Protein AF-0000000071356820 (afdb_homodimer)

Foldseek 3Di:
DVVVVCVVVVLLDDDPDPVLVVLLVVLCVLLVVVVVLVVVLLVLLLLLLVLVLVLLQLQLVLVVLVVVDDDVDNDNVVSVVVNVVSVVSSVVSVVSNLVSLLVSLVNSLVVLLVLLVVLVVQAFPLVPVVDDPVVSVCLSPVLSVLLSCCSNPLVSLLSSLVSLQVVLLVVCCVQPVVLSVLLVVLVVVLVVVLVVLVVVLVVLVVVLVVLVVVLVVLVVVCVVVVVVCVVVVVVVVSVVVSVVSVVVSVVSVVVSVVSVVVSVVSNVCSLVVSLVVSLVVVVVCVVVVNDPSSSSSSNSVSSVSNVVSVVSVVVSVSSVSSSSSSSVVSVVSSPRDGDDQPEDADPDAFQAKKWWAQFWDDRPVGNPATQAGGETDIFDQLAFEEEAEDPSLCQVVVVCVQLVSDDTDDTFMDTPRHTPSHHGNCNSNLQEAEQAPQFFADQFFLLCRLCVSPVPDDPVLLCVLLVLLVLQVVLVVDPVRRRDGLHGRSVNDDLLNRLSSSLSSRVSSVHQEYEYHQSQPPDDPVSSVSNVSSVVSSSGRHHYYYHYLEPVVLQPGAKYFYGGSNYTDDMDHPVVQCPDPPHPVVVSCVVRVPD/DVVVVCCVVVLQDDDPDPVLVVLLVVLCVLLVVVVVLVVVLLVLLLLLLVLVLVLLQLQLVLVLLVVVDDDVDNDNVVSVVVNVVSVVSSVVSVVSNLVSLLVSLVNSLVVLLVLLVVLVVQAFPLVPVVDDPVVSVCLSPVLSVLLSCCSNPLVSLLSSLVSLQVVLLVVCCVQPVVLSVLLVVLVVVLVVVLVVLVVVLVVLVVVLVVLVVVLVVLVVVCVVVVVVCVVVVVVVVSVVVSVVSVVVSVVSVVVSVVSVVVSVVSNVCSLVVSLVVSLVVVVVCVVVVNDPSSSSSSNSVSSVSNVVSVVSVVVSVSSVSSSSSSSNVSVVSSPRDGDDQPEDADPDAFQAKKWWAQFWDDRPVGNPAIQAGGETDIFDQLAFEEEAEDPSLCQVVVVCVQLVSDDTDDTFMDTPRHTPSHHGNCNSNLQEAEQAPQFFADQFFLLCRLCVSPVPDDPVLLCVLLVLLVLQVVLVVDPVRRRDGLHGRSPNDDLLNRLSSSLSSRVSSLHQEYEYHQSQPPDDPVSSVSNVSSVVSSSGSHHYYYHYLEPVVLQPGAKYFYGGSNYTDDMDHPVVQCPDPPHPVVVSCVVRVVD

pLDDT: mean 86.84, std 11.23, range [23.53, 97.44]

Solvent-accessible surface area (backbone atoms only — not comparable to full-atom values): 60025 Å² total; per-residue (Å²): 110,68,70,57,52,50,47,61,68,56,46,66,72,60,72,91,36,76,69,44,52,48,33,38,50,57,61,48,57,52,40,53,88,37,42,67,51,41,49,51,18,52,50,26,41,51,51,23,46,52,42,54,60,46,44,34,54,53,52,11,49,40,48,30,37,33,72,68,43,80,53,100,54,80,43,65,67,59,46,44,50,49,51,50,50,44,38,51,52,24,23,53,28,39,22,48,20,43,34,32,33,40,50,40,29,46,55,25,46,46,49,50,46,48,53,46,49,46,41,57,65,37,38,42,53,67,58,55,71,76,44,58,65,68,58,56,49,40,46,60,49,54,33,44,48,50,41,35,49,40,56,39,48,47,47,54,48,50,53,44,32,50,46,43,40,51,54,47,50,52,52,39,41,71,75,40,43,72,63,39,53,55,52,58,63,53,47,61,60,53,49,55,54,48,49,56,52,47,52,52,41,50,52,35,49,49,50,25,50,51,37,44,51,56,35,48,48,54,51,53,50,44,62,74,36,42,69,58,37,54,46,46,52,32,51,65,59,53,43,51,53,46,46,53,37,44,51,54,24,43,55,40,41,51,54,32,32,46,52,48,15,51,45,52,19,45,48,50,33,50,54,56,44,49,50,48,52,49,50,44,53,44,29,54,32,33,54,73,65,78,39,56,68,14,56,45,50,16,48,52,48,45,49,52,55,34,51,51,28,54,60,47,50,59,58,47,50,57,54,49,47,53,34,28,48,34,32,42,57,50,48,54,55,62,66,50,74,54,62,73,56,79,24,71,82,60,99,64,85,68,70,29,25,41,35,39,45,48,27,32,42,50,50,85,90,41,68,85,48,75,41,33,49,59,32,65,53,76,42,54,60,44,38,33,34,30,47,36,61,59,92,82,17,35,67,69,56,52,53,40,44,73,68,58,50,49,86,73,81,39,53,46,47,26,47,67,82,36,54,56,72,63,39,14,54,57,54,51,25,51,34,35,29,68,36,52,60,74,71,74,43,60,57,44,26,51,45,54,54,33,32,58,48,35,83,83,57,49,69,66,54,52,51,51,22,20,48,58,16,62,30,36,72,64,35,65,68,38,92,55,29,52,63,31,65,28,36,70,57,25,66,75,45,52,75,49,56,46,45,17,43,46,46,13,15,36,50,56,39,62,36,28,26,38,38,37,36,38,64,61,65,95,49,54,74,66,46,34,51,47,45,49,53,20,46,55,58,62,47,58,88,17,11,28,45,31,38,55,82,49,59,79,64,52,66,71,34,67,33,35,41,30,30,51,84,12,26,73,78,47,74,38,34,58,69,59,38,54,64,34,85,89,31,72,58,26,50,46,42,58,67,66,47,66,113,112,71,69,55,55,50,48,62,67,56,47,66,72,61,71,92,36,76,69,44,52,50,34,39,52,57,61,48,58,51,41,52,87,38,43,67,50,42,51,52,18,50,52,26,41,50,50,24,46,52,43,55,60,45,46,34,55,55,53,10,50,42,49,30,38,33,72,70,43,80,54,102,53,80,42,65,67,60,46,45,50,50,51,50,51,44,38,50,53,24,25,52,28,39,22,49,20,44,35,31,32,40,51,39,27,46,53,23,45,45,49,49,45,47,52,47,50,46,40,59,66,37,38,44,51,66,59,56,73,75,44,57,66,68,57,56,51,40,47,61,50,54,33,45,49,48,42,36,49,39,57,39,49,48,47,54,49,50,52,43,32,50,47,42,42,51,53,50,49,51,51,39,42,73,77,40,42,73,62,36,53,54,54,57,62,53,47,60,60,51,50,55,53,48,50,55,52,46,54,52,41,49,53,36,48,50,52,25,49,51,38,44,50,57,35,48,48,53,53,52,50,44,62,74,38,43,68,59,37,53,46,46,52,34,50,65,58,53,44,50,52,46,45,54,36,44,50,54,24,42,55,40,42,51,56,31,32,48,53,47,14,50,44,54,19,44,48,53,32,51,53,54,45,49,51,47,52,49,51,45,54,44,28,54,33,33,56,73,65,78,38,55,70,15,56,45,52,16,49,53,48,44,49,51,54,34,52,51,30,56,61,49,50,58,57,47,50,57,52,51,44,51,36,27,49,35,30,44,58,51,46,54,56,63,66,51,73,53,63,73,56,79,26,70,80,60,99,65,85,68,68,28,27,40,34,37,44,47,27,31,40,49,51,86,91,41,70,87,47,74,43,34,48,58,33,64,52,75,42,52,59,45,40,33,35,29,48,36,59,58,92,83,17,35,68,68,56,54,54,40,45,74,68,58,50,49,84,74,79,39,54,45,47,26,48,66,83,36,52,56,71,62,40,15,53,59,54,50,26,51,33,36,28,67,36,52,60,75,71,73,42,59,57,45,26,51,46,56,54,34,32,56,49,34,82,84,57,47,69,66,53,52,52,50,22,21,49,57,15,63,31,36,72,63,35,65,68,38,95,54,29,54,64,31,66,28,36,70,56,26,68,75,46,52,73,47,55,46,46,18,44,46,45,14,14,36,49,56,39,62,37,28,28,38,36,35,37,37,65,63,64,95,48,54,72,68,45,34,52,48,44,48,52,18,46,56,58,62,48,57,87,18,11,28,43,31,38,53,82,50,59,79,62,52,66,72,35,66,35,34,40,31,30,51,86,12,26,74,78,47,72,39,35,59,70,60,39,56,65,33,83,88,31,71,60,27,50,47,42,59,67,66,48,66,114

Nearest PDB structures (foldseek):
  6rak-assembly1_B  TM=8.322E-01  e=1.451E-40  Thermus thermophilus
  6pam-assembly4_H  TM=8.244E-01  e=1.060E-37  Novosphingobium aromaticivorans DSM 12444
  7zo8-assembly1_A  TM=8.417E-01  e=4.620E-36  Brucella abortus 2308
  6pan-assembly1_A  TM=7.430E-01  e=3.730E-37  Novosphingobium aromaticivorans DSM 12444
  7wiw-assembly1_B  TM=7.659E-01  e=1.281E-30  Mycobacterium tuberculosis H37Rv

InterPro domains:
  IPR003439 ABC transporter-like, ATP-binding domain [PF00005] (372-521)
  IPR003439 ABC transporter-like, ATP-binding domain [PS50893] (354-590)
  IPR003593 AAA+ ATPase domain [SM00382] (381-567)
  IPR011527 ABC transporter type 1, transmembrane domain [PF00664] (39-308)
  IPR011527 ABC transporter type 1, transmembrane domain [PS50929] (40-322)
  IPR017871 ABC transporter-like, conserved site [PS00211] (493-507)
  IPR027417 P-loop containing nucleoside triphosphate hydrolase [G3DSA:3.40.50.300] (341-594)
  IPR027417 P-loop containing nucleoside triphosphate hydrolase [SSF52540] (348-593)
  IPR036640 ABC transporter type 1, transmembrane domain superfamily [G3DSA:1.20.1560.10] (2-340)
  IPR036640 ABC transporter type 1, transmembrane domain superfamily [SSF90123] (27-339)
  IPR039421 Type 1 protein exporter [PTHR43394] (14-592)

Sequence (1190 aa):
MAKKKKALEAHEKRKLNKQNLDKLLGIFKFVLPYKGVFGLGLVFLLFSSLTLLAFPFVAGKLIDTAQGKEWIFNDIDSIAMVLIGILFVQSVFSFFRVWLFAQVSERSMRDVRTSLYRRLVHLPMSFFDKRRTGELISRITSDVTLLQDTFSVTLAELFRQVITLLAGTVFLFVTTPRLTLFMLATFPVLVIIAMVFGKFIRKLSKETQDELASANIIVEETLQSISTVKSFAGEEYESARYERGLNKVVKVALKAAGFRGAFISFIIFALFGGIVAVMWYGAMMVSTGAMSIGDLVSFVLYTTFIGGSIAGLGDIYGQVQKAIGSSERVLEILEEKPEESLADYQQAKIKGQVGFEKVNFNYPTRPDAVVLKNISFNIQPGEKIALAGHSGAGKSTIIQLLMKFYPVLLGEITIDGKPINQWNLQQLRSNIGIVPQEVLLFGGSIRENIAYAKQDATEEEIVEAAKKANAWQFIAKFPEGLDTLVGERGVKLSGGQRQRIAIARAILKNPSILILDEATSSLDAESESLVQEALDILMKDRTTIVIAHRLATIRKVDKIYVMKDGEIVEEGSHEVLSAMEGGFYANLVKLQFADMAKKKKALEAHEKRKLNKQNLDKLLGIFKFVLPYKGVFGLGLVFLLFSSLTLLAFPFVAGKLIDTAQGKEWIFNDIDSIAMVLIGILFVQSVFSFFRVWLFAQVSERSMRDVRTSLYRRLVHLPMSFFDKRRTGELISRITSDVTLLQDTFSVTLAELFRQVITLLAGTVFLFVTTPRLTLFMLATFPVLVIIAMVFGKFIRKLSKETQDELASANIIVEETLQSISTVKSFAGEEYESARYERGLNKVVKVALKAAGFRGAFISFIIFALFGGIVAVMWYGAMMVSTGAMSIGDLVSFVLYTTFIGGSIAGLGDIYGQVQKAIGSSERVLEILEEKPEESLADYQQAKIKGQVGFEKVNFNYPTRPDAVVLKNISFNIQPGEKIALAGHSGAGKSTIIQLLMKFYPVLLGEITIDGKPINQWNLQQLRSNIGIVPQEVLLFGGSIRENIAYAKQDATEEEIVEAAKKANAWQFIAKFPEGLDTLVGERGVKLSGGQRQRIAIARAILKNPSILILDEATSSLDAESESLVQEALDILMKDRTTIVIAHRLATIRKVDKIYVMKDGEIVEEGSHEVLSAMEGGFYANLVKLQFAD

Structure (mmCIF, N/CA/C/O backbone):
data_AF-0000000071356820-model_v1
#
loop_
_entity.id
_entity.type
_entity.pdbx_description
1 polymer 'Multidrug ABC transporter ATP-binding protein'
#
loop_
_atom_site.group_PDB
_atom_site.id
_atom_site.type_symbol
_atom_site.label_atom_id
_atom_site.label_alt_id
_atom_site.label_comp_id
_atom_site.label_asym_id
_atom_site.label_entity_id
_atom_site.label_seq_id
_atom_site.pdbx_PDB_ins_code
_atom_site.Cartn_x
_atom_site.Cartn_y
_atom_site.Cartn_z
_atom_site.occupancy
_atom_site.B_iso_or_equiv
_atom_site.auth_seq_id
_atom_site.auth_comp_id
_atom_site.auth_asym_id
_atom_site.auth_atom_id
_atom_site.pdbx_PDB_model_num
ATOM 1 N N . MET A 1 1 ? -5.328 16.641 -9.961 1 23.58 1 MET A N 1
ATOM 2 C CA . MET A 1 1 ? -5.316 15.555 -8.977 1 23.58 1 MET A CA 1
ATOM 3 C C . MET A 1 1 ? -6.098 14.352 -9.492 1 23.58 1 MET A C 1
ATOM 5 O O . MET A 1 1 ? -5.773 13.211 -9.156 1 23.58 1 MET A O 1
ATOM 9 N N . ALA A 1 2 ? -7.18 14.742 -10.273 1 32.38 2 ALA A N 1
ATOM 10 C CA . ALA A 1 2 ? -7.957 13.719 -10.961 1 32.38 2 ALA A CA 1
ATOM 11 C C . ALA A 1 2 ? -7.152 13.086 -12.094 1 32.38 2 ALA A C 1
ATOM 13 O O . ALA A 1 2 ? -7.371 11.93 -12.453 1 32.38 2 ALA A O 1
ATOM 14 N N . LYS A 1 3 ? -6.598 13.906 -12.812 1 33.66 3 LYS A N 1
ATOM 15 C CA . LYS A 1 3 ? -5.836 13.375 -13.938 1 33.66 3 LYS A CA 1
ATOM 16 C C . LYS A 1 3 ? -4.719 12.453 -13.453 1 33.66 3 LYS A C 1
ATOM 18 O O . LYS A 1 3 ? -4.23 11.609 -14.211 1 33.66 3 LYS A O 1
ATOM 23 N N . LYS A 1 4 ? -4.156 12.867 -12.195 1 33.06 4 LYS A N 1
ATOM 24 C CA . LYS A 1 4 ? -2.971 12.148 -11.734 1 33.06 4 LYS A CA 1
ATOM 25 C C . LYS A 1 4 ? -3.338 10.75 -11.227 1 33.06 4 LYS A C 1
ATOM 27 O O . LYS A 1 4 ? -2.516 9.836 -11.266 1 33.06 4 LYS A O 1
ATOM 32 N N . LYS A 1 5 ? -4.57 10.602 -10.688 1 35.53 5 LYS A N 1
ATOM 33 C CA . LYS A 1 5 ? -5.039 9.297 -10.211 1 35.53 5 LYS A CA 1
ATOM 34 C C . LYS A 1 5 ? -5.324 8.359 -11.375 1 35.53 5 LYS A C 1
ATOM 36 O O . LYS A 1 5 ? -5.336 7.137 -11.203 1 35.53 5 LYS A O 1
ATOM 41 N N . LYS A 1 6 ? -5.93 8.945 -12.352 1 36.12 6 LYS A N 1
ATOM 42 C CA . LYS A 1 6 ? -6.125 8.148 -13.555 1 36.12 6 LYS A CA 1
ATOM 43 C C . LYS A 1 6 ? -4.793 7.621 -14.086 1 36.12 6 LYS A C 1
ATOM 45 O O . LYS A 1 6 ? -4.746 6.57 -14.727 1 36.12 6 LYS A O 1
ATOM 50 N N . ALA A 1 7 ? -3.762 8.531 -13.859 1 34.88 7 ALA A N 1
ATOM 51 C CA . ALA A 1 7 ? -2.457 8.188 -14.422 1 34.88 7 ALA A CA 1
ATOM 52 C C . ALA A 1 7 ? -1.859 6.973 -13.711 1 34.88 7 ALA A C 1
ATOM 54 O O . ALA A 1 7 ? -1.146 6.176 -14.328 1 34.88 7 ALA A O 1
ATOM 55 N N . LEU A 1 8 ? -2.018 6.848 -12.383 1 35.62 8 LEU A N 1
ATOM 56 C CA . LEU A 1 8 ? -1.465 5.715 -11.648 1 35.62 8 LEU A CA 1
ATOM 57 C C . LEU A 1 8 ? -2.195 4.426 -12.008 1 35.62 8 LEU A C 1
ATOM 59 O O . LEU A 1 8 ? -1.571 3.371 -12.148 1 35.62 8 LEU A O 1
ATOM 63 N N . GLU A 1 9 ? -3.586 4.465 -11.922 1 37.88 9 GLU A N 1
ATOM 64 C CA . GLU A 1 9 ? -4.363 3.268 -12.227 1 37.88 9 GLU A CA 1
ATOM 65 C C . GLU A 1 9 ? -4.227 2.885 -13.703 1 37.88 9 GLU A C 1
ATOM 67 O O . GLU A 1 9 ? -4.316 1.706 -14.047 1 37.88 9 GLU A O 1
ATOM 72 N N . ALA A 1 10 ? -4.27 3.883 -14.531 1 39.81 10 ALA A N 1
ATOM 73 C CA . ALA A 1 10 ? -4.102 3.684 -15.969 1 39.81 10 ALA A CA 1
ATOM 74 C C . ALA A 1 10 ? -2.748 3.047 -16.281 1 39.81 10 ALA A C 1
ATOM 76 O O . ALA A 1 10 ? -2.545 2.504 -17.359 1 39.81 10 ALA A O 1
ATOM 77 N N . HIS A 1 11 ? -1.816 3.289 -15.422 1 38.69 11 HIS A N 1
ATOM 78 C CA . HIS A 1 11 ? -0.44 2.91 -15.719 1 38.69 11 HIS A CA 1
ATOM 79 C C . HIS A 1 11 ? -0.284 1.395 -15.766 1 38.69 11 HIS A C 1
ATOM 81 O O . HIS A 1 11 ? 0.78 0.886 -16.125 1 38.69 11 HIS A O 1
ATOM 87 N N . GLU A 1 12 ? -1.137 0.723 -15.195 1 42.88 12 GLU A N 1
ATOM 88 C CA . GLU A 1 12 ? -0.882 -0.71 -15.094 1 42.88 12 GLU A CA 1
ATOM 89 C C . GLU A 1 12 ? -0.973 -1.385 -16.469 1 42.88 12 GLU A C 1
ATOM 91 O O . GLU A 1 12 ? -0.347 -2.422 -16.688 1 42.88 12 GLU A O 1
ATOM 96 N N . LYS A 1 13 ? -1.854 -0.857 -17.391 1 45.12 13 LYS A N 1
ATOM 97 C CA . LYS A 1 13 ? -2.045 -1.676 -18.578 1 45.12 13 LYS A CA 1
ATOM 98 C C . LYS A 1 13 ? -1.221 -1.144 -19.75 1 45.12 13 LYS A C 1
ATOM 100 O O . LYS A 1 13 ? -1.772 -0.62 -20.719 1 45.12 13 LYS A O 1
ATOM 105 N N . ARG A 1 14 ? -0.04 -0.754 -19.594 1 49.25 14 ARG A N 1
ATOM 106 C CA . ARG A 1 14 ? 0.571 -0.245 -20.828 1 49.25 14 ARG A CA 1
ATOM 107 C C . ARG A 1 14 ? 0.953 -1.387 -21.766 1 49.25 14 ARG A C 1
ATOM 109 O O . ARG A 1 14 ? 1.61 -2.344 -21.344 1 49.25 14 ARG A O 1
ATOM 116 N N . LYS A 1 15 ? 0.393 -1.357 -22.906 1 52.72 15 LYS A N 1
ATOM 117 C CA . LYS A 1 15 ? 0.713 -2.287 -23.984 1 52.72 15 LYS A CA 1
ATOM 118 C C . LYS A 1 15 ? 2.221 -2.385 -24.203 1 52.72 15 LYS A C 1
ATOM 120 O O . LYS A 1 15 ? 2.945 -1.408 -24 1 52.72 15 LYS A O 1
ATOM 125 N N . LEU A 1 16 ? 2.758 -3.621 -24.219 1 58.88 16 LEU A N 1
ATOM 126 C CA . LEU A 1 16 ? 4.164 -3.838 -24.547 1 58.88 16 LEU A CA 1
ATOM 127 C C . LEU A 1 16 ? 4.535 -3.156 -25.859 1 58.88 16 LEU A C 1
ATOM 129 O O . LEU A 1 16 ? 4.016 -3.521 -26.922 1 58.88 16 LEU A O 1
ATOM 133 N N . ASN A 1 17 ? 4.793 -1.941 -25.828 1 61.31 17 ASN A N 1
ATOM 134 C CA . ASN A 1 17 ? 5.316 -1.215 -26.984 1 61.31 17 ASN A CA 1
ATOM 135 C C . ASN A 1 17 ? 6.832 -1.076 -26.906 1 61.31 17 ASN A C 1
ATOM 137 O O . ASN A 1 17 ? 7.434 -1.271 -25.859 1 61.31 17 ASN A O 1
ATOM 141 N N . LYS A 1 18 ? 7.398 -1.072 -28.078 1 65.12 18 LYS A N 1
ATOM 142 C CA . LYS A 1 18 ? 8.844 -0.921 -28.219 1 65.12 18 LYS A CA 1
ATOM 143 C C . LYS A 1 18 ? 9.391 0.1 -27.234 1 65.12 18 LYS A C 1
ATOM 145 O O . LYS A 1 18 ? 10.453 -0.109 -26.641 1 65.12 18 LYS A O 1
ATOM 150 N N . GLN A 1 19 ? 8.656 1.041 -26.938 1 66.75 19 GLN A N 1
ATOM 151 C CA . GLN A 1 19 ? 9.109 2.1 -26.047 1 66.75 19 GLN A CA 1
ATOM 152 C C . GLN A 1 19 ? 9.156 1.61 -24.594 1 66.75 19 GLN A C 1
ATOM 154 O O . GLN A 1 19 ? 10.078 1.944 -23.859 1 66.75 19 GLN A O 1
ATOM 159 N N . ASN A 1 20 ? 8.234 0.738 -24.375 1 69.94 20 ASN A N 1
ATOM 160 C CA . ASN A 1 20 ? 8.172 0.223 -23.016 1 69.94 20 ASN A CA 1
ATOM 161 C C . ASN A 1 20 ? 9.289 -0.783 -22.75 1 69.94 20 ASN A C 1
ATOM 163 O O . ASN A 1 20 ? 9.852 -0.804 -21.656 1 69.94 20 ASN A O 1
ATOM 167 N N . LEU A 1 21 ? 9.633 -1.48 -23.797 1 73.94 21 LEU A N 1
ATOM 168 C CA . LEU A 1 21 ? 10.719 -2.441 -23.656 1 73.94 21 LEU A CA 1
ATOM 169 C C . LEU A 1 21 ? 12.055 -1.727 -23.516 1 73.94 21 LEU A C 1
ATOM 171 O O . LEU A 1 21 ? 12.945 -2.203 -22.797 1 73.94 21 LEU A O 1
ATOM 175 N N . ASP A 1 22 ? 12.102 -0.612 -24.094 1 75 22 ASP A N 1
ATOM 176 C CA . ASP A 1 22 ? 13.32 0.18 -23.984 1 75 22 ASP A CA 1
ATOM 177 C C . ASP A 1 22 ? 13.523 0.672 -22.547 1 75 22 ASP A C 1
ATOM 179 O O . ASP A 1 22 ? 14.656 0.735 -22.062 1 75 22 ASP A O 1
ATOM 183 N N . LYS A 1 23 ? 12.477 0.881 -22 1 75.94 23 LYS A N 1
ATOM 184 C CA . LYS A 1 23 ? 12.555 1.33 -20.625 1 75.94 23 LYS A CA 1
ATOM 185 C C . LYS A 1 23 ? 13.031 0.206 -19.703 1 75.94 23 LYS A C 1
ATOM 187 O O . LYS A 1 23 ? 13.812 0.438 -18.781 1 75.94 23 LYS A O 1
ATOM 192 N N . LEU A 1 24 ? 12.586 -0.903 -19.984 1 76.94 24 LEU A N 1
ATOM 193 C CA . LEU A 1 24 ? 13.078 -2.045 -19.219 1 76.94 24 LEU A CA 1
ATOM 194 C C . LEU A 1 24 ? 14.562 -2.275 -19.469 1 76.94 24 LEU A C 1
ATOM 196 O O . LEU A 1 24 ? 15.305 -2.615 -18.547 1 76.94 24 LEU A O 1
ATOM 200 N N . LEU A 1 25 ? 14.961 -2.037 -20.672 1 77.88 25 LEU A N 1
ATOM 201 C CA . LEU A 1 25 ? 16.359 -2.188 -21.062 1 77.88 25 LEU A CA 1
ATOM 202 C C . LEU A 1 25 ? 17.219 -1.141 -20.375 1 77.88 25 LEU A C 1
ATOM 204 O O . LEU A 1 25 ? 18.422 -1.362 -20.156 1 77.88 25 LEU A O 1
ATOM 208 N N . GLY A 1 26 ? 16.625 -0.081 -20 1 80 26 GLY A N 1
ATOM 209 C CA . GLY A 1 26 ? 17.344 0.943 -19.281 1 80 26 GLY A CA 1
ATOM 210 C C . GLY A 1 26 ? 17.859 0.468 -17.922 1 80 26 GLY A C 1
ATOM 211 O O . GLY A 1 26 ? 18.984 0.76 -17.547 1 80 26 GLY A O 1
ATOM 212 N N . ILE A 1 27 ? 17.047 -0.304 -17.297 1 85.12 27 ILE A N 1
ATOM 213 C CA . ILE A 1 27 ? 17.438 -0.817 -15.992 1 85.12 27 ILE A CA 1
ATOM 214 C C . ILE A 1 27 ? 18.438 -1.958 -16.156 1 85.12 27 ILE A C 1
ATOM 216 O O . ILE A 1 27 ? 19.25 -2.209 -15.273 1 85.12 27 ILE A O 1
ATOM 220 N N . PHE A 1 28 ? 18.406 -2.533 -17.344 1 85.69 28 PHE A N 1
ATOM 221 C CA . PHE A 1 28 ? 19.328 -3.629 -17.641 1 85.69 28 PHE A CA 1
ATOM 222 C C . PHE A 1 28 ? 20.766 -3.127 -17.719 1 85.69 28 PHE A C 1
ATOM 224 O O . PHE A 1 28 ? 21.703 -3.916 -17.656 1 85.69 28 PHE A O 1
ATOM 231 N N . LYS A 1 29 ? 20.938 -1.819 -17.859 1 86.5 29 LYS A N 1
ATOM 232 C CA . LYS A 1 29 ? 22.266 -1.223 -17.859 1 86.5 29 LYS A CA 1
ATOM 233 C C . LYS A 1 29 ? 22.984 -1.506 -16.547 1 86.5 29 LYS A C 1
ATOM 235 O O . LYS A 1 29 ? 24.219 -1.59 -16.516 1 86.5 29 LYS A O 1
ATOM 240 N N . PHE A 1 30 ? 22.266 -1.733 -15.508 1 90 30 PHE A N 1
ATOM 241 C CA . PHE A 1 30 ? 22.844 -1.982 -14.203 1 90 30 PHE A CA 1
ATOM 242 C C . PHE A 1 30 ? 23.312 -3.43 -14.086 1 90 30 PHE A C 1
ATOM 244 O O . PHE A 1 30 ? 24.016 -3.785 -13.133 1 90 30 PHE A O 1
ATOM 251 N N . VAL A 1 31 ? 22.953 -4.211 -15.047 1 90.06 31 VAL A N 1
ATOM 252 C CA . VAL A 1 31 ? 23.391 -5.602 -15.094 1 90.06 31 VAL A CA 1
ATOM 253 C C . VAL A 1 31 ? 24.703 -5.703 -15.891 1 90.06 31 VAL A C 1
ATOM 255 O O . VAL A 1 31 ? 25.438 -6.684 -15.758 1 90.06 31 VAL A O 1
ATOM 258 N N . LEU A 1 32 ? 25.094 -4.688 -16.641 1 88.88 32 LEU A N 1
ATOM 259 C CA . LEU A 1 32 ? 26.219 -4.691 -17.578 1 88.88 32 LEU A CA 1
ATOM 260 C C . LEU A 1 32 ? 27.531 -4.891 -16.828 1 88.88 32 LEU A C 1
ATOM 262 O O . LEU A 1 32 ? 28.422 -5.598 -17.312 1 88.88 32 LEU A O 1
ATOM 266 N N . PRO A 1 33 ? 27.625 -4.266 -15.648 1 91.19 33 PRO A N 1
ATOM 267 C CA . PRO A 1 33 ? 28.875 -4.508 -14.922 1 91.19 33 PRO A CA 1
ATOM 268 C C . PRO A 1 33 ? 29.062 -5.977 -14.547 1 91.19 33 PRO A C 1
ATOM 270 O O . PRO A 1 33 ? 30.203 -6.422 -14.32 1 91.19 33 PRO A O 1
ATOM 273 N N . TYR A 1 34 ? 28.031 -6.664 -14.531 1 93.75 34 TYR A N 1
ATOM 274 C CA . TYR A 1 34 ? 28.078 -8.078 -14.164 1 93.75 34 TYR A CA 1
ATOM 275 C C . TYR A 1 34 ? 27.797 -8.961 -15.367 1 93.75 34 TYR A C 1
ATOM 277 O O . TYR A 1 34 ? 27.25 -10.062 -15.219 1 93.75 34 TYR A O 1
ATOM 285 N N . LYS A 1 35 ? 28.078 -8.508 -16.516 1 92.69 35 LYS A N 1
ATOM 286 C CA . LYS A 1 35 ? 27.781 -9.211 -17.75 1 92.69 35 LYS A CA 1
ATOM 287 C C . LYS A 1 35 ? 28.469 -10.57 -17.797 1 92.69 35 LYS A C 1
ATOM 289 O O . LYS A 1 35 ? 27.922 -11.539 -18.328 1 92.69 35 LYS A O 1
ATOM 294 N N . GLY A 1 36 ? 29.672 -10.664 -17.203 1 94.94 36 GLY A N 1
ATOM 295 C CA . GLY A 1 36 ? 30.375 -11.945 -17.172 1 94.94 36 GLY A CA 1
ATOM 296 C C . GLY A 1 36 ? 29.641 -13 -16.375 1 94.94 36 GLY A C 1
ATOM 297 O O . GLY A 1 36 ? 29.422 -14.117 -16.859 1 94.94 36 GLY A O 1
ATOM 298 N N . VAL A 1 37 ? 29.25 -12.625 -15.195 1 95.19 37 VAL A N 1
ATOM 299 C CA . VAL A 1 37 ? 28.531 -13.555 -14.32 1 95.19 37 VAL A CA 1
ATOM 300 C C . VAL A 1 37 ? 27.156 -13.867 -14.898 1 95.19 37 VAL A C 1
ATOM 302 O O . VAL A 1 37 ? 26.688 -15 -14.82 1 95.19 37 VAL A O 1
ATOM 305 N N . PHE A 1 38 ? 26.625 -12.898 -15.453 1 93.44 38 PHE A N 1
ATOM 306 C CA . PHE A 1 38 ? 25.328 -13.078 -16.078 1 93.44 38 PHE A CA 1
ATOM 307 C C . PHE A 1 38 ? 25.422 -14.039 -17.266 1 93.44 38 PHE A C 1
ATOM 309 O O . PHE A 1 38 ? 24.594 -14.938 -17.406 1 93.44 38 PHE A O 1
ATOM 316 N N . GLY A 1 39 ? 26.359 -13.82 -18.125 1 94.12 39 GLY A N 1
ATOM 317 C CA . GLY A 1 39 ? 26.578 -14.711 -19.25 1 94.12 39 GLY A CA 1
ATOM 318 C C . GLY A 1 39 ? 26.844 -16.141 -18.844 1 94.12 39 GLY A C 1
ATOM 319 O O . GLY A 1 39 ? 26.297 -17.078 -19.438 1 94.12 39 GLY A O 1
ATOM 320 N N . LEU A 1 40 ? 27.609 -16.297 -17.812 1 95.62 40 LEU A N 1
ATOM 321 C CA . LEU A 1 40 ? 27.875 -17.625 -17.281 1 95.62 40 LEU A CA 1
ATOM 322 C C . LEU A 1 40 ? 26.609 -18.266 -16.75 1 95.62 40 LEU A C 1
ATOM 324 O O . LEU A 1 40 ? 26.391 -19.469 -16.891 1 95.62 40 LEU A O 1
ATOM 328 N N . GLY A 1 41 ? 25.812 -17.438 -16.078 1 94.12 41 GLY A N 1
ATOM 329 C CA . GLY A 1 41 ? 24.531 -17.922 -15.609 1 94.12 41 GLY A CA 1
ATOM 330 C C . GLY A 1 41 ? 23.641 -18.406 -16.734 1 94.12 41 GLY A C 1
ATOM 331 O O . GLY A 1 41 ? 22.984 -19.438 -16.625 1 94.12 41 GLY A O 1
ATOM 332 N N . LEU A 1 42 ? 23.656 -17.719 -17.844 1 93.88 42 LEU A N 1
ATOM 333 C CA . LEU A 1 42 ? 22.875 -18.094 -19.016 1 93.88 42 LEU A CA 1
ATOM 334 C C . LEU A 1 42 ? 23.359 -19.422 -19.594 1 93.88 42 LEU A C 1
ATOM 336 O O . LEU A 1 42 ? 22.562 -20.234 -20.062 1 93.88 42 LEU A O 1
ATOM 340 N N . VAL A 1 43 ? 24.625 -19.609 -19.578 1 96.06 43 VAL A N 1
ATOM 341 C CA . VAL A 1 43 ? 25.203 -20.844 -20.062 1 96.06 43 VAL A CA 1
ATOM 342 C C . VAL A 1 43 ? 24.75 -22.016 -19.188 1 96.06 43 VAL A C 1
ATOM 344 O O . VAL A 1 43 ? 24.328 -23.047 -19.703 1 96.06 43 VAL A O 1
ATOM 347 N N . PHE A 1 44 ? 24.812 -21.797 -17.906 1 95.5 44 PHE A N 1
ATOM 348 C CA . PHE A 1 44 ? 24.375 -22.844 -16.984 1 95.5 44 PHE A CA 1
ATOM 349 C C . PHE A 1 44 ? 22.875 -23.078 -17.109 1 95.5 44 PHE A C 1
ATOM 351 O O . PHE A 1 44 ? 22.391 -24.188 -16.938 1 95.5 44 PHE A O 1
ATOM 358 N N . LEU A 1 45 ? 22.203 -22 -17.406 1 94.25 45 LEU A N 1
ATOM 359 C CA . LEU A 1 45 ? 20.766 -22.125 -17.641 1 94.25 45 LEU A CA 1
ATOM 360 C C . LEU A 1 45 ? 20.484 -22.969 -18.875 1 94.25 45 LEU A C 1
ATOM 362 O O . LEU A 1 45 ? 19.609 -23.828 -18.859 1 94.25 45 LEU A O 1
ATOM 366 N N . LEU A 1 46 ? 21.188 -22.766 -19.922 1 94.69 46 LEU A N 1
ATOM 367 C CA . LEU A 1 46 ? 21.047 -23.531 -21.156 1 94.69 46 LEU A CA 1
ATOM 368 C C . LEU A 1 46 ? 21.344 -25 -20.906 1 94.69 46 LEU A C 1
ATOM 370 O O . LEU A 1 46 ? 20.562 -25.875 -21.297 1 94.69 46 LEU A O 1
ATOM 374 N N . PHE A 1 47 ? 22.391 -25.25 -20.219 1 95 47 PHE A N 1
ATOM 375 C CA . PHE A 1 47 ? 22.797 -26.625 -20 1 95 47 PHE A CA 1
ATOM 376 C C . PHE A 1 47 ? 21.844 -27.328 -19.047 1 95 47 PHE A C 1
ATOM 378 O O . PHE A 1 47 ? 21.547 -28.516 -19.203 1 95 47 PHE A O 1
ATOM 385 N N . SER A 1 48 ? 21.5 -26.562 -18.062 1 92.81 48 SER A N 1
ATOM 386 C CA . SER A 1 48 ? 20.547 -27.156 -17.125 1 92.81 48 SER A CA 1
ATOM 387 C C . SER A 1 48 ? 19.234 -27.5 -17.828 1 92.81 48 SER A C 1
ATOM 389 O O . SER A 1 48 ? 18.641 -28.547 -17.578 1 92.81 48 SER A O 1
ATOM 391 N N . SER A 1 49 ? 18.75 -26.656 -18.719 1 91.69 49 SER A N 1
ATOM 392 C CA . SER A 1 49 ? 17.516 -26.891 -19.469 1 91.69 49 SER A CA 1
ATOM 393 C C . SER A 1 49 ? 17.672 -28.031 -20.453 1 91.69 49 SER A C 1
ATOM 395 O O . SER A 1 49 ? 16.797 -28.891 -20.578 1 91.69 49 SER A O 1
ATOM 397 N N . LEU A 1 50 ? 18.781 -28.109 -21.109 1 92.56 50 LEU A N 1
ATOM 398 C CA . LEU A 1 50 ? 19.031 -29.156 -22.109 1 92.56 50 LEU A CA 1
ATOM 399 C C . LEU A 1 50 ? 19.172 -30.516 -21.453 1 92.56 50 LEU A C 1
ATOM 401 O O . LEU A 1 50 ? 18.719 -31.531 -21.984 1 92.56 50 LEU A O 1
ATOM 405 N N . THR A 1 51 ? 19.891 -30.516 -20.344 1 91.69 51 THR A N 1
ATOM 406 C CA . THR A 1 51 ? 20.062 -31.766 -19.625 1 91.69 51 THR A CA 1
ATOM 407 C C . THR A 1 51 ? 18.719 -32.281 -19.109 1 91.69 51 THR A C 1
ATOM 409 O O . THR A 1 51 ? 18.484 -33.5 -19.094 1 91.69 51 THR A O 1
ATOM 412 N N . LEU A 1 52 ? 17.828 -31.422 -18.734 1 88.06 52 LEU A N 1
ATOM 413 C CA . LEU A 1 52 ? 16.516 -31.844 -18.281 1 88.06 52 LEU A CA 1
ATOM 414 C C . LEU A 1 52 ? 15.695 -32.406 -19.422 1 88.06 52 LEU A C 1
ATOM 416 O O . LEU A 1 52 ? 14.93 -33.344 -19.25 1 88.06 52 LEU A O 1
ATOM 420 N N . LEU A 1 53 ? 15.938 -31.828 -20.578 1 90.5 53 LEU A N 1
ATOM 421 C CA . LEU A 1 53 ? 15.203 -32.281 -21.766 1 90.5 53 LEU A CA 1
ATOM 422 C C . LEU A 1 53 ? 15.711 -33.625 -22.234 1 90.5 53 LEU A C 1
ATOM 424 O O . LEU A 1 53 ? 15.062 -34.281 -23.031 1 90.5 53 LEU A O 1
ATOM 428 N N . ALA A 1 54 ? 16.812 -34.062 -21.703 1 91.19 54 ALA A N 1
ATOM 429 C CA . ALA A 1 54 ? 17.328 -35.406 -22.031 1 91.19 54 ALA A CA 1
ATOM 430 C C . ALA A 1 54 ? 16.562 -36.469 -21.281 1 91.19 54 ALA A C 1
ATOM 432 O O . ALA A 1 54 ? 16.562 -37.656 -21.688 1 91.19 54 ALA A O 1
ATOM 433 N N . PHE A 1 55 ? 15.883 -36 -20.297 1 87.81 55 PHE A N 1
ATOM 434 C CA . PHE A 1 55 ? 15.203 -36.938 -19.406 1 87.81 55 PHE A CA 1
ATOM 435 C C . PHE A 1 55 ? 14.102 -37.688 -20.156 1 87.81 55 PHE A C 1
ATOM 437 O O . PHE A 1 55 ? 14.07 -38.906 -20.156 1 87.81 55 PHE A O 1
ATOM 444 N N . PRO A 1 56 ? 13.172 -37.031 -20.828 1 87.69 56 PRO A N 1
ATOM 445 C CA . PRO A 1 56 ? 12.109 -37.75 -21.531 1 87.69 56 PRO A CA 1
ATOM 446 C C . PRO A 1 56 ? 12.641 -38.719 -22.578 1 87.69 56 PRO A C 1
ATOM 448 O O . PRO A 1 56 ? 12.102 -39.812 -22.734 1 87.69 56 PRO A O 1
ATOM 451 N N . PHE A 1 57 ? 13.711 -38.406 -23.234 1 89.88 57 PHE A N 1
ATOM 452 C CA . PHE A 1 57 ? 14.289 -39.25 -24.25 1 89.88 57 PHE A CA 1
ATOM 453 C C . PHE A 1 57 ? 14.82 -40.531 -23.641 1 89.88 57 PHE A C 1
ATOM 455 O O . PHE A 1 57 ? 14.5 -41.625 -24.125 1 89.88 57 PHE A O 1
ATOM 462 N N . VAL A 1 58 ? 15.625 -40.406 -22.594 1 88.88 58 VAL A N 1
ATOM 463 C CA . VAL A 1 58 ? 16.25 -41.594 -21.969 1 88.88 58 VAL A CA 1
ATOM 464 C C . VAL A 1 58 ? 15.18 -42.406 -21.25 1 88.88 58 VAL A C 1
ATOM 466 O O . VAL A 1 58 ? 15.273 -43.625 -21.188 1 88.88 58 VAL A O 1
ATOM 469 N N . ALA A 1 59 ? 14.141 -41.719 -20.797 1 87.62 59 ALA A N 1
ATOM 470 C CA . ALA A 1 59 ? 13.031 -42.438 -20.172 1 87.62 59 ALA A CA 1
ATOM 471 C C . ALA A 1 59 ? 12.32 -43.344 -21.188 1 87.62 59 ALA A C 1
ATOM 473 O O . ALA A 1 59 ? 11.93 -44.469 -20.875 1 87.62 59 ALA A O 1
ATOM 474 N N . GLY A 1 60 ? 12.117 -42.844 -22.422 1 87.88 60 GLY A N 1
ATOM 475 C CA . GLY A 1 60 ? 11.539 -43.656 -23.484 1 87.88 60 GLY A CA 1
ATOM 476 C C . GLY A 1 60 ? 12.383 -44.875 -23.844 1 87.88 60 GLY A C 1
ATOM 477 O O . GLY A 1 60 ? 11.859 -45.938 -24.078 1 87.88 60 GLY A O 1
ATOM 478 N N . LYS A 1 61 ? 13.703 -44.688 -23.828 1 89.19 61 LYS A N 1
ATOM 479 C CA . LYS A 1 61 ? 14.609 -45.812 -24.141 1 89.19 61 LYS A CA 1
ATOM 480 C C . LYS A 1 61 ? 14.594 -46.844 -23.031 1 89.19 61 LYS A C 1
ATOM 482 O O . LYS A 1 61 ? 14.781 -48.062 -23.312 1 89.19 61 LYS A O 1
ATOM 487 N N . LEU A 1 62 ? 14.406 -46.375 -21.844 1 88 62 LEU A N 1
ATOM 488 C CA . LEU A 1 62 ? 14.258 -47.312 -20.734 1 88 62 LEU A CA 1
ATOM 489 C C . LEU A 1 62 ? 13.07 -48.219 -20.969 1 88 62 LEU A C 1
ATOM 491 O O . LEU A 1 62 ? 13.172 -49.438 -20.734 1 88 62 LEU A O 1
ATOM 495 N N . ILE A 1 63 ? 12 -47.719 -21.484 1 85.88 63 ILE A N 1
ATOM 496 C CA . ILE A 1 63 ? 10.789 -48.469 -21.75 1 85.88 63 ILE A CA 1
ATOM 497 C C . ILE A 1 63 ? 11.023 -49.406 -22.953 1 85.88 63 ILE A C 1
ATOM 499 O O . ILE A 1 63 ? 10.602 -50.562 -22.922 1 85.88 63 ILE A O 1
ATOM 503 N N . ASP A 1 64 ? 11.672 -48.938 -23.969 1 87.19 64 ASP A N 1
ATOM 504 C CA . ASP A 1 64 ? 11.961 -49.781 -25.141 1 87.19 64 ASP A CA 1
ATOM 505 C C . ASP A 1 64 ? 12.836 -50.969 -24.781 1 87.19 64 ASP A C 1
ATOM 507 O O . ASP A 1 64 ? 12.625 -52.062 -25.266 1 87.19 64 ASP A O 1
ATOM 511 N N . THR A 1 65 ? 13.836 -50.719 -23.953 1 86.06 65 THR A N 1
ATOM 512 C CA . THR A 1 65 ? 14.734 -51.781 -23.547 1 86.06 65 THR A CA 1
ATOM 513 C C . THR A 1 65 ? 13.992 -52.812 -22.688 1 86.06 65 THR A C 1
ATOM 515 O O . THR A 1 65 ? 14.289 -54 -22.75 1 86.06 65 THR A O 1
ATOM 518 N N . ALA A 1 66 ? 13.07 -52.375 -21.953 1 82.75 66 ALA A N 1
ATOM 519 C CA . ALA A 1 66 ? 12.258 -53.281 -21.156 1 82.75 66 ALA A CA 1
ATOM 520 C C . ALA A 1 66 ? 11.445 -54.219 -22.047 1 82.75 66 ALA A C 1
ATOM 522 O O . ALA A 1 66 ? 11.078 -55.312 -21.625 1 82.75 66 ALA A O 1
ATOM 523 N N . GLN A 1 67 ? 11.195 -53.781 -23.25 1 82 67 GLN A N 1
ATOM 524 C CA . GLN A 1 67 ? 10.445 -54.562 -24.203 1 82 67 GLN A CA 1
ATOM 525 C C . GLN A 1 67 ? 11.375 -55.438 -25.062 1 82 67 GLN A C 1
ATOM 527 O O . GLN A 1 67 ? 10.922 -56.125 -25.984 1 82 67 GLN A O 1
ATOM 532 N N . GLY A 1 68 ? 12.609 -55.375 -24.797 1 78.56 68 GLY A N 1
ATOM 533 C CA . GLY A 1 68 ? 13.547 -56.219 -25.5 1 78.56 68 GLY A CA 1
ATOM 534 C C . GLY A 1 68 ? 14.234 -55.531 -26.656 1 78.56 68 GLY A C 1
ATOM 535 O O . GLY A 1 68 ? 14.953 -56.188 -27.422 1 78.56 68 GLY A O 1
ATOM 536 N N . LYS A 1 69 ? 13.906 -54.281 -26.828 1 80.38 69 LYS A N 1
ATOM 537 C CA . LYS A 1 69 ? 14.57 -53.594 -27.922 1 80.38 69 LYS A CA 1
ATOM 538 C C . LYS A 1 69 ? 15.961 -53.125 -27.516 1 80.38 69 LYS A C 1
ATOM 540 O O . LYS A 1 69 ? 16.172 -52.719 -26.359 1 80.38 69 LYS A O 1
ATOM 545 N N . GLU A 1 70 ? 16.875 -53.25 -28.375 1 74.31 70 GLU A N 1
ATOM 546 C CA . GLU A 1 70 ? 18.266 -52.969 -28.047 1 74.31 70 GLU A CA 1
ATOM 547 C C . GLU A 1 70 ? 18.578 -51.469 -28.234 1 74.31 70 GLU A C 1
ATOM 549 O O . GLU A 1 70 ? 18.062 -50.844 -29.156 1 74.31 70 GLU A O 1
ATOM 554 N N . TRP A 1 71 ? 19.078 -50.844 -27.281 1 76.5 71 TRP A N 1
ATOM 555 C CA . TRP A 1 71 ? 19.688 -49.5 -27.344 1 76.5 71 TRP A CA 1
ATOM 556 C C . TRP A 1 71 ? 21.172 -49.562 -27.031 1 76.5 71 TRP A C 1
ATOM 558 O O . TRP A 1 71 ? 21.766 -50.656 -26.969 1 76.5 71 TRP A O 1
ATOM 568 N N . ILE A 1 72 ? 21.891 -48.375 -26.984 1 72.56 72 ILE A N 1
ATOM 569 C CA . ILE A 1 72 ? 23.328 -48.344 -26.703 1 72.56 72 ILE A CA 1
ATOM 570 C C . ILE A 1 72 ? 23.625 -49.156 -25.453 1 72.56 72 ILE A C 1
ATOM 572 O O . ILE A 1 72 ? 24.609 -49.906 -25.422 1 72.56 72 ILE A O 1
ATOM 576 N N . PHE A 1 73 ? 22.672 -49.125 -24.516 1 74.44 73 PHE A N 1
ATOM 577 C CA . PHE A 1 73 ? 22.781 -49.969 -23.312 1 74.44 73 PHE A CA 1
ATOM 578 C C . PHE A 1 73 ? 21.719 -51.062 -23.312 1 74.44 73 PHE A C 1
ATOM 580 O O . PHE A 1 73 ? 20.578 -50.812 -23.688 1 74.44 73 PHE A O 1
ATOM 587 N N . ASN A 1 74 ? 22.156 -52.219 -23.062 1 77.62 74 ASN A N 1
ATOM 588 C CA . ASN A 1 74 ? 21.25 -53.344 -23.25 1 77.62 74 ASN A CA 1
ATOM 589 C C . ASN A 1 74 ? 20.578 -53.75 -21.938 1 77.62 74 ASN A C 1
ATOM 591 O O . ASN A 1 74 ? 19.734 -54.656 -21.922 1 77.62 74 ASN A O 1
ATOM 595 N N . ASP A 1 75 ? 20.969 -53 -20.859 1 87 75 ASP A N 1
ATOM 596 C CA . ASP A 1 75 ? 20.375 -53.406 -19.594 1 87 75 ASP A CA 1
ATOM 597 C C . ASP A 1 75 ? 19.625 -52.25 -18.938 1 87 75 ASP A C 1
ATOM 599 O O . ASP A 1 75 ? 20.031 -51.094 -19.047 1 87 75 ASP A O 1
ATOM 603 N N . ILE A 1 76 ? 18.516 -52.625 -18.391 1 90.06 76 ILE A N 1
ATOM 604 C CA . ILE A 1 76 ? 17.625 -51.656 -17.719 1 90.06 76 ILE A CA 1
ATOM 605 C C . ILE A 1 76 ? 18.406 -50.938 -16.625 1 90.06 76 ILE A C 1
ATOM 607 O O . ILE A 1 76 ? 18.266 -49.719 -16.469 1 90.06 76 ILE A O 1
ATOM 611 N N . ASP A 1 77 ? 19.266 -51.562 -15.844 1 91.25 77 ASP A N 1
ATOM 612 C CA . ASP A 1 77 ? 20.031 -50.969 -14.742 1 91.25 77 ASP A CA 1
ATOM 613 C C . ASP A 1 77 ? 21.016 -49.938 -15.258 1 91.25 77 ASP A C 1
ATOM 615 O O . ASP A 1 77 ? 21.188 -48.875 -14.625 1 91.25 77 ASP A O 1
ATOM 619 N N . SER A 1 78 ? 21.641 -50.25 -16.422 1 91.25 78 SER A N 1
ATOM 620 C CA . SER A 1 78 ? 22.609 -49.312 -16.984 1 91.25 78 SER A CA 1
ATOM 621 C C . SER A 1 78 ? 21.906 -48.031 -17.469 1 91.25 78 SER A C 1
ATOM 623 O O . SER A 1 78 ? 22.438 -46.938 -17.312 1 91.25 78 SER A O 1
ATOM 625 N N . ILE A 1 79 ? 20.781 -48.125 -18.016 1 91.88 79 ILE A N 1
ATOM 626 C CA . ILE A 1 79 ? 20.031 -46.969 -18.5 1 91.88 79 ILE A CA 1
ATOM 627 C C . ILE A 1 79 ? 19.562 -46.125 -17.312 1 91.88 79 ILE A C 1
ATOM 629 O O . ILE A 1 79 ? 19.609 -44.875 -17.359 1 91.88 79 ILE A O 1
ATOM 633 N N . ALA A 1 80 ? 19.078 -46.781 -16.25 1 91.94 80 ALA A N 1
ATOM 634 C CA . ALA A 1 80 ? 18.672 -46.094 -15.047 1 91.94 80 ALA A CA 1
ATOM 635 C C . ALA A 1 80 ? 19.828 -45.312 -14.438 1 91.94 80 ALA A C 1
ATOM 637 O O . ALA A 1 80 ? 19.656 -44.188 -13.969 1 91.94 80 ALA A O 1
ATOM 638 N N . MET A 1 81 ? 21 -45.875 -14.445 1 91.94 81 MET A N 1
ATOM 639 C CA . MET A 1 81 ? 22.188 -45.219 -13.914 1 91.94 81 MET A CA 1
ATOM 640 C C . MET A 1 81 ? 22.547 -44 -14.758 1 91.94 81 MET A C 1
ATOM 642 O O . MET A 1 81 ? 23 -42.969 -14.234 1 91.94 81 MET A O 1
ATOM 646 N N . VAL A 1 82 ? 22.406 -44.094 -16.047 1 91.69 82 VAL A N 1
ATOM 647 C CA . VAL A 1 82 ? 22.656 -42.969 -16.953 1 91.69 82 VAL A CA 1
ATOM 648 C C . VAL A 1 82 ? 21.688 -41.844 -16.625 1 91.69 82 VAL A C 1
ATOM 650 O O . VAL A 1 82 ? 22.078 -40.688 -16.609 1 91.69 82 VAL A O 1
ATOM 653 N N . LEU A 1 83 ? 20.438 -42.219 -16.375 1 92.5 83 LEU A N 1
ATOM 654 C CA . LEU A 1 83 ? 19.422 -41.219 -16.047 1 92.5 83 LEU A CA 1
ATOM 655 C C . LEU A 1 83 ? 19.766 -40.5 -14.75 1 92.5 83 LEU A C 1
ATOM 657 O O . LEU A 1 83 ? 19.641 -39.281 -14.656 1 92.5 83 LEU A O 1
ATOM 661 N N . ILE A 1 84 ? 20.203 -41.25 -13.758 1 92.62 84 ILE A N 1
ATOM 662 C CA . ILE A 1 84 ? 20.609 -40.656 -12.477 1 92.62 84 ILE A CA 1
ATOM 663 C C . ILE A 1 84 ? 21.812 -39.75 -12.68 1 92.62 84 ILE A C 1
ATOM 665 O O . ILE A 1 84 ? 21.906 -38.688 -12.062 1 92.62 84 ILE A O 1
ATOM 669 N N . GLY A 1 85 ? 22.766 -40.25 -13.523 1 92.94 85 GLY A N 1
ATOM 670 C CA . GLY A 1 85 ? 23.906 -39.438 -13.859 1 92.94 85 GLY A CA 1
ATOM 671 C C . GLY A 1 85 ? 23.531 -38.125 -14.516 1 92.94 85 GLY A C 1
ATOM 672 O O . GLY A 1 85 ? 24.078 -37.062 -14.188 1 92.94 85 GLY A O 1
ATOM 673 N N . ILE A 1 86 ? 22.578 -38.125 -15.414 1 93.25 86 ILE A N 1
ATOM 674 C CA . ILE A 1 86 ? 22.078 -36.906 -16.094 1 93.25 86 ILE A CA 1
ATOM 675 C C . ILE A 1 86 ? 21.422 -35.969 -15.078 1 93.25 86 ILE A C 1
ATOM 677 O O . ILE A 1 86 ? 21.641 -34.781 -15.117 1 93.25 86 ILE A O 1
ATOM 681 N N . LEU A 1 87 ? 20.641 -36.562 -14.172 1 92.62 87 LEU A N 1
ATOM 682 C CA . LEU A 1 87 ? 19.969 -35.781 -13.164 1 92.62 87 LEU A CA 1
ATOM 683 C C . LEU A 1 87 ? 20.969 -35.125 -12.211 1 92.62 87 LEU A C 1
ATOM 685 O O . LEU A 1 87 ? 20.766 -34 -11.758 1 92.62 87 LEU A O 1
ATOM 689 N N . PHE A 1 88 ? 22.016 -35.844 -11.914 1 93.62 88 PHE A N 1
ATOM 690 C CA . PHE A 1 88 ? 23.047 -35.312 -11.047 1 93.62 88 PHE A CA 1
ATOM 691 C C . PHE A 1 88 ? 23.734 -34.125 -11.695 1 93.62 88 PHE A C 1
ATOM 693 O O . PHE A 1 88 ? 23.906 -33.062 -11.062 1 93.62 88 PHE A O 1
ATOM 700 N N . VAL A 1 89 ? 24.125 -34.281 -12.961 1 94.56 89 VAL A N 1
ATOM 701 C CA . VAL A 1 89 ? 24.75 -33.188 -13.695 1 94.56 89 VAL A CA 1
ATOM 702 C C . VAL A 1 89 ? 23.797 -32 -13.797 1 94.56 89 VAL A C 1
ATOM 704 O O . VAL A 1 89 ? 24.203 -30.859 -13.633 1 94.56 89 VAL A O 1
ATOM 707 N N . GLN A 1 90 ? 22.562 -32.312 -14.039 1 93.62 90 GLN A N 1
ATOM 708 C CA . GLN A 1 90 ? 21.531 -31.297 -14.117 1 93.62 90 GLN A CA 1
ATOM 709 C C . GLN A 1 90 ? 21.422 -30.531 -12.805 1 93.62 90 GLN A C 1
ATOM 711 O O . GLN A 1 90 ? 21.266 -29.297 -12.805 1 93.62 90 GLN A O 1
ATOM 716 N N . SER A 1 91 ? 21.5 -31.219 -11.695 1 93.5 91 SER A N 1
ATOM 717 C CA . SER A 1 91 ? 21.391 -30.578 -10.383 1 93.5 91 SER A CA 1
ATOM 718 C C . SER A 1 91 ? 22.562 -29.641 -10.133 1 93.5 91 SER A C 1
ATOM 720 O O . SER A 1 91 ? 22.391 -28.578 -9.523 1 93.5 91 SER A O 1
ATOM 722 N N . VAL A 1 92 ? 23.672 -29.984 -10.625 1 94.44 92 VAL A N 1
ATOM 723 C CA . VAL A 1 92 ? 24.844 -29.141 -10.477 1 94.44 92 VAL A CA 1
ATOM 724 C C . VAL A 1 92 ? 24.688 -27.875 -11.312 1 94.44 92 VAL A C 1
ATOM 726 O O . VAL A 1 92 ? 24.953 -26.766 -10.836 1 94.44 92 VAL A O 1
ATOM 729 N N . PHE A 1 93 ? 24.266 -28.062 -12.57 1 95.56 93 PHE A N 1
ATOM 730 C CA . PHE A 1 93 ? 24.031 -26.906 -13.43 1 95.56 93 PHE A CA 1
ATOM 731 C C . PHE A 1 93 ? 22.953 -26 -12.852 1 95.56 93 PHE A C 1
ATOM 733 O O . PHE A 1 93 ? 23.078 -24.781 -12.906 1 95.56 93 PHE A O 1
ATOM 740 N N . SER A 1 94 ? 22.016 -26.594 -12.289 1 93.31 94 SER A N 1
ATOM 741 C CA . SER A 1 94 ? 20.906 -25.828 -11.711 1 93.31 94 SER A CA 1
ATOM 742 C C . SER A 1 94 ? 21.359 -25 -10.516 1 93.31 94 SER A C 1
ATOM 744 O O . SER A 1 94 ? 20.922 -23.859 -10.344 1 93.31 94 SER A O 1
ATOM 746 N N . PHE A 1 95 ? 22.219 -25.578 -9.688 1 93.88 95 PHE A N 1
ATOM 747 C CA . PHE A 1 95 ? 22.75 -24.859 -8.531 1 93.88 95 PHE A CA 1
ATOM 748 C C . PHE A 1 95 ? 23.484 -23.594 -8.961 1 93.88 95 PHE A C 1
ATOM 750 O O . PHE A 1 95 ? 23.219 -22.516 -8.445 1 93.88 95 PHE A O 1
ATOM 757 N N . PHE A 1 96 ? 24.344 -23.797 -9.875 1 95 96 PHE A N 1
ATOM 758 C CA . PHE A 1 96 ? 25.172 -22.672 -10.297 1 95 96 PHE A CA 1
ATOM 759 C C . PHE A 1 96 ? 24.328 -21.625 -11.031 1 95 96 PHE A C 1
ATOM 761 O O . PHE A 1 96 ? 24.578 -20.422 -10.93 1 95 96 PHE A O 1
ATOM 768 N N . ARG A 1 97 ? 23.391 -22.109 -11.742 1 92.25 97 ARG A N 1
ATOM 769 C CA . ARG A 1 97 ? 22.484 -21.172 -12.398 1 92.25 97 ARG A CA 1
ATOM 770 C C . ARG A 1 97 ? 21.797 -20.266 -11.383 1 92.25 97 ARG A C 1
ATOM 772 O O . ARG A 1 97 ? 21.812 -19.047 -11.516 1 92.25 97 ARG A O 1
ATOM 779 N N . VAL A 1 98 ? 21.297 -20.859 -10.336 1 91.56 98 VAL A N 1
ATOM 780 C CA . VAL A 1 98 ? 20.531 -20.125 -9.336 1 91.56 98 VAL A CA 1
ATOM 781 C C . VAL A 1 98 ? 21.453 -19.172 -8.578 1 91.56 98 VAL A C 1
ATOM 783 O O . VAL A 1 98 ? 21.141 -18 -8.398 1 91.56 98 VAL A O 1
ATOM 786 N N . TRP A 1 99 ? 22.562 -19.688 -8.281 1 92.75 99 TRP A N 1
ATOM 787 C CA . TRP A 1 99 ? 23.516 -18.922 -7.488 1 92.75 99 TRP A CA 1
ATOM 788 C C . TRP A 1 99 ? 24.047 -17.734 -8.289 1 92.75 99 TRP A C 1
ATOM 790 O O . TRP A 1 99 ? 24.172 -16.625 -7.766 1 92.75 99 TRP A O 1
ATOM 800 N N . LEU A 1 100 ? 24.406 -17.938 -9.516 1 94.44 100 LEU A N 1
ATOM 801 C CA . LEU A 1 100 ? 24.969 -16.891 -10.359 1 94.44 100 LEU A CA 1
ATOM 802 C C . LEU A 1 100 ? 23.922 -15.82 -10.672 1 94.44 100 LEU A C 1
ATOM 804 O O . LEU A 1 100 ? 24.219 -14.625 -10.648 1 94.44 100 LEU A O 1
ATOM 808 N N . PHE A 1 101 ? 22.734 -16.203 -10.93 1 92.81 101 PHE A N 1
ATOM 809 C CA . PHE A 1 101 ? 21.672 -15.242 -11.211 1 92.81 101 PHE A CA 1
ATOM 810 C C . PHE A 1 101 ? 21.344 -14.414 -9.977 1 92.81 101 PHE A C 1
ATOM 812 O O . PHE A 1 101 ? 21.031 -13.227 -10.078 1 92.81 101 PHE A O 1
ATOM 819 N N . ALA A 1 102 ? 21.469 -15.086 -8.859 1 92.62 102 ALA A N 1
ATOM 820 C CA . ALA A 1 102 ? 21.234 -14.359 -7.613 1 92.62 102 ALA A CA 1
ATOM 821 C C . ALA A 1 102 ? 22.297 -13.289 -7.391 1 92.62 102 ALA A C 1
ATOM 823 O O . ALA A 1 102 ? 22 -12.188 -6.93 1 92.62 102 ALA A O 1
ATOM 824 N N . GLN A 1 103 ? 23.5 -13.648 -7.73 1 94.06 103 GLN A N 1
ATOM 825 C CA . GLN A 1 103 ? 24.594 -12.688 -7.594 1 94.06 103 GLN A CA 1
ATOM 826 C C . GLN A 1 103 ? 24.359 -11.453 -8.469 1 94.06 103 GLN A C 1
ATOM 828 O O . GLN A 1 103 ? 24.531 -10.32 -8.016 1 94.06 103 GLN A O 1
ATOM 833 N N . VAL A 1 104 ? 23.969 -11.711 -9.641 1 93.56 104 VAL A N 1
ATOM 834 C CA . VAL A 1 104 ? 23.734 -10.625 -10.586 1 93.56 104 VAL A CA 1
ATOM 835 C C . VAL A 1 104 ? 22.562 -9.781 -10.125 1 93.56 104 VAL A C 1
ATOM 837 O O . VAL A 1 104 ? 22.641 -8.547 -10.109 1 93.56 104 VAL A O 1
ATOM 840 N N . SER A 1 105 ? 21.484 -10.43 -9.742 1 92.62 105 SER A N 1
ATOM 841 C CA . SER A 1 105 ? 20.266 -9.719 -9.375 1 92.62 105 SER A CA 1
ATOM 842 C C . SER A 1 105 ? 20.469 -8.898 -8.109 1 92.62 105 SER A C 1
ATOM 844 O O . SER A 1 105 ? 20.109 -7.715 -8.07 1 92.62 105 SER A O 1
ATOM 846 N N . GLU A 1 106 ? 21.094 -9.5 -7.098 1 93.62 106 GLU A N 1
ATOM 847 C CA . GLU A 1 106 ? 21.281 -8.82 -5.816 1 93.62 106 GLU A CA 1
ATOM 848 C C . GLU A 1 106 ? 22.234 -7.637 -5.945 1 93.62 106 GLU A C 1
ATOM 850 O O . GLU A 1 106 ? 21.969 -6.555 -5.418 1 93.62 106 GLU A O 1
ATOM 855 N N . ARG A 1 107 ? 23.297 -7.785 -6.629 1 94.5 107 ARG A N 1
ATOM 856 C CA . ARG A 1 107 ? 24.281 -6.719 -6.789 1 94.5 107 ARG A CA 1
ATOM 857 C C . ARG A 1 107 ? 23.75 -5.617 -7.699 1 94.5 107 ARG A C 1
ATOM 859 O O . ARG A 1 107 ? 23.969 -4.434 -7.445 1 94.5 107 ARG A O 1
ATOM 866 N N . SER A 1 108 ? 23.094 -6.023 -8.766 1 93.62 108 SER A N 1
ATOM 867 C CA . SER A 1 108 ? 22.516 -5.031 -9.664 1 93.62 108 SER A CA 1
ATOM 868 C C . SER A 1 108 ? 21.453 -4.188 -8.953 1 93.62 108 SER A C 1
ATOM 870 O O . SER A 1 108 ? 21.391 -2.975 -9.156 1 93.62 108 SER A O 1
ATOM 872 N N . MET A 1 109 ? 20.625 -4.824 -8.172 1 92.31 109 MET A N 1
ATOM 873 C CA . MET A 1 109 ? 19.562 -4.09 -7.488 1 92.31 109 MET A CA 1
ATOM 874 C C . MET A 1 109 ? 20.141 -3.172 -6.414 1 92.31 109 MET A C 1
ATOM 876 O O . MET A 1 109 ? 19.594 -2.094 -6.16 1 92.31 109 MET A O 1
ATOM 880 N N . ARG A 1 110 ? 21.234 -3.646 -5.777 1 94.56 110 ARG A N 1
ATOM 881 C CA . ARG A 1 110 ? 21.969 -2.746 -4.891 1 94.56 110 ARG A CA 1
ATOM 882 C C . ARG A 1 110 ? 22.422 -1.497 -5.633 1 94.56 110 ARG A C 1
ATOM 884 O O . ARG A 1 110 ? 22.266 -0.38 -5.137 1 94.56 110 ARG A O 1
ATOM 891 N N . ASP A 1 111 ? 22.891 -1.691 -6.801 1 95.19 111 ASP A N 1
ATOM 892 C CA . ASP A 1 111 ? 23.375 -0.576 -7.602 1 95.19 111 ASP A CA 1
ATOM 893 C C . ASP A 1 111 ? 22.234 0.344 -8.031 1 95.19 111 ASP A C 1
ATOM 895 O O . ASP A 1 111 ? 22.406 1.565 -8.078 1 95.19 111 ASP A O 1
ATOM 899 N N . VAL A 1 112 ? 21.109 -0.217 -8.352 1 94.56 112 VAL A N 1
ATOM 900 C CA . VAL A 1 112 ? 19.953 0.583 -8.719 1 94.56 112 VAL A CA 1
ATOM 901 C C . VAL A 1 112 ? 19.516 1.435 -7.531 1 94.56 112 VAL A C 1
ATOM 903 O O . VAL A 1 112 ? 19.281 2.639 -7.672 1 94.56 112 VAL A O 1
ATOM 906 N N . ARG A 1 113 ? 19.422 0.793 -6.391 1 95.88 113 ARG A N 1
ATOM 907 C CA . ARG A 1 113 ? 18.984 1.497 -5.191 1 95.88 113 ARG A CA 1
ATOM 908 C C . ARG A 1 113 ? 19.969 2.611 -4.824 1 95.88 113 ARG A C 1
ATOM 910 O O . ARG A 1 113 ? 19.547 3.732 -4.52 1 95.88 113 ARG A O 1
ATOM 917 N N . THR A 1 114 ? 21.219 2.293 -4.863 1 95.94 114 THR A N 1
ATOM 918 C CA . THR A 1 114 ? 22.234 3.275 -4.512 1 95.94 114 THR A CA 1
ATOM 919 C C . THR A 1 114 ? 22.203 4.457 -5.48 1 95.94 114 THR A C 1
ATOM 921 O O . THR A 1 114 ? 22.281 5.613 -5.059 1 95.94 114 THR A O 1
ATOM 924 N N . SER A 1 115 ? 22.094 4.141 -6.758 1 95.06 115 SER A N 1
ATOM 925 C CA . SER A 1 115 ? 22.062 5.199 -7.766 1 95.06 115 SER A CA 1
ATOM 926 C C . SER A 1 115 ? 20.812 6.051 -7.629 1 95.06 115 SER A C 1
ATOM 928 O O . SER A 1 115 ? 20.859 7.273 -7.754 1 95.06 115 SER A O 1
ATOM 930 N N . LEU A 1 116 ? 19.703 5.371 -7.402 1 95.12 116 LEU A N 1
ATOM 931 C CA . LEU A 1 116 ? 18.438 6.07 -7.238 1 95.12 116 LEU A CA 1
ATOM 932 C C . LEU A 1 116 ? 18.469 6.965 -6 1 95.12 116 LEU A C 1
ATOM 934 O O . LEU A 1 116 ? 18.016 8.109 -6.051 1 95.12 116 LEU A O 1
ATOM 938 N N . TYR A 1 117 ? 19 6.418 -4.941 1 96.25 117 TYR A N 1
ATOM 939 C CA . TYR A 1 117 ? 19.109 7.176 -3.699 1 96.25 117 TYR A CA 1
ATOM 940 C C . TYR A 1 117 ? 20.016 8.391 -3.873 1 96.25 117 TYR A C 1
ATOM 942 O O . TYR A 1 117 ? 19.656 9.492 -3.457 1 96.25 117 TYR A O 1
ATOM 950 N N . ARG A 1 118 ? 21.078 8.203 -4.453 1 95.06 118 ARG A N 1
ATOM 951 C CA . ARG A 1 118 ? 22.031 9.281 -4.691 1 95.06 118 ARG A CA 1
ATOM 952 C C . ARG A 1 118 ? 21.406 10.367 -5.578 1 95.06 118 ARG A C 1
ATOM 954 O O . ARG A 1 118 ? 21.594 11.555 -5.324 1 95.06 118 ARG A O 1
ATOM 961 N N . ARG A 1 119 ? 20.75 9.906 -6.559 1 94.75 119 ARG A N 1
ATOM 962 C CA . ARG A 1 119 ? 20.078 10.867 -7.43 1 94.75 119 ARG A CA 1
ATOM 963 C C . ARG A 1 119 ? 19.031 11.664 -6.656 1 94.75 119 ARG A C 1
ATOM 965 O O . ARG A 1 119 ? 18.969 12.891 -6.781 1 94.75 119 ARG A O 1
ATOM 972 N N . LEU A 1 120 ? 18.266 11.031 -5.852 1 95.38 120 LEU A N 1
ATOM 973 C CA . LEU A 1 120 ? 17.188 11.664 -5.098 1 95.38 120 LEU A CA 1
ATOM 974 C C . LEU A 1 120 ? 17.734 12.727 -4.156 1 95.38 120 LEU A C 1
ATOM 976 O O . LEU A 1 120 ? 17.234 13.852 -4.117 1 95.38 120 LEU A O 1
ATOM 980 N N . VAL A 1 121 ? 18.812 12.391 -3.461 1 95 121 VAL A N 1
ATOM 981 C CA . VAL A 1 121 ? 19.344 13.305 -2.459 1 95 121 VAL A CA 1
ATOM 982 C C . VAL A 1 121 ? 19.953 14.523 -3.146 1 95 121 VAL A C 1
ATOM 984 O O . VAL A 1 121 ? 20.031 15.602 -2.551 1 95 121 VAL A O 1
ATOM 987 N N . HIS A 1 122 ? 20.25 14.453 -4.465 1 94.12 122 HIS A N 1
ATOM 988 C CA . HIS A 1 122 ? 20.891 15.547 -5.168 1 94.12 122 HIS A CA 1
ATOM 989 C C . HIS A 1 122 ? 19.906 16.297 -6.047 1 94.12 122 HIS A C 1
ATOM 991 O O . HIS A 1 122 ? 20.281 17.234 -6.77 1 94.12 122 HIS A O 1
ATOM 997 N N . LEU A 1 123 ? 18.656 15.938 -5.996 1 94.12 123 LEU A N 1
ATOM 998 C CA . LEU A 1 123 ? 17.656 16.641 -6.777 1 94.12 123 LEU A CA 1
ATOM 999 C C . LEU A 1 123 ? 17.25 17.938 -6.098 1 94.12 123 LEU A C 1
ATOM 1001 O O . LEU A 1 123 ? 17.391 18.078 -4.883 1 94.12 123 LEU A O 1
ATOM 1005 N N . PRO A 1 124 ? 16.797 18.906 -6.879 1 93 124 PRO A N 1
ATOM 1006 C CA . PRO A 1 124 ? 16.406 20.188 -6.301 1 93 124 PRO A CA 1
ATOM 1007 C C . PRO A 1 124 ? 15.125 20.109 -5.477 1 93 124 PRO A C 1
ATOM 1009 O O . PRO A 1 124 ? 14.328 19.188 -5.66 1 93 124 PRO A O 1
ATOM 1012 N N . MET A 1 125 ? 14.969 21.047 -4.641 1 91.69 125 MET A N 1
ATOM 1013 C CA . MET A 1 125 ? 13.805 21.094 -3.756 1 91.69 125 MET A CA 1
ATOM 1014 C C . MET A 1 125 ? 12.516 21.203 -4.559 1 91.69 125 MET A C 1
ATOM 1016 O O . MET A 1 125 ? 11.461 20.734 -4.117 1 91.69 125 MET A O 1
ATOM 1020 N N . SER A 1 126 ? 12.57 21.797 -5.73 1 90.12 126 SER A N 1
ATOM 1021 C CA . SER A 1 126 ? 11.398 21.938 -6.59 1 90.12 126 SER A CA 1
ATOM 1022 C C . SER A 1 126 ? 10.812 20.578 -6.965 1 90.12 126 SER A C 1
ATOM 1024 O O . SER A 1 126 ? 9.602 20.438 -7.129 1 90.12 126 SER A O 1
ATOM 1026 N N . PHE A 1 127 ? 11.719 19.656 -7.031 1 91.19 127 PHE A N 1
ATOM 1027 C CA . PHE A 1 127 ? 11.297 18.297 -7.336 1 91.19 127 PHE A CA 1
ATOM 1028 C C . PHE A 1 127 ? 10.453 17.719 -6.203 1 91.19 127 PHE A C 1
ATOM 1030 O O . PHE A 1 127 ? 9.43 17.078 -6.441 1 91.19 127 PHE A O 1
ATOM 1037 N N . PHE A 1 128 ? 10.844 17.938 -5.008 1 90.62 128 PHE A N 1
ATOM 1038 C CA . PHE A 1 128 ? 10.203 17.375 -3.83 1 90.62 128 PHE A CA 1
ATOM 1039 C C . PHE A 1 128 ? 8.891 18.094 -3.531 1 90.62 128 PHE A C 1
ATOM 1041 O O . PHE A 1 128 ? 7.984 17.516 -2.924 1 90.62 128 PHE A O 1
ATOM 1048 N N . ASP A 1 129 ? 8.789 19.297 -4.012 1 87.06 129 ASP A N 1
ATOM 1049 C CA . ASP A 1 129 ? 7.562 20.078 -3.818 1 87.06 129 ASP A CA 1
ATOM 1050 C C . ASP A 1 129 ? 6.418 19.5 -4.648 1 87.06 129 ASP A C 1
ATOM 1052 O O . ASP A 1 129 ? 5.25 19.609 -4.266 1 87.06 129 ASP A O 1
ATOM 1056 N N . LYS A 1 130 ? 6.797 18.922 -5.719 1 84.44 130 LYS A N 1
ATOM 1057 C CA . LYS A 1 130 ? 5.805 18.453 -6.684 1 84.44 130 LYS A CA 1
ATOM 1058 C C . LYS A 1 130 ? 5.375 17.016 -6.391 1 84.44 130 LYS A C 1
ATOM 1060 O O . LYS A 1 130 ? 4.379 16.531 -6.934 1 84.44 130 LYS A O 1
ATOM 1065 N N . ARG A 1 131 ? 6.152 16.406 -5.555 1 85.62 131 ARG A N 1
ATOM 1066 C CA . ARG A 1 131 ? 5.898 14.977 -5.344 1 85.62 131 ARG A CA 1
ATOM 1067 C C . ARG A 1 131 ? 5.684 14.672 -3.867 1 85.62 131 ARG A C 1
ATOM 1069 O O . ARG A 1 131 ? 6.23 15.352 -3 1 85.62 131 ARG A O 1
ATOM 1076 N N . ARG A 1 132 ? 4.969 13.625 -3.643 1 83.25 132 ARG A N 1
ATOM 1077 C CA . ARG A 1 132 ? 4.754 13.18 -2.27 1 83.25 132 ARG A CA 1
ATOM 1078 C C . ARG A 1 132 ? 5.914 12.312 -1.789 1 83.25 132 ARG A C 1
ATOM 1080 O O . ARG A 1 132 ? 6.445 11.5 -2.551 1 83.25 132 ARG A O 1
ATOM 1087 N N . THR A 1 133 ? 6.266 12.516 -0.533 1 87.69 133 THR A N 1
ATOM 1088 C CA . THR A 1 133 ? 7.383 11.781 0.058 1 87.69 133 THR A CA 1
ATOM 1089 C C . THR A 1 133 ? 7.121 10.281 0.031 1 87.69 133 THR A C 1
ATOM 1091 O O . THR A 1 133 ? 8.016 9.492 -0.285 1 87.69 133 THR A O 1
ATOM 1094 N N . GLY A 1 134 ? 5.934 9.883 0.329 1 82.69 134 GLY A N 1
ATOM 1095 C CA . GLY A 1 134 ? 5.574 8.477 0.309 1 82.69 134 GLY A CA 1
ATOM 1096 C C . GLY A 1 134 ? 5.762 7.832 -1.051 1 82.69 134 GLY A C 1
ATOM 1097 O O . GLY A 1 134 ? 6.168 6.672 -1.144 1 82.69 134 GLY A O 1
ATOM 1098 N N . GLU A 1 135 ? 5.434 8.562 -2.068 1 85.81 135 GLU A N 1
ATOM 1099 C CA . GLU A 1 135 ? 5.605 8.07 -3.434 1 85.81 135 GLU A CA 1
ATOM 1100 C C . GLU A 1 135 ? 7.074 7.789 -3.736 1 85.81 135 GLU A C 1
ATOM 1102 O O . GLU A 1 135 ? 7.406 6.754 -4.32 1 85.81 135 GLU A O 1
ATOM 1107 N N . LEU A 1 136 ? 7.859 8.695 -3.334 1 90.62 136 LEU A N 1
ATOM 1108 C CA . LEU A 1 136 ? 9.289 8.555 -3.596 1 90.62 136 LEU A CA 1
ATOM 1109 C C . LEU A 1 136 ? 9.867 7.375 -2.818 1 90.62 136 LEU A C 1
ATOM 1111 O O . LEU A 1 136 ? 10.703 6.633 -3.344 1 90.62 136 LEU A O 1
ATOM 1115 N N . ILE A 1 137 ? 9.43 7.234 -1.6 1 90.88 137 ILE A N 1
ATOM 1116 C CA . ILE A 1 137 ? 9.852 6.102 -0.783 1 90.88 137 ILE A CA 1
ATOM 1117 C C . ILE A 1 137 ? 9.422 4.797 -1.453 1 90.88 137 ILE A C 1
ATOM 1119 O O . ILE A 1 137 ? 10.219 3.855 -1.55 1 90.88 137 ILE A O 1
ATOM 1123 N N . SER A 1 138 ? 8.234 4.754 -2.008 1 87.25 138 SER A N 1
ATOM 1124 C CA . SER A 1 138 ? 7.707 3.562 -2.662 1 87.25 138 SER A CA 1
ATOM 1125 C C . SER A 1 138 ? 8.516 3.213 -3.908 1 87.25 138 SER A C 1
ATOM 1127 O O . SER A 1 138 ? 8.703 2.035 -4.223 1 87.25 138 SER A O 1
ATOM 1129 N N . ARG A 1 139 ? 9 4.152 -4.598 1 89.25 139 ARG A N 1
ATOM 1130 C CA . ARG A 1 139 ? 9.797 3.924 -5.801 1 89.25 139 ARG A CA 1
ATOM 1131 C C . ARG A 1 139 ? 11.094 3.188 -5.465 1 89.25 139 ARG A C 1
ATOM 1133 O O . ARG A 1 139 ? 11.477 2.25 -6.168 1 89.25 139 ARG A O 1
ATOM 1140 N N . ILE A 1 140 ? 11.641 3.57 -4.363 1 91.81 140 ILE A N 1
ATOM 1141 C CA . ILE A 1 140 ? 12.938 3.006 -4.012 1 91.81 140 ILE A CA 1
ATOM 1142 C C . ILE A 1 140 ? 12.742 1.67 -3.297 1 91.81 140 ILE A C 1
ATOM 1144 O O . ILE A 1 140 ? 13.594 0.785 -3.379 1 91.81 140 ILE A O 1
ATOM 1148 N N . THR A 1 141 ? 11.656 1.515 -2.65 1 89.62 141 THR A N 1
ATOM 1149 C CA . THR A 1 141 ? 11.461 0.309 -1.854 1 89.62 141 THR A CA 1
ATOM 1150 C C . THR A 1 141 ? 10.664 -0.732 -2.637 1 89.62 141 THR A C 1
ATOM 1152 O O . THR A 1 141 ? 11.234 -1.696 -3.152 1 89.62 141 THR A O 1
ATOM 1155 N N . SER A 1 142 ? 9.5 -0.4 -3.045 1 85.5 142 SER A N 1
ATOM 1156 C CA . SER A 1 142 ? 8.586 -1.359 -3.656 1 85.5 142 SER A CA 1
ATOM 1157 C C . SER A 1 142 ? 8.93 -1.595 -5.125 1 85.5 142 SER A C 1
ATOM 1159 O O . SER A 1 142 ? 9.023 -2.74 -5.566 1 85.5 142 SER A O 1
ATOM 1161 N N . ASP A 1 143 ? 9.109 -0.577 -5.863 1 88.88 143 ASP A N 1
ATOM 1162 C CA . ASP A 1 143 ? 9.359 -0.705 -7.293 1 88.88 143 ASP A CA 1
ATOM 1163 C C . ASP A 1 143 ? 10.672 -1.444 -7.555 1 88.88 143 ASP A C 1
ATOM 1165 O O . ASP A 1 143 ? 10.734 -2.316 -8.422 1 88.88 143 ASP A O 1
ATOM 1169 N N . VAL A 1 144 ? 11.664 -1.104 -6.809 1 90.88 144 VAL A N 1
ATOM 1170 C CA . VAL A 1 144 ? 12.953 -1.756 -7.02 1 90.88 144 VAL A CA 1
ATOM 1171 C C . VAL A 1 144 ? 12.867 -3.219 -6.59 1 90.88 144 VAL A C 1
ATOM 1173 O O . VAL A 1 144 ? 13.484 -4.09 -7.207 1 90.88 144 VAL A O 1
ATOM 1176 N N . THR A 1 145 ? 12.117 -3.477 -5.59 1 88.94 145 THR A N 1
ATOM 1177 C CA . THR A 1 145 ? 11.922 -4.859 -5.168 1 88.94 145 THR A CA 1
ATOM 1178 C C . THR A 1 145 ? 11.227 -5.66 -6.266 1 88.94 145 THR A C 1
ATOM 1180 O O . THR A 1 145 ? 11.594 -6.809 -6.527 1 88.94 145 THR A O 1
ATOM 1183 N N . LEU A 1 146 ? 10.258 -5.062 -6.832 1 86.81 146 LEU A N 1
ATOM 1184 C CA . LEU A 1 146 ? 9.578 -5.707 -7.949 1 86.81 146 LEU A CA 1
ATOM 1185 C C . LEU A 1 146 ? 10.547 -5.992 -9.094 1 86.81 146 LEU A C 1
ATOM 1187 O O . LEU A 1 146 ? 10.516 -7.066 -9.688 1 86.81 146 LEU A O 1
ATOM 1191 N N . LEU A 1 147 ? 11.391 -5.082 -9.336 1 87.69 147 LEU A N 1
ATOM 1192 C CA . LEU A 1 147 ? 12.398 -5.262 -10.375 1 87.69 147 LEU A CA 1
ATOM 1193 C C . LEU A 1 147 ? 13.383 -6.363 -9.992 1 87.69 147 LEU A C 1
ATOM 1195 O O . LEU A 1 147 ? 13.828 -7.129 -10.844 1 87.69 147 LEU A O 1
ATOM 1199 N N . GLN A 1 148 ? 13.648 -6.391 -8.734 1 86.69 148 GLN A N 1
ATOM 1200 C CA . GLN A 1 148 ? 14.547 -7.426 -8.234 1 86.69 148 GLN A CA 1
ATOM 1201 C C . GLN A 1 148 ? 13.977 -8.82 -8.477 1 86.69 148 GLN A C 1
ATOM 1203 O O . GLN A 1 148 ? 14.672 -9.711 -8.969 1 86.69 148 GLN A O 1
ATOM 1208 N N . ASP A 1 149 ? 12.773 -8.969 -8.25 1 82.69 149 ASP A N 1
ATOM 1209 C CA . ASP A 1 149 ? 12.109 -10.25 -8.461 1 82.69 149 ASP A CA 1
ATOM 1210 C C . ASP A 1 149 ? 12.047 -10.594 -9.945 1 82.69 149 ASP A C 1
ATOM 1212 O O . ASP A 1 149 ? 12.219 -11.758 -10.328 1 82.69 149 ASP A O 1
ATOM 1216 N N . THR A 1 150 ? 11.828 -9.664 -10.711 1 82.44 150 THR A N 1
ATOM 1217 C CA . THR A 1 150 ? 11.719 -9.867 -12.148 1 82.44 150 THR A CA 1
ATOM 1218 C C . THR A 1 150 ? 13.062 -10.281 -12.742 1 82.44 150 THR A C 1
ATOM 1220 O O . THR A 1 150 ? 13.141 -11.227 -13.531 1 82.44 150 THR A O 1
ATOM 1223 N N . PHE A 1 151 ? 14.078 -9.703 -12.289 1 80.06 151 PHE A N 1
ATOM 1224 C CA . PHE A 1 151 ? 15.391 -9.969 -12.859 1 80.06 151 PHE A CA 1
ATOM 1225 C C . PHE A 1 151 ? 15.961 -11.266 -12.297 1 80.06 151 PHE A C 1
ATOM 1227 O O . PHE A 1 151 ? 16.734 -11.953 -12.977 1 80.06 151 PHE A O 1
ATOM 1234 N N . SER A 1 152 ? 15.602 -11.562 -11.086 1 78.19 152 SER A N 1
ATOM 1235 C CA . SER A 1 152 ? 16.172 -12.75 -10.453 1 78.19 152 SER A CA 1
ATOM 1236 C C . SER A 1 152 ? 15.445 -14.016 -10.906 1 78.19 152 SER A C 1
ATOM 1238 O O . SER A 1 152 ? 16.078 -14.992 -11.312 1 78.19 152 SER A O 1
ATOM 1240 N N . VAL A 1 153 ? 14.188 -13.938 -10.938 1 78.75 153 VAL A N 1
ATOM 1241 C CA . VAL A 1 153 ? 13.43 -15.172 -11.102 1 78.75 153 VAL A CA 1
ATOM 1242 C C . VAL A 1 153 ? 12.734 -15.172 -12.461 1 78.75 153 VAL A C 1
ATOM 1244 O O . VAL A 1 153 ? 12.875 -16.125 -13.242 1 78.75 153 VAL A O 1
ATOM 1247 N N . THR A 1 154 ? 12.125 -14.078 -12.805 1 82.69 154 THR A N 1
ATOM 1248 C CA . THR A 1 154 ? 11.242 -14.031 -13.969 1 82.69 154 THR A CA 1
ATOM 1249 C C . THR A 1 154 ? 12.047 -14.156 -15.266 1 82.69 154 THR A C 1
ATOM 1251 O O . THR A 1 154 ? 11.68 -14.914 -16.156 1 82.69 154 THR A O 1
ATOM 1254 N N . LEU A 1 155 ? 13.125 -13.523 -15.312 1 83.31 155 LEU A N 1
ATOM 1255 C CA . LEU A 1 155 ? 13.922 -13.555 -16.531 1 83.31 155 LEU A CA 1
ATOM 1256 C C . LEU A 1 155 ? 14.547 -14.93 -16.734 1 83.31 155 LEU A C 1
ATOM 1258 O O . LEU A 1 155 ? 14.578 -15.438 -17.859 1 83.31 155 LEU A O 1
ATOM 1262 N N . ALA A 1 156 ? 15.125 -15.422 -15.711 1 86.69 156 ALA A N 1
ATOM 1263 C CA . ALA A 1 156 ? 15.68 -16.766 -15.797 1 86.69 156 ALA A CA 1
ATOM 1264 C C . ALA A 1 156 ? 14.617 -17.781 -16.219 1 86.69 156 ALA A C 1
ATOM 1266 O O . ALA A 1 156 ? 14.875 -18.656 -17.047 1 86.69 156 ALA A O 1
ATOM 1267 N N . GLU A 1 157 ? 13.445 -17.625 -15.688 1 87.81 157 GLU A N 1
ATOM 1268 C CA . GLU A 1 157 ? 12.344 -18.516 -16.016 1 87.81 157 GLU A CA 1
ATOM 1269 C C . GLU A 1 157 ? 11.914 -18.328 -17.469 1 87.81 157 GLU A C 1
ATOM 1271 O O . GLU A 1 157 ? 11.57 -19.312 -18.156 1 87.81 157 GLU A O 1
ATOM 1276 N N . LEU A 1 158 ? 11.891 -17.125 -17.875 1 88.5 158 LEU A N 1
ATOM 1277 C CA . LEU A 1 158 ? 11.547 -16.844 -19.266 1 88.5 158 LEU A CA 1
ATOM 1278 C C . LEU A 1 158 ? 12.5 -17.562 -20.219 1 88.5 158 LEU A C 1
ATOM 1280 O O . LEU A 1 158 ? 12.062 -18.25 -21.141 1 88.5 158 LEU A O 1
ATOM 1284 N N . PHE A 1 159 ? 13.781 -17.469 -19.984 1 90 159 PHE A N 1
ATOM 1285 C CA . PHE A 1 159 ? 14.773 -18.125 -20.844 1 90 159 PHE A CA 1
ATOM 1286 C C . PHE A 1 159 ? 14.641 -19.641 -20.766 1 90 159 PHE A C 1
ATOM 1288 O O . PHE A 1 159 ? 14.742 -20.312 -21.781 1 90 159 PHE A O 1
ATOM 1295 N N . ARG A 1 160 ? 14.461 -20.031 -19.609 1 89.88 160 ARG A N 1
ATOM 1296 C CA . ARG A 1 160 ? 14.289 -21.469 -19.438 1 89.88 160 ARG A CA 1
ATOM 1297 C C . ARG A 1 160 ? 13.094 -21.984 -20.234 1 89.88 160 ARG A C 1
ATOM 1299 O O . ARG A 1 160 ? 13.195 -23 -20.922 1 89.88 160 ARG A O 1
ATOM 1306 N N . GLN A 1 161 ? 12 -21.297 -20.125 1 88.25 161 GLN A N 1
ATOM 1307 C CA . GLN A 1 161 ? 10.781 -21.703 -20.828 1 88.25 161 GLN A CA 1
ATOM 1308 C C . GLN A 1 161 ? 10.969 -21.625 -22.344 1 88.25 161 GLN A C 1
ATOM 1310 O O . GLN A 1 161 ? 10.516 -22.516 -23.062 1 88.25 161 GLN A O 1
ATOM 1315 N N . VAL A 1 162 ? 11.617 -20.656 -22.797 1 90.62 162 VAL A N 1
ATOM 1316 C CA . VAL A 1 162 ? 11.859 -20.484 -24.219 1 90.62 162 VAL A CA 1
ATOM 1317 C C . VAL A 1 162 ? 12.766 -21.609 -24.734 1 90.62 162 VAL A C 1
ATOM 1319 O O . VAL A 1 162 ? 12.516 -22.188 -25.781 1 90.62 162 VAL A O 1
ATOM 1322 N N . ILE A 1 163 ? 13.773 -21.938 -23.969 1 92.25 163 ILE A N 1
ATOM 1323 C CA . ILE A 1 163 ? 14.688 -23.016 -24.344 1 92.25 163 ILE A CA 1
ATOM 1324 C C . ILE A 1 163 ? 13.938 -24.344 -24.359 1 92.25 163 ILE A C 1
ATOM 1326 O O . ILE A 1 163 ? 14.078 -25.125 -25.297 1 92.25 163 ILE A O 1
ATOM 1330 N N . THR A 1 164 ? 13.148 -24.547 -23.344 1 90.56 164 THR A N 1
ATOM 1331 C CA . THR A 1 164 ? 12.383 -25.781 -23.266 1 90.56 164 THR A CA 1
ATOM 1332 C C . THR A 1 164 ? 11.43 -25.906 -24.453 1 90.56 164 THR A C 1
ATOM 1334 O O . THR A 1 164 ? 11.289 -26.969 -25.047 1 90.56 164 THR A O 1
ATOM 1337 N N . LEU A 1 165 ? 10.789 -24.828 -24.766 1 89.38 165 LEU A N 1
ATOM 1338 C CA . LEU A 1 165 ? 9.852 -24.828 -25.875 1 89.38 165 LEU A CA 1
ATOM 1339 C C . LEU A 1 165 ? 10.562 -25.078 -27.203 1 89.38 165 LEU A C 1
ATOM 1341 O O . LEU A 1 165 ? 10.156 -25.953 -27.969 1 89.38 165 LEU A O 1
ATOM 1345 N N . LEU A 1 166 ? 11.633 -24.406 -27.469 1 91.94 166 LEU A N 1
ATOM 1346 C CA . LEU A 1 166 ? 12.336 -24.5 -28.75 1 91.94 166 LEU A CA 1
ATOM 1347 C C . LEU A 1 166 ? 13.102 -25.812 -28.844 1 91.94 166 LEU A C 1
ATOM 1349 O O . LEU A 1 166 ? 12.953 -26.562 -29.812 1 91.94 166 LEU A O 1
ATOM 1353 N N . ALA A 1 167 ? 13.922 -26.047 -27.812 1 92 167 ALA A N 1
ATOM 1354 C CA . ALA A 1 167 ? 14.711 -27.281 -27.828 1 92 167 ALA A CA 1
ATOM 1355 C C . ALA A 1 167 ? 13.812 -28.516 -27.781 1 92 167 ALA A C 1
ATOM 1357 O O . ALA A 1 167 ? 14.086 -29.5 -28.453 1 92 167 ALA A O 1
ATOM 1358 N N . GLY A 1 168 ? 12.758 -28.422 -26.938 1 90.44 168 GLY A N 1
ATOM 1359 C CA . GLY A 1 168 ? 11.812 -29.531 -26.906 1 90.44 168 GLY A CA 1
ATOM 1360 C C . GLY A 1 168 ? 11.141 -29.797 -28.234 1 90.44 168 GLY A C 1
ATOM 1361 O O . GLY A 1 168 ? 11.031 -30.938 -28.672 1 90.44 168 GLY A O 1
ATOM 1362 N N . THR A 1 169 ? 10.75 -28.797 -28.922 1 90.5 169 THR A N 1
ATOM 1363 C CA . THR A 1 169 ? 10.078 -28.938 -30.219 1 90.5 169 THR A CA 1
ATOM 1364 C C . THR A 1 169 ? 11.047 -29.453 -31.281 1 90.5 169 THR A C 1
ATOM 1366 O O . THR A 1 169 ? 10.68 -30.281 -32.094 1 90.5 169 THR A O 1
ATOM 1369 N N . VAL A 1 170 ? 12.258 -28.953 -31.234 1 91.44 170 VAL A N 1
ATOM 1370 C CA . VAL A 1 170 ? 13.266 -29.391 -32.188 1 91.44 170 VAL A CA 1
ATOM 1371 C C . VAL A 1 170 ? 13.562 -30.875 -31.984 1 91.44 170 VAL A C 1
ATOM 1373 O O . VAL A 1 170 ? 13.648 -31.641 -32.969 1 91.44 170 VAL A O 1
ATOM 1376 N N . PHE A 1 171 ? 13.664 -31.266 -30.734 1 90.69 171 PHE A N 1
ATOM 1377 C CA . PHE A 1 171 ? 13.93 -32.656 -30.438 1 90.69 171 PHE A CA 1
ATOM 1378 C C . PHE A 1 171 ? 12.789 -33.562 -30.938 1 90.69 171 PHE A C 1
ATOM 1380 O O . PHE A 1 171 ? 13.023 -34.625 -31.484 1 90.69 171 PHE A O 1
ATOM 1387 N N . LEU A 1 172 ? 11.578 -33.156 -30.719 1 90.38 172 LEU A N 1
ATOM 1388 C CA . LEU A 1 172 ? 10.422 -33.906 -31.172 1 90.38 172 LEU A CA 1
ATOM 1389 C C . LEU A 1 172 ? 10.367 -34 -32.688 1 90.38 172 LEU A C 1
ATOM 1391 O O . LEU A 1 172 ? 9.992 -35.031 -33.25 1 90.38 172 LEU A O 1
ATOM 1395 N N . PHE A 1 173 ? 10.734 -32.969 -33.312 1 91 173 PHE A N 1
ATOM 1396 C CA . PHE A 1 173 ? 10.711 -32.938 -34.781 1 91 173 PHE A CA 1
ATOM 1397 C C . PHE A 1 173 ? 11.742 -33.875 -35.375 1 91 173 PHE A C 1
ATOM 1399 O O . PHE A 1 173 ? 11.508 -34.469 -36.406 1 91 173 PHE A O 1
ATOM 1406 N N . VAL A 1 174 ? 12.867 -34.062 -34.719 1 89.5 174 VAL A N 1
ATOM 1407 C CA . VAL A 1 174 ? 13.938 -34.938 -35.219 1 89.5 174 VAL A CA 1
ATOM 1408 C C . VAL A 1 174 ? 13.578 -36.375 -34.938 1 89.5 174 VAL A C 1
ATOM 1410 O O . VAL A 1 174 ? 13.867 -37.25 -35.75 1 89.5 174 VAL A O 1
ATOM 1413 N N . THR A 1 175 ? 12.914 -36.719 -33.875 1 85.31 175 THR A N 1
ATOM 1414 C CA . THR A 1 175 ? 12.641 -38.094 -33.5 1 85.31 175 THR A CA 1
ATOM 1415 C C . THR A 1 175 ? 11.375 -38.594 -34.156 1 85.31 175 THR A C 1
ATOM 1417 O O . THR A 1 175 ? 11.344 -39.719 -34.688 1 85.31 175 THR A O 1
ATOM 1420 N N . THR A 1 176 ? 10.297 -37.719 -34.031 1 89.62 176 THR A N 1
ATOM 1421 C CA . THR A 1 176 ? 9.031 -38.125 -34.625 1 89.62 176 THR A CA 1
ATOM 1422 C C . THR A 1 176 ? 8.383 -36.969 -35.344 1 89.62 176 THR A C 1
ATOM 1424 O O . THR A 1 176 ? 7.418 -36.375 -34.875 1 89.62 176 THR A O 1
ATOM 1427 N N . PRO A 1 177 ? 8.758 -36.656 -36.562 1 90.81 177 PRO A N 1
ATOM 1428 C CA . PRO A 1 177 ? 8.305 -35.469 -37.281 1 90.81 177 PRO A CA 1
ATOM 1429 C C . PRO A 1 177 ? 6.812 -35.5 -37.594 1 90.81 177 PRO A C 1
ATOM 1431 O O . PRO A 1 177 ? 6.141 -34.469 -37.531 1 90.81 177 PRO A O 1
ATOM 1434 N N . ARG A 1 178 ? 6.254 -36.719 -37.969 1 90.25 178 ARG A N 1
ATOM 1435 C CA . ARG A 1 178 ? 4.848 -36.812 -38.344 1 90.25 178 ARG A CA 1
ATOM 1436 C C . ARG A 1 178 ? 3.949 -36.469 -37.156 1 90.25 178 ARG A C 1
ATOM 1438 O O . ARG A 1 178 ? 3.012 -35.688 -37.281 1 90.25 178 ARG A O 1
ATOM 1445 N N . LEU A 1 179 ? 4.344 -37.031 -36.031 1 90.69 179 LEU A N 1
ATOM 1446 C CA . LEU A 1 179 ? 3.562 -36.781 -34.812 1 90.69 179 LEU A CA 1
ATOM 1447 C C . LEU A 1 179 ? 3.738 -35.344 -34.344 1 90.69 179 LEU A C 1
ATOM 1449 O O . LEU A 1 179 ? 2.799 -34.719 -33.844 1 90.69 179 LEU A O 1
ATOM 1453 N N . THR A 1 180 ? 4.898 -34.812 -34.531 1 91.94 180 THR A N 1
ATOM 1454 C CA . THR A 1 180 ? 5.191 -33.438 -34.125 1 91.94 180 THR A CA 1
ATOM 1455 C C . THR A 1 180 ? 4.395 -32.438 -34.938 1 91.94 180 THR A C 1
ATOM 1457 O O . THR A 1 180 ? 3.861 -31.469 -34.406 1 91.94 180 THR A O 1
ATOM 1460 N N . LEU A 1 181 ? 4.316 -32.625 -36.188 1 90.56 181 LEU A N 1
ATOM 1461 C CA . LEU A 1 181 ? 3.537 -31.766 -37.062 1 90.56 181 LEU A CA 1
ATOM 1462 C C . LEU A 1 181 ? 2.061 -31.797 -36.688 1 90.56 181 LEU A C 1
ATOM 1464 O O . LEU A 1 181 ? 1.381 -30.766 -36.781 1 90.56 181 LEU A O 1
ATOM 1468 N N . PHE A 1 182 ? 1.646 -32.969 -36.281 1 88.06 182 PHE A N 1
ATOM 1469 C CA . PHE A 1 182 ? 0.269 -33.125 -35.844 1 88.06 182 PHE A CA 1
ATOM 1470 C C . PHE A 1 182 ? 0.041 -32.312 -34.562 1 88.06 182 PHE A C 1
ATOM 1472 O O . PHE A 1 182 ? -0.973 -31.609 -34.438 1 88.06 182 PHE A O 1
ATOM 1479 N N . MET A 1 183 ? 0.96 -32.375 -33.656 1 87.5 183 MET A N 1
ATOM 1480 C CA . MET A 1 183 ? 0.872 -31.641 -32.406 1 87.5 183 MET A CA 1
ATOM 1481 C C . MET A 1 183 ? 0.927 -30.141 -32.656 1 87.5 183 MET A C 1
ATOM 1483 O O . MET A 1 183 ? 0.157 -29.375 -32.062 1 87.5 183 MET A O 1
ATOM 1487 N N . LEU A 1 184 ? 1.782 -29.656 -33.5 1 86.88 184 LEU A N 1
ATOM 1488 C CA . LEU A 1 184 ? 1.962 -28.234 -33.812 1 86.88 184 LEU A CA 1
ATOM 1489 C C . LEU A 1 184 ? 0.735 -27.672 -34.5 1 86.88 184 LEU A C 1
ATOM 1491 O O . LEU A 1 184 ? 0.43 -26.484 -34.375 1 86.88 184 LEU A O 1
ATOM 1495 N N . ALA A 1 185 ? 0.029 -28.484 -35.219 1 85.5 185 ALA A N 1
ATOM 1496 C CA . ALA A 1 185 ? -1.176 -28.047 -35.938 1 85.5 185 ALA A CA 1
ATOM 1497 C C . ALA A 1 185 ? -2.312 -27.766 -34.938 1 85.5 185 ALA A C 1
ATOM 1499 O O . ALA A 1 185 ? -3.199 -26.953 -35.219 1 85.5 185 ALA A O 1
ATOM 1500 N N . THR A 1 186 ? -2.303 -28.344 -33.812 1 79.81 186 THR A N 1
ATOM 1501 C CA . THR A 1 186 ? -3.365 -28.156 -32.812 1 79.81 186 THR A CA 1
ATOM 1502 C C . THR A 1 186 ? -3.115 -26.922 -31.969 1 79.81 186 THR A C 1
ATOM 1504 O O . THR A 1 186 ? -4.051 -26.328 -31.422 1 79.81 186 THR A O 1
ATOM 1507 N N . PHE A 1 187 ? -1.91 -26.469 -31.953 1 77.38 187 PHE A N 1
ATOM 1508 C CA . PHE A 1 187 ? -1.489 -25.422 -31.031 1 77.38 187 PHE A CA 1
ATOM 1509 C C . PHE A 1 187 ? -2.041 -24.062 -31.453 1 77.38 187 PHE A C 1
ATOM 1511 O O . PHE A 1 187 ? -2.57 -23.312 -30.641 1 77.38 187 PHE A O 1
ATOM 1518 N N . PRO A 1 188 ? -1.96 -23.641 -32.719 1 77.94 188 PRO A N 1
ATOM 1519 C CA . PRO A 1 188 ? -2.473 -22.344 -33.156 1 77.94 188 PRO A CA 1
ATOM 1520 C C . PRO A 1 188 ? -3.969 -22.172 -32.875 1 77.94 188 PRO A C 1
ATOM 1522 O O . PRO A 1 188 ? -4.422 -21.094 -32.5 1 77.94 188 PRO A O 1
ATOM 1525 N N . VAL A 1 189 ? -4.723 -23.25 -33.062 1 78.5 189 VAL A N 1
ATOM 1526 C CA . VAL A 1 189 ? -6.164 -23.203 -32.844 1 78.5 189 VAL A CA 1
ATOM 1527 C C . VAL A 1 189 ? -6.438 -22.938 -31.359 1 78.5 189 VAL A C 1
ATOM 1529 O O . VAL A 1 189 ? -7.297 -22.125 -31.016 1 78.5 189 VAL A O 1
ATOM 1532 N N . LEU A 1 190 ? -5.672 -23.547 -30.5 1 81 190 LEU A N 1
ATOM 1533 C CA . LEU A 1 190 ? -5.812 -23.359 -29.062 1 81 190 LEU A CA 1
ATOM 1534 C C . LEU A 1 190 ? -5.461 -21.938 -28.641 1 81 190 LEU A C 1
ATOM 1536 O O . LEU A 1 190 ? -6.164 -21.328 -27.844 1 81 190 LEU A O 1
ATOM 1540 N N . VAL A 1 191 ? -4.484 -21.406 -29.25 1 78 191 VAL A N 1
ATOM 1541 C CA . VAL A 1 191 ? -3.996 -20.078 -28.891 1 78 191 VAL A CA 1
ATOM 1542 C C . VAL A 1 191 ? -5.004 -19.031 -29.328 1 78 191 VAL A C 1
ATOM 1544 O O . VAL A 1 191 ? -5.301 -18.094 -28.594 1 78 191 VAL A O 1
ATOM 1547 N N . ILE A 1 192 ? -5.547 -19.156 -30.516 1 82.81 192 ILE A N 1
ATOM 1548 C CA . ILE A 1 192 ? -6.496 -18.188 -31.047 1 82.81 192 ILE A CA 1
ATOM 1549 C C . ILE A 1 192 ? -7.75 -18.156 -30.172 1 82.81 192 ILE A C 1
ATOM 1551 O O . ILE A 1 192 ? -8.227 -17.078 -29.797 1 82.81 192 ILE A O 1
ATOM 1555 N N . ILE A 1 193 ? -8.258 -19.312 -29.766 1 83.62 193 ILE A N 1
ATOM 1556 C CA . ILE A 1 193 ? -9.461 -19.375 -28.938 1 83.62 193 ILE A CA 1
ATOM 1557 C C . ILE A 1 193 ? -9.172 -18.812 -27.547 1 83.62 193 ILE A C 1
ATOM 1559 O O . ILE A 1 193 ? -9.984 -18.094 -26.984 1 83.62 193 ILE A O 1
ATOM 1563 N N . ALA A 1 194 ? -8.031 -19.094 -27.094 1 81.19 194 ALA A N 1
ATOM 1564 C CA . ALA A 1 194 ? -7.621 -18.578 -25.797 1 81.19 194 ALA A CA 1
ATOM 1565 C C . ALA A 1 194 ? -7.539 -17.047 -25.812 1 81.19 194 ALA A C 1
ATOM 1567 O O . ALA A 1 194 ? -7.938 -16.391 -24.844 1 81.19 194 ALA A O 1
ATOM 1568 N N . MET A 1 195 ? -7.148 -16.5 -26.922 1 82 195 MET A N 1
ATOM 1569 C CA . MET A 1 195 ? -7.012 -15.055 -27.031 1 82 195 MET A CA 1
ATOM 1570 C C . MET A 1 195 ? -8.383 -14.383 -27.047 1 82 195 MET A C 1
ATOM 1572 O O . MET A 1 195 ? -8.562 -13.312 -26.469 1 82 195 MET A O 1
ATOM 1576 N N . VAL A 1 196 ? -9.266 -15.016 -27.719 1 85.31 196 VAL A N 1
ATOM 1577 C CA . VAL A 1 196 ? -10.609 -14.453 -27.812 1 85.31 196 VAL A CA 1
ATOM 1578 C C . VAL A 1 196 ? -11.266 -14.461 -26.438 1 85.31 196 VAL A C 1
ATOM 1580 O O . VAL A 1 196 ? -11.797 -13.445 -25.984 1 85.31 196 VAL A O 1
ATOM 1583 N N . PHE A 1 197 ? -11.234 -15.555 -25.703 1 85 197 PHE A N 1
ATOM 1584 C CA . PHE A 1 197 ? -11.789 -15.648 -24.359 1 85 197 PHE A CA 1
ATOM 1585 C C . PHE A 1 197 ? -11.047 -14.711 -23.406 1 85 197 PHE A C 1
ATOM 1587 O O . PHE A 1 197 ? -11.664 -14.07 -22.547 1 85 197 PHE A O 1
ATOM 1594 N N . GLY A 1 198 ? -9.797 -14.656 -23.641 1 82.44 198 GLY A N 1
ATOM 1595 C CA . GLY A 1 198 ? -8.977 -13.805 -22.797 1 82.44 198 GLY A CA 1
ATOM 1596 C C . GLY A 1 198 ? -9.352 -12.336 -22.875 1 82.44 198 GLY A C 1
ATOM 1597 O O . GLY A 1 198 ? -9.398 -11.648 -21.859 1 82.44 198 GLY A O 1
ATOM 1598 N N . LYS A 1 199 ? -9.664 -11.898 -24.031 1 85.38 199 LYS A N 1
ATOM 1599 C CA . LYS A 1 199 ? -10.062 -10.508 -24.234 1 85.38 199 LYS A CA 1
ATOM 1600 C C . LYS A 1 199 ? -11.367 -10.195 -23.516 1 85.38 199 LYS A C 1
ATOM 1602 O O . LYS A 1 199 ? -11.5 -9.141 -22.891 1 85.38 199 LYS A O 1
ATOM 1607 N N . PHE A 1 200 ? -12.227 -11.125 -23.578 1 88.12 200 PHE A N 1
ATOM 1608 C CA . PHE A 1 200 ? -13.523 -10.914 -22.938 1 88.12 200 PHE A CA 1
ATOM 1609 C C . PHE A 1 200 ? -13.383 -10.93 -21.422 1 88.12 200 PHE A C 1
ATOM 1611 O O . PHE A 1 200 ? -13.992 -10.102 -20.734 1 88.12 200 PHE A O 1
ATOM 1618 N N . ILE A 1 201 ? -12.633 -11.766 -20.953 1 88.75 201 ILE A N 1
ATOM 1619 C CA . ILE A 1 201 ? -12.43 -11.875 -19.516 1 88.75 201 ILE A CA 1
ATOM 1620 C C . ILE A 1 201 ? -11.742 -10.617 -19 1 88.75 201 ILE A C 1
ATOM 1622 O O . ILE A 1 201 ? -12.109 -10.094 -17.938 1 88.75 201 ILE A O 1
ATOM 1626 N N . ARG A 1 202 ? -10.867 -10.172 -19.781 1 85.38 202 ARG A N 1
ATOM 1627 C CA . ARG A 1 202 ? -10.141 -8.961 -19.391 1 85.38 202 ARG A CA 1
ATOM 1628 C C . ARG A 1 202 ? -11.078 -7.766 -19.312 1 85.38 202 ARG A C 1
ATOM 1630 O O . ARG A 1 202 ? -11 -6.969 -18.375 1 85.38 202 ARG A O 1
ATOM 1637 N N . LYS A 1 203 ? -11.883 -7.656 -20.25 1 90.69 203 LYS A N 1
ATOM 1638 C CA . LYS A 1 203 ? -12.836 -6.551 -20.281 1 90.69 203 LYS A CA 1
ATOM 1639 C C . LYS A 1 203 ? -13.773 -6.605 -19.078 1 90.69 203 LYS A C 1
ATOM 1641 O O . LYS A 1 203 ? -13.992 -5.594 -18.406 1 90.69 203 LYS A O 1
ATOM 1646 N N . LEU A 1 204 ? -14.289 -7.734 -18.812 1 91.38 204 LEU A N 1
ATOM 1647 C CA . LEU A 1 204 ? -15.242 -7.891 -17.719 1 91.38 204 LEU A CA 1
ATOM 1648 C C . LEU A 1 204 ? -14.539 -7.754 -16.375 1 91.38 204 LEU A C 1
ATOM 1650 O O . LEU A 1 204 ? -15.125 -7.238 -15.414 1 91.38 204 LEU A O 1
ATOM 1654 N N . SER A 1 205 ? -13.312 -8.18 -16.312 1 89.81 205 SER A N 1
ATOM 1655 C CA . SER A 1 205 ? -12.531 -8.023 -15.086 1 89.81 205 SER A CA 1
ATOM 1656 C C . SER A 1 205 ? -12.258 -6.551 -14.789 1 89.81 205 SER A C 1
ATOM 1658 O O . SER A 1 205 ? -12.352 -6.117 -13.633 1 89.81 205 SER A O 1
ATOM 1660 N N . LYS A 1 206 ? -11.977 -5.844 -15.812 1 89.5 206 LYS A N 1
ATOM 1661 C CA . LYS A 1 206 ? -11.773 -4.406 -15.656 1 89.5 206 LYS A CA 1
ATOM 1662 C C . LYS A 1 206 ? -13.055 -3.721 -15.18 1 89.5 206 LYS A C 1
ATOM 1664 O O . LYS A 1 206 ? -13.023 -2.861 -14.297 1 89.5 206 LYS A O 1
ATOM 1669 N N . GLU A 1 207 ? -14.062 -4.16 -15.758 1 93.5 207 GLU A N 1
ATOM 1670 C CA . GLU A 1 207 ? -15.352 -3.598 -15.359 1 93.5 207 GLU A CA 1
ATOM 1671 C C . GLU A 1 207 ? -15.656 -3.906 -13.898 1 93.5 207 GLU A C 1
ATOM 1673 O O . GLU A 1 207 ? -16.188 -3.059 -13.18 1 93.5 207 GLU A O 1
ATOM 1678 N N . THR A 1 208 ? -15.391 -5.074 -13.484 1 93 208 THR A N 1
ATOM 1679 C CA . THR A 1 208 ? -15.578 -5.457 -12.094 1 93 208 THR A CA 1
ATOM 1680 C C . THR A 1 208 ? -14.727 -4.59 -11.172 1 93 208 THR A C 1
ATOM 1682 O O . THR A 1 208 ? -15.203 -4.117 -10.141 1 93 208 THR A O 1
ATOM 1685 N N . GLN A 1 209 ? -13.547 -4.344 -11.57 1 90.38 209 GLN A N 1
ATOM 1686 C CA . GLN A 1 209 ? -12.625 -3.531 -10.789 1 90.38 209 GLN A CA 1
ATOM 1687 C C . GLN A 1 209 ? -13.094 -2.08 -10.719 1 90.38 209 GLN A C 1
ATOM 1689 O O . GLN A 1 209 ? -12.969 -1.429 -9.68 1 90.38 209 GLN A O 1
ATOM 1694 N N . ASP A 1 210 ? -13.602 -1.613 -11.766 1 91.31 210 ASP A N 1
ATOM 1695 C CA . ASP A 1 210 ? -14.117 -0.247 -11.805 1 91.31 210 ASP A CA 1
ATOM 1696 C C . ASP A 1 210 ? -15.305 -0.081 -10.852 1 91.31 210 ASP A C 1
ATOM 1698 O O . ASP A 1 210 ? -15.391 0.912 -10.133 1 91.31 210 ASP A O 1
ATOM 1702 N N . GLU A 1 211 ? -16.141 -1.041 -10.891 1 94.25 211 GLU A N 1
ATOM 1703 C CA . GLU A 1 211 ? -17.297 -1.003 -9.992 1 94.25 211 GLU A CA 1
ATOM 1704 C C . GLU A 1 211 ? -16.859 -1.107 -8.531 1 94.25 211 GLU A C 1
ATOM 1706 O O . GLU A 1 211 ? -17.422 -0.443 -7.66 1 94.25 211 GLU A O 1
ATOM 1711 N N . LEU A 1 212 ? -15.906 -1.91 -8.281 1 92.88 212 LEU A N 1
ATOM 1712 C CA . LEU A 1 212 ? -15.391 -2.057 -6.926 1 92.88 212 LEU A CA 1
ATOM 1713 C C . LEU A 1 212 ? -14.711 -0.772 -6.461 1 92.88 212 LEU A C 1
ATOM 1715 O O . LEU A 1 212 ? -14.852 -0.374 -5.305 1 92.88 212 LEU A O 1
ATOM 1719 N N . ALA A 1 213 ? -14.039 -0.184 -7.367 1 89 213 ALA A N 1
ATOM 1720 C CA . ALA A 1 213 ? -13.398 1.094 -7.066 1 89 213 ALA A CA 1
ATOM 1721 C C . ALA A 1 213 ? -14.43 2.152 -6.695 1 89 213 ALA A C 1
ATOM 1723 O O . ALA A 1 213 ? -14.234 2.916 -5.746 1 89 213 ALA A O 1
ATOM 1724 N N . SER A 1 214 ? -15.453 2.168 -7.406 1 91.88 214 SER A N 1
ATOM 1725 C CA . SER A 1 214 ? -16.547 3.1 -7.121 1 91.88 214 SER A CA 1
ATOM 1726 C C . SER A 1 214 ? -17.156 2.832 -5.75 1 91.88 214 SER A C 1
ATOM 1728 O O . SER A 1 214 ? -17.484 3.768 -5.02 1 91.88 214 SER A O 1
ATOM 1730 N N . ALA A 1 215 ? -17.312 1.588 -5.441 1 93.62 215 ALA A N 1
ATOM 1731 C CA . ALA A 1 215 ? -17.828 1.224 -4.125 1 93.62 215 ALA A CA 1
ATOM 1732 C C . ALA A 1 215 ? -16.844 1.611 -3.021 1 93.62 215 ALA A C 1
ATOM 1734 O O . ALA A 1 215 ? -17.266 2.057 -1.947 1 93.62 215 ALA A O 1
ATOM 1735 N N . ASN A 1 216 ? -15.602 1.455 -3.283 1 92.25 216 ASN A N 1
ATOM 1736 C CA . ASN A 1 216 ? -14.57 1.798 -2.311 1 92.25 216 ASN A CA 1
ATOM 1737 C C . ASN A 1 216 ? -14.531 3.299 -2.035 1 92.25 216 ASN A C 1
ATOM 1739 O O . ASN A 1 216 ? -14.188 3.723 -0.931 1 92.25 216 ASN A O 1
ATOM 1743 N N . ILE A 1 217 ? -14.945 4.066 -2.979 1 89.56 217 ILE A N 1
ATOM 1744 C CA . ILE A 1 217 ? -15.023 5.512 -2.797 1 89.56 217 ILE A CA 1
ATOM 1745 C C . ILE A 1 217 ? -16.047 5.84 -1.711 1 89.56 217 ILE A C 1
ATOM 1747 O O . ILE A 1 217 ? -15.828 6.73 -0.889 1 89.56 217 ILE A O 1
ATOM 1751 N N . ILE A 1 218 ? -17.062 5.145 -1.679 1 92.19 218 ILE A N 1
ATOM 1752 C CA . ILE A 1 218 ? -18.094 5.348 -0.667 1 92.19 218 ILE A CA 1
ATOM 1753 C C . ILE A 1 218 ? -17.516 5.086 0.721 1 92.19 218 ILE A C 1
ATOM 1755 O O . ILE A 1 218 ? -17.75 5.859 1.653 1 92.19 218 ILE A O 1
ATOM 1759 N N . VAL A 1 219 ? -16.719 4.02 0.817 1 94.06 219 VAL A N 1
ATOM 1760 C CA . VAL A 1 219 ? -16.078 3.668 2.082 1 94.06 219 VAL A CA 1
ATOM 1761 C C . VAL A 1 219 ? -15.125 4.785 2.51 1 94.06 219 VAL A C 1
ATOM 1763 O O . VAL A 1 219 ? -15.133 5.203 3.67 1 94.06 219 VAL A O 1
ATOM 1766 N N . GLU A 1 220 ? -14.383 5.227 1.622 1 91.5 220 GLU A N 1
ATOM 1767 C CA . GLU A 1 220 ? -13.398 6.27 1.901 1 91.5 220 GLU A CA 1
ATOM 1768 C C . GLU A 1 220 ? -14.07 7.566 2.332 1 91.5 220 GLU A C 1
ATOM 1770 O O . GLU A 1 220 ? -13.68 8.18 3.326 1 91.5 220 GLU A O 1
ATOM 1775 N N . GLU A 1 221 ? -15.125 7.938 1.662 1 88.94 221 GLU A N 1
ATOM 1776 C CA . GLU A 1 221 ? -15.883 9.148 1.983 1 88.94 221 GLU A CA 1
ATOM 1777 C C . GLU A 1 221 ? -16.531 9.047 3.363 1 88.94 221 GLU A C 1
ATOM 1779 O O . GLU A 1 221 ? -16.453 9.992 4.156 1 88.94 221 GLU A O 1
ATOM 1784 N N . THR A 1 222 ? -17.109 7.961 3.598 1 92.75 222 THR A N 1
ATOM 1785 C CA . THR A 1 222 ? -17.844 7.77 4.844 1 92.75 222 THR A CA 1
ATOM 1786 C C . THR A 1 222 ? -16.891 7.758 6.039 1 92.75 222 THR A C 1
ATOM 1788 O O . THR A 1 222 ? -17.141 8.414 7.047 1 92.75 222 THR A O 1
ATOM 1791 N N . LEU A 1 223 ? -15.789 7.117 5.91 1 92.5 223 LEU A N 1
ATOM 1792 C CA . LEU A 1 223 ? -14.867 6.992 7.031 1 92.5 223 LEU A CA 1
ATOM 1793 C C . LEU A 1 223 ? -14.117 8.305 7.27 1 92.5 223 LEU A C 1
ATOM 1795 O O . LEU A 1 223 ? -13.797 8.641 8.414 1 92.5 223 LEU A O 1
ATOM 1799 N N . GLN A 1 224 ? -13.945 9.023 6.234 1 88.06 224 GLN A N 1
ATOM 1800 C CA . GLN A 1 224 ? -13.312 10.328 6.375 1 88.06 224 GLN A CA 1
ATOM 1801 C C . GLN A 1 224 ? -14.258 11.328 7.031 1 88.06 224 GLN A C 1
ATOM 1803 O O . GLN A 1 224 ? -13.812 12.258 7.707 1 88.06 224 GLN A O 1
ATOM 1808 N N . SER A 1 225 ? -15.5 11.117 6.781 1 90.06 225 SER A N 1
ATOM 1809 C CA . SER A 1 225 ? -16.516 12.023 7.324 1 90.06 225 SER A CA 1
ATOM 1810 C C . SER A 1 225 ? -17.422 11.312 8.312 1 90.06 225 SER A C 1
ATOM 1812 O O . SER A 1 225 ? -18.641 11.539 8.32 1 90.06 225 SER A O 1
ATOM 1814 N N . ILE A 1 226 ? -16.859 10.43 9.109 1 92.56 226 ILE A N 1
ATOM 1815 C CA . ILE A 1 226 ? -17.641 9.57 9.992 1 92.56 226 ILE A CA 1
ATOM 1816 C C . ILE A 1 226 ? -18.406 10.422 11 1 92.56 226 ILE A C 1
ATOM 1818 O O . ILE A 1 226 ? -19.547 10.102 11.359 1 92.56 226 ILE A O 1
ATOM 1822 N N . SER A 1 227 ? -17.812 11.547 11.461 1 91.06 227 SER A N 1
ATOM 1823 C CA . SER A 1 227 ? -18.484 12.445 12.398 1 91.06 227 SER A CA 1
ATOM 1824 C C . SER A 1 227 ? -19.75 13.055 11.781 1 91.06 227 SER A C 1
ATOM 1826 O O . SER A 1 227 ? -20.781 13.172 12.445 1 91.06 227 SER A O 1
ATOM 1828 N N . THR A 1 228 ? -19.641 13.398 10.539 1 90.25 228 THR A N 1
ATOM 1829 C CA . THR A 1 228 ? -20.781 13.969 9.828 1 90.25 228 THR A CA 1
ATOM 1830 C C . THR A 1 228 ? -21.875 12.922 9.617 1 90.25 228 THR A C 1
ATOM 1832 O O . THR A 1 228 ? -23.047 13.203 9.812 1 90.25 228 THR A O 1
ATOM 1835 N N . VAL A 1 229 ? -21.516 11.766 9.289 1 92.88 229 VAL A N 1
ATOM 1836 C CA . VAL A 1 229 ? -22.469 10.68 9.078 1 92.88 229 VAL A CA 1
ATOM 1837 C C . VAL A 1 229 ? -23.25 10.43 10.359 1 92.88 229 VAL A C 1
ATOM 1839 O O . VAL A 1 229 ? -24.484 10.32 10.336 1 92.88 229 VAL A O 1
ATOM 1842 N N . LYS A 1 230 ? -22.562 10.461 11.461 1 91.94 230 LYS A N 1
ATOM 1843 C CA . LYS A 1 230 ? -23.203 10.195 12.742 1 91.94 230 LYS A CA 1
ATOM 1844 C C . LYS A 1 230 ? -24.062 11.375 13.188 1 91.94 230 LYS A C 1
ATOM 1846 O O . LYS A 1 230 ? -25.141 11.188 13.75 1 91.94 230 LYS A O 1
ATOM 1851 N N . SER A 1 231 ? -23.594 12.516 12.938 1 91.12 231 SER A N 1
ATOM 1852 C CA . SER A 1 231 ? -24.312 13.711 13.359 1 91.12 231 SER A CA 1
ATOM 1853 C C . SER A 1 231 ? -25.641 13.844 12.617 1 91.12 231 SER A C 1
ATOM 1855 O O . SER A 1 231 ? -26.594 14.43 13.133 1 91.12 231 SER A O 1
ATOM 1857 N N . PHE A 1 232 ? -25.703 13.211 11.461 1 89.94 232 PHE A N 1
ATOM 1858 C CA . PHE A 1 232 ? -26.922 13.289 10.672 1 89.94 232 PHE A CA 1
ATOM 1859 C C . PHE A 1 232 ? -27.688 11.969 10.727 1 89.94 232 PHE A C 1
ATOM 1861 O O . PHE A 1 232 ? -28.656 11.781 9.992 1 89.94 232 PHE A O 1
ATOM 1868 N N . ALA A 1 233 ? -27.25 11.023 11.508 1 88.5 233 ALA A N 1
ATOM 1869 C CA . ALA A 1 233 ? -27.875 9.711 11.625 1 88.5 233 ALA A CA 1
ATOM 1870 C C . ALA A 1 233 ? -28.047 9.055 10.258 1 88.5 233 ALA A C 1
ATOM 1872 O O . ALA A 1 233 ? -29.125 8.539 9.938 1 88.5 233 ALA A O 1
ATOM 1873 N N . GLY A 1 234 ? -27 9.211 9.453 1 89.81 234 GLY A N 1
ATOM 1874 C CA . GLY A 1 234 ? -27.062 8.727 8.078 1 89.81 234 GLY A CA 1
ATOM 1875 C C . GLY A 1 234 ? -26.5 7.328 7.922 1 89.81 234 GLY A C 1
ATOM 1876 O O . GLY A 1 234 ? -26.156 6.91 6.809 1 89.81 234 GLY A O 1
ATOM 1877 N N . GLU A 1 235 ? -26.359 6.559 9.008 1 92.38 235 GLU A N 1
ATOM 1878 C CA . GLU A 1 235 ? -25.719 5.25 8.969 1 92.38 235 GLU A CA 1
ATOM 1879 C C . GLU A 1 235 ? -26.453 4.285 8.055 1 92.38 235 GLU A C 1
ATOM 1881 O O . GLU A 1 235 ? -25.844 3.596 7.238 1 92.38 235 GLU A O 1
ATOM 1886 N N . GLU A 1 236 ? -27.781 4.277 8.125 1 91.38 236 GLU A N 1
ATOM 1887 C CA . GLU A 1 236 ? -28.562 3.354 7.32 1 91.38 236 GLU A CA 1
ATOM 1888 C C . GLU A 1 236 ? -28.547 3.754 5.848 1 91.38 236 GLU A C 1
ATOM 1890 O O . GLU A 1 236 ? -28.5 2.895 4.965 1 91.38 236 GLU A O 1
ATOM 1895 N N . TYR A 1 237 ? -28.578 4.996 5.668 1 91.25 237 TYR A N 1
ATOM 1896 C CA . TYR A 1 237 ? -28.531 5.492 4.297 1 91.25 237 TYR A CA 1
ATOM 1897 C C . TYR A 1 237 ? -27.219 5.086 3.623 1 91.25 237 TYR A C 1
ATOM 1899 O O . TYR A 1 237 ? -27.234 4.574 2.5 1 91.25 237 TYR A O 1
ATOM 1907 N N . GLU A 1 238 ? -26.172 5.352 4.277 1 93.44 238 GLU A N 1
ATOM 1908 C CA . GLU A 1 238 ? -24.859 5.035 3.725 1 93.44 238 GLU A CA 1
ATOM 1909 C C . GLU A 1 238 ? -24.672 3.529 3.547 1 93.44 238 GLU A C 1
ATOM 1911 O O . GLU A 1 238 ? -24.078 3.08 2.57 1 93.44 238 GLU A O 1
ATOM 1916 N N . SER A 1 239 ? -25.203 2.752 4.477 1 95.19 239 SER A N 1
ATOM 1917 C CA . SER A 1 239 ? -25.141 1.298 4.359 1 95.19 239 SER A CA 1
ATOM 1918 C C . SER A 1 239 ? -25.891 0.804 3.133 1 95.19 239 SER A C 1
ATOM 1920 O O . SER A 1 239 ? -25.406 -0.073 2.412 1 95.19 239 SER A O 1
ATOM 1922 N N . ALA A 1 240 ? -27.016 1.373 2.879 1 94.25 240 ALA A N 1
ATOM 1923 C CA . ALA A 1 240 ? -27.812 0.997 1.712 1 94.25 240 ALA A CA 1
ATOM 1924 C C . ALA A 1 240 ? -27.109 1.407 0.418 1 94.25 240 ALA A C 1
ATOM 1926 O O . ALA A 1 240 ? -27.125 0.667 -0.568 1 94.25 240 ALA A O 1
ATOM 1927 N N . ARG A 1 241 ? -26.531 2.537 0.461 1 92.75 241 ARG A N 1
ATOM 1928 C CA . ARG A 1 241 ? -25.781 3.037 -0.695 1 92.75 241 ARG A CA 1
ATOM 1929 C C . ARG A 1 241 ? -24.625 2.113 -1.044 1 92.75 241 ARG A C 1
ATOM 1931 O O . ARG A 1 241 ? -24.422 1.776 -2.213 1 92.75 241 ARG A O 1
ATOM 1938 N N . TYR A 1 242 ? -23.922 1.688 -0.036 1 95.69 242 TYR A N 1
ATOM 1939 C CA . TYR A 1 242 ? -22.797 0.781 -0.237 1 95.69 242 TYR A CA 1
ATOM 1940 C C . TYR A 1 242 ? -23.281 -0.578 -0.733 1 95.69 242 TYR A C 1
ATOM 1942 O O . TYR A 1 242 ? -22.672 -1.166 -1.632 1 95.69 242 TYR A O 1
ATOM 1950 N N . GLU A 1 243 ? -24.344 -1.044 -0.162 1 96.44 243 GLU A N 1
ATOM 1951 C CA . GLU A 1 243 ? -24.891 -2.338 -0.554 1 96.44 243 GLU A CA 1
ATOM 1952 C C . GLU A 1 243 ? -25.312 -2.336 -2.021 1 96.44 243 GLU A C 1
ATOM 1954 O O . GLU A 1 243 ? -25.078 -3.314 -2.736 1 96.44 243 GLU A O 1
ATOM 1959 N N . ARG A 1 244 ? -25.891 -1.271 -2.445 1 94.94 244 ARG A N 1
ATOM 1960 C CA . ARG A 1 244 ? -26.281 -1.154 -3.848 1 94.94 244 ARG A CA 1
ATOM 1961 C C . ARG A 1 244 ? -25.062 -1.188 -4.762 1 94.94 244 ARG A C 1
ATOM 1963 O O . ARG A 1 244 ? -25.094 -1.817 -5.82 1 94.94 244 ARG A O 1
ATOM 1970 N N . GLY A 1 245 ? -24.062 -0.494 -4.363 1 95.31 245 GLY A N 1
ATOM 1971 C CA . GLY A 1 245 ? -22.812 -0.524 -5.117 1 95.31 245 GLY A CA 1
ATOM 1972 C C . GLY A 1 245 ? -22.203 -1.91 -5.207 1 95.31 245 GLY A C 1
ATOM 1973 O O . GLY A 1 245 ? -21.75 -2.326 -6.277 1 95.31 245 GLY A O 1
ATOM 1974 N N . LEU A 1 246 ? -22.281 -2.623 -4.125 1 96.62 246 LEU A N 1
ATOM 1975 C CA . LEU A 1 246 ? -21.719 -3.965 -4.082 1 96.62 246 LEU A CA 1
ATOM 1976 C C . LEU A 1 246 ? -22.531 -4.934 -4.93 1 96.62 246 LEU A C 1
ATOM 1978 O O . LEU A 1 246 ? -21.969 -5.863 -5.523 1 96.62 246 LEU A O 1
ATOM 1982 N N . ASN A 1 247 ? -23.812 -4.699 -4.961 1 96.88 247 ASN A N 1
ATOM 1983 C CA . ASN A 1 247 ? -24.656 -5.551 -5.789 1 96.88 247 ASN A CA 1
ATOM 1984 C C . ASN A 1 247 ? -24.312 -5.426 -7.27 1 96.88 247 ASN A C 1
ATOM 1986 O O . ASN A 1 247 ? -24.344 -6.414 -8.008 1 96.88 247 ASN A O 1
ATOM 1990 N N . LYS A 1 248 ? -23.953 -4.285 -7.695 1 96.06 248 LYS A N 1
ATOM 1991 C CA . LYS A 1 248 ? -23.5 -4.086 -9.07 1 96.06 248 LYS A CA 1
ATOM 1992 C C . LYS A 1 248 ? -22.188 -4.824 -9.328 1 96.06 248 LYS A C 1
ATOM 1994 O O . LYS A 1 248 ? -21.984 -5.406 -10.398 1 96.06 248 LYS A O 1
ATOM 1999 N N . VAL A 1 249 ? -21.328 -4.816 -8.359 1 95.62 249 VAL A N 1
ATOM 2000 C CA . VAL A 1 249 ? -20.047 -5.504 -8.461 1 95.62 249 VAL A CA 1
ATOM 2001 C C . VAL A 1 249 ? -20.281 -7 -8.648 1 95.62 249 VAL A C 1
ATOM 2003 O O . VAL A 1 249 ? -19.703 -7.617 -9.547 1 95.62 249 VAL A O 1
ATOM 2006 N N . VAL A 1 250 ? -21.188 -7.543 -7.824 1 96.19 250 VAL A N 1
ATOM 2007 C CA . VAL A 1 250 ? -21.438 -8.977 -7.848 1 96.19 250 VAL A CA 1
ATOM 2008 C C . VAL A 1 250 ? -22.047 -9.375 -9.195 1 96.19 250 VAL A C 1
ATOM 2010 O O . VAL A 1 250 ? -21.672 -10.406 -9.766 1 96.19 250 VAL A O 1
ATOM 2013 N N . LYS A 1 251 ? -22.891 -8.547 -9.695 1 96.44 251 LYS A N 1
ATOM 2014 C CA . LYS A 1 251 ? -23.562 -8.844 -10.961 1 96.44 251 LYS A CA 1
ATOM 2015 C C . LYS A 1 251 ? -22.547 -8.953 -12.094 1 96.44 251 LYS A C 1
ATOM 2017 O O . LYS A 1 251 ? -22.547 -9.93 -12.852 1 96.44 251 LYS A O 1
ATOM 2022 N N . VAL A 1 252 ? -21.625 -8.062 -12.195 1 95.5 252 VAL A N 1
ATOM 2023 C CA . VAL A 1 252 ? -20.625 -8.055 -13.25 1 95.5 252 VAL A CA 1
ATOM 2024 C C . VAL A 1 252 ? -19.594 -9.164 -12.992 1 95.5 252 VAL A C 1
ATOM 2026 O O . VAL A 1 252 ? -19.141 -9.828 -13.93 1 95.5 252 VAL A O 1
ATOM 2029 N N . ALA A 1 253 ? -19.25 -9.367 -11.789 1 94 253 ALA A N 1
ATOM 2030 C CA . ALA A 1 253 ? -18.266 -10.391 -11.422 1 94 253 ALA A CA 1
ATOM 2031 C C . ALA A 1 253 ? -18.781 -11.789 -11.781 1 94 253 ALA A C 1
ATOM 2033 O O . ALA A 1 253 ? -18.016 -12.641 -12.227 1 94 253 ALA A O 1
ATOM 2034 N N . LEU A 1 254 ? -20.094 -12.008 -11.57 1 94.88 254 LEU A N 1
ATOM 2035 C CA . LEU A 1 254 ? -20.672 -13.312 -11.883 1 94.88 254 LEU A CA 1
ATOM 2036 C C . LEU A 1 254 ? -20.703 -13.547 -13.391 1 94.88 254 LEU A C 1
ATOM 2038 O O . LEU A 1 254 ? -20.5 -14.672 -13.852 1 94.88 254 LEU A O 1
ATOM 2042 N N . LYS A 1 255 ? -20.922 -12.523 -14.141 1 94.94 255 LYS A N 1
ATOM 2043 C CA . LYS A 1 255 ? -20.844 -12.641 -15.594 1 94.94 255 LYS A CA 1
ATOM 2044 C C . LYS A 1 255 ? -19.422 -12.992 -16.031 1 94.94 255 LYS A C 1
ATOM 2046 O O . LYS A 1 255 ? -19.234 -13.867 -16.891 1 94.94 255 LYS A O 1
ATOM 2051 N N . ALA A 1 256 ? -18.453 -12.359 -15.422 1 92.31 256 ALA A N 1
ATOM 2052 C CA . ALA A 1 256 ? -17.062 -12.648 -15.711 1 92.31 256 ALA A CA 1
ATOM 2053 C C . ALA A 1 256 ? -16.703 -14.086 -15.32 1 92.31 256 ALA A C 1
ATOM 2055 O O . ALA A 1 256 ? -15.953 -14.758 -16.031 1 92.31 256 ALA A O 1
ATOM 2056 N N . ALA A 1 257 ? -17.266 -14.523 -14.211 1 90.62 257 ALA A N 1
ATOM 2057 C CA . ALA A 1 257 ? -17 -15.875 -13.727 1 90.62 257 ALA A CA 1
ATOM 2058 C C . ALA A 1 257 ? -17.547 -16.922 -14.695 1 90.62 257 ALA A C 1
ATOM 2060 O O . ALA A 1 257 ? -16.953 -17.984 -14.867 1 90.62 257 ALA A O 1
ATOM 2061 N N . GLY A 1 258 ? -18.656 -16.625 -15.305 1 92.69 258 GLY A N 1
ATOM 2062 C CA . GLY A 1 258 ? -19.188 -17.516 -16.328 1 92.69 258 GLY A CA 1
ATOM 2063 C C . GLY A 1 258 ? -18.266 -17.703 -17.5 1 92.69 258 GLY A C 1
ATOM 2064 O O . GLY A 1 258 ? -18 -18.828 -17.938 1 92.69 258 GLY A O 1
ATOM 2065 N N . PHE A 1 259 ? -17.719 -16.688 -17.938 1 90.38 259 PHE A N 1
ATOM 2066 C CA . PHE A 1 259 ? -16.781 -16.75 -19.062 1 90.38 259 PHE A CA 1
ATOM 2067 C C . PHE A 1 259 ? -15.477 -17.391 -18.625 1 90.38 259 PHE A C 1
ATOM 2069 O O . PHE A 1 259 ? -14.852 -18.125 -19.406 1 90.38 259 PHE A O 1
ATOM 2076 N N . ARG A 1 260 ? -15.07 -17.094 -17.484 1 89.12 260 ARG A N 1
ATOM 2077 C CA . ARG A 1 260 ? -13.859 -17.719 -16.953 1 89.12 260 ARG A CA 1
ATOM 2078 C C . ARG A 1 260 ? -14.039 -19.234 -16.844 1 89.12 260 ARG A C 1
ATOM 2080 O O . ARG A 1 260 ? -13.125 -20 -17.172 1 89.12 260 ARG A O 1
ATOM 2087 N N . GLY A 1 261 ? -15.227 -19.656 -16.266 1 89.94 261 GLY A N 1
ATOM 2088 C CA . GLY A 1 261 ? -15.523 -21.078 -16.219 1 89.94 261 GLY A CA 1
ATOM 2089 C C . GLY A 1 261 ? -15.5 -21.75 -17.578 1 89.94 261 GLY A C 1
ATOM 2090 O O . GLY A 1 261 ? -14.93 -22.828 -17.734 1 89.94 261 GLY A O 1
ATOM 2091 N N . ALA A 1 262 ? -16.031 -21.078 -18.547 1 91.81 262 ALA A N 1
ATOM 2092 C CA . ALA A 1 262 ? -16.031 -21.594 -19.906 1 91.81 262 ALA A CA 1
ATOM 2093 C C . ALA A 1 262 ? -14.602 -21.672 -20.453 1 91.81 262 ALA A C 1
ATOM 2095 O O . ALA A 1 262 ? -14.266 -22.609 -21.188 1 91.81 262 ALA A O 1
ATOM 2096 N N . PHE A 1 263 ? -13.836 -20.781 -20.141 1 87.5 263 PHE A N 1
ATOM 2097 C CA . PHE A 1 263 ? -12.453 -20.734 -20.609 1 87.5 263 PHE A CA 1
ATOM 2098 C C . PHE A 1 263 ? -11.633 -21.859 -19.984 1 87.5 263 PHE A C 1
ATOM 2100 O O . PHE A 1 263 ? -10.906 -22.562 -20.688 1 87.5 263 PHE A O 1
ATOM 2107 N N . ILE A 1 264 ? -11.766 -21.938 -18.719 1 86.88 264 ILE A N 1
ATOM 2108 C CA . ILE A 1 264 ? -11.023 -23 -18.031 1 86.88 264 ILE A CA 1
ATOM 2109 C C . ILE A 1 264 ? -11.445 -24.359 -18.578 1 86.88 264 ILE A C 1
ATOM 2111 O O . ILE A 1 264 ? -10.594 -25.203 -18.875 1 86.88 264 ILE A O 1
ATOM 2115 N N . SER A 1 265 ? -12.727 -24.562 -18.719 1 89.81 265 SER A N 1
ATOM 2116 C CA . SER A 1 265 ? -13.25 -25.797 -19.297 1 89.81 265 SER A CA 1
ATOM 2117 C C . SER A 1 265 ? -12.695 -26.031 -20.688 1 89.81 265 SER A C 1
ATOM 2119 O O . SER A 1 265 ? -12.328 -27.156 -21.047 1 89.81 265 SER A O 1
ATOM 2121 N N . PHE A 1 266 ? -12.609 -25.047 -21.406 1 87.94 266 PHE A N 1
ATOM 2122 C CA . PHE A 1 266 ? -12.102 -25.156 -22.766 1 87.94 266 PHE A CA 1
ATOM 2123 C C . PHE A 1 266 ? -10.617 -25.5 -22.766 1 87.94 266 PHE A C 1
ATOM 2125 O O . PHE A 1 266 ? -10.172 -26.344 -23.547 1 87.94 266 PHE A O 1
ATOM 2132 N N . ILE A 1 267 ? -9.867 -24.859 -21.953 1 83.75 267 ILE A N 1
ATOM 2133 C CA . ILE A 1 267 ? -8.43 -25.094 -21.891 1 83.75 267 ILE A CA 1
ATOM 2134 C C . ILE A 1 267 ? -8.156 -26.547 -21.484 1 83.75 267 ILE A C 1
ATOM 2136 O O . ILE A 1 267 ? -7.32 -27.219 -22.094 1 83.75 267 ILE A O 1
ATOM 2140 N N . ILE A 1 268 ? -8.875 -26.984 -20.484 1 84.69 268 ILE A N 1
ATOM 2141 C CA . ILE A 1 268 ? -8.703 -28.359 -20.047 1 84.69 268 ILE A CA 1
ATOM 2142 C C . ILE A 1 268 ? -9.047 -29.328 -21.188 1 84.69 268 ILE A C 1
ATOM 2144 O O . ILE A 1 268 ? -8.266 -30.234 -21.5 1 84.69 268 ILE A O 1
ATOM 2148 N N . PHE A 1 269 ? -10.117 -29.094 -21.844 1 88.19 269 PHE A N 1
ATOM 2149 C CA . PHE A 1 269 ? -10.555 -29.938 -22.953 1 88.19 269 PHE A CA 1
ATOM 2150 C C . PHE A 1 269 ? -9.555 -29.906 -24.094 1 88.19 269 PHE A C 1
ATOM 2152 O O . PHE A 1 269 ? -9.203 -30.938 -24.656 1 88.19 269 PHE A O 1
ATOM 2159 N N . ALA A 1 270 ? -9.18 -28.734 -24.359 1 83.88 270 ALA A N 1
ATOM 2160 C CA . ALA A 1 270 ? -8.305 -28.547 -25.531 1 83.88 270 ALA A CA 1
ATOM 2161 C C . ALA A 1 270 ? -6.898 -29.062 -25.234 1 83.88 270 ALA A C 1
ATOM 2163 O O . ALA A 1 270 ? -6.277 -29.703 -26.094 1 83.88 270 ALA A O 1
ATOM 2164 N N . LEU A 1 271 ? -6.348 -28.781 -24.094 1 80.44 271 LEU A N 1
ATOM 2165 C CA . LEU A 1 271 ? -4.996 -29.234 -23.75 1 80.44 271 LEU A CA 1
ATOM 2166 C C . LEU A 1 271 ? -4.941 -30.75 -23.609 1 80.44 271 LEU A C 1
ATOM 2168 O O . LEU A 1 271 ? -4.125 -31.406 -24.25 1 80.44 271 LEU A O 1
ATOM 2172 N N . PHE A 1 272 ? -5.785 -31.344 -22.766 1 84.12 272 PHE A N 1
ATOM 2173 C CA . PHE A 1 272 ? -5.801 -32.781 -22.578 1 84.12 272 PHE A CA 1
ATOM 2174 C C . PHE A 1 272 ? -6.312 -33.5 -23.828 1 84.12 272 PHE A C 1
ATOM 2176 O O . PHE A 1 272 ? -5.879 -34.594 -24.156 1 84.12 272 PHE A O 1
ATOM 2183 N N . GLY A 1 273 ? -7.277 -32.781 -24.484 1 84.06 273 GLY A N 1
ATOM 2184 C CA . GLY A 1 273 ? -7.707 -33.312 -25.766 1 84.06 273 GLY A CA 1
ATOM 2185 C C . GLY A 1 273 ? -6.582 -33.406 -26.781 1 84.06 273 GLY A C 1
ATOM 2186 O O . GLY A 1 273 ? -6.512 -34.375 -27.562 1 84.06 273 GLY A O 1
ATOM 2187 N N . GLY A 1 274 ? -5.766 -32.344 -26.781 1 82.62 274 GLY A N 1
ATOM 2188 C CA . GLY A 1 274 ? -4.582 -32.406 -27.625 1 82.62 274 GLY A CA 1
ATOM 2189 C C . GLY A 1 274 ? -3.664 -33.562 -27.297 1 82.62 274 GLY A C 1
ATOM 2190 O O . GLY A 1 274 ? -3.148 -34.219 -28.203 1 82.62 274 GLY A O 1
ATOM 2191 N N . ILE A 1 275 ? -3.469 -33.875 -26.047 1 83.56 275 ILE A N 1
ATOM 2192 C CA . ILE A 1 275 ? -2.645 -35 -25.609 1 83.56 275 ILE A CA 1
ATOM 2193 C C . ILE A 1 275 ? -3.283 -36.312 -26.062 1 83.56 275 ILE A C 1
ATOM 2195 O O . ILE A 1 275 ? -2.59 -37.219 -26.547 1 83.56 275 ILE A O 1
ATOM 2199 N N . VAL A 1 276 ? -4.602 -36.406 -25.953 1 87.44 276 VAL A N 1
ATOM 2200 C CA . VAL A 1 276 ? -5.324 -37.594 -26.375 1 87.44 276 VAL A CA 1
ATOM 2201 C C . VAL A 1 276 ? -5.148 -37.781 -27.891 1 87.44 276 VAL A C 1
ATOM 2203 O O . VAL A 1 276 ? -4.941 -38.906 -28.359 1 87.44 276 VAL A O 1
ATOM 2206 N N . ALA A 1 277 ? -5.273 -36.719 -28.594 1 87.25 277 ALA A N 1
ATOM 2207 C CA . ALA A 1 277 ? -5.109 -36.781 -30.047 1 87.25 277 ALA A CA 1
ATOM 2208 C C . ALA A 1 277 ? -3.721 -37.281 -30.406 1 87.25 277 ALA A C 1
ATOM 2210 O O . ALA A 1 277 ? -3.578 -38.125 -31.297 1 87.25 277 ALA A O 1
ATOM 2211 N N . VAL A 1 278 ? -2.752 -36.844 -29.75 1 85.56 278 VAL A N 1
ATOM 2212 C CA . VAL A 1 278 ? -1.372 -37.219 -30.016 1 85.56 278 VAL A CA 1
ATOM 2213 C C . VAL A 1 278 ? -1.176 -38.688 -29.609 1 85.56 278 VAL A C 1
ATOM 2215 O O . VAL A 1 278 ? -0.523 -39.469 -30.328 1 85.56 278 VAL A O 1
ATOM 2218 N N . MET A 1 279 ? -1.698 -39.062 -28.484 1 88.56 279 MET A N 1
ATOM 2219 C CA . MET A 1 279 ? -1.584 -40.438 -28.016 1 88.56 279 MET A CA 1
ATOM 2220 C C . MET A 1 279 ? -2.305 -41.406 -28.969 1 88.56 279 MET A C 1
ATOM 2222 O O . MET A 1 279 ? -1.832 -42.5 -29.219 1 88.56 279 MET A O 1
ATOM 2226 N N . TRP A 1 280 ? -3.471 -40.969 -29.438 1 90.06 280 TRP A N 1
ATOM 2227 C CA . TRP A 1 280 ? -4.242 -41.75 -30.391 1 90.06 280 TRP A CA 1
ATOM 2228 C C . TRP A 1 280 ? -3.453 -42 -31.672 1 90.06 280 TRP A C 1
ATOM 2230 O O . TRP A 1 280 ? -3.268 -43.125 -32.094 1 90.06 280 TRP A O 1
ATOM 2240 N N . TYR A 1 281 ? -3.014 -40.906 -32.188 1 89.69 281 TYR A N 1
ATOM 2241 C CA . TYR A 1 281 ? -2.234 -41 -33.406 1 89.69 281 TYR A CA 1
ATOM 2242 C C . TYR A 1 281 ? -0.938 -41.75 -33.188 1 89.69 281 TYR A C 1
ATOM 2244 O O . TYR A 1 281 ? -0.509 -42.562 -34.031 1 89.69 281 TYR A O 1
ATOM 2252 N N . GLY A 1 282 ? -0.26 -41.531 -32.125 1 89.94 282 GLY A N 1
ATOM 2253 C CA . GLY A 1 282 ? 0.938 -42.25 -31.766 1 89.94 282 GLY A CA 1
ATOM 2254 C C . GLY A 1 282 ? 0.691 -43.75 -31.594 1 89.94 282 GLY A C 1
ATOM 2255 O O . GLY A 1 282 ? 1.49 -44.562 -32.062 1 89.94 282 GLY A O 1
ATOM 2256 N N . ALA A 1 283 ? -0.402 -44.125 -30.969 1 90.06 283 ALA A N 1
ATOM 2257 C CA . ALA A 1 283 ? -0.763 -45.531 -30.781 1 90.06 283 ALA A CA 1
ATOM 2258 C C . ALA A 1 283 ? -1.012 -46.219 -32.125 1 90.06 283 ALA A C 1
ATOM 2260 O O . ALA A 1 283 ? -0.656 -47.375 -32.312 1 90.06 283 ALA A O 1
ATOM 2261 N N . MET A 1 284 ? -1.661 -45.469 -33 1 90.06 284 MET A N 1
ATOM 2262 C CA . MET A 1 284 ? -1.876 -46 -34.344 1 90.06 284 MET A CA 1
ATOM 2263 C C . MET A 1 284 ? -0.547 -46.281 -35.031 1 90.06 284 MET A C 1
ATOM 2265 O O . MET A 1 284 ? -0.389 -47.281 -35.719 1 90.06 284 MET A O 1
ATOM 2269 N N . MET A 1 285 ? 0.404 -45.406 -34.844 1 90.44 285 MET A N 1
ATOM 2270 C CA . MET A 1 285 ? 1.725 -45.562 -35.438 1 90.44 285 MET A CA 1
ATOM 2271 C C . MET A 1 285 ? 2.482 -46.719 -34.812 1 90.44 285 MET A C 1
ATOM 2273 O O . MET A 1 285 ? 3.246 -47.406 -35.5 1 90.44 285 MET A O 1
ATOM 2277 N N . VAL A 1 286 ? 2.293 -46.969 -33.594 1 88.19 286 VAL A N 1
ATOM 2278 C CA . VAL A 1 286 ? 2.922 -48.094 -32.875 1 88.19 286 VAL A CA 1
ATOM 2279 C C . VAL A 1 286 ? 2.326 -49.406 -33.375 1 88.19 286 VAL A C 1
ATOM 2281 O O . VAL A 1 286 ? 3.053 -50.375 -33.625 1 88.19 286 VAL A O 1
ATOM 2284 N N . SER A 1 287 ? 0.978 -49.438 -33.531 1 87.62 287 SER A N 1
ATOM 2285 C CA . SER A 1 287 ? 0.298 -50.656 -33.969 1 87.62 287 SER A CA 1
ATOM 2286 C C . SER A 1 287 ? 0.735 -51.062 -35.375 1 87.62 287 SER A C 1
ATOM 2288 O O . SER A 1 287 ? 0.756 -52.219 -35.719 1 87.62 287 SER A O 1
ATOM 2290 N N . THR A 1 288 ? 1.093 -50.062 -36.188 1 88.69 288 THR A N 1
ATOM 2291 C CA . THR A 1 288 ? 1.521 -50.312 -37.562 1 88.69 288 THR A CA 1
ATOM 2292 C C . THR A 1 288 ? 3.027 -50.562 -37.625 1 88.69 288 THR A C 1
ATOM 2294 O O . THR A 1 288 ? 3.57 -50.875 -38.688 1 88.69 288 THR A O 1
ATOM 2297 N N . GLY A 1 289 ? 3.779 -50.344 -36.469 1 86.38 289 GLY A N 1
ATOM 2298 C CA . GLY A 1 289 ? 5.207 -50.594 -36.406 1 86.38 289 GLY A CA 1
ATOM 2299 C C . GLY A 1 289 ? 6.051 -49.375 -36.812 1 86.38 289 GLY A C 1
ATOM 2300 O O . GLY A 1 289 ? 7.277 -49.469 -36.875 1 86.38 289 GLY A O 1
ATOM 2301 N N . ALA A 1 290 ? 5.43 -48.312 -37.062 1 87.75 290 ALA A N 1
ATOM 2302 C CA . ALA A 1 290 ? 6.133 -47.125 -37.531 1 87.75 290 ALA A CA 1
ATOM 2303 C C . ALA A 1 290 ? 6.836 -46.406 -36.375 1 87.75 290 ALA A C 1
ATOM 2305 O O . ALA A 1 290 ? 7.75 -45.594 -36.594 1 87.75 290 ALA A O 1
ATOM 2306 N N . MET A 1 291 ? 6.438 -46.656 -35.156 1 88.12 291 MET A N 1
ATOM 2307 C CA . MET A 1 291 ? 7.004 -46 -33.969 1 88.12 291 MET A CA 1
ATOM 2308 C C . MET A 1 291 ? 7.098 -47 -32.812 1 88.12 291 MET A C 1
ATOM 2310 O O . MET A 1 291 ? 6.305 -47.938 -32.719 1 88.12 291 MET A O 1
ATOM 2314 N N . SER A 1 292 ? 8.148 -46.75 -31.984 1 88.69 292 SER A N 1
ATOM 2315 C CA . SER A 1 292 ? 8.273 -47.625 -30.797 1 88.69 292 SER A CA 1
ATOM 2316 C C . SER A 1 292 ? 7.449 -47.062 -29.641 1 88.69 292 SER A C 1
ATOM 2318 O O . SER A 1 292 ? 7.055 -45.906 -29.641 1 88.69 292 SER A O 1
ATOM 2320 N N . ILE A 1 293 ? 7.176 -47.938 -28.688 1 86.69 293 ILE A N 1
ATOM 2321 C CA . ILE A 1 293 ? 6.43 -47.5 -27.516 1 86.69 293 ILE A CA 1
ATOM 2322 C C . ILE A 1 293 ? 7.254 -46.5 -26.703 1 86.69 293 ILE A C 1
ATOM 2324 O O . ILE A 1 293 ? 6.711 -45.562 -26.141 1 86.69 293 ILE A O 1
ATOM 2328 N N . GLY A 1 294 ? 8.508 -46.75 -26.641 1 86.94 294 GLY A N 1
ATOM 2329 C CA . GLY A 1 294 ? 9.383 -45.812 -25.969 1 86.94 294 GLY A CA 1
ATOM 2330 C C . GLY A 1 294 ? 9.352 -44.406 -26.562 1 86.94 294 GLY A C 1
ATOM 2331 O O . GLY A 1 294 ? 9.344 -43.438 -25.844 1 86.94 294 GLY A O 1
ATOM 2332 N N . ASP A 1 295 ? 9.297 -44.344 -27.844 1 89.56 295 ASP A N 1
ATOM 2333 C CA . ASP A 1 295 ? 9.203 -43.062 -28.531 1 89.56 295 ASP A CA 1
ATOM 2334 C C . ASP A 1 295 ? 7.887 -42.375 -28.219 1 89.56 295 ASP A C 1
ATOM 2336 O O . ASP A 1 295 ? 7.844 -41.125 -28.109 1 89.56 295 ASP A O 1
ATOM 2340 N N . LEU A 1 296 ? 6.879 -43.125 -28.094 1 87.56 296 LEU A N 1
ATOM 2341 C CA . LEU A 1 296 ? 5.582 -42.531 -27.75 1 87.56 296 LEU A CA 1
ATOM 2342 C C . LEU A 1 296 ? 5.59 -41.969 -26.344 1 87.56 296 LEU A C 1
ATOM 2344 O O . LEU A 1 296 ? 5.094 -40.875 -26.109 1 87.56 296 LEU A O 1
ATOM 2348 N N . VAL A 1 297 ? 6.156 -42.719 -25.422 1 85.75 297 VAL A N 1
ATOM 2349 C CA . VAL A 1 297 ? 6.242 -42.281 -24.047 1 85.75 297 VAL A CA 1
ATOM 2350 C C . VAL A 1 297 ? 7.098 -41 -23.969 1 85.75 297 VAL A C 1
ATOM 2352 O O . VAL A 1 297 ? 6.73 -40.031 -23.281 1 85.75 297 VAL A O 1
ATOM 2355 N N . SER A 1 298 ? 8.164 -41.031 -24.641 1 88.94 298 SER A N 1
ATOM 2356 C CA . SER A 1 298 ? 9.008 -39.844 -24.703 1 88.94 298 SER A CA 1
ATOM 2357 C C . SER A 1 298 ? 8.234 -38.656 -25.25 1 88.94 298 SER A C 1
ATOM 2359 O O . SER A 1 298 ? 8.359 -37.531 -24.734 1 88.94 298 SER A O 1
ATOM 2361 N N . PHE A 1 299 ? 7.492 -38.875 -26.281 1 88.88 299 PHE A N 1
ATOM 2362 C CA . PHE A 1 299 ? 6.727 -37.812 -26.922 1 88.88 299 PHE A CA 1
ATOM 2363 C C . PHE A 1 299 ? 5.723 -37.219 -25.953 1 88.88 299 PHE A C 1
ATOM 2365 O O . PHE A 1 299 ? 5.582 -36 -25.875 1 88.88 299 PHE A O 1
ATOM 2372 N N . VAL A 1 300 ? 5.082 -38.031 -25.203 1 83.81 300 VAL A N 1
ATOM 2373 C CA . VAL A 1 300 ? 4.082 -37.562 -24.234 1 83.81 300 VAL A CA 1
ATOM 2374 C C . VAL A 1 300 ? 4.75 -36.75 -23.141 1 83.81 300 VAL A C 1
ATOM 2376 O O . VAL A 1 300 ? 4.246 -35.688 -22.75 1 83.81 300 VAL A O 1
ATOM 2379 N N . LEU A 1 301 ? 5.84 -37.188 -22.625 1 85.56 301 LEU A N 1
ATOM 2380 C CA . LEU A 1 301 ? 6.57 -36.469 -21.578 1 85.56 301 LEU A CA 1
ATOM 2381 C C . LEU A 1 301 ? 7.047 -35.125 -22.094 1 85.56 301 LEU A C 1
ATOM 2383 O O . LEU A 1 301 ? 6.91 -34.094 -21.406 1 85.56 301 LEU A O 1
ATOM 2387 N N . TYR A 1 302 ? 7.598 -35.094 -23.344 1 87.94 302 TYR A N 1
ATOM 2388 C CA . TYR A 1 302 ? 8.031 -33.844 -23.953 1 87.94 302 TYR A CA 1
ATOM 2389 C C . TYR A 1 302 ? 6.867 -32.875 -24.094 1 87.94 302 TYR A C 1
ATOM 2391 O O . TYR A 1 302 ? 7 -31.672 -23.812 1 87.94 302 TYR A O 1
ATOM 2399 N N . THR A 1 303 ? 5.789 -33.406 -24.531 1 82.94 303 THR A N 1
ATOM 2400 C CA . THR A 1 303 ? 4.609 -32.562 -24.734 1 82.94 303 THR A CA 1
ATOM 2401 C C . THR A 1 303 ? 4.148 -31.953 -23.422 1 82.94 303 THR A C 1
ATOM 2403 O O . THR A 1 303 ? 3.699 -30.797 -23.375 1 82.94 303 THR A O 1
ATOM 2406 N N . THR A 1 304 ? 4.238 -32.719 -22.312 1 79.94 304 THR A N 1
ATOM 2407 C CA . THR A 1 304 ? 3.879 -32.188 -21 1 79.94 304 THR A CA 1
ATOM 2408 C C . THR A 1 304 ? 4.82 -31.062 -20.594 1 79.94 304 THR A C 1
ATOM 2410 O O . THR A 1 304 ? 4.379 -30.047 -20.047 1 79.94 304 THR A O 1
ATOM 2413 N N . PHE A 1 305 ? 6.109 -31.266 -20.844 1 84.75 305 PHE A N 1
ATOM 2414 C CA . PHE A 1 305 ? 7.09 -30.234 -20.531 1 84.75 305 PHE A CA 1
ATOM 2415 C C . PHE A 1 305 ? 6.82 -28.969 -21.344 1 84.75 305 PHE A C 1
ATOM 2417 O O . PHE A 1 305 ? 6.844 -27.859 -20.797 1 84.75 305 PHE A O 1
ATOM 2424 N N . ILE A 1 306 ? 6.551 -29.125 -22.594 1 83.94 306 ILE A N 1
ATOM 2425 C CA . ILE A 1 306 ? 6.301 -28.016 -23.5 1 83.94 306 ILE A CA 1
ATOM 2426 C C . ILE A 1 306 ? 5.008 -27.312 -23.094 1 83.94 306 ILE A C 1
ATOM 2428 O O . ILE A 1 306 ? 4.945 -26.078 -23.062 1 83.94 306 ILE A O 1
ATOM 2432 N N . GLY A 1 307 ? 3.99 -28.094 -22.844 1 77.5 307 GLY A N 1
ATOM 2433 C CA . GLY A 1 307 ? 2.744 -27.516 -22.375 1 77.5 307 GLY A CA 1
ATOM 2434 C C . GLY A 1 307 ? 2.91 -26.688 -21.109 1 77.5 307 GLY A C 1
ATOM 2435 O O . GLY A 1 307 ? 2.324 -25.609 -20.984 1 77.5 307 GLY A O 1
ATOM 2436 N N . GLY A 1 308 ? 3.668 -27.203 -20.141 1 76.81 308 GLY A N 1
ATOM 2437 C CA . GLY A 1 308 ? 3.977 -26.438 -18.938 1 76.81 308 GLY A CA 1
ATOM 2438 C C . GLY A 1 308 ? 4.695 -25.141 -19.219 1 76.81 308 GLY A C 1
ATOM 2439 O O . GLY A 1 308 ? 4.441 -24.125 -18.562 1 76.81 308 GLY A O 1
ATOM 2440 N N . SER A 1 309 ? 5.543 -25.172 -20.172 1 82.12 309 SER A N 1
ATOM 2441 C CA . SER A 1 309 ? 6.293 -23.984 -20.562 1 82.12 309 SER A CA 1
ATOM 2442 C C . SER A 1 309 ? 5.375 -22.906 -21.125 1 82.12 309 SER A C 1
ATOM 2444 O O . SER A 1 309 ? 5.539 -21.719 -20.844 1 82.12 309 SER A O 1
ATOM 2446 N N . ILE A 1 310 ? 4.434 -23.312 -21.875 1 76.69 310 ILE A N 1
ATOM 2447 C CA . ILE A 1 310 ? 3.5 -22.359 -22.484 1 76.69 310 ILE A CA 1
ATOM 2448 C C . ILE A 1 310 ? 2.633 -21.719 -21.406 1 76.69 310 ILE A C 1
ATOM 2450 O O . ILE A 1 310 ? 2.412 -20.516 -21.406 1 76.69 310 ILE A O 1
ATOM 2454 N N . ALA A 1 311 ? 2.15 -22.562 -20.5 1 71.81 311 ALA A N 1
ATOM 2455 C CA . ALA A 1 311 ? 1.351 -22.047 -19.391 1 71.81 311 ALA A CA 1
ATOM 2456 C C . ALA A 1 311 ? 2.148 -21.047 -18.562 1 71.81 311 ALA A C 1
ATOM 2458 O O . ALA A 1 311 ? 1.616 -20.031 -18.125 1 71.81 311 ALA A O 1
ATOM 2459 N N . GLY A 1 312 ? 3.4 -21.359 -18.375 1 76.56 312 GLY A N 1
ATOM 2460 C CA . GLY A 1 312 ? 4.273 -20.484 -17.609 1 76.56 312 GLY A CA 1
ATOM 2461 C C . GLY A 1 312 ? 4.539 -19.156 -18.281 1 76.56 312 GLY A C 1
ATOM 2462 O O . GLY A 1 312 ? 4.652 -18.125 -17.625 1 76.56 312 GLY A O 1
ATOM 2463 N N . LEU A 1 313 ? 4.605 -19.109 -19.594 1 79.75 313 LEU A N 1
ATOM 2464 C CA . LEU A 1 313 ? 4.898 -17.906 -20.344 1 79.75 313 LEU A CA 1
ATOM 2465 C C . LEU A 1 313 ? 3.789 -16.875 -20.172 1 79.75 313 LEU A C 1
ATOM 2467 O O . LEU A 1 313 ? 4.051 -15.664 -20.172 1 79.75 313 LEU A O 1
ATOM 2471 N N . GLY A 1 314 ? 2.562 -17.359 -20 1 71 314 GLY A N 1
ATOM 2472 C CA . GLY A 1 314 ? 1.465 -16.438 -19.766 1 71 314 GLY A CA 1
ATOM 2473 C C . GLY A 1 314 ? 1.628 -15.641 -18.484 1 71 314 GLY A C 1
ATOM 2474 O O . GLY A 1 314 ? 1.426 -14.422 -18.469 1 71 314 GLY A O 1
ATOM 2475 N N . ASP A 1 315 ? 2.047 -16.297 -17.469 1 74.81 315 ASP A N 1
ATOM 2476 C CA . ASP A 1 315 ? 2.264 -15.648 -16.172 1 74.81 315 ASP A CA 1
ATOM 2477 C C . ASP A 1 315 ? 3.438 -14.672 -16.234 1 74.81 315 ASP A C 1
ATOM 2479 O O . ASP A 1 315 ? 3.383 -13.594 -15.656 1 74.81 315 ASP A O 1
ATOM 2483 N N . ILE A 1 316 ? 4.445 -15.031 -16.938 1 81.88 316 ILE A N 1
ATOM 2484 C CA . ILE A 1 316 ? 5.66 -14.234 -17.062 1 81.88 316 ILE A CA 1
ATOM 2485 C C . ILE A 1 316 ? 5.344 -12.93 -17.797 1 81.88 316 ILE A C 1
ATOM 2487 O O . ILE A 1 316 ? 5.891 -11.875 -17.453 1 81.88 316 ILE A O 1
ATOM 2491 N N . TYR A 1 317 ? 4.465 -13.055 -18.688 1 78.25 317 TYR A N 1
ATOM 2492 C CA . TYR A 1 317 ? 4.074 -11.859 -19.438 1 78.25 317 TYR A CA 1
ATOM 2493 C C . TYR A 1 317 ? 3.52 -10.789 -18.5 1 78.25 317 TYR A C 1
ATOM 2495 O O . TYR A 1 317 ? 3.879 -9.617 -18.609 1 78.25 317 TYR A O 1
ATOM 2503 N N . GLY A 1 318 ? 2.703 -11.141 -17.641 1 73.81 318 GLY A N 1
ATOM 2504 C CA . GLY A 1 318 ? 2.15 -10.211 -16.672 1 73.81 318 GLY A CA 1
ATOM 2505 C C . GLY A 1 318 ? 3.205 -9.602 -15.773 1 73.81 318 GLY A C 1
ATOM 2506 O O . GLY A 1 318 ? 3.164 -8.398 -15.484 1 73.81 318 GLY A O 1
ATOM 2507 N N . GLN A 1 319 ? 4.129 -10.352 -15.367 1 82.31 319 GLN A N 1
ATOM 2508 C CA . GLN A 1 319 ? 5.191 -9.891 -14.484 1 82.31 319 GLN A CA 1
ATOM 2509 C C . GLN A 1 319 ? 6.105 -8.898 -15.195 1 82.31 319 GLN A C 1
ATOM 2511 O O . GLN A 1 319 ? 6.52 -7.895 -14.609 1 82.31 319 GLN A O 1
ATOM 2516 N N . VAL A 1 320 ? 6.332 -9.188 -16.422 1 82.62 320 VAL A N 1
ATOM 2517 C CA . VAL A 1 320 ? 7.199 -8.312 -17.203 1 82.62 320 VAL A CA 1
ATOM 2518 C C . VAL A 1 320 ? 6.523 -6.965 -17.422 1 82.62 320 VAL A C 1
ATOM 2520 O O . VAL A 1 320 ? 7.18 -5.918 -17.375 1 82.62 320 VAL A O 1
ATOM 2523 N N . GLN A 1 321 ? 5.277 -6.996 -17.625 1 80.62 321 GLN A N 1
ATOM 2524 C CA . GLN A 1 321 ? 4.531 -5.754 -17.797 1 80.62 321 GLN A CA 1
ATOM 2525 C C . GLN A 1 321 ? 4.602 -4.891 -16.547 1 80.62 321 GLN A C 1
ATOM 2527 O O . GLN A 1 321 ? 4.773 -3.674 -16.625 1 80.62 321 GLN A O 1
ATOM 2532 N N . LYS A 1 322 ? 4.449 -5.531 -15.453 1 81.56 322 LYS A N 1
ATOM 2533 C CA . LYS A 1 322 ? 4.555 -4.801 -14.188 1 81.56 322 LYS A CA 1
ATOM 2534 C C . LYS A 1 322 ? 5.953 -4.223 -14.008 1 81.56 322 LYS A C 1
ATOM 2536 O O . LYS A 1 322 ? 6.105 -3.094 -13.531 1 81.56 322 LYS A O 1
ATOM 2541 N N . ALA A 1 323 ? 6.926 -4.988 -14.406 1 85.81 323 ALA A N 1
ATOM 2542 C CA . ALA A 1 323 ? 8.32 -4.562 -14.281 1 85.81 323 ALA A CA 1
ATOM 2543 C C . ALA A 1 323 ? 8.609 -3.363 -15.18 1 85.81 323 ALA A C 1
ATOM 2545 O O . ALA A 1 323 ? 9.406 -2.494 -14.828 1 85.81 323 ALA A O 1
ATOM 2546 N N . ILE A 1 324 ? 7.957 -3.303 -16.328 1 86.12 324 ILE A N 1
ATOM 2547 C CA . ILE A 1 324 ? 8.133 -2.18 -17.234 1 86.12 324 ILE A CA 1
ATOM 2548 C C . ILE A 1 324 ? 7.613 -0.899 -16.578 1 86.12 324 ILE A C 1
ATOM 2550 O O . ILE A 1 324 ? 8.266 0.144 -16.641 1 86.12 324 ILE A O 1
ATOM 2554 N N . GLY A 1 325 ? 6.512 -0.964 -15.969 1 84.44 325 GLY A N 1
ATOM 2555 C CA . GLY A 1 325 ? 5.977 0.186 -15.258 1 84.44 325 GLY A CA 1
ATOM 2556 C C . GLY A 1 325 ? 6.891 0.688 -14.156 1 84.44 325 GLY A C 1
ATOM 2557 O O . GLY A 1 325 ? 7.137 1.892 -14.047 1 84.44 325 GLY A O 1
ATOM 2558 N N . SER A 1 326 ? 7.383 -0.237 -13.375 1 88.69 326 SER A N 1
ATOM 2559 C CA . SER A 1 326 ? 8.289 0.123 -12.297 1 88.69 326 SER A CA 1
ATOM 2560 C C . SER A 1 326 ? 9.594 0.695 -12.836 1 88.69 326 SER A C 1
ATOM 2562 O O . SER A 1 326 ? 10.141 1.646 -12.273 1 88.69 326 SER A O 1
ATOM 2564 N N . SER A 1 327 ? 10.023 0.076 -13.906 1 89.56 327 SER A N 1
ATOM 2565 C CA . SER A 1 327 ? 11.258 0.544 -14.531 1 89.56 327 SER A CA 1
ATOM 2566 C C . SER A 1 327 ? 11.109 1.975 -15.039 1 89.56 327 SER A C 1
ATOM 2568 O O . SER A 1 327 ? 12.039 2.779 -14.922 1 89.56 327 SER A O 1
ATOM 2570 N N . GLU A 1 328 ? 10.023 2.26 -15.578 1 88.56 328 GLU A N 1
ATOM 2571 C CA . GLU A 1 328 ? 9.758 3.604 -16.078 1 88.56 328 GLU A CA 1
ATOM 2572 C C . GLU A 1 328 ? 9.797 4.633 -14.961 1 88.56 328 GLU A C 1
ATOM 2574 O O . GLU A 1 328 ? 10.383 5.711 -15.117 1 88.56 328 GLU A O 1
ATOM 2579 N N . ARG A 1 329 ? 9.242 4.289 -13.898 1 89.06 329 ARG A N 1
ATOM 2580 C CA . ARG A 1 329 ? 9.188 5.211 -12.766 1 89.06 329 ARG A CA 1
ATOM 2581 C C . ARG A 1 329 ? 10.57 5.418 -12.164 1 89.06 329 ARG A C 1
ATOM 2583 O O . ARG A 1 329 ? 10.938 6.543 -11.812 1 89.06 329 ARG A O 1
ATOM 2590 N N . VAL A 1 330 ? 11.281 4.418 -12.078 1 92 330 VAL A N 1
ATOM 2591 C CA . VAL A 1 330 ? 12.633 4.5 -11.531 1 92 330 VAL A CA 1
ATOM 2592 C C . VAL A 1 330 ? 13.523 5.301 -12.477 1 92 330 VAL A C 1
ATOM 2594 O O . VAL A 1 330 ? 14.281 6.168 -12.039 1 92 330 VAL A O 1
ATOM 2597 N N . LEU A 1 331 ? 13.406 5.062 -13.773 1 91.19 331 LEU A N 1
ATOM 2598 C CA . LEU A 1 331 ? 14.234 5.742 -14.766 1 91.19 331 LEU A CA 1
ATOM 2599 C C . LEU A 1 331 ? 13.875 7.223 -14.852 1 91.19 331 LEU A C 1
ATOM 2601 O O . LEU A 1 331 ? 14.742 8.062 -15.094 1 91.19 331 LEU A O 1
ATOM 2605 N N . GLU A 1 332 ? 12.625 7.504 -14.664 1 90.94 332 GLU A N 1
ATOM 2606 C CA . GLU A 1 332 ? 12.195 8.898 -14.648 1 90.94 332 GLU A CA 1
ATOM 2607 C C . GLU A 1 332 ? 12.953 9.703 -13.602 1 90.94 332 GLU A C 1
ATOM 2609 O O . GLU A 1 332 ? 13.383 10.828 -13.859 1 90.94 332 GLU A O 1
ATOM 2614 N N . ILE A 1 333 ? 13.156 9.094 -12.484 1 92.88 333 ILE A N 1
ATOM 2615 C CA . ILE A 1 333 ? 13.867 9.773 -11.406 1 92.88 333 ILE A CA 1
ATOM 2616 C C . ILE A 1 333 ? 15.352 9.844 -11.734 1 92.88 333 ILE A C 1
ATOM 2618 O O . ILE A 1 333 ? 15.992 10.875 -11.531 1 92.88 333 ILE A O 1
ATOM 2622 N N . LEU A 1 334 ? 15.906 8.805 -12.297 1 92.88 334 LEU A N 1
ATOM 2623 C CA . LEU A 1 334 ? 17.328 8.742 -12.617 1 92.88 334 LEU A CA 1
ATOM 2624 C C . LEU A 1 334 ? 17.688 9.719 -13.727 1 92.88 334 LEU A C 1
ATOM 2626 O O . LEU A 1 334 ? 18.828 10.18 -13.82 1 92.88 334 LEU A O 1
ATOM 2630 N N . GLU A 1 335 ? 16.688 10.047 -14.516 1 91.56 335 GLU A N 1
ATOM 2631 C CA . GLU A 1 335 ? 16.922 10.945 -15.641 1 91.56 335 GLU A CA 1
ATOM 2632 C C . GLU A 1 335 ? 16.734 12.406 -15.234 1 91.56 335 GLU A C 1
ATOM 2634 O O . GLU A 1 335 ? 17.125 13.312 -15.977 1 91.56 335 GLU A O 1
ATOM 2639 N N . GLU A 1 336 ? 16.188 12.602 -14.047 1 92.31 336 GLU A N 1
ATOM 2640 C CA . GLU A 1 336 ? 16.047 13.977 -13.555 1 92.31 336 GLU A CA 1
ATOM 2641 C C . GLU A 1 336 ? 17.406 14.625 -13.336 1 92.31 336 GLU A C 1
ATOM 2643 O O . GLU A 1 336 ? 18.359 13.961 -12.922 1 92.31 336 GLU A O 1
ATOM 2648 N N . LYS A 1 337 ? 17.484 15.898 -13.594 1 91.5 337 LYS A N 1
ATOM 2649 C CA . LYS A 1 337 ? 18.75 16.609 -13.453 1 91.5 337 LYS A CA 1
ATOM 2650 C C . LYS A 1 337 ? 19 17.016 -12.008 1 91.5 337 LYS A C 1
ATOM 2652 O O . LYS A 1 337 ? 18.156 17.672 -11.391 1 91.5 337 LYS A O 1
ATOM 2657 N N . PRO A 1 338 ? 20.109 16.531 -11.469 1 91.69 338 PRO A N 1
ATOM 2658 C CA . PRO A 1 338 ? 20.438 16.953 -10.102 1 91.69 338 PRO A CA 1
ATOM 2659 C C . PRO A 1 338 ? 20.781 18.438 -10.008 1 91.69 338 PRO A C 1
ATOM 2661 O O . PRO A 1 338 ? 20.953 19.109 -11.031 1 91.69 338 PRO A O 1
ATOM 2664 N N . GLU A 1 339 ? 20.766 18.875 -8.742 1 88.94 339 GLU A N 1
ATOM 2665 C CA . GLU A 1 339 ? 21.219 20.234 -8.484 1 88.94 339 GLU A CA 1
ATOM 2666 C C . GLU A 1 339 ? 22.719 20.375 -8.773 1 88.94 339 GLU A C 1
ATOM 2668 O O . GLU A 1 339 ? 23.531 19.578 -8.297 1 88.94 339 GLU A O 1
ATOM 2673 N N . GLU A 1 340 ? 23.062 21.109 -9.781 1 78.5 340 GLU A N 1
ATOM 2674 C CA . GLU A 1 340 ? 24.469 21.219 -10.164 1 78.5 340 GLU A CA 1
ATOM 2675 C C . GLU A 1 340 ? 25.078 22.5 -9.625 1 78.5 340 GLU A C 1
ATOM 2677 O O . GLU A 1 340 ? 24.406 23.531 -9.531 1 78.5 340 GLU A O 1
ATOM 2682 N N . SER A 1 341 ? 26.281 22.188 -9.117 1 79.31 341 SER A N 1
ATOM 2683 C CA . SER A 1 341 ? 27.078 23.359 -8.773 1 79.31 341 SER A CA 1
ATOM 2684 C C . SER A 1 341 ? 27.75 23.953 -10.008 1 79.31 341 SER A C 1
ATOM 2686 O O . SER A 1 341 ? 28.359 23.234 -10.805 1 79.31 341 SER A O 1
ATOM 2688 N N . LEU A 1 342 ? 27.359 25.172 -10.281 1 72.38 342 LEU A N 1
ATOM 2689 C CA . LEU A 1 342 ? 27.938 25.844 -11.445 1 72.38 342 LEU A CA 1
ATOM 2690 C C . LEU A 1 342 ? 29.406 26.188 -11.195 1 72.38 342 LEU A C 1
ATOM 2692 O O . LEU A 1 342 ? 30.172 26.359 -12.141 1 72.38 342 LEU A O 1
ATOM 2696 N N . ALA A 1 343 ? 29.797 26.203 -9.875 1 76.06 343 ALA A N 1
ATOM 2697 C CA . ALA A 1 343 ? 31.156 26.578 -9.531 1 76.06 343 ALA A CA 1
ATOM 2698 C C . ALA A 1 343 ? 31.875 25.453 -8.797 1 76.06 343 ALA A C 1
ATOM 2700 O O . ALA A 1 343 ? 31.234 24.594 -8.188 1 76.06 343 ALA A O 1
ATOM 2701 N N . ASP A 1 344 ? 33.188 25.406 -8.977 1 78.31 344 ASP A N 1
ATOM 2702 C CA . ASP A 1 344 ? 34 24.422 -8.273 1 78.31 344 ASP A CA 1
ATOM 2703 C C . ASP A 1 344 ? 34.156 24.797 -6.801 1 78.31 344 ASP A C 1
ATOM 2705 O O . ASP A 1 344 ? 33.969 25.953 -6.426 1 78.31 344 ASP A O 1
ATOM 2709 N N . TYR A 1 345 ? 34.344 23.812 -6 1 77.56 345 TYR A N 1
ATOM 2710 C CA . TYR A 1 345 ? 34.562 24.031 -4.57 1 77.56 345 TYR A CA 1
ATOM 2711 C C . TYR A 1 345 ? 35.781 24.891 -4.328 1 77.56 345 TYR A C 1
ATOM 2713 O O . TYR A 1 345 ? 36.875 24.594 -4.848 1 77.56 345 TYR A O 1
ATOM 2721 N N . GLN A 1 346 ? 35.469 26.094 -3.84 1 73.25 346 GLN A N 1
ATOM 2722 C CA . GLN A 1 346 ? 36.562 26.984 -3.496 1 73.25 346 GLN A CA 1
ATOM 2723 C C . GLN A 1 346 ? 36.875 26.938 -2.004 1 73.25 346 GLN A C 1
ATOM 2725 O O . GLN A 1 346 ? 35.969 26.766 -1.183 1 73.25 346 GLN A O 1
ATOM 2730 N N . GLN A 1 347 ? 38.031 26.703 -1.604 1 68.19 347 GLN A N 1
ATOM 2731 C CA . GLN A 1 347 ? 38.406 26.656 -0.197 1 68.19 347 GLN A CA 1
ATOM 2732 C C . GLN A 1 347 ? 38.438 28.047 0.412 1 68.19 347 GLN A C 1
ATOM 2734 O O . GLN A 1 347 ? 39.5 28.594 0.735 1 68.19 347 GLN A O 1
ATOM 2739 N N . ALA A 1 348 ? 37.5 28.922 0.02 1 70.38 348 ALA A N 1
ATOM 2740 C CA . ALA A 1 348 ? 37.469 30.266 0.604 1 70.38 348 ALA A CA 1
ATOM 2741 C C . ALA A 1 348 ? 36.375 30.375 1.647 1 70.38 348 ALA A C 1
ATOM 2743 O O . ALA A 1 348 ? 35.281 29.781 1.5 1 70.38 348 ALA A O 1
ATOM 2744 N N . LYS A 1 349 ? 36.812 31.016 2.773 1 77.62 349 LYS A N 1
ATOM 2745 C CA . LYS A 1 349 ? 35.844 31.219 3.844 1 77.62 349 LYS A CA 1
ATOM 2746 C C . LYS A 1 349 ? 34.844 32.344 3.486 1 77.62 349 LYS A C 1
ATOM 2748 O O . LYS A 1 349 ? 35.25 33.344 2.908 1 77.62 349 LYS A O 1
ATOM 2753 N N . ILE A 1 350 ? 33.688 32.219 3.631 1 90.38 350 ILE A N 1
ATOM 2754 C CA . ILE A 1 350 ? 32.625 33.219 3.434 1 90.38 350 ILE A CA 1
ATOM 2755 C C . ILE A 1 350 ? 32.625 34.188 4.609 1 90.38 350 ILE A C 1
ATOM 2757 O O . ILE A 1 350 ? 32.625 33.781 5.77 1 90.38 350 ILE A O 1
ATOM 2761 N N . LYS A 1 351 ? 32.688 35.469 4.367 1 92.38 351 LYS A N 1
ATOM 2762 C CA . LYS A 1 351 ? 32.719 36.5 5.406 1 92.38 351 LYS A CA 1
ATOM 2763 C C . LYS A 1 351 ? 31.312 36.688 6 1 92.38 351 LYS A C 1
ATOM 2765 O O . LYS A 1 351 ? 31.188 36.969 7.195 1 92.38 351 LYS A O 1
ATOM 2770 N N . GLY A 1 352 ? 30.344 36.562 5.172 1 94.88 352 GLY A N 1
ATOM 2771 C CA . GLY A 1 352 ? 28.984 36.594 5.711 1 94.88 352 GLY A CA 1
ATOM 2772 C C . GLY A 1 352 ? 28.203 37.812 5.266 1 94.88 352 GLY A C 1
ATOM 2773 O O . GLY A 1 352 ? 27.203 38.156 5.887 1 94.88 352 GLY A O 1
ATOM 2774 N N . GLN A 1 353 ? 28.656 38.594 4.262 1 96.69 353 GLN A N 1
ATOM 2775 C CA . GLN A 1 353 ? 27.859 39.688 3.693 1 96.69 353 GLN A CA 1
ATOM 2776 C C . GLN A 1 353 ? 26.75 39.125 2.793 1 96.69 353 GLN A C 1
ATOM 2778 O O . GLN A 1 353 ? 27 38.281 1.943 1 96.69 353 GLN A O 1
ATOM 2783 N N . VAL A 1 354 ? 25.562 39.562 2.992 1 97.44 354 VAL A N 1
ATOM 2784 C CA . VAL A 1 354 ? 24.422 39.125 2.203 1 97.44 354 VAL A CA 1
ATOM 2785 C C . VAL A 1 354 ? 23.734 40.312 1.55 1 97.44 354 VAL A C 1
ATOM 2787 O O . VAL A 1 354 ? 23.5 41.344 2.201 1 97.44 354 VAL A O 1
ATOM 2790 N N . GLY A 1 355 ? 23.453 40.188 0.255 1 97.31 355 GLY A N 1
ATOM 2791 C CA . GLY A 1 355 ? 22.766 41.25 -0.464 1 97.31 355 GLY A CA 1
ATOM 2792 C C . GLY A 1 355 ? 21.625 40.75 -1.329 1 97.31 355 GLY A C 1
ATOM 2793 O O . GLY A 1 355 ? 21.766 39.75 -2.039 1 97.31 355 GLY A O 1
ATOM 2794 N N . PHE A 1 356 ? 20.469 41.344 -1.134 1 97.19 356 PHE A N 1
ATOM 2795 C CA . PHE A 1 356 ? 19.328 41.156 -2.029 1 97.19 356 PHE A CA 1
ATOM 2796 C C . PHE A 1 356 ? 19.125 42.406 -2.885 1 97.19 356 PHE A C 1
ATOM 2798 O O . PHE A 1 356 ? 19.031 43.531 -2.361 1 97.19 356 PHE A O 1
ATOM 2805 N N . GLU A 1 357 ? 19.109 42.219 -4.195 1 96.88 357 GLU A N 1
ATOM 2806 C CA . GLU A 1 357 ? 18.906 43.344 -5.113 1 96.88 357 GLU A CA 1
ATOM 2807 C C . GLU A 1 357 ? 17.688 43.094 -6.008 1 96.88 357 GLU A C 1
ATOM 2809 O O . GLU A 1 357 ? 17.797 42.438 -7.043 1 96.88 357 GLU A O 1
ATOM 2814 N N . LYS A 1 358 ? 16.562 43.781 -5.699 1 96.44 358 LYS A N 1
ATOM 2815 C CA . LYS A 1 358 ? 15.32 43.781 -6.477 1 96.44 358 LYS A CA 1
ATOM 2816 C C . LYS A 1 358 ? 14.891 42.344 -6.812 1 96.44 358 LYS A C 1
ATOM 2818 O O . LYS A 1 358 ? 14.625 42.031 -7.977 1 96.44 358 LYS A O 1
ATOM 2823 N N . VAL A 1 359 ? 14.891 41.594 -5.82 1 96.69 359 VAL A N 1
ATOM 2824 C CA . VAL A 1 359 ? 14.609 40.156 -6.008 1 96.69 359 VAL A CA 1
ATOM 2825 C C . VAL A 1 359 ? 13.102 39.938 -6.105 1 96.69 359 VAL A C 1
ATOM 2827 O O . VAL A 1 359 ? 12.344 40.438 -5.258 1 96.69 359 VAL A O 1
ATOM 2830 N N . ASN A 1 360 ? 12.641 39.312 -7.172 1 95.75 360 ASN A N 1
ATOM 2831 C CA . ASN A 1 360 ? 11.289 38.781 -7.375 1 95.75 360 ASN A CA 1
ATOM 2832 C C . ASN A 1 360 ? 11.266 37.281 -7.449 1 95.75 360 ASN A C 1
ATOM 2834 O O . ASN A 1 360 ? 12.164 36.656 -8.031 1 95.75 360 ASN A O 1
ATOM 2838 N N . PHE A 1 361 ? 10.227 36.688 -6.801 1 94.62 361 PHE A N 1
ATOM 2839 C CA . PHE A 1 361 ? 10.258 35.25 -6.789 1 94.62 361 PHE A CA 1
ATOM 2840 C C . PHE A 1 361 ? 8.844 34.688 -6.762 1 94.62 361 PHE A C 1
ATOM 2842 O O . PHE A 1 361 ? 7.961 35.219 -6.094 1 94.62 361 PHE A O 1
ATOM 2849 N N . ASN A 1 362 ? 8.711 33.656 -7.574 1 92.12 362 ASN A N 1
ATOM 2850 C CA . ASN A 1 362 ? 7.547 32.781 -7.582 1 92.12 362 ASN A CA 1
ATOM 2851 C C . ASN A 1 362 ? 7.949 31.297 -7.488 1 92.12 362 ASN A C 1
ATOM 2853 O O . ASN A 1 362 ? 8.922 30.891 -8.109 1 92.12 362 ASN A O 1
ATOM 2857 N N . TYR A 1 363 ? 7.254 30.625 -6.641 1 88.12 363 TYR A N 1
ATOM 2858 C CA . TYR A 1 363 ? 7.531 29.203 -6.594 1 88.12 363 TYR A CA 1
ATOM 2859 C C . TYR A 1 363 ? 7.211 28.531 -7.93 1 88.12 363 TYR A C 1
ATOM 2861 O O . TYR A 1 363 ? 6.219 28.875 -8.578 1 88.12 363 TYR A O 1
ATOM 2869 N N . PRO A 1 364 ? 8.008 27.594 -8.305 1 84.31 364 PRO A N 1
ATOM 2870 C CA . PRO A 1 364 ? 7.734 26.906 -9.57 1 84.31 364 PRO A CA 1
ATOM 2871 C C . PRO A 1 364 ? 6.383 26.203 -9.578 1 84.31 364 PRO A C 1
ATOM 2873 O O . PRO A 1 364 ? 5.773 26.031 -10.641 1 84.31 364 PRO A O 1
ATOM 2876 N N . THR A 1 365 ? 5.914 25.812 -8.445 1 77.81 365 THR A N 1
ATOM 2877 C CA . THR A 1 365 ? 4.637 25.109 -8.336 1 77.81 365 THR A CA 1
ATOM 2878 C C . THR A 1 365 ? 3.473 26.094 -8.453 1 77.81 365 THR A C 1
ATOM 2880 O O . THR A 1 365 ? 2.352 25.688 -8.781 1 77.81 365 THR A O 1
ATOM 2883 N N . ARG A 1 366 ? 3.723 27.344 -8.141 1 81.19 366 ARG A N 1
ATOM 2884 C CA . ARG A 1 366 ? 2.723 28.391 -8.266 1 81.19 366 ARG A CA 1
ATOM 2885 C C . ARG A 1 366 ? 3.289 29.609 -9.008 1 81.19 366 ARG A C 1
ATOM 2887 O O . ARG A 1 366 ? 3.441 30.672 -8.422 1 81.19 366 ARG A O 1
ATOM 2894 N N . PRO A 1 367 ? 3.352 29.516 -10.258 1 81.5 367 PRO A N 1
ATOM 2895 C CA . PRO A 1 367 ? 4.02 30.578 -11.016 1 81.5 367 PRO A CA 1
ATOM 2896 C C . PRO A 1 367 ? 3.215 31.875 -11.07 1 81.5 367 PRO A C 1
ATOM 2898 O O . PRO A 1 367 ? 3.783 32.938 -11.258 1 81.5 367 PRO A O 1
ATOM 2901 N N . ASP A 1 368 ? 1.979 31.781 -10.797 1 79.94 368 ASP A N 1
ATOM 2902 C CA . ASP A 1 368 ? 1.124 32.969 -10.93 1 79.94 368 ASP A CA 1
ATOM 2903 C C . ASP A 1 368 ? 1.071 33.75 -9.625 1 79.94 368 ASP A C 1
ATOM 2905 O O . ASP A 1 368 ? 0.593 34.875 -9.602 1 79.94 368 ASP A O 1
ATOM 2909 N N . ALA A 1 369 ? 1.595 33.156 -8.641 1 81.5 369 ALA A N 1
ATOM 2910 C CA . ALA A 1 369 ? 1.568 33.844 -7.344 1 81.5 369 ALA A CA 1
ATOM 2911 C C . ALA A 1 369 ? 2.941 34.406 -6.988 1 81.5 369 ALA A C 1
ATOM 2913 O O . ALA A 1 369 ? 3.854 33.656 -6.629 1 81.5 369 ALA A O 1
ATOM 2914 N N . VAL A 1 370 ? 2.996 35.719 -7.074 1 87.5 370 VAL A N 1
ATOM 2915 C CA . VAL A 1 370 ? 4.262 36.344 -6.715 1 87.5 370 VAL A CA 1
ATOM 2916 C C . VAL A 1 370 ? 4.398 36.406 -5.195 1 87.5 370 VAL A C 1
ATOM 2918 O O . VAL A 1 370 ? 3.555 37 -4.508 1 87.5 370 VAL A O 1
ATOM 2921 N N . VAL A 1 371 ? 5.402 35.781 -4.719 1 90.88 371 VAL A N 1
ATOM 2922 C CA . VAL A 1 371 ? 5.586 35.688 -3.273 1 90.88 371 VAL A CA 1
ATOM 2923 C C . VAL A 1 371 ? 6.488 36.812 -2.785 1 90.88 371 VAL A C 1
ATOM 2925 O O . VAL A 1 371 ? 6.246 37.406 -1.725 1 90.88 371 VAL A O 1
ATOM 2928 N N . LEU A 1 372 ? 7.582 37.094 -3.482 1 95.06 372 LEU A N 1
ATOM 2929 C CA . LEU A 1 372 ? 8.461 38.219 -3.184 1 95.06 372 LEU A CA 1
ATOM 2930 C C . LEU A 1 372 ? 8.438 39.25 -4.312 1 95.06 372 LEU A C 1
ATOM 2932 O O . LEU A 1 372 ? 8.531 38.875 -5.488 1 95.06 372 LEU A O 1
ATOM 2936 N N . LYS A 1 373 ? 8.258 40.531 -3.916 1 95.44 373 LYS A N 1
ATOM 2937 C CA . LYS A 1 373 ? 8.148 41.625 -4.879 1 95.44 373 LYS A CA 1
ATOM 2938 C C . LYS A 1 373 ? 9.242 42.656 -4.648 1 95.44 373 LYS A C 1
ATOM 2940 O O . LYS A 1 373 ? 9.156 43.469 -3.717 1 95.44 373 LYS A O 1
ATOM 2945 N N . ASN A 1 374 ? 10.188 42.688 -5.457 1 94.81 374 ASN A N 1
ATOM 2946 C CA . ASN A 1 374 ? 11.227 43.719 -5.496 1 94.81 374 ASN A CA 1
ATOM 2947 C C . ASN A 1 374 ? 11.898 43.875 -4.137 1 94.81 374 ASN A C 1
ATOM 2949 O O . ASN A 1 374 ? 11.977 44.969 -3.604 1 94.81 374 ASN A O 1
ATOM 2953 N N . ILE A 1 375 ? 12.375 42.844 -3.615 1 96.19 375 ILE A N 1
ATOM 2954 C CA . ILE A 1 375 ? 13 42.844 -2.299 1 96.19 375 ILE A CA 1
ATOM 2955 C C . ILE A 1 375 ? 14.453 43.281 -2.418 1 96.19 375 ILE A C 1
ATOM 2957 O O . ILE A 1 375 ? 15.234 42.719 -3.18 1 96.19 375 ILE A O 1
ATOM 2961 N N . SER A 1 376 ? 14.789 44.312 -1.68 1 96.69 376 SER A N 1
ATOM 2962 C CA . SER A 1 376 ? 16.172 44.812 -1.641 1 96.69 376 SER A CA 1
ATOM 2963 C C . SER A 1 376 ? 16.609 45.094 -0.212 1 96.69 376 SER A C 1
ATOM 2965 O O . SER A 1 376 ? 15.898 45.812 0.525 1 96.69 376 SER A O 1
ATOM 2967 N N . PHE A 1 377 ? 17.734 44.531 0.229 1 96.19 377 PHE A N 1
ATOM 2968 C CA . PHE A 1 377 ? 18.359 44.844 1.508 1 96.19 377 PHE A CA 1
ATOM 2969 C C . PHE A 1 377 ? 19.781 44.312 1.557 1 96.19 377 PHE A C 1
ATOM 2971 O O . PHE A 1 377 ? 20.203 43.531 0.696 1 96.19 377 PHE A O 1
ATOM 2978 N N . ASN A 1 378 ? 20.531 44.812 2.453 1 96.06 378 ASN A N 1
ATOM 2979 C CA . ASN A 1 378 ? 21.922 44.406 2.633 1 96.06 378 ASN A CA 1
ATOM 2980 C C . ASN A 1 378 ? 22.25 44.156 4.102 1 96.06 378 ASN A C 1
ATOM 2982 O O . ASN A 1 378 ? 21.797 44.906 4.98 1 96.06 378 ASN A O 1
ATOM 2986 N N . ILE A 1 379 ? 23.031 43.125 4.262 1 97.06 379 ILE A N 1
ATOM 2987 C CA . ILE A 1 379 ? 23.484 42.75 5.602 1 97.06 379 ILE A CA 1
ATOM 2988 C C . ILE A 1 379 ? 25.016 42.719 5.645 1 97.06 379 ILE A C 1
ATOM 2990 O O . ILE A 1 379 ? 25.641 42 4.848 1 97.06 379 ILE A O 1
ATOM 2994 N N . GLN A 1 380 ? 25.531 43.438 6.586 1 96.38 380 GLN A N 1
ATOM 2995 C CA . GLN A 1 380 ? 26.969 43.438 6.758 1 96.38 380 GLN A CA 1
ATOM 2996 C C . GLN A 1 380 ? 27.438 42.25 7.566 1 96.38 380 GLN A C 1
ATOM 2998 O O . GLN A 1 380 ? 26.656 41.656 8.336 1 96.38 380 GLN A O 1
ATOM 3003 N N . PRO A 1 381 ? 28.766 41.875 7.355 1 96.31 381 PRO A N 1
ATOM 3004 C CA . PRO A 1 381 ? 29.266 40.75 8.148 1 96.31 381 PRO A CA 1
ATOM 3005 C C . PRO A 1 381 ? 29.156 40.969 9.648 1 96.31 381 PRO A C 1
ATOM 3007 O O . PRO A 1 381 ? 29.547 42.031 10.148 1 96.31 381 PRO A O 1
ATOM 3010 N N . GLY A 1 382 ? 28.5 40.031 10.312 1 94.69 382 GLY A N 1
ATOM 3011 C CA . GLY A 1 382 ? 28.375 40.094 11.758 1 94.69 382 GLY A CA 1
ATOM 3012 C C . GLY A 1 382 ? 27.109 40.812 12.211 1 94.69 382 GLY A C 1
ATOM 3013 O O . GLY A 1 382 ? 26.797 40.812 13.406 1 94.69 382 GLY A O 1
ATOM 3014 N N . GLU A 1 383 ? 26.438 41.375 11.242 1 95.94 383 GLU A N 1
ATOM 3015 C CA . GLU A 1 383 ? 25.203 42.094 11.555 1 95.94 383 GLU A CA 1
ATOM 3016 C C . GLU A 1 383 ? 24.047 41.156 11.844 1 95.94 383 GLU A C 1
ATOM 3018 O O . GLU A 1 383 ? 23.953 40.094 11.227 1 95.94 383 GLU A O 1
ATOM 3023 N N . LYS A 1 384 ? 23.266 41.531 12.82 1 95.75 384 LYS A N 1
ATOM 3024 C CA . LYS A 1 384 ? 22.078 40.75 13.156 1 95.75 384 LYS A CA 1
ATOM 3025 C C . LYS A 1 384 ? 20.812 41.469 12.711 1 95.75 384 LYS A C 1
ATOM 3027 O O . LYS A 1 384 ? 20.547 42.625 13.133 1 95.75 384 LYS A O 1
ATOM 3032 N N . ILE A 1 385 ? 20.047 40.781 11.867 1 95.31 385 ILE A N 1
ATOM 3033 C CA . ILE A 1 385 ? 18.828 41.406 11.383 1 95.31 385 ILE A CA 1
ATOM 3034 C C . ILE A 1 385 ? 17.625 40.531 11.703 1 95.31 385 ILE A C 1
ATOM 3036 O O . ILE A 1 385 ? 17.781 39.312 11.898 1 95.31 385 ILE A O 1
ATOM 3040 N N . ALA A 1 386 ? 16.422 41.156 11.758 1 93.81 386 ALA A N 1
ATOM 3041 C CA . ALA A 1 386 ? 15.18 40.406 11.961 1 93.81 386 ALA A CA 1
ATOM 3042 C C . ALA A 1 386 ? 14.203 40.688 10.82 1 93.81 386 ALA A C 1
ATOM 3044 O O . ALA A 1 386 ? 14.141 41.781 10.289 1 93.81 386 ALA A O 1
ATOM 3045 N N . LEU A 1 387 ? 13.586 39.656 10.422 1 92.31 387 LEU A N 1
ATOM 3046 C CA . LEU A 1 387 ? 12.461 39.75 9.5 1 92.31 387 LEU A CA 1
ATOM 3047 C C . LEU A 1 387 ? 11.133 39.625 10.242 1 92.31 387 LEU A C 1
ATOM 3049 O O . LEU A 1 387 ? 10.844 38.562 10.82 1 92.31 387 LEU A O 1
ATOM 3053 N N . ALA A 1 388 ? 10.406 40.688 10.266 1 87.56 388 ALA A N 1
ATOM 3054 C CA . ALA A 1 388 ? 9.117 40.688 10.953 1 87.56 388 ALA A CA 1
ATOM 3055 C C . ALA A 1 388 ? 7.969 40.875 9.961 1 87.56 388 ALA A C 1
ATOM 3057 O O . ALA A 1 388 ? 8.125 41.562 8.938 1 87.56 388 ALA A O 1
ATOM 3058 N N . GLY A 1 389 ? 6.906 40.25 10.211 1 82.31 389 GLY A N 1
ATOM 3059 C CA . GLY A 1 389 ? 5.727 40.344 9.367 1 82.31 389 GLY A CA 1
ATOM 3060 C C . GLY A 1 389 ? 4.719 39.25 9.633 1 82.31 389 GLY A C 1
ATOM 3061 O O . GLY A 1 389 ? 4.996 38.312 10.391 1 82.31 389 GLY A O 1
ATOM 3062 N N . HIS A 1 390 ? 3.643 39.375 8.984 1 76.31 390 HIS A N 1
ATOM 3063 C CA . HIS A 1 390 ? 2.594 38.375 9.156 1 76.31 390 HIS A CA 1
ATOM 3064 C C . HIS A 1 390 ? 2.975 37.062 8.484 1 76.31 390 HIS A C 1
ATOM 3066 O O . HIS A 1 390 ? 3.924 37 7.695 1 76.31 390 HIS A O 1
ATOM 3072 N N . SER A 1 391 ? 2.285 36 8.914 1 76.06 391 SER A N 1
ATOM 3073 C CA . SER A 1 391 ? 2.471 34.719 8.242 1 76.06 391 SER A CA 1
ATOM 3074 C C . SER A 1 391 ? 2.164 34.844 6.754 1 76.06 391 SER A C 1
ATOM 3076 O O . SER A 1 391 ? 1.188 35.469 6.359 1 76.06 391 SER A O 1
ATOM 3078 N N . GLY A 1 392 ? 3.023 34.375 5.949 1 77.81 392 GLY A N 1
ATOM 3079 C CA . GLY A 1 392 ? 2.818 34.438 4.512 1 77.81 392 GLY A CA 1
ATOM 3080 C C . GLY A 1 392 ? 3.43 35.656 3.863 1 77.81 392 GLY A C 1
ATOM 3081 O O . GLY A 1 392 ? 3.334 35.844 2.646 1 77.81 392 GLY A O 1
ATOM 3082 N N . ALA A 1 393 ? 4.066 36.406 4.688 1 84.12 393 ALA A N 1
ATOM 3083 C CA . ALA A 1 393 ? 4.621 37.656 4.164 1 84.12 393 ALA A CA 1
ATOM 3084 C C . ALA A 1 393 ? 5.84 37.375 3.285 1 84.12 393 ALA A C 1
ATOM 3086 O O . ALA A 1 393 ? 6.285 38.25 2.545 1 84.12 393 ALA A O 1
ATOM 3087 N N . GLY A 1 394 ? 6.398 36.156 3.281 1 89.75 394 GLY A N 1
ATOM 3088 C CA . GLY A 1 394 ? 7.527 35.812 2.43 1 89.75 394 GLY A CA 1
ATOM 3089 C C . GLY A 1 394 ? 8.812 35.594 3.205 1 89.75 394 GLY A C 1
ATOM 3090 O O . GLY A 1 394 ? 9.875 35.375 2.611 1 89.75 394 GLY A O 1
ATOM 3091 N N . LYS A 1 395 ? 8.789 35.656 4.477 1 91.06 395 LYS A N 1
ATOM 3092 C CA . LYS A 1 395 ? 9.969 35.531 5.328 1 91.06 395 LYS A CA 1
ATOM 3093 C C . LYS A 1 395 ? 10.703 34.219 5.094 1 91.06 395 LYS A C 1
ATOM 3095 O O . LYS A 1 395 ? 11.922 34.219 4.867 1 91.06 395 LYS A O 1
ATOM 3100 N N . SER A 1 396 ? 9.953 33.094 5.074 1 90.06 396 SER A N 1
ATOM 3101 C CA . SER A 1 396 ? 10.547 31.781 4.887 1 90.06 396 SER A CA 1
ATOM 3102 C C . SER A 1 396 ? 11.117 31.625 3.48 1 90.06 396 SER A C 1
ATOM 3104 O O . SER A 1 396 ? 12.094 30.906 3.275 1 90.06 396 SER A O 1
ATOM 3106 N N . THR A 1 397 ? 10.5 32.281 2.539 1 92.88 397 THR A N 1
ATOM 3107 C CA . THR A 1 397 ? 10.961 32.25 1.157 1 92.88 397 THR A CA 1
ATOM 3108 C C . THR A 1 397 ? 12.352 32.844 1.032 1 92.88 397 THR A C 1
ATOM 3110 O O . THR A 1 397 ? 13.195 32.344 0.285 1 92.88 397 THR A O 1
ATOM 3113 N N . ILE A 1 398 ? 12.57 33.906 1.783 1 94.5 398 ILE A N 1
ATOM 3114 C CA . ILE A 1 398 ? 13.875 34.562 1.77 1 94.5 398 ILE A CA 1
ATOM 3115 C C . ILE A 1 398 ? 14.945 33.562 2.232 1 94.5 398 ILE A C 1
ATOM 3117 O O . ILE A 1 398 ? 16.016 33.469 1.629 1 94.5 398 ILE A O 1
ATOM 3121 N N . ILE A 1 399 ? 14.641 32.781 3.219 1 93.06 399 ILE A N 1
ATOM 3122 C CA . ILE A 1 399 ? 15.562 31.797 3.768 1 93.06 399 ILE A CA 1
ATOM 3123 C C . ILE A 1 399 ? 15.828 30.719 2.73 1 93.06 399 ILE A C 1
ATOM 3125 O O . ILE A 1 399 ? 16.984 30.312 2.535 1 93.06 399 ILE A O 1
ATOM 3129 N N . GLN A 1 400 ? 14.859 30.281 2.066 1 93.12 400 GLN A N 1
ATOM 3130 C CA . GLN A 1 400 ? 14.984 29.219 1.069 1 93.12 400 GLN A CA 1
ATOM 3131 C C . GLN A 1 400 ? 15.852 29.672 -0.101 1 93.12 400 GLN A C 1
ATOM 3133 O O . GLN A 1 400 ? 16.625 28.891 -0.65 1 93.12 400 GLN A O 1
ATOM 3138 N N . LEU A 1 401 ? 15.695 30.938 -0.449 1 94.56 401 LEU A N 1
ATOM 3139 C CA . LEU A 1 401 ? 16.484 31.469 -1.547 1 94.56 401 LEU A CA 1
ATOM 3140 C C . LEU A 1 401 ? 17.953 31.625 -1.139 1 94.56 401 LEU A C 1
ATOM 3142 O O . LEU A 1 401 ? 18.844 31.391 -1.945 1 94.56 401 LEU A O 1
ATOM 3146 N N . LEU A 1 402 ? 18.109 32.031 0.085 1 94.31 402 LEU A N 1
ATOM 3147 C CA . LEU A 1 402 ? 19.469 32.156 0.595 1 94.31 402 LEU A CA 1
ATOM 3148 C C . LEU A 1 402 ? 20.188 30.828 0.607 1 94.31 402 LEU A C 1
ATOM 3150 O O . LEU A 1 402 ? 21.406 30.766 0.407 1 94.31 402 LEU A O 1
ATOM 3154 N N . MET A 1 403 ? 19.453 29.75 0.796 1 93.62 403 MET A N 1
ATOM 3155 C CA . MET A 1 403 ? 20 28.391 0.796 1 93.62 403 MET A CA 1
ATOM 3156 C C . MET A 1 403 ? 20.141 27.859 -0.626 1 93.62 403 MET A C 1
ATOM 3158 O O . MET A 1 403 ? 20.578 26.734 -0.831 1 93.62 403 MET A O 1
ATOM 3162 N N . LYS A 1 404 ? 19.688 28.625 -1.582 1 93.25 404 LYS A N 1
ATOM 3163 C CA . LYS A 1 404 ? 19.734 28.266 -2.998 1 93.25 404 LYS A CA 1
ATOM 3164 C C . LYS A 1 404 ? 18.906 27.016 -3.273 1 93.25 404 LYS A C 1
ATOM 3166 O O . LYS A 1 404 ? 19.312 26.172 -4.066 1 93.25 404 LYS A O 1
ATOM 3171 N N . PHE A 1 405 ? 17.844 26.922 -2.535 1 92.62 405 PHE A N 1
ATOM 3172 C CA . PHE A 1 405 ? 16.922 25.812 -2.795 1 92.62 405 PHE A CA 1
ATOM 3173 C C . PHE A 1 405 ? 16.172 26.031 -4.102 1 92.62 405 PHE A C 1
ATOM 3175 O O . PHE A 1 405 ? 15.734 25.062 -4.738 1 92.62 405 PHE A O 1
ATOM 3182 N N . TYR A 1 406 ? 16 27.344 -4.469 1 92.06 406 TYR A N 1
ATOM 3183 C CA . TYR A 1 406 ? 15.312 27.719 -5.699 1 92.06 406 TYR A CA 1
ATOM 3184 C C . TYR A 1 406 ? 16.109 28.766 -6.473 1 92.06 406 TYR A C 1
ATOM 3186 O O . TYR A 1 406 ? 16.812 29.594 -5.875 1 92.06 406 TYR A O 1
ATOM 3194 N N . PRO A 1 407 ? 15.961 28.703 -7.734 1 88.94 407 PRO A N 1
ATOM 3195 C CA . PRO A 1 407 ? 16.641 29.734 -8.531 1 88.94 407 PRO A CA 1
ATOM 3196 C C . PRO A 1 407 ? 15.883 31.062 -8.523 1 88.94 407 PRO A C 1
ATOM 3198 O O . PRO A 1 407 ? 14.656 31.078 -8.484 1 88.94 407 PRO A O 1
ATOM 3201 N N . VAL A 1 408 ? 16.719 32.031 -8.492 1 89.56 408 VAL A N 1
ATOM 3202 C CA . VAL A 1 408 ? 16.141 33.375 -8.562 1 89.56 408 VAL A CA 1
ATOM 3203 C C . VAL A 1 408 ? 16 33.812 -10.023 1 89.56 408 VAL A C 1
ATOM 3205 O O . VAL A 1 408 ? 16.969 33.781 -10.781 1 89.56 408 VAL A O 1
ATOM 3208 N N . LEU A 1 409 ?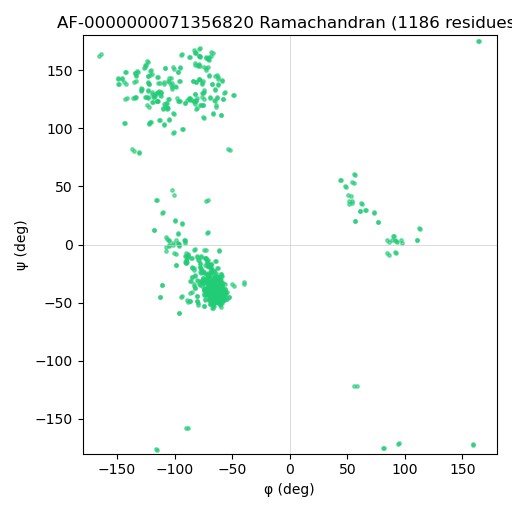 14.773 34.188 -10.414 1 82.31 409 LEU A N 1
ATOM 3209 C CA . LEU A 1 409 ? 14.516 34.5 -11.812 1 82.31 409 LEU A CA 1
ATOM 3210 C C . LEU A 1 409 ? 14.781 35.969 -12.086 1 82.31 409 LEU A C 1
ATOM 3212 O O . LEU A 1 409 ? 15.352 36.312 -13.117 1 82.31 409 LEU A O 1
ATOM 3216 N N . LEU A 1 410 ? 14.25 36.812 -11.219 1 91.81 410 LEU A N 1
ATOM 3217 C CA . LEU A 1 410 ? 14.43 38.25 -11.383 1 91.81 410 LEU A CA 1
ATOM 3218 C C . LEU A 1 410 ? 15.148 38.875 -10.172 1 91.81 410 LEU A C 1
ATOM 3220 O O . LEU A 1 410 ? 14.797 38.562 -9.031 1 91.81 410 LEU A O 1
ATOM 3224 N N . GLY A 1 411 ? 16.156 39.625 -10.453 1 94.88 411 GLY A N 1
ATOM 3225 C CA . GLY A 1 411 ? 17 40.156 -9.391 1 94.88 411 GLY A CA 1
ATOM 3226 C C . GLY A 1 411 ? 18.219 39.312 -9.102 1 94.88 411 GLY A C 1
ATOM 3227 O O . GLY A 1 411 ? 18.578 38.438 -9.898 1 94.88 411 GLY A O 1
ATOM 3228 N N . GLU A 1 412 ? 18.922 39.719 -7.98 1 95.75 412 GLU A N 1
ATOM 3229 C CA . GLU A 1 412 ? 20.125 38.969 -7.668 1 95.75 412 GLU A CA 1
ATOM 3230 C C . GLU A 1 412 ? 20.375 38.938 -6.164 1 95.75 412 GLU A C 1
ATOM 3232 O O . GLU A 1 412 ? 20.094 39.875 -5.449 1 95.75 412 GLU A O 1
ATOM 3237 N N . ILE A 1 413 ? 20.844 37.812 -5.785 1 96.75 413 ILE A N 1
ATOM 3238 C CA . ILE A 1 413 ? 21.312 37.625 -4.414 1 96.75 413 ILE A CA 1
ATOM 3239 C C . ILE A 1 413 ? 22.828 37.438 -4.402 1 96.75 413 ILE A C 1
ATOM 3241 O O . ILE A 1 413 ? 23.375 36.656 -5.176 1 96.75 413 ILE A O 1
ATOM 3245 N N . THR A 1 414 ? 23.422 38.25 -3.562 1 96.44 414 THR A N 1
ATOM 3246 C CA . THR A 1 414 ? 24.891 38.156 -3.502 1 96.44 414 THR A CA 1
ATOM 3247 C C . THR A 1 414 ? 25.344 37.781 -2.096 1 96.44 414 THR A C 1
ATOM 3249 O O . THR A 1 414 ? 24.703 38.156 -1.109 1 96.44 414 THR A O 1
ATOM 3252 N N . ILE A 1 415 ? 26.438 37.031 -2.047 1 95.31 415 ILE A N 1
ATOM 3253 C CA . ILE A 1 415 ? 27.141 36.719 -0.817 1 95.31 415 ILE A CA 1
ATOM 3254 C C . ILE A 1 415 ? 28.609 37.156 -0.938 1 95.31 415 ILE A C 1
ATOM 3256 O O . ILE A 1 415 ? 29.328 36.656 -1.812 1 95.31 415 ILE A O 1
ATOM 3260 N N . ASP A 1 416 ? 29 38 -0.095 1 94.81 416 ASP A N 1
ATOM 3261 C CA . ASP A 1 416 ? 30.328 38.594 -0.142 1 94.81 416 ASP A CA 1
ATOM 3262 C C . ASP A 1 416 ? 30.609 39.219 -1.512 1 94.81 416 ASP A C 1
ATOM 3264 O O . ASP A 1 416 ? 31.672 39 -2.088 1 94.81 416 ASP A O 1
ATOM 3268 N N . GLY A 1 417 ? 29.531 39.75 -2.025 1 92.5 417 GLY A N 1
ATOM 3269 C CA . GLY A 1 417 ? 29.672 40.469 -3.277 1 92.5 417 GLY A CA 1
ATOM 3270 C C . GLY A 1 417 ? 29.578 39.562 -4.5 1 92.5 417 GLY A C 1
ATOM 3271 O O . GLY A 1 417 ? 29.516 40.062 -5.629 1 92.5 417 GLY A O 1
ATOM 3272 N N . LYS A 1 418 ? 29.562 38.344 -4.344 1 92.38 418 LYS A N 1
ATOM 3273 C CA . LYS A 1 418 ? 29.469 37.406 -5.441 1 92.38 418 LYS A CA 1
ATOM 3274 C C . LYS A 1 418 ? 28.047 36.844 -5.57 1 92.38 418 LYS A C 1
ATOM 3276 O O . LYS A 1 418 ? 27.422 36.5 -4.566 1 92.38 418 LYS A O 1
ATOM 3281 N N . PRO A 1 419 ? 27.656 36.75 -6.828 1 92.81 419 PRO A N 1
ATOM 3282 C CA . PRO A 1 419 ? 26.312 36.156 -7.008 1 92.81 419 PRO A CA 1
ATOM 3283 C C . PRO A 1 419 ? 26.203 34.75 -6.434 1 92.81 419 PRO A C 1
ATOM 3285 O O . PRO A 1 419 ? 27.141 33.969 -6.547 1 92.81 419 PRO A O 1
ATOM 3288 N N . ILE A 1 420 ? 25.094 34.438 -5.848 1 92.19 420 ILE A N 1
ATOM 3289 C CA . ILE A 1 420 ? 24.875 33.188 -5.125 1 92.19 420 ILE A CA 1
ATOM 3290 C C . ILE A 1 420 ? 25.031 32 -6.07 1 92.19 420 ILE A C 1
ATOM 3292 O O . ILE A 1 420 ? 25.469 30.938 -5.66 1 92.19 420 ILE A O 1
ATOM 3296 N N . ASN A 1 421 ? 24.734 32.219 -7.383 1 88.81 421 ASN A N 1
ATOM 3297 C CA . ASN A 1 421 ? 24.797 31.156 -8.383 1 88.81 421 ASN A CA 1
ATOM 3298 C C . ASN A 1 421 ? 26.25 30.766 -8.688 1 88.81 421 ASN A C 1
ATOM 3300 O O . ASN A 1 421 ? 26.516 29.703 -9.234 1 88.81 421 ASN A O 1
ATOM 3304 N N . GLN A 1 422 ? 27.172 31.562 -8.273 1 88.56 422 GLN A N 1
ATOM 3305 C CA . GLN A 1 422 ? 28.578 31.328 -8.578 1 88.56 422 GLN A CA 1
ATOM 3306 C C . GLN A 1 422 ? 29.281 30.625 -7.418 1 88.56 422 GLN A C 1
ATOM 3308 O O . GLN A 1 422 ? 30.484 30.328 -7.5 1 88.56 422 GLN A O 1
ATOM 3313 N N . TRP A 1 423 ? 28.578 30.328 -6.422 1 89.62 423 TRP A N 1
ATOM 3314 C CA . TRP A 1 423 ? 29.141 29.578 -5.305 1 89.62 423 TRP A CA 1
ATOM 3315 C C . TRP A 1 423 ? 28.859 28.078 -5.461 1 89.62 423 TRP A C 1
ATOM 3317 O O . TRP A 1 423 ? 27.812 27.688 -5.984 1 89.62 423 TRP A O 1
ATOM 3327 N N . ASN A 1 424 ? 29.875 27.391 -5.094 1 90.81 424 ASN A N 1
ATOM 3328 C CA . ASN A 1 424 ? 29.641 25.953 -4.98 1 90.81 424 ASN A CA 1
ATOM 3329 C C . ASN A 1 424 ? 28.594 25.641 -3.916 1 90.81 424 ASN A C 1
ATOM 3331 O O . ASN A 1 424 ? 28.609 26.219 -2.826 1 90.81 424 ASN A O 1
ATOM 3335 N N . LEU A 1 425 ? 27.75 24.75 -4.238 1 89.69 425 LEU A N 1
ATOM 3336 C CA . LEU A 1 425 ? 26.609 24.469 -3.377 1 89.69 425 LEU A CA 1
ATOM 3337 C C . LEU A 1 425 ? 27.062 23.953 -2.018 1 89.69 425 LEU A C 1
ATOM 3339 O O . LEU A 1 425 ? 26.547 24.359 -0.981 1 89.69 425 LEU A O 1
ATOM 3343 N N . GLN A 1 426 ? 27.969 23.062 -2.023 1 88.62 426 GLN A N 1
ATOM 3344 C CA . GLN A 1 426 ? 28.453 22.484 -0.776 1 88.62 426 GLN A CA 1
ATOM 3345 C C . GLN A 1 426 ? 29.156 23.547 0.074 1 88.62 426 GLN A C 1
ATOM 3347 O O . GLN A 1 426 ? 28.969 23.594 1.292 1 88.62 426 GLN A O 1
ATOM 3352 N N . GLN A 1 427 ? 29.875 24.375 -0.597 1 89.25 427 GLN A N 1
ATOM 3353 C CA . GLN A 1 427 ? 30.578 25.453 0.1 1 89.25 427 GLN A CA 1
ATOM 3354 C C . GLN A 1 427 ? 29.609 26.469 0.692 1 89.25 427 GLN A C 1
ATOM 3356 O O . GLN A 1 427 ? 29.766 26.891 1.839 1 89.25 427 GLN A O 1
ATOM 3361 N N . LEU A 1 428 ? 28.719 26.766 -0.108 1 91.81 428 LEU A N 1
ATOM 3362 C CA . LEU A 1 428 ? 27.719 27.734 0.333 1 91.81 428 LEU A CA 1
ATOM 3363 C C . LEU A 1 428 ? 26.953 27.234 1.545 1 91.81 428 LEU A C 1
ATOM 3365 O O . LEU A 1 428 ? 26.906 27.891 2.584 1 91.81 428 LEU A O 1
ATOM 3369 N N . ARG A 1 429 ? 26.469 26.078 1.46 1 91.75 429 ARG A N 1
ATOM 3370 C CA . ARG A 1 429 ? 25.578 25.547 2.492 1 91.75 429 ARG A CA 1
ATOM 3371 C C . ARG A 1 429 ? 26.375 25.125 3.727 1 91.75 429 ARG A C 1
ATOM 3373 O O . ARG A 1 429 ? 25.844 25.141 4.84 1 91.75 429 ARG A O 1
ATOM 3380 N N . SER A 1 430 ? 27.641 24.828 3.568 1 89.94 430 SER A N 1
ATOM 3381 C CA . SER A 1 430 ? 28.484 24.516 4.719 1 89.94 430 SER A CA 1
ATOM 3382 C C . SER A 1 430 ? 28.766 25.766 5.559 1 89.94 430 SER A C 1
ATOM 3384 O O . SER A 1 430 ? 29.078 25.672 6.746 1 89.94 430 SER A O 1
ATOM 3386 N N . ASN A 1 431 ? 28.516 26.906 4.949 1 92.5 431 ASN A N 1
ATOM 3387 C CA . ASN A 1 431 ? 28.797 28.156 5.645 1 92.5 431 ASN A CA 1
ATOM 3388 C C . ASN A 1 431 ? 27.516 28.812 6.141 1 92.5 431 ASN A C 1
ATOM 3390 O O . ASN A 1 431 ? 27.547 29.906 6.719 1 92.5 431 ASN A O 1
ATOM 3394 N N . ILE A 1 432 ? 26.484 28.156 5.844 1 93.62 432 ILE A N 1
ATOM 3395 C CA . ILE A 1 432 ? 25.203 28.641 6.324 1 93.62 432 ILE A CA 1
ATOM 3396 C C . ILE A 1 432 ? 24.609 27.656 7.312 1 93.62 432 ILE A C 1
ATOM 3398 O O . ILE A 1 432 ? 24.516 26.453 7.027 1 93.62 432 ILE A O 1
ATOM 3402 N N . GLY A 1 433 ? 24.297 28.109 8.516 1 93.12 433 GLY A N 1
ATOM 3403 C CA . GLY A 1 433 ? 23.594 27.297 9.5 1 93.12 433 GLY A CA 1
ATOM 3404 C C . GLY A 1 433 ? 22.141 27.703 9.68 1 93.12 433 GLY A C 1
ATOM 3405 O O . GLY A 1 433 ? 21.797 28.875 9.633 1 93.12 433 GLY A O 1
ATOM 3406 N N . ILE A 1 434 ? 21.297 26.672 9.836 1 92.31 434 ILE A N 1
ATOM 3407 C CA . ILE A 1 434 ? 19.875 26.969 9.984 1 92.31 434 ILE A CA 1
ATOM 3408 C C . ILE A 1 434 ? 19.328 26.25 11.211 1 92.31 434 ILE A C 1
ATOM 3410 O O . ILE A 1 434 ? 19.688 25.094 11.477 1 92.31 434 ILE A O 1
ATOM 3414 N N . VAL A 1 435 ? 18.609 26.953 12 1 91.06 435 VAL A N 1
ATOM 3415 C CA . VAL A 1 435 ? 17.766 26.391 13.039 1 91.06 435 VAL A CA 1
ATOM 3416 C C . VAL A 1 435 ? 16.297 26.562 12.656 1 91.06 435 VAL A C 1
ATOM 3418 O O . VAL A 1 435 ? 15.719 27.641 12.828 1 91.06 435 VAL A O 1
ATOM 3421 N N . PRO A 1 436 ? 15.703 25.5 12.203 1 88.06 436 PRO A N 1
ATOM 3422 C CA . PRO A 1 436 ? 14.352 25.594 11.656 1 88.06 436 PRO A CA 1
ATOM 3423 C C . PRO A 1 436 ? 13.281 25.688 12.742 1 88.06 436 PRO A C 1
ATOM 3425 O O . PRO A 1 436 ? 13.578 25.469 13.922 1 88.06 436 PRO A O 1
ATOM 3428 N N . GLN A 1 437 ? 12.086 26.016 12.188 1 80.69 437 GLN A N 1
ATOM 3429 C CA . GLN A 1 437 ? 10.922 26.078 13.07 1 80.69 437 GLN A CA 1
ATOM 3430 C C . GLN A 1 437 ? 10.578 24.703 13.625 1 80.69 437 GLN A C 1
ATOM 3432 O O . GLN A 1 437 ? 10.391 24.547 14.836 1 80.69 437 GLN A O 1
ATOM 3437 N N . GLU A 1 438 ? 10.539 23.781 12.703 1 81.19 438 GLU A N 1
ATOM 3438 C CA . GLU A 1 438 ? 10.336 22.391 13.078 1 81.19 438 GLU A CA 1
ATOM 3439 C C . GLU A 1 438 ? 11.625 21.578 12.938 1 81.19 438 GLU A C 1
ATOM 3441 O O . GLU A 1 438 ? 12.164 21.453 11.836 1 81.19 438 GLU A O 1
ATOM 3446 N N . VAL A 1 439 ? 12.016 21.109 14.164 1 85.88 439 VAL A N 1
ATOM 3447 C CA . VAL A 1 439 ? 13.273 20.359 14.164 1 85.88 439 VAL A CA 1
ATOM 3448 C C . VAL A 1 439 ? 12.992 18.875 13.945 1 85.88 439 VAL A C 1
ATOM 3450 O O . VAL A 1 439 ? 12.227 18.266 14.688 1 85.88 439 VAL A O 1
ATOM 3453 N N . LEU A 1 440 ? 13.602 18.391 12.898 1 84.25 440 LEU A N 1
ATOM 3454 C CA . LEU A 1 440 ? 13.539 16.953 12.648 1 84.25 440 LEU A CA 1
ATOM 3455 C C . LEU A 1 440 ? 14.898 16.312 12.883 1 84.25 440 LEU A C 1
ATOM 3457 O O . LEU A 1 440 ? 15.891 16.688 12.258 1 84.25 440 LEU A O 1
ATOM 3461 N N . LEU A 1 441 ? 14.922 15.422 13.844 1 88 441 LEU A N 1
ATOM 3462 C CA . LEU A 1 441 ? 16.156 14.695 14.125 1 88 441 LEU A CA 1
ATOM 3463 C C . LEU A 1 441 ? 16.156 13.352 13.406 1 88 441 LEU A C 1
ATOM 3465 O O . LEU A 1 441 ? 15.102 12.773 13.141 1 88 441 LEU A O 1
ATOM 3469 N N . PHE A 1 442 ? 17.297 12.938 13.141 1 87.94 442 PHE A N 1
ATOM 3470 C CA . PHE A 1 442 ? 17.469 11.617 12.539 1 87.94 442 PHE A CA 1
ATOM 3471 C C . PHE A 1 442 ? 17.375 10.523 13.594 1 87.94 442 PHE A C 1
ATOM 3473 O O . PHE A 1 442 ? 17.656 10.758 14.773 1 87.94 442 PHE A O 1
ATOM 3480 N N . GLY A 1 443 ? 17 9.273 13.273 1 84.44 443 GLY A N 1
ATOM 3481 C CA . GLY A 1 443 ? 16.719 8.18 14.188 1 84.44 443 GLY A CA 1
ATOM 3482 C C . GLY A 1 443 ? 17.969 7.633 14.859 1 84.44 443 GLY A C 1
ATOM 3483 O O . GLY A 1 443 ? 17.906 6.652 15.602 1 84.44 443 GLY A O 1
ATOM 3484 N N . GLY A 1 444 ? 19.047 8.188 14.797 1 86.56 444 GLY A N 1
ATOM 3485 C CA . GLY A 1 444 ? 20.266 7.727 15.43 1 86.56 444 GLY A CA 1
ATOM 3486 C C . GLY A 1 444 ? 20.469 8.273 16.828 1 86.56 444 GLY A C 1
ATOM 3487 O O . GLY A 1 444 ? 19.484 8.578 17.516 1 86.56 444 GLY A O 1
ATOM 3488 N N . SER A 1 445 ? 21.688 8.289 17.297 1 92.81 445 SER A N 1
ATOM 3489 C CA . SER A 1 445 ? 22.031 8.758 18.641 1 92.81 445 SER A CA 1
ATOM 3490 C C . SER A 1 445 ? 22.141 10.281 18.672 1 92.81 445 SER A C 1
ATOM 3492 O O . SER A 1 445 ? 22.172 10.93 17.625 1 92.81 445 SER A O 1
ATOM 3494 N N . ILE A 1 446 ? 22.125 10.781 19.906 1 95.12 446 ILE A N 1
ATOM 3495 C CA . ILE A 1 446 ? 22.344 12.211 20.094 1 95.12 446 ILE A CA 1
ATOM 3496 C C . ILE A 1 446 ? 23.703 12.602 19.516 1 95.12 446 ILE A C 1
ATOM 3498 O O . ILE A 1 446 ? 23.844 13.633 18.859 1 95.12 446 ILE A O 1
ATOM 3502 N N . ARG A 1 447 ? 24.641 11.727 19.672 1 94.81 447 ARG A N 1
ATOM 3503 C CA . ARG A 1 447 ? 25.984 11.93 19.141 1 94.81 447 ARG A CA 1
ATOM 3504 C C . ARG A 1 447 ? 25.953 12.109 17.625 1 94.81 447 ARG A C 1
ATOM 3506 O O . ARG A 1 447 ? 26.531 13.062 17.094 1 94.81 447 ARG A O 1
ATOM 3513 N N . GLU A 1 448 ? 25.297 11.273 17 1 91.75 448 GLU A N 1
ATOM 3514 C CA . GLU A 1 448 ? 25.234 11.289 15.539 1 91.75 448 GLU A CA 1
ATOM 3515 C C . GLU A 1 448 ? 24.5 12.523 15.023 1 91.75 448 GLU A C 1
ATOM 3517 O O . GLU A 1 448 ? 24.844 13.078 13.984 1 91.75 448 GLU A O 1
ATOM 3522 N N . ASN A 1 449 ? 23.469 12.883 15.766 1 93.69 449 ASN A N 1
ATOM 3523 C CA . ASN A 1 449 ? 22.688 14.047 15.359 1 93.69 449 ASN A CA 1
ATOM 3524 C C . ASN A 1 449 ? 23.5 15.336 15.484 1 93.69 449 ASN A C 1
ATOM 3526 O O . ASN A 1 449 ? 23.438 16.203 14.609 1 93.69 449 ASN A O 1
ATOM 3530 N N . ILE A 1 450 ? 24.281 15.43 16.531 1 95.06 450 ILE A N 1
ATOM 3531 C CA . ILE A 1 450 ? 25.094 16.625 16.719 1 95.06 450 ILE A CA 1
ATOM 3532 C C . ILE A 1 450 ? 26.266 16.594 15.734 1 95.06 450 ILE A C 1
ATOM 3534 O O . ILE A 1 450 ? 26.562 17.594 15.078 1 95.06 450 ILE A O 1
ATOM 3538 N N . ALA A 1 451 ? 26.828 15.438 15.562 1 93.88 451 ALA A N 1
ATOM 3539 C CA . ALA A 1 451 ? 28.016 15.281 14.719 1 93.88 451 ALA A CA 1
ATOM 3540 C C . ALA A 1 451 ? 27.641 15.375 13.242 1 93.88 451 ALA A C 1
ATOM 3542 O O . ALA A 1 451 ? 28.531 15.445 12.375 1 93.88 451 ALA A O 1
ATOM 3543 N N . TYR A 1 452 ? 26.375 15.469 12.938 1 91.12 452 TYR A N 1
ATOM 3544 C CA . TYR A 1 452 ? 25.906 15.523 11.555 1 91.12 452 TYR A CA 1
ATOM 3545 C C . TYR A 1 452 ? 26.469 16.734 10.828 1 91.12 452 TYR A C 1
ATOM 3547 O O . TYR A 1 452 ? 26.672 16.703 9.617 1 91.12 452 TYR A O 1
ATOM 3555 N N . ALA A 1 453 ? 26.75 17.797 11.594 1 90.06 453 ALA A N 1
ATOM 3556 C CA . ALA A 1 453 ? 27.266 19.047 11.047 1 90.06 453 ALA A CA 1
ATOM 3557 C C . ALA A 1 453 ? 28.75 18.922 10.703 1 90.06 453 ALA A C 1
ATOM 3559 O O . ALA A 1 453 ? 29.266 19.641 9.844 1 90.06 453 ALA A O 1
ATOM 3560 N N . LYS A 1 454 ? 29.438 18.125 11.398 1 90.88 454 LYS A N 1
ATOM 3561 C CA . LYS A 1 454 ? 30.859 17.844 11.242 1 90.88 454 LYS A CA 1
ATOM 3562 C C . LYS A 1 454 ? 31.172 16.375 11.531 1 90.88 454 LYS A C 1
ATOM 3564 O O . LYS A 1 454 ? 31.391 16 12.68 1 90.88 454 LYS A O 1
ATOM 3569 N N . GLN A 1 455 ? 31.406 15.625 10.484 1 86.25 455 GLN A N 1
ATOM 3570 C CA . GLN A 1 455 ? 31.484 14.172 10.594 1 86.25 455 GLN A CA 1
ATOM 3571 C C . GLN A 1 455 ? 32.75 13.75 11.336 1 86.25 455 GLN A C 1
ATOM 3573 O O . GLN A 1 455 ? 32.75 12.711 12 1 86.25 455 GLN A O 1
ATOM 3578 N N . ASP A 1 456 ? 33.75 14.547 11.281 1 89 456 ASP A N 1
ATOM 3579 C CA . ASP A 1 456 ? 35 14.195 11.922 1 89 456 ASP A CA 1
ATOM 3580 C C . ASP A 1 456 ? 35.156 14.883 13.273 1 89 456 ASP A C 1
ATOM 3582 O O . ASP A 1 456 ? 36.25 14.992 13.812 1 89 456 ASP A O 1
ATOM 3586 N N . ALA A 1 457 ? 34 15.281 13.781 1 93.75 457 ALA A N 1
ATOM 3587 C CA . ALA A 1 457 ? 34.062 15.977 15.07 1 93.75 457 ALA A CA 1
ATOM 3588 C C . ALA A 1 457 ? 34.5 15.031 16.188 1 93.75 457 ALA A C 1
ATOM 3590 O O . ALA A 1 457 ? 34.094 13.867 16.219 1 93.75 457 ALA A O 1
ATOM 3591 N N . THR A 1 458 ? 35.344 15.516 17.047 1 95.75 458 THR A N 1
ATOM 3592 C CA . THR A 1 458 ? 35.75 14.75 18.219 1 95.75 458 THR A CA 1
ATOM 3593 C C . THR A 1 458 ? 34.688 14.797 19.312 1 95.75 458 THR A C 1
ATOM 3595 O O . THR A 1 458 ? 33.812 15.648 19.281 1 95.75 458 THR A O 1
ATOM 3598 N N . GLU A 1 459 ? 34.781 13.906 20.188 1 95.12 459 GLU A N 1
ATOM 3599 C CA . GLU A 1 459 ? 33.844 13.859 21.297 1 95.12 459 GLU A CA 1
ATOM 3600 C C . GLU A 1 459 ? 33.875 15.141 22.125 1 95.12 459 GLU A C 1
ATOM 3602 O O . GLU A 1 459 ? 32.875 15.625 22.594 1 95.12 459 GLU A O 1
ATOM 3607 N N . GLU A 1 460 ? 35.062 15.641 22.203 1 96.19 460 GLU A N 1
ATOM 3608 C CA . GLU A 1 460 ? 35.219 16.891 22.953 1 96.19 460 GLU A CA 1
ATOM 3609 C C . GLU A 1 460 ? 34.469 18.031 22.281 1 96.19 460 GLU A C 1
ATOM 3611 O O . GLU A 1 460 ? 33.844 18.844 22.953 1 96.19 460 GLU A O 1
ATOM 3616 N N . GLU A 1 461 ? 34.562 18.062 21.031 1 96.44 461 GLU A N 1
ATOM 3617 C CA . GLU A 1 461 ? 33.875 19.125 20.281 1 96.44 461 GLU A CA 1
ATOM 3618 C C . GLU A 1 461 ? 32.344 18.984 20.406 1 96.44 461 GLU A C 1
ATOM 3620 O O . GLU A 1 461 ? 31.641 19.984 20.516 1 96.44 461 GLU A O 1
ATOM 3625 N N . ILE A 1 462 ? 31.922 17.797 20.406 1 97.12 462 ILE A N 1
ATOM 3626 C CA . ILE A 1 462 ? 30.484 17.516 20.484 1 97.12 462 ILE A CA 1
ATOM 3627 C C . ILE A 1 462 ? 29.969 17.922 21.875 1 97.12 462 ILE A C 1
ATOM 3629 O O . ILE A 1 462 ? 28.922 18.578 21.984 1 97.12 462 ILE A O 1
ATOM 3633 N N . VAL A 1 463 ? 30.719 17.594 22.875 1 97.19 463 VAL A N 1
ATOM 3634 C CA . VAL A 1 463 ? 30.328 17.906 24.25 1 97.19 463 VAL A CA 1
ATOM 3635 C C . VAL A 1 463 ? 30.344 19.422 24.438 1 97.19 463 VAL A C 1
ATOM 3637 O O . VAL A 1 463 ? 29.438 19.984 25.078 1 97.19 463 VAL A O 1
ATOM 3640 N N . GLU A 1 464 ? 31.297 20.062 23.891 1 96.69 464 GLU A N 1
ATOM 3641 C CA . GLU A 1 464 ? 31.391 21.516 24 1 96.69 464 GLU A CA 1
ATOM 3642 C C . GLU A 1 464 ? 30.203 22.188 23.312 1 96.69 464 GLU A C 1
ATOM 3644 O O . GLU A 1 464 ? 29.609 23.125 23.859 1 96.69 464 GLU A O 1
ATOM 3649 N N . ALA A 1 465 ? 29.891 21.719 22.156 1 96.75 465 ALA A N 1
ATOM 3650 C CA . ALA A 1 465 ? 28.75 22.266 21.438 1 96.75 465 ALA A CA 1
ATOM 3651 C C . ALA A 1 465 ? 27.453 22.031 22.234 1 96.75 465 ALA A C 1
ATOM 3653 O O . ALA A 1 465 ? 26.594 22.906 22.281 1 96.75 465 ALA A O 1
ATOM 3654 N N . ALA A 1 466 ? 27.375 20.891 22.828 1 97.31 466 ALA A N 1
ATOM 3655 C CA . ALA A 1 466 ? 26.188 20.562 23.625 1 97.31 466 ALA A CA 1
ATOM 3656 C C . ALA A 1 466 ? 26.094 21.453 24.859 1 97.31 466 ALA A C 1
ATOM 3658 O O . ALA A 1 466 ? 25 21.859 25.25 1 97.31 466 ALA A O 1
ATOM 3659 N N . LYS A 1 467 ? 27.203 21.734 25.438 1 96.94 467 LYS A N 1
ATOM 3660 C CA . LYS A 1 467 ? 27.219 22.625 26.609 1 96.94 467 LYS A CA 1
ATOM 3661 C C . LYS A 1 467 ? 26.797 24.031 26.234 1 96.94 467 LYS A C 1
ATOM 3663 O O . LYS A 1 467 ? 25.969 24.641 26.906 1 96.94 467 LYS A O 1
ATOM 3668 N N . LYS A 1 468 ? 27.281 24.484 25.141 1 95.69 468 LYS A N 1
ATOM 3669 C CA . LYS A 1 468 ? 26.969 25.828 24.672 1 95.69 468 LYS A CA 1
ATOM 3670 C C . LYS A 1 468 ? 25.484 25.938 24.312 1 95.69 468 LYS A C 1
ATOM 3672 O O . LYS A 1 468 ? 24.891 27.016 24.453 1 95.69 468 LYS A O 1
ATOM 3677 N N . ALA A 1 469 ? 24.953 24.844 23.922 1 96.19 469 ALA A N 1
ATOM 3678 C CA . ALA A 1 469 ? 23.547 24.828 23.531 1 96.19 469 ALA A CA 1
ATOM 3679 C C . ALA A 1 469 ? 22.641 24.5 24.703 1 96.19 469 ALA A C 1
ATOM 3681 O O . ALA A 1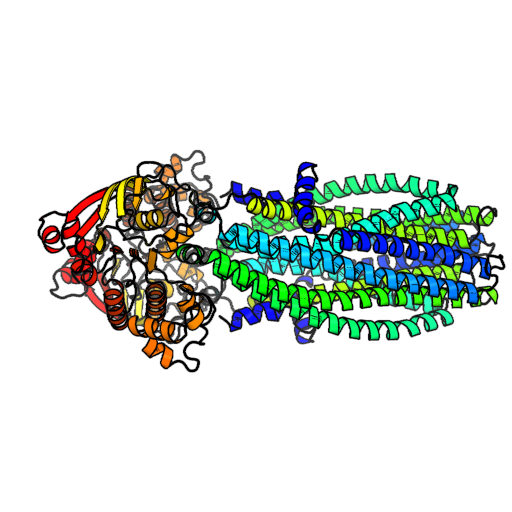 469 ? 21.438 24.297 24.547 1 96.19 469 ALA A O 1
ATOM 3682 N N . ASN A 1 470 ? 23.203 24.344 25.875 1 95.06 470 ASN A N 1
ATOM 3683 C CA . ASN A 1 470 ? 22.484 23.969 27.078 1 95.06 470 ASN A CA 1
ATOM 3684 C C . ASN A 1 470 ? 21.828 22.594 26.922 1 95.06 470 ASN A C 1
ATOM 3686 O O . ASN A 1 470 ? 20.719 22.375 27.406 1 95.06 470 ASN A O 1
ATOM 3690 N N . ALA A 1 471 ? 22.391 21.781 26.141 1 95.25 471 ALA A N 1
ATOM 3691 C CA . ALA A 1 471 ? 21.828 20.453 25.906 1 95.25 471 ALA A CA 1
ATOM 3692 C C . ALA A 1 471 ? 22.531 19.406 26.75 1 95.25 471 ALA A C 1
ATOM 3694 O O . ALA A 1 471 ? 21.984 18.328 27.016 1 95.25 471 ALA A O 1
ATOM 3695 N N . TRP A 1 472 ? 23.688 19.719 27.25 1 95.06 472 TRP A N 1
ATOM 3696 C CA . TRP A 1 472 ? 24.5 18.734 27.953 1 95.06 472 TRP A CA 1
ATOM 3697 C C . TRP A 1 472 ? 23.844 18.297 29.25 1 95.06 472 TRP A C 1
ATOM 3699 O O . TRP A 1 472 ? 23.953 17.141 29.656 1 95.06 472 TRP A O 1
ATOM 3709 N N . GLN A 1 473 ? 23.25 19.172 29.891 1 91.06 473 GLN A N 1
ATOM 3710 C CA . GLN A 1 473 ? 22.656 18.891 31.203 1 91.06 473 GLN A CA 1
ATOM 3711 C C . GLN A 1 473 ? 21.688 17.719 31.109 1 91.06 473 GLN A C 1
ATOM 3713 O O . GLN A 1 473 ? 21.703 16.812 31.953 1 91.06 473 GLN A O 1
ATOM 3718 N N . PHE A 1 474 ? 20.812 17.781 30.047 1 91.38 474 PHE A N 1
ATOM 3719 C CA . PHE A 1 474 ? 19.844 16.688 29.969 1 91.38 474 PHE A CA 1
ATOM 3720 C C . PHE A 1 474 ? 20.484 15.461 29.312 1 91.38 474 PHE A C 1
ATOM 3722 O O . PHE A 1 474 ? 20.094 14.328 29.609 1 91.38 474 PHE A O 1
ATOM 3729 N N . ILE A 1 475 ? 21.484 15.641 28.469 1 95.06 475 ILE A N 1
ATOM 3730 C CA . ILE A 1 475 ? 22.156 14.523 27.812 1 95.06 475 ILE A CA 1
ATOM 3731 C C . ILE A 1 475 ? 22.906 13.68 28.844 1 95.06 475 ILE A C 1
ATOM 3733 O O . ILE A 1 475 ? 22.859 12.445 28.797 1 95.06 475 ILE A O 1
ATOM 3737 N N . ALA A 1 476 ? 23.484 14.375 29.719 1 91.44 476 ALA A N 1
ATOM 3738 C CA . ALA A 1 476 ? 24.281 13.711 30.766 1 91.44 476 ALA A CA 1
ATOM 3739 C C . ALA A 1 476 ? 23.375 12.93 31.719 1 91.44 476 ALA A C 1
ATOM 3741 O O . ALA A 1 476 ? 23.828 11.977 32.344 1 91.44 476 ALA A O 1
ATOM 3742 N N . LYS A 1 477 ? 22.172 13.258 31.797 1 90.12 477 LYS A N 1
ATOM 3743 C CA . LYS A 1 477 ? 21.234 12.602 32.688 1 90.12 477 LYS A CA 1
ATOM 3744 C C . LYS A 1 477 ? 20.688 11.32 32.062 1 90.12 477 LYS A C 1
ATOM 3746 O O . LYS A 1 477 ? 20.141 10.469 32.781 1 90.12 477 LYS A O 1
ATOM 3751 N N . PHE A 1 478 ? 20.781 11.281 30.797 1 91.75 478 PHE A N 1
ATOM 3752 C CA . PHE A 1 478 ? 20.328 10.055 30.141 1 91.75 478 PHE A CA 1
ATOM 3753 C C . PHE A 1 478 ? 21.266 8.898 30.438 1 91.75 478 PHE A C 1
ATOM 3755 O O . PHE A 1 478 ? 22.484 9.07 30.5 1 91.75 478 PHE A O 1
ATOM 3762 N N . PRO A 1 479 ? 20.812 7.676 30.578 1 89.69 479 PRO A N 1
ATOM 3763 C CA . PRO A 1 479 ? 21.641 6.508 30.891 1 89.69 479 PRO A CA 1
ATOM 3764 C C . PRO A 1 479 ? 22.703 6.238 29.828 1 89.69 479 PRO A C 1
ATOM 3766 O O . PRO A 1 479 ? 23.844 5.879 30.156 1 89.69 479 PRO A O 1
ATOM 3769 N N . GLU A 1 480 ? 22.422 6.477 28.609 1 93.19 480 GLU A N 1
ATOM 3770 C CA . GLU A 1 480 ? 23.375 6.191 27.531 1 93.19 480 GLU A CA 1
ATOM 3771 C C . GLU A 1 480 ? 24.078 7.461 27.078 1 93.19 480 GLU A C 1
ATOM 3773 O O . GLU A 1 480 ? 24.844 7.434 26.109 1 93.19 480 GLU A O 1
ATOM 3778 N N . GLY A 1 481 ? 23.75 8.516 27.719 1 93.38 481 GLY A N 1
ATOM 3779 C CA . GLY A 1 481 ? 24.406 9.773 27.391 1 93.38 481 GLY A CA 1
ATOM 3780 C C . GLY A 1 481 ? 24.281 10.156 25.922 1 93.38 481 GLY A C 1
ATOM 3781 O O . GLY A 1 481 ? 23.172 10.172 25.375 1 93.38 481 GLY A O 1
ATOM 3782 N N . LEU A 1 482 ? 25.438 10.305 25.312 1 94.12 482 LEU A N 1
ATOM 3783 C CA . LEU A 1 482 ? 25.5 10.711 23.922 1 94.12 482 LEU A CA 1
ATOM 3784 C C . LEU A 1 482 ? 25 9.602 23 1 94.12 482 LEU A C 1
ATOM 3786 O O . LEU A 1 482 ? 24.578 9.859 21.875 1 94.12 482 LEU A O 1
ATOM 3790 N N . ASP A 1 483 ? 24.969 8.523 23.484 1 93.19 483 ASP A N 1
ATOM 3791 C CA . ASP A 1 483 ? 24.625 7.387 22.641 1 93.19 483 ASP A CA 1
ATOM 3792 C C . ASP A 1 483 ? 23.156 7.031 22.781 1 93.19 483 ASP A C 1
ATOM 3794 O O . ASP A 1 483 ? 22.688 6.027 22.219 1 93.19 483 ASP A O 1
ATOM 3798 N N . THR A 1 484 ? 22.453 7.887 23.438 1 91.94 484 THR A N 1
ATOM 3799 C CA . THR A 1 484 ? 21.016 7.695 23.562 1 91.94 484 THR A CA 1
ATOM 3800 C C . THR A 1 484 ? 20.328 7.789 22.203 1 91.94 484 THR A C 1
ATOM 3802 O O . THR A 1 484 ? 20.578 8.727 21.438 1 91.94 484 THR A O 1
ATOM 3805 N N . LEU A 1 485 ? 19.484 6.891 21.922 1 89.25 485 LEU A N 1
ATOM 3806 C CA . LEU A 1 485 ? 18.734 6.887 20.672 1 89.25 485 LEU A CA 1
ATOM 3807 C C . LEU A 1 485 ? 17.516 7.816 20.75 1 89.25 485 LEU A C 1
ATOM 3809 O O . LEU A 1 485 ? 16.75 7.742 21.703 1 89.25 485 LEU A O 1
ATOM 3813 N N . VAL A 1 486 ? 17.359 8.664 19.812 1 87.62 486 VAL A N 1
ATOM 3814 C CA . VAL A 1 486 ? 16.328 9.688 19.875 1 87.62 486 VAL A CA 1
ATOM 3815 C C . VAL A 1 486 ? 15.047 9.156 19.234 1 87.62 486 VAL A C 1
ATOM 3817 O O . VAL A 1 486 ? 13.953 9.664 19.516 1 87.62 486 VAL A O 1
ATOM 3820 N N . GLY A 1 487 ? 15.109 8.148 18.516 1 77.5 487 GLY A N 1
ATOM 3821 C CA . GLY A 1 487 ? 13.93 7.613 17.844 1 77.5 487 GLY A CA 1
ATOM 3822 C C . GLY A 1 487 ? 13.594 8.344 16.562 1 77.5 487 GLY A C 1
ATOM 3823 O O . GLY A 1 487 ? 14.266 9.305 16.188 1 77.5 487 GLY A O 1
ATOM 3824 N N . GLU A 1 488 ? 12.453 7.945 15.969 1 75.5 488 GLU A N 1
ATOM 3825 C CA . GLU A 1 488 ? 12.016 8.562 14.719 1 75.5 488 GLU A CA 1
ATOM 3826 C C . GLU A 1 488 ? 11.586 10.008 14.945 1 75.5 488 GLU A C 1
ATOM 3828 O O . GLU A 1 488 ? 10.812 10.297 15.859 1 75.5 488 GLU A O 1
ATOM 3833 N N . ARG A 1 489 ? 12.172 10.898 14.18 1 72 489 ARG A N 1
ATOM 3834 C CA . ARG A 1 489 ? 11.875 12.32 14.234 1 72 489 ARG A CA 1
ATOM 3835 C C . ARG A 1 489 ? 12.094 12.875 15.641 1 72 489 ARG A C 1
ATOM 3837 O O . ARG A 1 489 ? 11.469 13.867 16.031 1 72 489 ARG A O 1
ATOM 3844 N N . GLY A 1 490 ? 12.875 12.172 16.469 1 76.38 490 GLY A N 1
ATOM 3845 C CA . GLY A 1 490 ? 13.195 12.641 17.797 1 76.38 490 GLY A CA 1
ATOM 3846 C C . GLY A 1 490 ? 12.023 12.539 18.766 1 76.38 490 GLY A C 1
ATOM 3847 O O . GLY A 1 490 ? 11.945 13.305 19.734 1 76.38 490 GLY A O 1
ATOM 3848 N N . VAL A 1 491 ? 11.164 11.641 18.531 1 69.88 491 VAL A N 1
ATOM 3849 C CA . VAL A 1 491 ? 9.906 11.555 19.25 1 69.88 491 VAL A CA 1
ATOM 3850 C C . VAL A 1 491 ? 10.18 11.273 20.734 1 69.88 491 VAL A C 1
ATOM 3852 O O . VAL A 1 491 ? 9.367 11.609 21.594 1 69.88 491 VAL A O 1
ATOM 3855 N N . LYS A 1 492 ? 11.328 10.891 21.062 1 75.94 492 LYS A N 1
ATOM 3856 C CA . LYS A 1 492 ? 11.641 10.523 22.438 1 75.94 492 LYS A CA 1
ATOM 3857 C C . LYS A 1 492 ? 12.086 11.734 23.25 1 75.94 492 LYS A C 1
ATOM 3859 O O . LYS A 1 492 ? 12.25 11.656 24.469 1 75.94 492 LYS A O 1
ATOM 3864 N N . LEU A 1 493 ? 12.328 12.867 22.578 1 83.44 493 LEU A N 1
ATOM 3865 C CA . LEU A 1 493 ? 12.789 14.102 23.219 1 83.44 493 LEU A CA 1
ATOM 3866 C C . LEU A 1 493 ? 11.68 15.141 23.25 1 83.44 493 LEU A C 1
ATOM 3868 O O . LEU A 1 493 ? 10.773 15.117 22.422 1 83.44 493 LEU A O 1
ATOM 3872 N N . SER A 1 494 ? 11.773 15.945 24.219 1 81.81 494 SER A N 1
ATOM 3873 C CA . SER A 1 494 ? 10.844 17.078 24.266 1 81.81 494 SER A CA 1
ATOM 3874 C C . SER A 1 494 ? 11.164 18.109 23.188 1 81.81 494 SER A C 1
ATOM 3876 O O . SER A 1 494 ? 12.242 18.062 22.594 1 81.81 494 SER A O 1
ATOM 3878 N N . GLY A 1 495 ? 10.172 18.938 22.875 1 83.94 495 GLY A N 1
ATOM 3879 C CA . GLY A 1 495 ? 10.383 19.984 21.891 1 83.94 495 GLY A CA 1
ATOM 3880 C C . GLY A 1 495 ? 11.594 20.844 22.188 1 83.94 495 GLY A C 1
ATOM 3881 O O . GLY A 1 495 ? 12.391 21.125 21.281 1 83.94 495 GLY A O 1
ATOM 3882 N N . GLY A 1 496 ? 11.727 21.234 23.438 1 86.81 496 GLY A N 1
ATOM 3883 C CA . GLY A 1 496 ? 12.867 22.047 23.844 1 86.81 496 GLY A CA 1
ATOM 3884 C C . GLY A 1 496 ? 14.188 21.312 23.719 1 86.81 496 GLY A C 1
ATOM 3885 O O . GLY A 1 496 ? 15.203 21.906 23.328 1 86.81 496 GLY A O 1
ATOM 3886 N N . GLN A 1 497 ? 14.211 20.047 24.078 1 89.56 497 GLN A N 1
ATOM 3887 C CA . GLN A 1 497 ? 15.414 19.234 23.953 1 89.56 497 GLN A CA 1
ATOM 3888 C C . GLN A 1 497 ? 15.836 19.094 22.484 1 89.56 497 GLN A C 1
ATOM 3890 O O . GLN A 1 497 ? 17.016 19.203 22.156 1 89.56 497 GLN A O 1
ATOM 3895 N N . ARG A 1 498 ? 14.883 18.891 21.656 1 92.06 498 ARG A N 1
ATOM 3896 C CA . ARG A 1 498 ? 15.172 18.766 20.234 1 92.06 498 ARG A CA 1
ATOM 3897 C C . ARG A 1 498 ? 15.781 20.047 19.672 1 92.06 498 ARG A C 1
ATOM 3899 O O . ARG A 1 498 ? 16.734 20 18.891 1 92.06 498 ARG A O 1
ATOM 3906 N N . GLN A 1 499 ? 15.195 21.141 20.125 1 91.94 499 GLN A N 1
ATOM 3907 C CA . GLN A 1 499 ? 15.695 22.422 19.672 1 91.94 499 GLN A CA 1
ATOM 3908 C C . GLN A 1 499 ? 17.141 22.656 20.109 1 91.94 499 GLN A C 1
ATOM 3910 O O . GLN A 1 499 ? 17.969 23.141 19.344 1 91.94 499 GLN A O 1
ATOM 3915 N N . ARG A 1 500 ? 17.422 22.312 21.312 1 93.81 500 ARG A N 1
ATOM 3916 C CA . ARG A 1 500 ? 18.766 22.5 21.844 1 93.81 500 ARG A CA 1
ATOM 3917 C C . ARG A 1 500 ? 19.781 21.594 21.141 1 93.81 500 ARG A C 1
ATOM 3919 O O . ARG A 1 500 ? 20.938 21.969 20.969 1 93.81 500 ARG A O 1
ATOM 3926 N N . ILE A 1 501 ? 19.375 20.453 20.734 1 94 501 ILE A N 1
ATOM 3927 C CA . ILE A 1 501 ? 20.234 19.578 19.938 1 94 501 ILE A CA 1
ATOM 3928 C C . ILE A 1 501 ? 20.484 20.203 18.562 1 94 501 ILE A C 1
ATOM 3930 O O . ILE A 1 501 ? 21.594 20.172 18.047 1 94 501 ILE A O 1
ATOM 3934 N N . ALA A 1 502 ? 19.422 20.75 17.984 1 93.25 502 ALA A N 1
ATOM 3935 C CA . ALA A 1 502 ? 19.562 21.438 16.703 1 93.25 502 ALA A CA 1
ATOM 3936 C C . ALA A 1 502 ? 20.531 22.609 16.812 1 93.25 502 ALA A C 1
ATOM 3938 O O . ALA A 1 502 ? 21.312 22.859 15.883 1 93.25 502 ALA A O 1
ATOM 3939 N N . ILE A 1 503 ? 20.422 23.297 17.906 1 94.75 503 ILE A N 1
ATOM 3940 C CA . ILE A 1 503 ? 21.312 24.422 18.125 1 94.75 503 ILE A CA 1
ATOM 3941 C C . ILE A 1 503 ? 22.75 23.922 18.281 1 94.75 503 ILE A C 1
ATOM 3943 O O . ILE A 1 503 ? 23.688 24.516 17.734 1 94.75 503 ILE A O 1
ATOM 3947 N N . ALA A 1 504 ? 22.922 22.812 19.016 1 95.81 504 ALA A N 1
ATOM 3948 C CA . ALA A 1 504 ? 24.234 22.203 19.172 1 95.81 504 ALA A CA 1
ATOM 3949 C C . ALA A 1 504 ? 24.828 21.844 17.797 1 95.81 504 ALA A C 1
ATOM 3951 O O . ALA A 1 504 ? 26.016 22.031 17.578 1 95.81 504 ALA A O 1
ATOM 3952 N N . ARG A 1 505 ? 24.047 21.328 17 1 94.44 505 ARG A N 1
ATOM 3953 C CA . ARG A 1 505 ? 24.453 20.984 15.641 1 94.44 505 ARG A CA 1
ATOM 3954 C C . ARG A 1 505 ? 24.938 22.219 14.883 1 94.44 505 ARG A C 1
ATOM 3956 O O . ARG A 1 505 ? 25.969 22.172 14.203 1 94.44 505 ARG A O 1
ATOM 3963 N N . ALA A 1 506 ? 24.188 23.25 15 1 93.94 506 ALA A N 1
ATOM 3964 C CA . ALA A 1 506 ? 24.547 24.5 14.328 1 93.94 506 ALA A CA 1
ATOM 3965 C C . ALA A 1 506 ? 25.844 25.078 14.898 1 93.94 506 ALA A C 1
ATOM 3967 O O . ALA A 1 506 ? 26.656 25.625 14.156 1 93.94 506 ALA A O 1
ATOM 3968 N N . ILE A 1 507 ? 26.016 24.984 16.188 1 95.12 507 ILE A N 1
ATOM 3969 C CA . ILE A 1 507 ? 27.234 25.469 16.844 1 95.12 507 ILE A CA 1
ATOM 3970 C C . ILE A 1 507 ? 28.438 24.703 16.312 1 95.12 507 ILE A C 1
ATOM 3972 O O . ILE A 1 507 ? 29.469 25.312 15.992 1 95.12 507 ILE A O 1
ATOM 3976 N N . LEU A 1 508 ? 28.266 23.406 16.266 1 94.75 508 LEU A N 1
ATOM 3977 C CA . LEU A 1 508 ? 29.359 22.562 15.805 1 94.75 508 LEU A CA 1
ATOM 3978 C C . LEU A 1 508 ? 29.734 22.875 14.367 1 94.75 508 LEU A C 1
ATOM 3980 O O . LEU A 1 508 ? 30.922 22.812 14 1 94.75 508 LEU A O 1
ATOM 3984 N N . LYS A 1 509 ? 28.812 23.219 13.578 1 92.25 509 LYS A N 1
ATOM 3985 C CA . LYS A 1 509 ? 29.047 23.562 12.18 1 92.25 509 LYS A CA 1
ATOM 3986 C C . LYS A 1 509 ? 29.875 24.844 12.062 1 92.25 509 LYS A C 1
ATOM 3988 O O . LYS A 1 509 ? 30.641 25 11.109 1 92.25 509 LYS A O 1
ATOM 3993 N N . ASN A 1 510 ? 29.688 25.781 13 1 92 510 ASN A N 1
ATOM 3994 C CA . ASN A 1 510 ? 30.406 27.047 13.047 1 92 510 ASN A CA 1
ATOM 3995 C C . ASN A 1 510 ? 30.234 27.828 11.742 1 92 510 ASN A C 1
ATOM 3997 O O . ASN A 1 510 ? 31.234 28.203 11.117 1 92 510 ASN A O 1
ATOM 4001 N N . PRO A 1 511 ? 29.016 28.172 11.352 1 93.75 511 PRO A N 1
ATOM 4002 C CA . PRO A 1 511 ? 28.75 28.875 10.094 1 93.75 511 PRO A CA 1
ATOM 4003 C C . PRO A 1 511 ? 29.062 30.359 10.18 1 93.75 511 PRO A C 1
ATOM 4005 O O . PRO A 1 511 ? 29.156 30.922 11.273 1 93.75 511 PRO A O 1
ATOM 4008 N N . SER A 1 512 ? 29.203 31.016 9.039 1 95.38 512 SER A N 1
ATOM 4009 C CA . SER A 1 512 ? 29.391 32.469 8.953 1 95.38 512 SER A CA 1
ATOM 4010 C C . SER A 1 512 ? 28.047 33.188 8.922 1 95.38 512 SER A C 1
ATOM 4012 O O . SER A 1 512 ? 27.953 34.312 9.375 1 95.38 512 SER A O 1
ATOM 4014 N N . ILE A 1 513 ? 27.125 32.5 8.359 1 96.06 513 ILE A N 1
ATOM 4015 C CA . ILE A 1 513 ? 25.781 33.031 8.281 1 96.06 513 ILE A CA 1
ATOM 4016 C C . ILE A 1 513 ? 24.812 32.125 9.039 1 96.06 513 ILE A C 1
ATOM 4018 O O . ILE A 1 513 ? 24.812 30.922 8.836 1 96.06 513 ILE A O 1
ATOM 4022 N N . LEU A 1 514 ? 24.078 32.719 9.93 1 95.5 514 LEU A N 1
ATOM 4023 C CA . LEU A 1 514 ? 23.156 31.969 10.758 1 95.5 514 LEU A CA 1
ATOM 4024 C C . LEU A 1 514 ? 21.719 32.406 10.469 1 95.5 514 LEU A C 1
ATOM 4026 O O . LEU A 1 514 ? 21.406 33.594 10.391 1 95.5 514 LEU A O 1
ATOM 4030 N N . ILE A 1 515 ? 20.891 31.391 10.242 1 95.25 515 ILE A N 1
ATOM 4031 C CA . ILE A 1 515 ? 19.469 31.625 10.023 1 95.25 515 ILE A CA 1
ATOM 4032 C C . ILE A 1 515 ? 18.656 31 11.164 1 95.25 515 ILE A C 1
ATOM 4034 O O . ILE A 1 515 ? 18.781 29.812 11.43 1 95.25 515 ILE A O 1
ATOM 4038 N N . LEU A 1 516 ? 17.859 31.812 11.828 1 92.56 516 LEU A N 1
ATOM 4039 C CA . LEU A 1 516 ? 16.969 31.344 12.891 1 92.56 516 LEU A CA 1
ATOM 4040 C C . LEU A 1 516 ? 15.508 31.484 12.484 1 92.56 516 LEU A C 1
ATOM 4042 O O . LEU A 1 516 ? 14.984 32.594 12.43 1 92.56 516 LEU A O 1
ATOM 4046 N N . ASP A 1 517 ? 14.844 30.391 12.188 1 89.06 517 ASP A N 1
ATOM 4047 C CA . ASP A 1 517 ? 13.453 30.406 11.75 1 89.06 517 ASP A CA 1
ATOM 4048 C C . ASP A 1 517 ? 12.508 30.031 12.891 1 89.06 517 ASP A C 1
ATOM 4050 O O . ASP A 1 517 ? 12.18 28.859 13.07 1 89.06 517 ASP A O 1
ATOM 4054 N N . GLU A 1 518 ? 11.938 31 13.578 1 79.19 518 GLU A N 1
ATOM 4055 C CA . GLU A 1 518 ? 11 30.844 14.688 1 79.19 518 GLU A CA 1
ATOM 4056 C C . GLU A 1 518 ? 11.453 29.766 15.664 1 79.19 518 GLU A C 1
ATOM 4058 O O . GLU A 1 518 ? 10.672 28.891 16.047 1 79.19 518 GLU A O 1
ATOM 4063 N N . ALA A 1 519 ? 12.57 29.812 16.188 1 74.25 519 ALA A N 1
ATOM 4064 C CA . ALA A 1 519 ? 13.25 28.734 16.906 1 74.25 519 ALA A CA 1
ATOM 4065 C C . ALA A 1 519 ? 12.68 28.578 18.312 1 74.25 519 ALA A C 1
ATOM 4067 O O . ALA A 1 519 ? 12.945 27.594 19 1 74.25 519 ALA A O 1
ATOM 4068 N N . THR A 1 520 ? 11.891 29.469 18.75 1 69.44 520 THR A N 1
ATOM 4069 C CA . THR A 1 520 ? 11.414 29.406 20.125 1 69.44 520 THR A CA 1
ATOM 4070 C C . THR A 1 520 ? 9.898 29.25 20.172 1 69.44 520 THR A C 1
ATOM 4072 O O . THR A 1 520 ? 9.289 29.297 21.25 1 69.44 520 THR A O 1
ATOM 4075 N N . SER A 1 521 ? 9.398 28.938 18.984 1 66.06 521 SER A N 1
ATOM 4076 C CA . SER A 1 521 ? 7.945 28.844 18.953 1 66.06 521 SER A CA 1
ATOM 4077 C C . SER A 1 521 ? 7.469 27.547 19.594 1 66.06 521 SER A C 1
ATOM 4079 O O . SER A 1 521 ? 8.18 26.531 19.562 1 66.06 521 SER A O 1
ATOM 4081 N N . SER A 1 522 ? 6.422 27.594 20.359 1 62.09 522 SER A N 1
ATOM 4082 C CA . SER A 1 522 ? 5.691 26.453 20.875 1 62.09 522 SER A CA 1
ATOM 4083 C C . SER A 1 522 ? 6.441 25.797 22.031 1 62.09 522 SER A C 1
ATOM 4085 O O . SER A 1 522 ? 6.344 24.578 22.234 1 62.09 522 SER A O 1
ATOM 4087 N N . LEU A 1 523 ? 7.363 26.5 22.656 1 67.94 523 LEU A N 1
ATOM 4088 C CA . LEU A 1 523 ? 8.109 25.969 23.781 1 67.94 523 LEU A CA 1
ATOM 4089 C C . LEU A 1 523 ? 7.559 26.484 25.109 1 67.94 523 LEU A C 1
ATOM 4091 O O . LEU A 1 523 ? 6.957 27.562 25.141 1 67.94 523 LEU A O 1
ATOM 4095 N N . ASP A 1 524 ? 7.723 25.688 26.141 1 64.62 524 ASP A N 1
ATOM 4096 C CA . ASP A 1 524 ? 7.43 26.172 27.484 1 64.62 524 ASP A CA 1
ATOM 4097 C C . ASP A 1 524 ? 8.445 27.234 27.906 1 64.62 524 ASP A C 1
ATOM 4099 O O . ASP A 1 524 ? 9.539 27.312 27.359 1 64.62 524 ASP A O 1
ATOM 4103 N N . ALA A 1 525 ? 8.031 27.984 28.953 1 64.38 525 ALA A N 1
ATOM 4104 C CA . ALA A 1 525 ? 8.805 29.156 29.375 1 64.38 525 ALA A CA 1
ATOM 4105 C C . ALA A 1 525 ? 10.211 28.766 29.797 1 64.38 525 ALA A C 1
ATOM 4107 O O . ALA A 1 525 ? 11.18 29.438 29.453 1 64.38 525 ALA A O 1
ATOM 4108 N N . GLU A 1 526 ? 10.32 27.688 30.469 1 72.25 526 GLU A N 1
ATOM 4109 C CA . GLU A 1 526 ? 11.633 27.25 30.922 1 72.25 526 GLU A CA 1
ATOM 4110 C C . GLU A 1 526 ? 12.516 26.844 29.75 1 72.25 526 GLU A C 1
ATOM 4112 O O . GLU A 1 526 ? 13.672 27.281 29.656 1 72.25 526 GLU A O 1
ATOM 4117 N N . SER A 1 527 ? 12.023 26.062 28.984 1 80.31 527 SER A N 1
ATOM 4118 C CA . SER A 1 527 ? 12.758 25.625 27.812 1 80.31 527 SER A CA 1
ATOM 4119 C C . SER A 1 527 ? 13.094 26.797 26.891 1 80.31 527 SER A C 1
ATOM 4121 O O . SER A 1 527 ? 14.164 26.844 26.297 1 80.31 527 SER A O 1
ATOM 4123 N N . GLU A 1 528 ? 12.141 27.734 26.922 1 81.44 528 GLU A N 1
ATOM 4124 C CA . GLU A 1 528 ? 12.336 28.922 26.078 1 81.44 528 GLU A CA 1
ATOM 4125 C C . GLU A 1 528 ? 13.562 29.719 26.531 1 81.44 528 GLU A C 1
ATOM 4127 O O . GLU A 1 528 ? 14.328 30.203 25.703 1 81.44 528 GLU A O 1
ATOM 4132 N N . SER A 1 529 ? 13.68 29.844 27.797 1 84 529 SER A N 1
ATOM 4133 C CA . SER A 1 529 ? 14.812 30.594 28.328 1 84 529 SER A CA 1
ATOM 4134 C C . SER A 1 529 ? 16.141 29.906 27.984 1 84 529 SER A C 1
ATOM 4136 O O . SER A 1 529 ? 17.094 30.578 27.578 1 84 529 SER A O 1
ATOM 4138 N N . LEU A 1 530 ? 16.188 28.609 28.141 1 87.88 530 LEU A N 1
ATOM 4139 C CA . LEU A 1 530 ? 17.406 27.844 27.844 1 87.88 530 LEU A CA 1
ATOM 4140 C C . LEU A 1 530 ? 17.75 27.922 26.359 1 87.88 530 LEU A C 1
ATOM 4142 O O . LEU A 1 530 ? 18.906 28.078 26 1 87.88 530 LEU A O 1
ATOM 4146 N N . VAL A 1 531 ? 16.734 27.859 25.594 1 89.56 531 VAL A N 1
ATOM 4147 C CA . VAL A 1 531 ? 16.922 27.922 24.156 1 89.56 531 VAL A CA 1
ATOM 4148 C C . VAL A 1 531 ? 17.391 29.312 23.75 1 89.56 531 VAL A C 1
ATOM 4150 O O . VAL A 1 531 ? 18.297 29.469 22.922 1 89.56 531 VAL A O 1
ATOM 4153 N N . GLN A 1 532 ? 16.797 30.312 24.375 1 87.31 532 GLN A N 1
ATOM 4154 C CA . GLN A 1 532 ? 17.172 31.688 24.078 1 87.31 532 GLN A CA 1
ATOM 4155 C C . GLN A 1 532 ? 18.625 31.953 24.438 1 87.31 532 GLN A C 1
ATOM 4157 O O . GLN A 1 532 ? 19.344 32.625 23.688 1 87.31 532 GLN A O 1
ATOM 4162 N N . GLU A 1 533 ? 19.031 31.484 25.531 1 89.88 533 GLU A N 1
ATOM 4163 C CA . GLU A 1 533 ? 20.422 31.625 25.953 1 89.88 533 GLU A CA 1
ATOM 4164 C C . GLU A 1 533 ? 21.375 30.969 24.953 1 89.88 533 GLU A C 1
ATOM 4166 O O . GLU A 1 533 ? 22.406 31.547 24.609 1 89.88 533 GLU A O 1
ATOM 4171 N N . ALA A 1 534 ? 21 29.812 24.578 1 92.06 534 ALA A N 1
ATOM 4172 C CA . ALA A 1 534 ? 21.812 29.094 23.594 1 92.06 534 ALA A CA 1
ATOM 4173 C C . ALA A 1 534 ? 21.891 29.859 22.281 1 92.06 534 ALA A C 1
ATOM 4175 O O . ALA A 1 534 ? 22.938 29.906 21.625 1 92.06 534 ALA A O 1
ATOM 4176 N N . LEU A 1 535 ? 20.828 30.453 21.891 1 91.31 535 LEU A N 1
ATOM 4177 C CA . LEU A 1 535 ? 20.781 31.219 20.656 1 91.31 535 LEU A CA 1
ATOM 4178 C C . LEU A 1 535 ? 21.672 32.469 20.75 1 91.31 535 LEU A C 1
ATOM 4180 O O . LEU A 1 535 ? 22.328 32.844 19.781 1 91.31 535 LEU A O 1
ATOM 4184 N N . ASP A 1 536 ? 21.656 33.031 21.906 1 90.25 536 ASP A N 1
ATOM 4185 C CA . ASP A 1 536 ? 22.5 34.219 22.125 1 90.25 536 ASP A CA 1
ATOM 4186 C C . ASP A 1 536 ? 23.969 33.875 21.922 1 90.25 536 ASP A C 1
ATOM 4188 O O . ASP A 1 536 ? 24.719 34.688 21.344 1 90.25 536 ASP A O 1
ATOM 4192 N N . ILE A 1 537 ? 24.281 32.75 22.406 1 91.75 537 ILE A N 1
ATOM 4193 C CA . ILE A 1 537 ? 25.656 32.312 22.25 1 91.75 537 ILE A CA 1
ATOM 4194 C C . ILE A 1 537 ? 25.938 32.031 20.781 1 91.75 537 ILE A C 1
ATOM 4196 O O . ILE A 1 537 ? 27 32.406 20.266 1 91.75 537 ILE A O 1
ATOM 4200 N N . LEU A 1 538 ? 25.047 31.406 20.141 1 91.31 538 LEU A N 1
ATOM 4201 C CA . LEU A 1 538 ? 25.203 31 18.75 1 91.31 538 LEU A CA 1
ATOM 4202 C C . LEU A 1 538 ? 25.297 32.219 17.844 1 91.31 538 LEU A C 1
ATOM 4204 O O . LEU A 1 538 ? 26 32.188 16.828 1 91.31 538 LEU A O 1
ATOM 4208 N N . MET A 1 539 ? 24.641 33.25 18.188 1 92.69 539 MET A N 1
ATOM 4209 C CA . MET A 1 539 ? 24.547 34.438 17.328 1 92.69 539 MET A CA 1
ATOM 4210 C C . MET A 1 539 ? 25.797 35.281 17.438 1 92.69 539 MET A C 1
ATOM 4212 O O . MET A 1 539 ? 26.031 36.188 16.609 1 92.69 539 MET A O 1
ATOM 4216 N N . LYS A 1 540 ? 26.594 35.031 18.391 1 91.5 540 LYS A N 1
ATOM 4217 C CA . LYS A 1 540 ? 27.75 35.875 18.641 1 91.5 540 LYS A CA 1
ATOM 4218 C C . LYS A 1 540 ? 28.719 35.844 17.469 1 91.5 540 LYS A C 1
ATOM 4220 O O . LYS A 1 540 ? 29.109 34.781 17 1 91.5 540 LYS A O 1
ATOM 4225 N N . ASP A 1 541 ? 29.078 37.031 16.922 1 90.12 541 ASP A N 1
ATOM 4226 C CA . ASP A 1 541 ? 30.094 37.25 15.922 1 90.12 541 ASP A CA 1
ATOM 4227 C C . ASP A 1 541 ? 29.734 36.594 14.594 1 90.12 541 ASP A C 1
ATOM 4229 O O . ASP A 1 541 ? 30.594 36.094 13.891 1 90.12 541 ASP A O 1
ATOM 4233 N N . ARG A 1 542 ? 28.453 36.469 14.273 1 94.25 542 ARG A N 1
ATOM 4234 C CA . ARG A 1 542 ? 27.969 35.875 13.023 1 94.25 542 ARG A CA 1
ATOM 4235 C C . ARG A 1 542 ? 26.891 36.75 12.391 1 94.25 542 ARG A C 1
ATOM 4237 O O . ARG A 1 542 ? 26.141 37.406 13.102 1 94.25 542 ARG A O 1
ATOM 4244 N N . THR A 1 543 ? 26.906 36.75 11.07 1 96.44 543 THR A N 1
ATOM 4245 C CA . THR A 1 543 ? 25.766 37.312 10.383 1 96.44 543 THR A CA 1
ATOM 4246 C C . THR A 1 543 ? 24.5 36.531 10.648 1 96.44 543 THR A C 1
ATOM 4248 O O . THR A 1 543 ? 24.453 35.312 10.383 1 96.44 543 THR A O 1
ATOM 4251 N N . THR A 1 544 ? 23.531 37.156 11.242 1 95.88 544 THR A N 1
ATOM 4252 C CA . THR A 1 544 ? 22.375 36.406 11.695 1 95.88 544 THR A CA 1
ATOM 4253 C C . THR A 1 544 ? 21.078 36.969 11.133 1 95.88 544 THR A C 1
ATOM 4255 O O . THR A 1 544 ? 20.875 38.188 11.172 1 95.88 544 THR A O 1
ATOM 4258 N N . ILE A 1 545 ? 20.297 36.125 10.523 1 95.5 545 ILE A N 1
ATOM 4259 C CA . ILE A 1 545 ? 18.953 36.438 10.07 1 95.5 545 ILE A CA 1
ATOM 4260 C C . ILE A 1 545 ? 17.922 35.719 10.938 1 95.5 545 ILE A C 1
ATOM 4262 O O . ILE A 1 545 ? 17.875 34.5 10.961 1 95.5 545 ILE A O 1
ATOM 4266 N N . VAL A 1 546 ? 17.078 36.531 11.586 1 93.25 546 VAL A N 1
ATOM 4267 C CA . VAL A 1 546 ? 16.125 35.938 12.539 1 93.25 546 VAL A CA 1
ATOM 4268 C C . VAL A 1 546 ? 14.703 36.219 12.086 1 93.25 546 VAL A C 1
ATOM 4270 O O . VAL A 1 546 ? 14.359 37.375 11.766 1 93.25 546 VAL A O 1
ATOM 4273 N N . ILE A 1 547 ? 13.984 35.188 11.914 1 89 547 ILE A N 1
ATOM 4274 C CA . ILE A 1 547 ? 12.539 35.281 11.812 1 89 547 ILE A CA 1
ATOM 4275 C C . ILE A 1 547 ? 11.906 35.094 13.188 1 89 547 ILE A C 1
ATOM 4277 O O . ILE A 1 547 ? 11.922 33.969 13.719 1 89 547 ILE A O 1
ATOM 4281 N N . ALA A 1 548 ? 11.523 36.125 13.891 1 74.06 548 ALA A N 1
ATOM 4282 C CA . ALA A 1 548 ? 11.047 35.969 15.266 1 74.06 548 ALA A CA 1
ATOM 4283 C C . ALA A 1 548 ? 9.648 36.531 15.438 1 74.06 548 ALA A C 1
ATOM 4285 O O . ALA A 1 548 ? 9.289 37.531 14.797 1 74.06 548 ALA A O 1
ATOM 4286 N N . HIS A 1 549 ? 9.047 35.875 16.219 1 64 549 HIS A N 1
ATOM 4287 C CA . HIS A 1 549 ? 7.746 36.344 16.656 1 64 549 HIS A CA 1
ATOM 4288 C C . HIS A 1 549 ? 7.805 36.844 18.094 1 64 549 HIS A C 1
ATOM 4290 O O . HIS A 1 549 ? 6.875 37.5 18.578 1 64 549 HIS A O 1
ATOM 4296 N N . ARG A 1 550 ? 8.984 36.625 18.641 1 68.19 550 ARG A N 1
ATOM 4297 C CA . ARG A 1 550 ? 9.117 37 20.047 1 68.19 550 ARG A CA 1
ATOM 4298 C C . ARG A 1 550 ? 9.883 38.312 20.172 1 68.19 550 ARG A C 1
ATOM 4300 O O . ARG A 1 550 ? 10.898 38.531 19.516 1 68.19 550 ARG A O 1
ATOM 4307 N N . LEU A 1 551 ? 9.477 39.094 21.109 1 70.62 551 LEU A N 1
ATOM 4308 C CA . LEU A 1 551 ? 10.023 40.438 21.312 1 70.62 551 LEU A CA 1
ATOM 4309 C C . LEU A 1 551 ? 11.445 40.375 21.859 1 70.62 551 LEU A C 1
ATOM 4311 O O . LEU A 1 551 ? 12.297 41.188 21.484 1 70.62 551 LEU A O 1
ATOM 4315 N N . ALA A 1 552 ? 11.68 39.438 22.688 1 71.06 552 ALA A N 1
ATOM 4316 C CA . ALA A 1 552 ? 12.984 39.344 23.328 1 71.06 552 ALA A CA 1
ATOM 4317 C C . ALA A 1 552 ? 14.094 39.125 22.297 1 71.06 552 ALA A C 1
ATOM 4319 O O . ALA A 1 552 ? 15.203 39.656 22.453 1 71.06 552 ALA A O 1
ATOM 4320 N N . THR A 1 553 ? 13.836 38.5 21.266 1 76.5 553 THR A N 1
ATOM 4321 C CA . THR A 1 553 ? 14.805 38.25 20.219 1 76.5 553 THR A CA 1
ATOM 4322 C C . THR A 1 553 ? 14.914 39.438 19.266 1 76.5 553 THR A C 1
ATOM 4324 O O . THR A 1 553 ? 16.016 39.812 18.844 1 76.5 553 THR A O 1
ATOM 4327 N N . ILE A 1 554 ? 13.844 40.094 19.047 1 80.38 554 ILE A N 1
ATOM 4328 C CA . ILE A 1 554 ? 13.781 41.188 18.094 1 80.38 554 ILE A CA 1
ATOM 4329 C C . ILE A 1 554 ? 14.508 42.406 18.672 1 80.38 554 ILE A C 1
ATOM 4331 O O . ILE A 1 554 ? 15.133 43.156 17.922 1 80.38 554 ILE A O 1
ATOM 4335 N N . ARG A 1 555 ? 14.484 42.531 19.953 1 82.31 555 ARG A N 1
ATOM 4336 C CA . ARG A 1 555 ? 15.094 43.688 20.594 1 82.31 555 ARG A CA 1
ATOM 4337 C C . ARG A 1 555 ? 16.625 43.625 20.516 1 82.31 555 ARG A C 1
ATOM 4339 O O . ARG A 1 555 ? 17.297 44.656 20.609 1 82.31 555 ARG A O 1
ATOM 4346 N N . LYS A 1 556 ? 17.141 42.5 20.266 1 82.5 556 LYS A N 1
ATOM 4347 C CA . LYS A 1 556 ? 18.578 42.312 20.328 1 82.5 556 LYS A CA 1
ATOM 4348 C C . LYS A 1 556 ? 19.203 42.438 18.938 1 82.5 556 LYS A C 1
ATOM 4350 O O . LYS A 1 556 ? 20.438 42.375 18.797 1 82.5 556 LYS A O 1
ATOM 4355 N N . VAL A 1 557 ? 18.453 42.688 17.969 1 91.38 557 VAL A N 1
ATOM 4356 C CA . VAL A 1 557 ? 19.016 42.75 16.625 1 91.38 557 VAL A CA 1
ATOM 4357 C C . VAL A 1 557 ? 19.391 44.188 16.266 1 91.38 557 VAL A C 1
ATOM 4359 O O . VAL A 1 557 ? 18.922 45.125 16.906 1 91.38 557 VAL A O 1
ATOM 4362 N N . ASP A 1 558 ? 20.188 44.312 15.242 1 93.25 558 ASP A N 1
ATOM 4363 C CA . ASP A 1 558 ? 20.688 45.625 14.805 1 93.25 558 ASP A CA 1
ATOM 4364 C C . ASP A 1 558 ? 19.672 46.344 13.922 1 93.25 558 ASP A C 1
ATOM 4366 O O . ASP A 1 558 ? 19.547 47.562 13.969 1 93.25 558 ASP A O 1
ATOM 4370 N N . LYS A 1 559 ? 19.031 45.594 13.141 1 94.69 559 LYS A N 1
ATOM 4371 C CA . LYS A 1 559 ? 18.078 46.125 12.172 1 94.69 559 LYS A CA 1
ATOM 4372 C C . LYS A 1 559 ? 16.906 45.188 11.953 1 94.69 559 LYS A C 1
ATOM 4374 O O . LYS A 1 559 ? 17.078 43.969 11.961 1 94.69 559 LYS A O 1
ATOM 4379 N N . ILE A 1 560 ? 15.742 45.812 11.789 1 94.38 560 ILE A N 1
ATOM 4380 C CA . ILE A 1 560 ? 14.523 45.062 11.539 1 94.38 560 ILE A CA 1
ATOM 4381 C C . ILE A 1 560 ? 13.953 45.406 10.172 1 94.38 560 ILE A C 1
ATOM 4383 O O . ILE A 1 560 ? 13.82 46.594 9.844 1 94.38 560 ILE A O 1
ATOM 4387 N N . TYR A 1 561 ? 13.695 44.438 9.398 1 94.44 561 TYR A N 1
ATOM 4388 C CA . TYR A 1 561 ? 12.961 44.594 8.148 1 94.44 561 TYR A CA 1
ATOM 4389 C C . TYR A 1 561 ? 11.531 44.062 8.281 1 94.44 561 TYR A C 1
ATOM 4391 O O . TYR A 1 561 ? 11.32 42.875 8.539 1 94.44 561 TYR A O 1
ATOM 4399 N N . VAL A 1 562 ? 10.57 44.969 8.117 1 92.88 562 VAL A N 1
ATOM 4400 C CA . VAL A 1 562 ? 9.164 44.594 8.242 1 92.88 562 VAL A CA 1
ATOM 4401 C C . VAL A 1 562 ? 8.594 44.281 6.859 1 92.88 562 VAL A C 1
ATOM 4403 O O . VAL A 1 562 ? 8.664 45.094 5.945 1 92.88 562 VAL A O 1
ATOM 4406 N N . MET A 1 563 ? 8.07 43.031 6.809 1 91.62 563 MET A N 1
ATOM 4407 C CA . MET A 1 563 ? 7.578 42.562 5.52 1 91.62 563 MET A CA 1
ATOM 4408 C C . MET A 1 563 ? 6.055 42.469 5.52 1 91.62 563 MET A C 1
ATOM 4410 O O . MET A 1 563 ? 5.453 42.062 6.512 1 91.62 563 MET A O 1
ATOM 4414 N N . LYS A 1 564 ? 5.492 42.875 4.395 1 89.12 564 LYS A N 1
ATOM 4415 C CA . LYS A 1 564 ? 4.059 42.781 4.145 1 89.12 564 LYS A CA 1
ATOM 4416 C C . LYS A 1 564 ? 3.775 42.438 2.688 1 89.12 564 LYS A C 1
ATOM 4418 O O . LYS A 1 564 ? 4.27 43.094 1.772 1 89.12 564 LYS A O 1
ATOM 4423 N N . ASP A 1 565 ? 3.047 41.406 2.457 1 89.06 565 ASP A N 1
ATOM 4424 C CA . ASP A 1 565 ? 2.588 40.969 1.141 1 89.06 565 ASP A CA 1
ATOM 4425 C C . ASP A 1 565 ? 3.754 40.875 0.162 1 89.06 565 ASP A C 1
ATOM 4427 O O . ASP A 1 565 ? 3.664 41.312 -0.976 1 89.06 565 ASP A O 1
ATOM 4431 N N . GLY A 1 566 ? 4.867 40.438 0.668 1 92.94 566 GLY A N 1
ATOM 4432 C CA . GLY A 1 566 ? 6 40.125 -0.193 1 92.94 566 GLY A CA 1
ATOM 4433 C C . GLY A 1 566 ? 6.906 41.344 -0.421 1 92.94 566 GLY A C 1
ATOM 4434 O O . GLY A 1 566 ? 7.828 41.281 -1.239 1 92.94 566 GLY A O 1
ATOM 4435 N N . GLU A 1 567 ? 6.641 42.469 0.301 1 95.06 567 GLU A N 1
ATOM 4436 C CA . GLU A 1 567 ? 7.449 43.688 0.167 1 95.06 567 GLU A CA 1
ATOM 4437 C C . GLU A 1 567 ? 7.961 44.156 1.523 1 95.06 567 GLU A C 1
ATOM 4439 O O . GLU A 1 567 ? 7.359 43.875 2.559 1 95.06 567 GLU A O 1
ATOM 4444 N N . ILE A 1 568 ? 9.078 44.812 1.477 1 95.25 568 ILE A N 1
ATOM 4445 C CA . ILE A 1 568 ? 9.57 45.469 2.686 1 95.25 568 ILE A CA 1
ATOM 4446 C C . ILE A 1 568 ? 8.938 46.844 2.818 1 95.25 568 ILE A C 1
ATOM 4448 O O . ILE A 1 568 ? 9.164 47.719 1.979 1 95.25 568 ILE A O 1
ATOM 4452 N N . VAL A 1 569 ? 8.305 47.094 3.924 1 93.81 569 VAL A N 1
ATOM 4453 C CA . VAL A 1 569 ? 7.52 48.312 4.055 1 93.81 569 VAL A CA 1
ATOM 4454 C C . VAL A 1 569 ? 8.188 49.25 5.059 1 93.81 569 VAL A C 1
ATOM 4456 O O . VAL A 1 569 ? 7.984 50.469 5.012 1 93.81 569 VAL A O 1
ATOM 4459 N N . GLU A 1 570 ? 8.797 48.625 6.082 1 94.19 570 GLU A N 1
ATOM 4460 C CA . GLU A 1 570 ? 9.484 49.406 7.102 1 94.19 570 GLU A CA 1
ATOM 4461 C C . GLU A 1 570 ? 10.852 48.812 7.422 1 94.19 570 GLU A C 1
ATOM 4463 O O . GLU A 1 570 ? 11.07 47.625 7.254 1 94.19 570 GLU A O 1
ATOM 4468 N N . GLU A 1 571 ? 11.82 49.688 7.77 1 94.69 571 GLU A N 1
ATOM 4469 C CA . GLU A 1 571 ? 13.141 49.219 8.211 1 94.69 571 GLU A CA 1
ATOM 4470 C C . GLU A 1 571 ? 13.688 50.125 9.312 1 94.69 571 GLU A C 1
ATOM 4472 O O . GLU A 1 571 ? 13.492 51.344 9.273 1 94.69 571 GLU A O 1
ATOM 4477 N N . GLY A 1 572 ? 14.289 49.562 10.289 1 93.5 572 GLY A N 1
ATOM 4478 C CA . GLY A 1 572 ? 14.875 50.312 11.375 1 93.5 572 GLY A CA 1
ATOM 4479 C C . GLY A 1 572 ? 15.094 49.5 12.633 1 93.5 572 GLY A C 1
ATOM 4480 O O . GLY A 1 572 ? 15.055 48.281 12.594 1 93.5 572 GLY A O 1
ATOM 4481 N N . SER A 1 573 ? 15.461 50.156 13.68 1 91.88 573 SER A N 1
ATOM 4482 C CA . SER A 1 573 ? 15.641 49.5 14.977 1 91.88 573 SER A CA 1
ATOM 4483 C C . SER A 1 573 ? 14.305 49.344 15.695 1 91.88 573 SER A C 1
ATOM 4485 O O . SER A 1 573 ? 13.305 49.938 15.305 1 91.88 573 SER A O 1
ATOM 4487 N N . HIS A 1 574 ? 14.344 48.531 16.672 1 89.75 574 HIS A N 1
ATOM 4488 C CA . HIS A 1 574 ? 13.125 48.281 17.453 1 89.75 574 HIS A CA 1
ATOM 4489 C C . HIS A 1 574 ? 12.57 49.594 18.031 1 89.75 574 HIS A C 1
ATOM 4491 O O . HIS A 1 574 ? 11.367 49.844 17.953 1 89.75 574 HIS A O 1
ATOM 4497 N N . GLU A 1 575 ? 13.461 50.406 18.5 1 88.44 575 GLU A N 1
ATOM 4498 C CA . GLU A 1 575 ? 13.055 51.656 19.156 1 88.44 575 GLU A CA 1
ATOM 4499 C C . GLU A 1 575 ? 12.43 52.625 18.172 1 88.44 575 GLU A C 1
ATOM 4501 O O . GLU A 1 575 ? 11.383 53.188 18.438 1 88.44 575 GLU A O 1
ATOM 4506 N N . VAL A 1 576 ? 13 52.625 17.047 1 91.75 576 VAL A N 1
ATOM 4507 C CA . VAL A 1 576 ? 12.555 53.562 16.031 1 91.75 576 VAL A CA 1
ATOM 4508 C C . VAL A 1 576 ? 11.219 53.094 15.453 1 91.75 576 VAL A C 1
ATOM 4510 O O . VAL A 1 576 ? 10.289 53.906 15.305 1 91.75 576 VAL A O 1
ATOM 4513 N N . LEU A 1 577 ? 11.109 51.844 15.195 1 90.88 577 LEU A N 1
ATOM 4514 C CA . LEU A 1 577 ? 9.93 51.312 14.516 1 90.88 577 LEU A CA 1
ATOM 4515 C C . LEU A 1 577 ? 8.742 51.25 15.469 1 90.88 577 LEU A C 1
ATOM 4517 O O . LEU A 1 577 ? 7.594 51.406 15.047 1 90.88 577 LEU A O 1
ATOM 4521 N N . SER A 1 578 ? 9.047 51 16.703 1 87.56 578 SER A N 1
ATOM 4522 C CA . SER A 1 578 ? 7.965 50.938 17.688 1 87.56 578 SER A CA 1
ATOM 4523 C C . SER A 1 578 ? 7.387 52.312 17.969 1 87.56 578 SER A C 1
ATOM 4525 O O . SER A 1 578 ? 6.219 52.438 18.344 1 87.56 578 SER A O 1
ATOM 4527 N N . ALA A 1 579 ? 8.195 53.344 17.781 1 86.56 579 ALA A N 1
ATOM 4528 C CA . ALA A 1 579 ? 7.797 54.719 18.078 1 86.56 579 ALA A CA 1
ATOM 4529 C C . ALA A 1 579 ? 7.039 55.312 16.891 1 86.56 579 ALA A C 1
ATOM 4531 O O . ALA A 1 579 ? 6.383 56.375 17.047 1 86.56 579 ALA A O 1
ATOM 4532 N N . MET A 1 580 ? 7.105 54.625 15.836 1 87.88 580 MET A N 1
ATOM 4533 C CA . MET A 1 580 ? 6.426 55.156 14.656 1 87.88 580 MET A CA 1
ATOM 4534 C C . MET A 1 580 ? 4.918 54.969 14.766 1 87.88 580 MET A C 1
ATOM 4536 O O . MET A 1 580 ? 4.406 53.875 14.594 1 87.88 580 MET A O 1
ATOM 4540 N N . GLU A 1 581 ? 4.18 56.062 14.953 1 80.88 581 GLU A N 1
ATOM 4541 C CA . GLU A 1 581 ? 2.727 56.031 15.086 1 80.88 581 GLU A CA 1
ATOM 4542 C C . GLU A 1 581 ? 2.07 55.562 13.781 1 80.88 581 GLU A C 1
ATOM 4544 O O . GLU A 1 581 ? 2.361 56.125 12.711 1 80.88 581 GLU A O 1
ATOM 4549 N N . GLY A 1 582 ? 1.284 54.531 13.781 1 79.25 582 GLY A N 1
ATOM 4550 C CA . GLY A 1 582 ? 0.58 54.031 12.617 1 79.25 582 GLY A CA 1
ATOM 4551 C C . GLY A 1 582 ? 1.41 53.062 11.789 1 79.25 582 GLY A C 1
ATOM 4552 O O . GLY A 1 582 ? 0.997 52.656 10.703 1 79.25 582 GLY A O 1
ATOM 4553 N N . GLY A 1 583 ? 2.551 52.875 12.336 1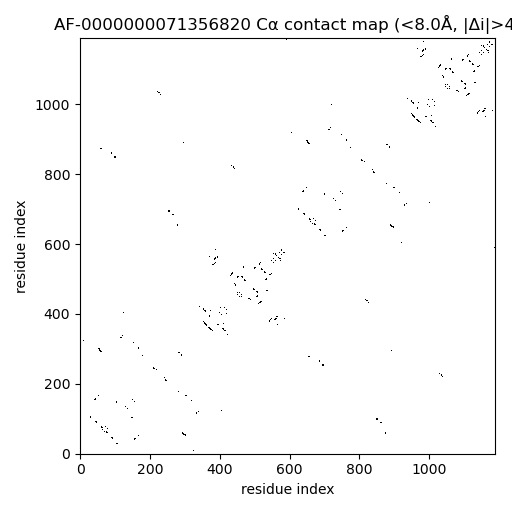 85.94 583 GLY A N 1
ATOM 4554 C CA . GLY A 1 583 ? 3.43 51.969 11.602 1 85.94 583 GLY A CA 1
ATOM 4555 C C . GLY A 1 583 ? 2.98 50.531 11.648 1 85.94 583 GLY A C 1
ATOM 4556 O O . GLY A 1 583 ? 2.244 50.125 12.555 1 85.94 583 GLY A O 1
ATOM 4557 N N . PHE A 1 584 ? 3.357 49.781 10.602 1 83.56 584 PHE A N 1
ATOM 4558 C CA . PHE A 1 584 ? 2.988 48.375 10.516 1 83.56 584 PHE A CA 1
ATOM 4559 C C . PHE A 1 584 ? 3.635 47.594 11.641 1 83.56 584 PHE A C 1
ATOM 4561 O O . PHE A 1 584 ? 2.994 46.719 12.242 1 83.56 584 PHE A O 1
ATOM 4568 N N . TYR A 1 585 ? 4.812 47.875 11.938 1 86.81 585 TYR A N 1
ATOM 4569 C CA . TYR A 1 585 ? 5.551 47.219 12.992 1 86.81 585 TYR A CA 1
ATOM 4570 C C . TYR A 1 585 ? 4.945 47.5 14.359 1 86.81 585 TYR A C 1
ATOM 4572 O O . TYR A 1 585 ? 4.801 46.594 15.188 1 86.81 585 TYR A O 1
ATOM 4580 N N . ALA A 1 586 ? 4.727 48.688 14.578 1 83.31 586 ALA A N 1
ATOM 4581 C CA . ALA A 1 586 ? 4.125 49.094 15.852 1 83.31 586 ALA A CA 1
ATOM 4582 C C . ALA A 1 586 ? 2.801 48.375 16.078 1 83.31 586 ALA A C 1
ATOM 4584 O O . ALA A 1 586 ? 2.502 47.938 17.203 1 83.31 586 ALA A O 1
ATOM 4585 N N . ASN A 1 587 ? 2.145 48.25 15.055 1 74.75 587 ASN A N 1
ATOM 4586 C CA . ASN A 1 587 ? 0.869 47.531 15.141 1 74.75 587 ASN A CA 1
ATOM 4587 C C . ASN A 1 587 ? 1.063 46.062 15.422 1 74.75 587 ASN A C 1
ATOM 4589 O O . ASN A 1 587 ? 0.28 45.438 16.156 1 74.75 587 ASN A O 1
ATOM 4593 N N . LEU A 1 588 ? 2.047 45.562 14.773 1 73.62 588 LEU A N 1
ATOM 4594 C CA . LEU A 1 588 ? 2.357 44.156 14.977 1 73.62 588 LEU A CA 1
ATOM 4595 C C . LEU A 1 588 ? 2.742 43.875 16.438 1 73.62 588 LEU A C 1
ATOM 4597 O O . LEU A 1 588 ? 2.346 42.875 17 1 73.62 588 LEU A O 1
ATOM 4601 N N . VAL A 1 589 ? 3.559 44.719 16.984 1 72.75 589 VAL A N 1
ATOM 4602 C CA . VAL A 1 589 ? 4.051 44.594 18.359 1 72.75 589 VAL A CA 1
ATOM 4603 C C . VAL A 1 589 ? 2.883 44.688 19.328 1 72.75 589 VAL A C 1
ATOM 4605 O O . VAL A 1 589 ? 2.836 43.969 20.328 1 72.75 589 VAL A O 1
ATOM 4608 N N . LYS A 1 590 ? 2.047 45.562 19.031 1 62.62 590 LYS A N 1
ATOM 4609 C CA . LYS A 1 590 ? 0.885 45.75 19.891 1 62.62 590 LYS A CA 1
ATOM 4610 C C . LYS A 1 590 ? 0.008 44.5 19.891 1 62.62 590 LYS A C 1
ATOM 4612 O O . LYS A 1 590 ? -0.539 44.125 20.938 1 62.62 590 LYS A O 1
ATOM 4617 N N . LEU A 1 591 ? 0.042 43.969 18.719 1 51.09 591 LEU A N 1
ATOM 4618 C CA . LEU A 1 591 ? -0.805 42.781 18.578 1 51.09 591 LEU A CA 1
ATOM 4619 C C . LEU A 1 591 ? -0.138 41.531 19.172 1 51.09 591 LEU A C 1
ATOM 4621 O O . LEU A 1 591 ? -0.801 40.719 19.828 1 51.09 591 LEU A O 1
ATOM 4625 N N . GLN A 1 592 ? 1.024 41.312 18.797 1 53.41 592 GLN A N 1
ATOM 4626 C CA . GLN A 1 592 ? 1.699 40.062 19.109 1 53.41 592 GLN A CA 1
ATOM 4627 C C . GLN A 1 592 ? 2.387 40.125 20.469 1 53.41 592 GLN A C 1
ATOM 4629 O O . GLN A 1 592 ? 2.463 39.125 21.188 1 53.41 592 GLN A O 1
ATOM 4634 N N . PHE A 1 593 ? 3.082 41.344 20.797 1 47.62 593 PHE A N 1
ATOM 4635 C CA . PHE A 1 593 ? 4.027 41.406 21.906 1 47.62 593 PHE A CA 1
ATOM 4636 C C . PHE A 1 593 ? 3.379 42 23.141 1 47.62 593 PHE A C 1
ATOM 4638 O O . PHE A 1 593 ? 4.02 42.094 24.188 1 47.62 593 PHE A O 1
ATOM 4645 N N . ALA A 1 594 ? 2.178 42.531 23.062 1 42 594 ALA A N 1
ATOM 4646 C CA . ALA A 1 594 ? 1.576 43.062 24.281 1 42 594 ALA A CA 1
ATOM 4647 C C . ALA A 1 594 ? 1.386 41.969 25.328 1 42 594 ALA A C 1
ATOM 4649 O O . ALA A 1 594 ? 0.903 42.25 26.438 1 42 594 ALA A O 1
ATOM 4650 N N . ASP A 1 595 ? 1.595 40.844 25.188 1 36.81 595 ASP A N 1
ATOM 4651 C CA . ASP A 1 595 ? 1.59 40 26.375 1 36.81 595 ASP A CA 1
ATOM 4652 C C . ASP A 1 595 ? 2.883 40.188 27.172 1 36.81 595 ASP A C 1
ATOM 4654 O O . ASP A 1 595 ? 3.973 40.188 26.594 1 36.81 595 ASP A O 1
ATOM 4658 N N . MET B 1 1 ? 3.49 3.064 20.125 1 23.53 1 MET B N 1
ATOM 4659 C CA . MET B 1 1 ? 3.635 3.234 18.672 1 23.53 1 MET B CA 1
ATOM 4660 C C . MET B 1 1 ? 4.66 2.256 18.109 1 23.53 1 MET B C 1
ATOM 4662 O O . MET B 1 1 ? 4.547 1.819 16.969 1 23.53 1 MET B O 1
ATOM 4666 N N . ALA B 1 2 ? 5.711 2.068 19 1 32.16 2 ALA B N 1
ATOM 4667 C CA . ALA B 1 2 ? 6.711 1.046 18.719 1 32.16 2 ALA B CA 1
ATOM 4668 C C . ALA B 1 2 ? 6.105 -0.352 18.781 1 32.16 2 ALA B C 1
ATOM 4670 O O . ALA B 1 2 ? 6.539 -1.259 18.062 1 32.16 2 ALA B O 1
ATOM 4671 N N . LYS B 1 3 ? 5.367 -0.58 19.703 1 34.16 3 LYS B N 1
ATOM 4672 C CA . LYS B 1 3 ? 4.758 -1.897 19.875 1 34.16 3 LYS B CA 1
ATOM 4673 C C . LYS B 1 3 ? 3.826 -2.215 18.703 1 34.16 3 LYS B C 1
ATOM 4675 O O . LYS B 1 3 ? 3.496 -3.379 18.469 1 34.16 3 LYS B O 1
ATOM 4680 N N . LYS B 1 4 ? 3.18 -1.063 18.188 1 34.38 4 LYS B N 1
ATOM 4681 C CA . LYS B 1 4 ? 2.158 -1.283 17.172 1 34.38 4 LYS B CA 1
ATOM 4682 C C . LYS B 1 4 ? 2.785 -1.693 15.836 1 34.38 4 LYS B C 1
ATOM 4684 O O . LYS B 1 4 ? 2.164 -2.404 15.039 1 34.38 4 LYS B O 1
ATOM 4689 N N . LYS B 1 5 ? 3.996 -1.209 15.539 1 35.88 5 LYS B N 1
ATOM 4690 C CA . LYS B 1 5 ? 4.68 -1.549 14.297 1 35.88 5 LYS B CA 1
ATOM 4691 C C . LYS B 1 5 ? 5.152 -3 14.305 1 35.88 5 LYS B C 1
ATOM 4693 O O . LYS B 1 5 ? 5.387 -3.59 13.25 1 35.88 5 LYS B O 1
ATOM 4698 N N . LYS B 1 6 ? 5.66 -3.361 15.422 1 36.19 6 LYS B N 1
ATOM 4699 C CA . LYS B 1 6 ? 6.039 -4.766 15.547 1 36.19 6 LYS B CA 1
ATOM 4700 C C . LYS B 1 6 ? 4.84 -5.68 15.305 1 36.19 6 LYS B C 1
ATOM 4702 O O . LYS B 1 6 ? 5.004 -6.812 14.852 1 36.19 6 LYS B O 1
ATOM 4707 N N . ALA B 1 7 ? 3.646 -5.098 15.742 1 34.88 7 ALA B N 1
ATOM 4708 C CA . ALA B 1 7 ? 2.453 -5.938 15.656 1 34.88 7 ALA B CA 1
ATOM 4709 C C . ALA B 1 7 ? 2.072 -6.195 14.203 1 34.88 7 ALA B C 1
ATOM 4711 O O . ALA B 1 7 ? 1.581 -7.273 13.867 1 34.88 7 ALA B O 1
ATOM 4712 N N . LEU B 1 8 ? 2.215 -5.199 13.289 1 35.38 8 LEU B N 1
ATOM 4713 C CA . LEU B 1 8 ? 1.859 -5.398 11.891 1 35.38 8 LEU B CA 1
ATOM 4714 C C . LEU B 1 8 ? 2.834 -6.359 11.219 1 35.38 8 LEU B C 1
ATOM 4716 O O . LEU B 1 8 ? 2.428 -7.199 10.414 1 35.38 8 LEU B O 1
ATOM 4720 N N . GLU B 1 9 ? 4.164 -6.062 11.367 1 38.19 9 GLU B N 1
ATOM 4721 C CA . GLU B 1 9 ? 5.148 -6.926 10.727 1 38.19 9 GLU B CA 1
ATOM 4722 C C . GLU B 1 9 ? 5.137 -8.328 11.328 1 38.19 9 GLU B C 1
ATOM 4724 O O . GLU B 1 9 ? 5.43 -9.305 10.648 1 38.19 9 GLU B O 1
ATOM 4729 N N . ALA B 1 10 ? 5.043 -8.383 12.617 1 39.62 10 ALA B N 1
ATOM 4730 C CA . ALA B 1 10 ? 4.969 -9.648 13.336 1 39.62 10 ALA B CA 1
ATOM 4731 C C . ALA B 1 10 ? 3.766 -10.469 12.875 1 39.62 10 ALA B C 1
ATOM 4733 O O . ALA B 1 10 ? 3.713 -11.688 13.094 1 39.62 10 ALA B O 1
ATOM 4734 N N . HIS B 1 11 ? 2.766 -9.797 12.406 1 38.84 11 HIS B N 1
ATOM 4735 C CA . HIS B 1 11 ? 1.487 -10.445 12.148 1 38.84 11 HIS B CA 1
ATOM 4736 C C . HIS B 1 11 ? 1.594 -11.43 10.992 1 38.84 11 HIS B C 1
ATOM 4738 O O . HIS B 1 11 ? 0.648 -12.172 10.711 1 38.84 11 HIS B O 1
ATOM 4744 N N . GLU B 1 12 ? 2.535 -11.289 10.211 1 43 12 GLU B N 1
ATOM 4745 C CA . GLU B 1 12 ? 2.504 -12.109 9 1 43 12 GLU B CA 1
ATOM 4746 C C . GLU B 1 12 ? 2.783 -13.57 9.32 1 43 12 GLU B C 1
ATOM 4748 O O . GLU B 1 12 ? 2.324 -14.469 8.609 1 43 12 GLU B O 1
ATOM 4753 N N . LYS B 1 13 ? 3.643 -13.867 10.367 1 45.53 13 LYS B N 1
ATOM 4754 C CA . LYS B 1 13 ? 4.016 -15.281 10.461 1 45.53 13 LYS B CA 1
ATOM 4755 C C . LYS B 1 13 ? 3.23 -15.977 11.57 1 45.53 13 LYS B C 1
ATOM 4757 O O . LYS B 1 13 ? 3.787 -16.312 12.617 1 45.53 13 LYS B O 1
ATOM 4762 N N . ARG B 1 14 ? 1.983 -15.836 11.695 1 49.5 14 ARG B N 1
ATOM 4763 C CA . ARG B 1 14 ? 1.4 -16.578 12.812 1 49.5 14 ARG B CA 1
ATOM 4764 C C . ARG B 1 14 ? 1.294 -18.062 12.484 1 49.5 14 ARG B C 1
ATOM 4766 O O . ARG B 1 14 ? 0.771 -18.438 11.438 1 49.5 14 ARG B O 1
ATOM 4773 N N . LYS B 1 15 ? 1.947 -18.844 13.273 1 53.25 15 LYS B N 1
ATOM 4774 C CA . LYS B 1 15 ? 1.867 -20.297 13.203 1 53.25 15 LYS B CA 1
ATOM 4775 C C . LYS B 1 15 ? 0.417 -20.766 13.141 1 53.25 15 LYS B C 1
ATOM 4777 O O . LYS B 1 15 ? -0.469 -20.141 13.727 1 53.25 15 LYS B O 1
ATOM 4782 N N . LEU B 1 16 ? 0.084 -21.625 12.148 1 59.12 16 LEU B N 1
ATOM 4783 C CA . LEU B 1 16 ? -1.241 -22.219 12.07 1 59.12 16 LEU B CA 1
ATOM 4784 C C . LEU B 1 16 ? -1.609 -22.906 13.383 1 59.12 16 LEU B C 1
ATOM 4786 O O . LEU B 1 16 ? -0.959 -23.875 13.797 1 59.12 16 LEU B O 1
ATOM 4790 N N . ASN B 1 17 ? -2.062 -22.188 14.305 1 61.62 17 ASN B N 1
ATOM 4791 C CA . ASN B 1 17 ? -2.604 -22.734 15.547 1 61.62 17 ASN B CA 1
ATOM 4792 C C . ASN B 1 17 ? -4.125 -22.844 15.492 1 61.62 17 ASN B C 1
ATOM 4794 O O . ASN B 1 17 ? -4.766 -22.219 14.641 1 61.62 17 ASN B O 1
ATOM 4798 N N . LYS B 1 18 ? -4.586 -23.828 16.172 1 65.25 18 LYS B N 1
ATOM 4799 C CA . LYS B 1 18 ? -6.023 -24.078 16.266 1 65.25 18 LYS B CA 1
ATOM 4800 C C . LYS B 1 18 ? -6.797 -22.766 16.406 1 65.25 18 LYS B C 1
ATOM 4802 O O . LYS B 1 18 ? -7.852 -22.594 15.797 1 65.25 18 LYS B O 1
ATOM 4807 N N . GLN B 1 19 ? -6.234 -21.875 17.031 1 66.81 19 GLN B N 1
ATOM 4808 C CA . GLN B 1 19 ? -6.906 -20.594 17.266 1 66.81 19 GLN B CA 1
ATOM 4809 C C . GLN B 1 19 ? -6.988 -19.766 15.984 1 66.81 19 GLN B C 1
ATOM 4811 O O . GLN B 1 19 ? -8.008 -19.125 15.719 1 66.81 19 GLN B O 1
ATOM 4816 N N . ASN B 1 20 ? -5.965 -19.984 15.242 1 70.19 20 ASN B N 1
ATOM 4817 C CA . ASN B 1 20 ? -5.926 -19.219 14 1 70.19 20 ASN B CA 1
ATOM 4818 C C . ASN B 1 20 ? -6.887 -19.781 12.961 1 70.19 20 ASN B C 1
ATOM 4820 O O . ASN B 1 20 ? -7.523 -19.031 12.219 1 70.19 20 ASN B O 1
ATOM 4824 N N . LEU B 1 21 ? -7.043 -21.078 13.031 1 74.31 21 LEU B N 1
ATOM 4825 C CA . LEU B 1 21 ? -7.977 -21.719 12.117 1 74.31 21 LEU B CA 1
ATOM 4826 C C . LEU B 1 21 ? -9.414 -21.375 12.477 1 74.31 21 LEU B C 1
ATOM 4828 O O . LEU B 1 21 ? -10.266 -21.25 11.594 1 74.31 21 LEU B O 1
ATOM 4832 N N . ASP B 1 22 ? -9.602 -21.188 13.719 1 75.19 22 ASP B N 1
ATOM 4833 C CA . ASP B 1 22 ? -10.93 -20.797 14.172 1 75.19 22 ASP B CA 1
ATOM 4834 C C . ASP B 1 22 ? -11.312 -19.422 13.648 1 75.19 22 ASP B C 1
ATOM 4836 O O . ASP B 1 22 ? -12.477 -19.172 13.312 1 75.19 22 ASP B O 1
ATOM 4840 N N . LYS B 1 23 ? -10.367 -18.703 13.555 1 76.06 23 LYS B N 1
ATOM 4841 C CA . LYS B 1 23 ? -10.617 -17.359 13.039 1 76.06 23 LYS B CA 1
ATOM 4842 C C . LYS B 1 23 ? -10.977 -17.391 11.555 1 76.06 23 LYS B C 1
ATOM 4844 O O . LYS B 1 23 ? -11.852 -16.656 11.102 1 76.06 23 LYS B O 1
ATOM 4849 N N . LEU B 1 24 ? -10.344 -18.219 10.891 1 76.88 24 LEU B N 1
ATOM 4850 C CA . LEU B 1 24 ? -10.703 -18.391 9.492 1 76.88 24 LEU B CA 1
ATOM 4851 C C . LEU B 1 24 ? -12.109 -18.953 9.352 1 76.88 24 LEU B C 1
ATOM 4853 O O . LEU B 1 24 ? -12.859 -18.562 8.461 1 76.88 24 LEU B O 1
ATOM 4857 N N . LEU B 1 25 ? -12.453 -19.797 10.25 1 78 25 LEU B N 1
ATOM 4858 C CA . LEU B 1 25 ? -13.773 -20.406 10.258 1 78 25 LEU B CA 1
ATOM 4859 C C . LEU B 1 25 ? -14.852 -19.375 10.594 1 78 25 LEU B C 1
ATOM 4861 O O . LEU B 1 25 ? -16 -19.516 10.188 1 78 25 LEU B O 1
ATOM 4865 N N . GLY B 1 26 ? -14.445 -18.359 11.25 1 80 26 GLY B N 1
ATOM 4866 C CA . GLY B 1 26 ? -15.375 -17.281 11.539 1 80 26 GLY B CA 1
ATOM 4867 C C . GLY B 1 26 ? -15.906 -16.594 10.297 1 80 26 GLY B C 1
ATOM 4868 O O . GLY B 1 26 ? -17.094 -16.297 10.203 1 80 26 GLY B O 1
ATOM 4869 N N . ILE B 1 27 ? -15.031 -16.438 9.375 1 85.12 27 ILE B N 1
ATOM 4870 C CA . ILE B 1 27 ? -15.43 -15.773 8.133 1 85.12 27 ILE B CA 1
ATOM 4871 C C . ILE B 1 27 ? -16.219 -16.75 7.266 1 85.12 27 ILE B C 1
ATOM 4873 O O . ILE B 1 27 ? -17.062 -16.328 6.461 1 85.12 27 ILE B O 1
ATOM 4877 N N . PHE B 1 28 ? -16.016 -18.016 7.543 1 85.62 28 PHE B N 1
ATOM 4878 C CA . PHE B 1 28 ? -16.719 -19.047 6.797 1 85.62 28 PHE B CA 1
ATOM 4879 C C . PHE B 1 28 ? -18.219 -19.031 7.129 1 85.62 28 PHE B C 1
ATOM 4881 O O . PHE B 1 28 ? -19.016 -19.609 6.395 1 85.62 28 PHE B O 1
ATOM 4888 N N . LYS B 1 29 ? -18.578 -18.391 8.227 1 86.5 29 LYS B N 1
ATOM 4889 C CA . LYS B 1 29 ? -19.984 -18.234 8.586 1 86.5 29 LYS B CA 1
ATOM 4890 C C . LYS B 1 29 ? -20.766 -17.484 7.5 1 86.5 29 LYS B C 1
ATOM 4892 O O . LYS B 1 29 ? -21.953 -17.719 7.324 1 86.5 29 LYS B O 1
ATOM 4897 N N . PHE B 1 30 ? -20.094 -16.703 6.746 1 90.06 30 PHE B N 1
ATOM 4898 C CA . PHE B 1 30 ? -20.734 -15.922 5.699 1 90.06 30 PHE B CA 1
ATOM 4899 C C . PHE B 1 30 ? -20.984 -16.781 4.461 1 90.06 30 PHE B C 1
ATOM 4901 O O . PHE B 1 30 ? -21.688 -16.359 3.545 1 90.06 30 PHE B O 1
ATOM 4908 N N . VAL B 1 31 ? -20.422 -17.938 4.457 1 90.12 31 VAL B N 1
ATOM 4909 C CA . VAL B 1 31 ? -20.641 -18.891 3.369 1 90.12 31 VAL B CA 1
ATOM 4910 C C . VAL B 1 31 ? -21.844 -19.766 3.682 1 90.12 31 VAL B C 1
ATOM 4912 O O . VAL B 1 31 ? -22.438 -20.375 2.779 1 90.12 31 VAL B O 1
ATOM 4915 N N . LEU B 1 32 ? -22.344 -19.812 4.906 1 89 32 LEU B N 1
ATOM 4916 C CA . LEU B 1 32 ? -23.375 -20.719 5.398 1 89 32 LEU B CA 1
ATOM 4917 C C . LEU B 1 32 ? -24.703 -20.469 4.684 1 89 32 LEU B C 1
ATOM 4919 O O . LEU B 1 32 ? -25.422 -21.406 4.359 1 89 32 LEU B O 1
ATOM 4923 N N . PRO B 1 33 ? -24.984 -19.172 4.434 1 91.19 33 PRO B N 1
ATOM 4924 C CA . PRO B 1 33 ? -26.234 -18.953 3.699 1 91.19 33 PRO B CA 1
ATOM 4925 C C . PRO B 1 33 ? -26.219 -19.562 2.305 1 91.19 33 PRO B C 1
ATOM 4927 O O . PRO B 1 33 ? -27.266 -19.828 1.731 1 91.19 33 PRO B O 1
ATOM 4930 N N . TYR B 1 34 ? -25.078 -19.797 1.833 1 93.75 34 TYR B N 1
ATOM 4931 C CA . TYR B 1 34 ? -24.938 -20.375 0.499 1 93.75 34 TYR B CA 1
ATOM 4932 C C . TYR B 1 34 ? -24.422 -21.812 0.574 1 93.75 34 TYR B C 1
ATOM 4934 O O . TYR B 1 34 ? -23.734 -22.266 -0.335 1 93.75 34 TYR B O 1
ATOM 4942 N N . LYS B 1 35 ? -24.703 -22.469 1.617 1 92.69 35 LYS B N 1
ATOM 4943 C CA . LYS B 1 35 ? -24.203 -23.828 1.855 1 92.69 35 LYS B CA 1
ATOM 4944 C C . LYS B 1 35 ? -24.656 -24.781 0.764 1 92.69 35 LYS B C 1
ATOM 4946 O O . LYS B 1 35 ? -23.938 -25.703 0.382 1 92.69 35 LYS B O 1
ATOM 4951 N N . GLY B 1 36 ? -25.875 -24.562 0.235 1 94.94 36 GLY B N 1
ATOM 4952 C CA . GLY B 1 36 ? -26.375 -25.422 -0.833 1 94.94 36 GLY B CA 1
ATOM 4953 C C . GLY B 1 36 ? -25.547 -25.328 -2.105 1 94.94 36 GLY B C 1
ATOM 4954 O O . GLY B 1 36 ? -25.125 -26.344 -2.656 1 94.94 36 GLY B O 1
ATOM 4955 N N . VAL B 1 37 ? -25.312 -24.125 -2.504 1 95.25 37 VAL B N 1
ATOM 4956 C CA . VAL B 1 37 ? -24.531 -23.875 -3.717 1 95.25 37 VAL B CA 1
ATOM 4957 C C . VAL B 1 37 ? -23.078 -24.312 -3.498 1 95.25 37 VAL B C 1
ATOM 4959 O O . VAL B 1 37 ? -22.453 -24.859 -4.398 1 95.25 37 VAL B O 1
ATOM 4962 N N . PHE B 1 38 ? -22.672 -24.078 -2.357 1 93.44 38 PHE B N 1
ATOM 4963 C CA . PHE B 1 38 ? -21.312 -24.469 -2.008 1 93.44 38 PHE B CA 1
ATOM 4964 C C . PHE B 1 38 ? -21.156 -25.984 -2.037 1 93.44 38 PHE B C 1
ATOM 4966 O O . PHE B 1 38 ? -20.188 -26.516 -2.59 1 93.44 38 PHE B O 1
ATOM 4973 N N . GLY B 1 39 ? -22.047 -26.672 -1.405 1 94.12 39 GLY B N 1
ATOM 4974 C CA . GLY B 1 39 ? -22.031 -28.125 -1.422 1 94.12 39 GLY B CA 1
ATOM 4975 C C . GLY B 1 39 ? -22.109 -28.703 -2.82 1 94.12 39 GLY B C 1
ATOM 4976 O O . GLY B 1 39 ? -21.391 -29.656 -3.141 1 94.12 39 GLY B O 1
ATOM 4977 N N . LEU B 1 40 ? -22.922 -28.125 -3.629 1 95.69 40 LEU B N 1
ATOM 4978 C CA . LEU B 1 40 ? -23.031 -28.547 -5.02 1 95.69 40 LEU B CA 1
ATOM 4979 C C . LEU B 1 40 ? -21.703 -28.312 -5.754 1 95.69 40 LEU B C 1
ATOM 4981 O O . LEU B 1 40 ? -21.297 -29.141 -6.582 1 95.69 40 LEU B O 1
ATOM 4985 N N . GLY B 1 41 ? -21.109 -27.172 -5.461 1 94.06 41 GLY B N 1
ATOM 4986 C CA . GLY B 1 41 ? -19.797 -26.906 -6.027 1 94.06 41 GLY B CA 1
ATOM 4987 C C . GLY B 1 41 ? -18.766 -27.938 -5.637 1 94.06 41 GLY B C 1
ATOM 4988 O O . GLY B 1 41 ? -17.953 -28.359 -6.469 1 94.06 41 GLY B O 1
ATOM 4989 N N . LEU B 1 42 ? -18.812 -28.391 -4.418 1 93.88 42 LEU B N 1
ATOM 4990 C CA . LEU B 1 42 ? -17.875 -29.406 -3.934 1 93.88 42 LEU B CA 1
ATOM 4991 C C . LEU B 1 42 ? -18.109 -30.734 -4.641 1 93.88 42 LEU B C 1
ATOM 4993 O O . LEU B 1 42 ? -17.172 -31.469 -4.93 1 93.88 42 LEU B O 1
ATOM 4997 N N . VAL B 1 43 ? -19.328 -31.031 -4.898 1 96.06 43 VAL B N 1
ATOM 4998 C CA . VAL B 1 43 ? -19.672 -32.25 -5.609 1 96.06 43 VAL B CA 1
ATOM 4999 C C . VAL B 1 43 ? -19.109 -32.219 -7.027 1 96.06 43 VAL B C 1
ATOM 5001 O O . VAL B 1 43 ? -18.5 -33.188 -7.492 1 96.06 43 VAL B O 1
ATOM 5004 N N . PHE B 1 44 ? -19.297 -31.078 -7.664 1 95.44 44 PHE B N 1
ATOM 5005 C CA . PHE B 1 44 ? -18.766 -30.938 -9.016 1 95.44 44 PHE B CA 1
ATOM 5006 C C . PHE B 1 44 ? -17.25 -30.922 -9.008 1 95.44 44 PHE B C 1
ATOM 5008 O O . PHE B 1 44 ? -16.609 -31.406 -9.953 1 95.44 44 PHE B O 1
ATOM 5015 N N . LEU B 1 45 ? -16.734 -30.406 -7.918 1 94.25 45 LEU B N 1
ATOM 5016 C CA . LEU B 1 45 ? -15.273 -30.438 -7.77 1 94.25 45 LEU B CA 1
ATOM 5017 C C . LEU B 1 45 ? -14.773 -31.875 -7.637 1 94.25 45 LEU B C 1
ATOM 5019 O O . LEU B 1 45 ? -13.781 -32.25 -8.266 1 94.25 45 LEU B O 1
ATOM 5023 N N . LEU B 1 46 ? -15.43 -32.688 -6.891 1 94.62 46 LEU B N 1
ATOM 5024 C CA . LEU B 1 46 ? -15.07 -34.094 -6.719 1 94.62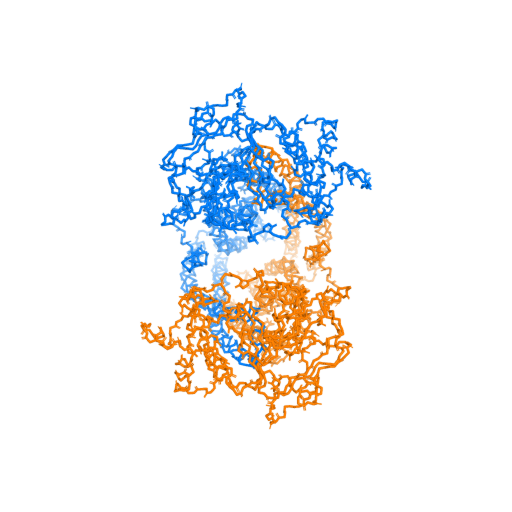 46 LEU B CA 1
ATOM 5025 C C . LEU B 1 46 ? -15.156 -34.812 -8.047 1 94.62 46 LEU B C 1
ATOM 5027 O O . LEU B 1 46 ? -14.211 -35.531 -8.422 1 94.62 46 LEU B O 1
ATOM 5031 N N . PHE B 1 47 ? -16.203 -34.594 -8.734 1 95 47 PHE B N 1
ATOM 5032 C CA . PHE B 1 47 ? -16.406 -35.312 -9.992 1 95 47 PHE B CA 1
ATOM 5033 C C . PHE B 1 47 ? -15.422 -34.844 -11.047 1 95 47 PHE B C 1
ATOM 5035 O O . PHE B 1 47 ? -14.93 -35.656 -11.852 1 95 47 PHE B O 1
ATOM 5042 N N . SER B 1 48 ? -15.273 -33.562 -11.039 1 92.81 48 SER B N 1
ATOM 5043 C CA . SER B 1 48 ? -14.305 -33.062 -12.008 1 92.81 48 SER B CA 1
ATOM 5044 C C . SER B 1 48 ? -12.906 -33.594 -11.734 1 92.81 48 SER B C 1
ATOM 5046 O O . SER B 1 48 ? -12.18 -33.938 -12.672 1 92.81 48 SER B O 1
ATOM 5048 N N . SER B 1 49 ? -12.492 -33.719 -10.484 1 91.56 49 SER B N 1
ATOM 5049 C CA . SER B 1 49 ? -11.188 -34.25 -10.109 1 91.56 49 SER B CA 1
ATOM 5050 C C . SER B 1 49 ? -11.094 -35.719 -10.406 1 91.56 49 SER B C 1
ATOM 5052 O O . SER B 1 49 ? -10.086 -36.188 -10.938 1 91.56 49 SER B O 1
ATOM 5054 N N . LEU B 1 50 ? -12.125 -36.469 -10.148 1 92.5 50 LEU B N 1
ATOM 5055 C CA . LEU B 1 50 ? -12.125 -37.906 -10.367 1 92.5 50 LEU B CA 1
ATOM 5056 C C . LEU B 1 50 ? -12.117 -38.25 -11.852 1 92.5 50 LEU B C 1
ATOM 5058 O O . LEU B 1 50 ? -11.461 -39.188 -12.281 1 92.5 50 LEU B O 1
ATOM 5062 N N . THR B 1 51 ? -12.898 -37.469 -12.586 1 91.62 51 THR B N 1
ATOM 5063 C CA . THR B 1 51 ? -12.93 -37.719 -14.031 1 91.62 51 THR B CA 1
ATOM 5064 C C . THR B 1 51 ? -11.57 -37.406 -14.648 1 91.62 51 THR B C 1
ATOM 5066 O O . THR B 1 51 ? -11.156 -38.094 -15.594 1 91.62 51 THR B O 1
ATOM 5069 N N . LEU B 1 52 ? -10.859 -36.438 -14.141 1 87.88 52 LEU B N 1
ATOM 5070 C CA . LEU B 1 52 ? -9.531 -36.125 -14.648 1 87.88 52 LEU B CA 1
ATOM 5071 C C . LEU B 1 52 ? -8.547 -37.25 -14.32 1 87.88 52 LEU B C 1
ATOM 5073 O O . LEU B 1 52 ? -7.656 -37.562 -15.117 1 87.88 52 LEU B O 1
ATOM 5077 N N . LEU B 1 53 ? -8.789 -37.844 -13.172 1 90.44 53 LEU B N 1
ATOM 5078 C CA . LEU B 1 53 ? -7.914 -38.906 -12.734 1 90.44 53 LEU B CA 1
ATOM 5079 C C . LEU B 1 53 ? -8.164 -40.188 -13.547 1 90.44 53 LEU B C 1
ATOM 5081 O O . LEU B 1 53 ? -7.355 -41.125 -13.523 1 90.44 53 LEU B O 1
ATOM 5085 N N . ALA B 1 54 ? -9.219 -40.219 -14.297 1 91.19 54 ALA B N 1
ATOM 5086 C CA . ALA B 1 54 ? -9.492 -41.344 -15.172 1 91.19 54 ALA B CA 1
ATOM 5087 C C . ALA B 1 54 ? -8.625 -41.281 -16.438 1 91.19 54 ALA B C 1
ATOM 5089 O O . ALA B 1 54 ? -8.414 -42.312 -17.094 1 91.19 54 ALA B O 1
ATOM 5090 N N . PHE B 1 55 ? -8.109 -40.125 -16.609 1 87.81 55 PHE B N 1
ATOM 5091 C CA . PHE B 1 55 ? -7.363 -39.906 -17.844 1 87.81 55 PHE B CA 1
ATOM 5092 C C . PHE B 1 55 ? -6.105 -40.75 -17.891 1 87.81 55 PHE B C 1
ATOM 5094 O O . PHE B 1 55 ? -5.883 -41.5 -18.844 1 87.81 55 PHE B O 1
ATOM 5101 N N . PRO B 1 56 ? -5.23 -40.75 -16.875 1 87.75 56 PRO B N 1
ATOM 5102 C CA . PRO B 1 56 ? -4.016 -41.562 -16.922 1 87.75 56 PRO B CA 1
ATOM 5103 C C . PRO B 1 56 ? -4.316 -43.062 -17.078 1 87.75 56 PRO B C 1
ATOM 5105 O O . PRO B 1 56 ? -3.6 -43.75 -17.797 1 87.75 56 PRO B O 1
ATOM 5108 N N . PHE B 1 57 ? -5.371 -43.531 -16.516 1 90.12 57 PHE B N 1
ATOM 5109 C CA . PHE B 1 57 ? -5.734 -44.938 -16.594 1 90.12 57 PHE B CA 1
ATOM 5110 C C . PHE B 1 57 ? -6.102 -45.312 -18.031 1 90.12 57 PHE B C 1
ATOM 5112 O O . PHE B 1 57 ? -5.578 -46.312 -18.562 1 90.12 57 PHE B O 1
ATOM 5119 N N . VAL B 1 58 ? -6.992 -44.562 -18.625 1 89.06 58 VAL B N 1
ATOM 5120 C CA . VAL B 1 58 ? -7.469 -44.875 -19.969 1 89.06 58 VAL B CA 1
ATOM 5121 C C . VAL B 1 58 ? -6.344 -44.625 -20.984 1 89.06 58 VAL B C 1
ATOM 5123 O O . VAL B 1 58 ? -6.25 -45.344 -21.984 1 89.06 58 VAL B O 1
ATOM 5126 N N . ALA B 1 59 ? -5.477 -43.719 -20.656 1 87.62 59 ALA B N 1
ATOM 5127 C CA . ALA B 1 59 ? -4.312 -43.5 -21.516 1 87.62 59 ALA B CA 1
ATOM 5128 C C . ALA B 1 59 ? -3.398 -44.719 -21.531 1 87.62 59 ALA B C 1
ATOM 5130 O O . ALA B 1 59 ? -2.861 -45.094 -22.562 1 87.62 59 ALA B O 1
ATOM 5131 N N . GLY B 1 60 ? -3.178 -45.344 -20.359 1 87.94 60 GLY B N 1
ATOM 5132 C CA . GLY B 1 60 ? -2.402 -46.562 -20.297 1 87.94 60 GLY B CA 1
ATOM 5133 C C . GLY B 1 60 ? -3.02 -47.719 -21.078 1 87.94 60 GLY B C 1
ATOM 5134 O O . GLY B 1 60 ? -2.309 -48.469 -21.75 1 87.94 60 GLY B O 1
ATOM 5135 N N . LYS B 1 61 ? -4.348 -47.812 -21.078 1 89.31 61 LYS B N 1
ATOM 5136 C CA . LYS B 1 61 ? -5.039 -48.844 -21.812 1 89.31 61 LYS B CA 1
ATOM 5137 C C . LYS B 1 61 ? -4.941 -48.625 -23.312 1 89.31 61 LYS B C 1
ATOM 5139 O O . LYS B 1 61 ? -4.918 -49.594 -24.094 1 89.31 61 LYS B O 1
ATOM 5144 N N . LEU B 1 62 ? -4.926 -47.375 -23.656 1 88.12 62 LEU B N 1
ATOM 5145 C CA . LEU B 1 62 ? -4.719 -47.031 -25.062 1 88.12 62 LEU B CA 1
ATOM 5146 C C . LEU B 1 62 ? -3.385 -47.594 -25.562 1 88.12 62 LEU B C 1
ATOM 5148 O O . LEU B 1 62 ? -3.309 -48.156 -26.641 1 88.12 62 LEU B O 1
ATOM 5152 N N . ILE B 1 63 ? -2.373 -47.5 -24.734 1 85.94 63 ILE B N 1
ATOM 5153 C CA . ILE B 1 63 ? -1.04 -48 -25.078 1 85.94 63 ILE B CA 1
ATOM 5154 C C . ILE B 1 63 ? -1.029 -49.531 -25.078 1 85.94 63 ILE B C 1
ATOM 5156 O O . ILE B 1 63 ? -0.435 -50.125 -25.969 1 85.94 63 ILE B O 1
ATOM 5160 N N . ASP B 1 64 ? -1.662 -50.156 -24.141 1 87.31 64 ASP B N 1
ATOM 5161 C CA . ASP B 1 64 ? -1.728 -51.625 -24.078 1 87.31 64 ASP B CA 1
ATOM 5162 C C . ASP B 1 64 ? -2.436 -52.188 -25.312 1 87.31 64 ASP B C 1
ATOM 5164 O O . ASP B 1 64 ? -2.016 -53.188 -25.859 1 87.31 64 ASP B O 1
ATOM 5168 N N . THR B 1 65 ? -3.523 -51.531 -25.703 1 86.19 65 THR B N 1
ATOM 5169 C CA . THR B 1 65 ? -4.266 -52 -26.859 1 86.19 65 THR B CA 1
ATOM 5170 C C . THR B 1 65 ? -3.441 -51.844 -28.141 1 86.19 65 THR B C 1
ATOM 5172 O O . THR B 1 65 ? -3.535 -52.656 -29.047 1 86.19 65 THR B O 1
ATOM 5175 N N . ALA B 1 66 ? -2.668 -50.875 -28.172 1 82.94 66 ALA B N 1
ATOM 5176 C CA . ALA B 1 66 ? -1.781 -50.656 -29.312 1 82.94 66 ALA B CA 1
ATOM 5177 C C . ALA B 1 66 ? -0.77 -51.812 -29.438 1 82.94 66 ALA B C 1
ATOM 5179 O O . ALA B 1 66 ? -0.262 -52.062 -30.516 1 82.94 66 ALA B O 1
ATOM 5180 N N . GLN B 1 67 ? -0.495 -52.438 -28.312 1 82.25 67 GLN B N 1
ATOM 5181 C CA . GLN B 1 67 ? 0.45 -53.531 -28.297 1 82.25 67 GLN B CA 1
ATOM 5182 C C . GLN B 1 67 ? -0.264 -54.875 -28.5 1 82.25 67 GLN B C 1
ATOM 5184 O O . GLN B 1 67 ? 0.361 -55.938 -28.438 1 82.25 67 GLN B O 1
ATOM 5189 N N . GLY B 1 68 ? -1.511 -54.844 -28.719 1 78.69 68 GLY B N 1
ATOM 5190 C CA . GLY B 1 68 ? -2.244 -56.031 -29.031 1 78.69 68 GLY B CA 1
ATOM 5191 C C . GLY B 1 68 ? -2.943 -56.656 -27.828 1 78.69 68 GLY B C 1
ATOM 5192 O O . GLY B 1 68 ? -3.498 -57.75 -27.922 1 78.69 68 GLY B O 1
ATOM 5193 N N . LYS B 1 69 ? -2.824 -55.969 -26.719 1 80.62 69 LYS B N 1
ATOM 5194 C CA . LYS B 1 69 ? -3.508 -56.5 -25.547 1 80.62 69 LYS B CA 1
ATOM 5195 C C . LYS B 1 69 ? -4.984 -56.125 -25.547 1 80.62 69 LYS B C 1
ATOM 5197 O O . LYS B 1 69 ? -5.344 -55.031 -25.969 1 80.62 69 LYS B O 1
ATOM 5202 N N . GLU B 1 70 ? -5.781 -57 -25.172 1 74.62 70 GLU B N 1
ATOM 5203 C CA . GLU B 1 70 ? -7.223 -56.781 -25.25 1 74.62 70 GLU B CA 1
ATOM 5204 C C . GLU B 1 70 ? -7.742 -56.094 -24 1 74.62 70 GLU B C 1
ATOM 5206 O O . GLU B 1 70 ? -7.258 -56.344 -22.906 1 74.62 70 GLU B O 1
ATOM 5211 N N . TRP B 1 71 ? -8.414 -55.031 -24.141 1 76.94 71 TRP B N 1
ATOM 5212 C CA . TRP B 1 71 ? -9.211 -54.406 -23.094 1 76.94 71 TRP B CA 1
ATOM 5213 C C . TRP B 1 71 ? -10.695 -54.406 -23.453 1 76.94 71 TRP B C 1
ATOM 5215 O O . TRP B 1 71 ? -11.102 -55.094 -24.391 1 76.94 71 TRP B O 1
ATOM 5225 N N . ILE B 1 72 ? -11.594 -53.781 -22.609 1 73 72 ILE B N 1
ATOM 5226 C CA . ILE B 1 72 ? -13.031 -53.75 -22.859 1 73 72 ILE B CA 1
ATOM 5227 C C . ILE B 1 72 ? -13.289 -53.312 -24.312 1 73 72 ILE B C 1
ATOM 5229 O O . ILE B 1 72 ? -14.141 -53.906 -24.984 1 73 72 ILE B O 1
ATOM 5233 N N . PHE B 1 73 ? -12.438 -52.406 -24.797 1 74.62 73 PHE B N 1
ATOM 5234 C CA . PHE B 1 73 ? -12.5 -52 -26.188 1 74.62 73 PHE B CA 1
ATOM 5235 C C . PHE B 1 73 ? -11.281 -52.469 -26.969 1 74.62 73 PHE B C 1
ATOM 5237 O O . PHE B 1 73 ? -10.156 -52.438 -26.453 1 74.62 73 PHE B O 1
ATOM 5244 N N . ASN B 1 74 ? -11.539 -53.062 -28.062 1 77.81 74 ASN B N 1
ATOM 5245 C CA . ASN B 1 74 ? -10.445 -53.75 -28.75 1 77.81 74 ASN B CA 1
ATOM 5246 C C . ASN B 1 74 ? -9.828 -52.875 -29.828 1 77.81 74 ASN B C 1
ATOM 5248 O O . ASN B 1 74 ? -8.852 -53.25 -30.469 1 77.81 74 ASN B O 1
ATOM 5252 N N . ASP B 1 75 ? -10.422 -51.625 -29.938 1 87 75 ASP B N 1
ATOM 5253 C CA . ASP B 1 75 ? -9.883 -50.781 -31.016 1 87 75 ASP B CA 1
ATOM 5254 C C . ASP B 1 75 ? -9.367 -49.469 -30.453 1 87 75 ASP B C 1
ATOM 5256 O O . ASP B 1 75 ? -9.945 -48.906 -29.516 1 87 75 ASP B O 1
ATOM 5260 N N . ILE B 1 76 ? -8.242 -49.094 -30.984 1 90.12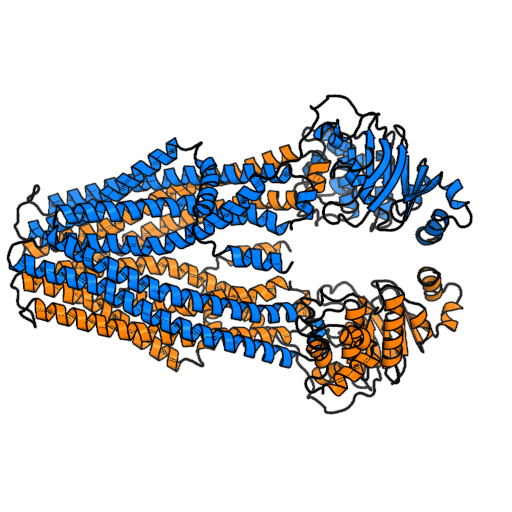 76 ILE B N 1
ATOM 5261 C CA . ILE B 1 76 ? -7.582 -47.844 -30.594 1 90.12 76 ILE B CA 1
ATOM 5262 C C . ILE B 1 76 ? -8.539 -46.688 -30.75 1 90.12 76 ILE B C 1
ATOM 5264 O O . ILE B 1 76 ? -8.609 -45.812 -29.891 1 90.12 76 ILE B O 1
ATOM 5268 N N . ASP B 1 77 ? -9.359 -46.594 -31.797 1 91.38 77 ASP B N 1
ATOM 5269 C CA . ASP B 1 77 ? -10.281 -45.5 -32.094 1 91.38 77 ASP B CA 1
ATOM 5270 C C . ASP B 1 77 ? -11.375 -45.406 -31.016 1 91.38 77 ASP B C 1
ATOM 5272 O O . ASP B 1 77 ? -11.758 -44.312 -30.594 1 91.38 77 ASP B O 1
ATOM 5276 N N . SER B 1 78 ? -11.852 -46.594 -30.594 1 91.44 78 SER B N 1
ATOM 5277 C CA . SER B 1 78 ? -12.906 -46.625 -29.578 1 91.44 78 SER B CA 1
ATOM 5278 C C . SER B 1 78 ? -12.391 -46.125 -28.234 1 91.44 78 SER B C 1
ATOM 5280 O O . SER B 1 78 ? -13.094 -45.438 -27.516 1 91.44 78 SER B O 1
ATOM 5282 N N . ILE B 1 79 ? -11.219 -46.438 -27.875 1 92 79 ILE B N 1
ATOM 5283 C CA . ILE B 1 79 ? -10.633 -46 -26.609 1 92 79 ILE B CA 1
ATOM 5284 C C . ILE B 1 79 ? -10.391 -44.5 -26.641 1 92 79 ILE B C 1
ATOM 5286 O O . ILE B 1 79 ? -10.633 -43.781 -25.656 1 92 79 ILE B O 1
ATOM 5290 N N . ALA B 1 80 ? -9.891 -43.969 -27.797 1 91.94 80 ALA B N 1
ATOM 5291 C CA . ALA B 1 80 ? -9.688 -42.531 -27.953 1 91.94 80 ALA B CA 1
ATOM 5292 C C . ALA B 1 80 ? -11 -41.781 -27.812 1 91.94 80 ALA B C 1
ATOM 5294 O O . ALA B 1 80 ? -11.039 -40.719 -27.219 1 91.94 80 ALA B O 1
ATOM 5295 N N . MET B 1 81 ? -12.055 -42.312 -28.359 1 91.94 81 MET B N 1
ATOM 5296 C CA . MET B 1 81 ? -13.367 -41.688 -28.25 1 91.94 81 MET B CA 1
ATOM 5297 C C . MET B 1 81 ? -13.859 -41.688 -26.812 1 91.94 81 MET B C 1
ATOM 5299 O O . MET B 1 81 ? -14.5 -40.719 -26.375 1 91.94 81 MET B O 1
ATOM 5303 N N . VAL B 1 82 ? -13.594 -42.719 -26.078 1 91.75 82 VAL B N 1
ATOM 5304 C CA . VAL B 1 82 ? -13.953 -42.781 -24.672 1 91.75 82 VAL B CA 1
ATOM 5305 C C . VAL B 1 82 ? -13.195 -41.688 -23.891 1 91.75 82 VAL B C 1
ATOM 5307 O O . VAL B 1 82 ? -13.766 -41.031 -23.031 1 91.75 82 VAL B O 1
ATOM 5310 N N . LEU B 1 83 ? -11.93 -41.531 -24.234 1 92.56 83 LEU B N 1
ATOM 5311 C CA . LEU B 1 83 ? -11.109 -40.531 -23.578 1 92.56 83 LEU B CA 1
ATOM 5312 C C . LEU B 1 83 ? -11.656 -39.125 -23.859 1 92.56 83 LEU B C 1
ATOM 5314 O O . LEU B 1 83 ? -11.727 -38.281 -22.953 1 92.56 83 LEU B O 1
ATOM 5318 N N . ILE B 1 84 ? -12.055 -38.844 -25.094 1 92.62 84 ILE B N 1
ATOM 5319 C CA . ILE B 1 84 ? -12.641 -37.562 -25.453 1 92.62 84 ILE B CA 1
ATOM 5320 C C . ILE B 1 84 ? -13.953 -37.375 -24.703 1 92.62 84 ILE B C 1
ATOM 5322 O O . ILE B 1 84 ? -14.25 -36.25 -24.266 1 92.62 84 ILE B O 1
ATOM 5326 N N . GLY B 1 85 ? -14.742 -38.5 -24.656 1 93 85 GLY B N 1
ATOM 5327 C CA . GLY B 1 85 ? -15.969 -38.438 -23.891 1 93 85 GLY B CA 1
ATOM 5328 C C . GLY B 1 85 ? -15.742 -38.094 -22.422 1 93 85 GLY B C 1
ATOM 5329 O O . GLY B 1 85 ? -16.469 -37.281 -21.859 1 93 85 GLY B O 1
ATOM 5330 N N . ILE B 1 86 ? -14.75 -38.625 -21.797 1 93.31 86 ILE B N 1
ATOM 5331 C CA . ILE B 1 86 ? -14.398 -38.375 -20.406 1 93.31 86 ILE B CA 1
ATOM 5332 C C . ILE B 1 86 ? -13.969 -36.906 -20.25 1 93.31 86 ILE B C 1
ATOM 5334 O O . ILE B 1 86 ? -14.367 -36.219 -19.297 1 93.31 86 ILE B O 1
ATOM 5338 N N . LEU B 1 87 ? -13.164 -36.438 -21.219 1 92.62 87 LEU B N 1
ATOM 5339 C CA . LEU B 1 87 ? -12.695 -35.062 -21.156 1 92.62 87 LEU B CA 1
ATOM 5340 C C . LEU B 1 87 ? -13.859 -34.062 -21.312 1 92.62 87 LEU B C 1
ATOM 5342 O O . LEU B 1 87 ? -13.867 -33 -20.703 1 92.62 87 LEU B O 1
ATOM 5346 N N . PHE B 1 88 ? -14.797 -34.438 -22.156 1 93.62 88 PHE B N 1
ATOM 5347 C CA . PHE B 1 88 ? -15.969 -33.594 -22.344 1 93.62 88 PHE B CA 1
ATOM 5348 C C . PHE B 1 88 ? -16.781 -33.5 -21.047 1 93.62 88 PHE B C 1
ATOM 5350 O O . PHE B 1 88 ? -17.156 -32.375 -20.641 1 93.62 88 PHE B O 1
ATOM 5357 N N . VAL B 1 89 ? -17.047 -34.625 -20.438 1 94.62 89 VAL B N 1
ATOM 5358 C CA . VAL B 1 89 ? -17.781 -34.656 -19.172 1 94.62 89 VAL B CA 1
ATOM 5359 C C . VAL B 1 89 ? -17 -33.875 -18.109 1 94.62 89 VAL B C 1
ATOM 5361 O O . VAL B 1 89 ? -17.594 -33.094 -17.344 1 94.62 89 VAL B O 1
ATOM 5364 N N . GLN B 1 90 ? -15.734 -34.062 -18.125 1 93.56 90 GLN B N 1
ATOM 5365 C CA . GLN B 1 90 ? -14.875 -33.344 -17.188 1 93.56 90 GLN B CA 1
ATOM 5366 C C . GLN B 1 90 ? -14.984 -31.828 -17.406 1 93.56 90 GLN B C 1
ATOM 5368 O O . GLN B 1 90 ? -15.023 -31.062 -16.438 1 93.56 90 GLN B O 1
ATOM 5373 N N . SER B 1 91 ? -15.016 -31.391 -18.625 1 93.44 91 SER B N 1
ATOM 5374 C CA . SER B 1 91 ? -15.117 -29.969 -18.953 1 93.44 91 SER B CA 1
ATOM 5375 C C . SER B 1 91 ? -16.438 -29.375 -18.453 1 93.44 91 SER B C 1
ATOM 5377 O O . SER B 1 91 ? -16.469 -28.234 -17.984 1 93.44 91 SER B O 1
ATOM 5379 N N . VAL B 1 92 ? -17.438 -30.141 -18.484 1 94.44 92 VAL B N 1
ATOM 5380 C CA . VAL B 1 92 ? -18.75 -29.703 -18.016 1 94.44 92 VAL B CA 1
ATOM 5381 C C . VAL B 1 92 ? -18.719 -29.562 -16.5 1 94.44 92 VAL B C 1
ATOM 5383 O O . VAL B 1 92 ? -19.188 -28.562 -15.945 1 94.44 92 VAL B O 1
ATOM 5386 N N . PHE B 1 93 ? -18.172 -30.594 -15.844 1 95.56 93 PHE B N 1
ATOM 5387 C CA . PHE B 1 93 ? -18.062 -30.547 -14.391 1 95.56 93 PHE B CA 1
ATOM 5388 C C . PHE B 1 93 ? -17.188 -29.375 -13.953 1 95.56 93 PHE B C 1
ATOM 5390 O O . PHE B 1 93 ? -17.484 -28.703 -12.969 1 95.56 93 PHE B O 1
ATOM 5397 N N . SER B 1 94 ? -16.203 -29.141 -14.688 1 93.38 94 SER B N 1
ATOM 5398 C CA . SER B 1 94 ? -15.281 -28.062 -14.367 1 93.38 94 SER B CA 1
ATOM 5399 C C . SER B 1 94 ? -15.953 -26.688 -14.492 1 93.38 94 SER B C 1
ATOM 5401 O O . SER B 1 94 ? -15.719 -25.797 -13.672 1 93.38 94 SER B O 1
ATOM 5403 N N . PHE B 1 95 ? -16.766 -26.531 -15.5 1 93.75 95 PHE B N 1
ATOM 5404 C CA . PHE B 1 95 ? -17.484 -25.281 -15.703 1 93.75 95 PHE B CA 1
ATOM 5405 C C . PHE B 1 95 ? -18.375 -24.969 -14.508 1 93.75 95 PHE B C 1
ATOM 5407 O O . PHE B 1 95 ? -18.328 -23.875 -13.953 1 93.75 95 PHE B O 1
ATOM 5414 N N . PHE B 1 96 ? -19.125 -25.938 -14.156 1 95 96 PHE B N 1
ATOM 5415 C CA . PHE B 1 96 ? -20.078 -25.719 -13.07 1 95 96 PHE B CA 1
ATOM 5416 C C . PHE B 1 96 ? -19.344 -25.531 -11.742 1 95 96 PHE B C 1
ATOM 5418 O O . PHE B 1 96 ? -19.797 -24.766 -10.891 1 95 96 PHE B O 1
ATOM 5425 N N . ARG B 1 97 ? -18.312 -26.234 -11.609 1 92.25 97 ARG B N 1
ATOM 5426 C CA . ARG B 1 97 ? -17.5 -26.031 -10.406 1 92.25 97 ARG B CA 1
ATOM 5427 C C . ARG B 1 97 ? -17.047 -24.594 -10.281 1 92.25 97 ARG B C 1
ATOM 5429 O O . ARG B 1 97 ? -17.266 -23.953 -9.242 1 92.25 97 ARG B O 1
ATOM 5436 N N . VAL B 1 98 ? -16.531 -24.047 -11.352 1 91.56 98 VAL B N 1
ATOM 5437 C CA . VAL B 1 98 ? -15.977 -22.703 -11.336 1 91.56 98 VAL B CA 1
ATOM 5438 C C . VAL B 1 98 ? -17.094 -21.672 -11.133 1 91.56 98 VAL B C 1
ATOM 5440 O O . VAL B 1 98 ? -16.969 -20.781 -10.297 1 91.56 98 VAL B O 1
ATOM 5443 N N . TRP B 1 99 ? -18.125 -21.938 -11.805 1 92.69 99 TRP B N 1
ATOM 5444 C CA . TRP B 1 99 ? -19.234 -20.984 -11.766 1 92.69 99 TRP B CA 1
ATOM 5445 C C . TRP B 1 99 ? -19.906 -20.984 -10.391 1 92.69 99 TRP B C 1
ATOM 5447 O O . TRP B 1 99 ? -20.219 -19.922 -9.852 1 92.69 99 TRP B O 1
ATOM 5457 N N . LEU B 1 100 ? -20.109 -22.125 -9.805 1 94.44 100 LEU B N 1
ATOM 5458 C CA . LEU B 1 100 ? -20.766 -22.234 -8.508 1 94.44 100 LEU B CA 1
ATOM 5459 C C . LEU B 1 100 ? -19.891 -21.672 -7.402 1 94.44 100 LEU B C 1
ATOM 5461 O O . LEU B 1 100 ? -20.359 -20.984 -6.504 1 94.44 100 LEU B O 1
ATOM 5465 N N . PHE B 1 101 ? -18.641 -21.922 -7.457 1 92.81 101 PHE B N 1
ATOM 5466 C CA . PHE B 1 101 ? -17.734 -21.406 -6.441 1 92.81 101 PHE B CA 1
ATOM 5467 C C . PHE B 1 101 ? -17.641 -19.891 -6.535 1 92.81 101 PHE B C 1
ATOM 5469 O O . PHE B 1 101 ? -17.516 -19.203 -5.516 1 92.81 101 PHE B O 1
ATOM 5476 N N . ALA B 1 102 ? -17.719 -19.438 -7.758 1 92.62 102 ALA B N 1
ATOM 5477 C CA . ALA B 1 102 ? -17.703 -17.984 -7.945 1 92.62 102 ALA B CA 1
ATOM 5478 C C . ALA B 1 102 ? -18.938 -17.328 -7.328 1 92.62 102 ALA B C 1
ATOM 5480 O O . ALA B 1 102 ? -18.844 -16.266 -6.727 1 92.62 102 ALA B O 1
ATOM 5481 N N . GLN B 1 103 ? -20.031 -18 -7.492 1 94.06 103 GLN B N 1
ATOM 5482 C CA . GLN B 1 103 ? -21.266 -17.469 -6.91 1 94.06 103 GLN B CA 1
ATOM 5483 C C . GLN B 1 103 ? -21.156 -17.391 -5.391 1 94.06 103 GLN B C 1
ATOM 5485 O O . GLN B 1 103 ? -21.547 -16.375 -4.797 1 94.06 103 GLN B O 1
ATOM 5490 N N . VAL B 1 104 ? -20.656 -18.391 -4.836 1 93.62 104 VAL B N 1
ATOM 5491 C CA . VAL B 1 104 ? -20.547 -18.438 -3.381 1 93.62 104 VAL B CA 1
ATOM 5492 C C . VAL B 1 104 ? -19.547 -17.391 -2.914 1 93.62 104 VAL B C 1
ATOM 5494 O O . VAL B 1 104 ? -19.812 -16.641 -1.968 1 93.62 104 VAL B O 1
ATOM 5497 N N . SER B 1 105 ? -18.391 -17.312 -3.566 1 92.62 105 SER B N 1
ATOM 5498 C CA . SER B 1 105 ? -17.328 -16.406 -3.143 1 92.62 105 SER B CA 1
ATOM 5499 C C . SER B 1 105 ? -17.75 -14.953 -3.299 1 92.62 105 SER B C 1
ATOM 5501 O O . SER B 1 105 ? -17.594 -14.156 -2.375 1 92.62 105 SER B O 1
ATOM 5503 N N . GLU B 1 106 ? -18.359 -14.625 -4.441 1 93.62 106 GLU B N 1
ATOM 5504 C CA . GLU B 1 106 ? -18.734 -13.242 -4.715 1 93.62 106 GLU B CA 1
ATOM 5505 C C . GLU B 1 106 ? -19.859 -12.781 -3.789 1 93.62 106 GLU B C 1
ATOM 5507 O O . GLU B 1 106 ? -19.797 -11.672 -3.244 1 93.62 106 GLU B O 1
ATOM 5512 N N . ARG B 1 107 ? -20.828 -13.57 -3.57 1 94.5 107 ARG B N 1
ATOM 5513 C CA . ARG B 1 107 ? -21.953 -13.203 -2.711 1 94.5 107 ARG B CA 1
ATOM 5514 C C . ARG B 1 107 ? -21.531 -13.164 -1.247 1 94.5 107 ARG B C 1
ATOM 5516 O O . ARG B 1 107 ? -21.953 -12.281 -0.495 1 94.5 107 ARG B O 1
ATOM 5523 N N . SER B 1 108 ? -20.75 -14.148 -0.852 1 93.62 108 SER B N 1
ATOM 5524 C CA . SER B 1 108 ? -20.266 -14.156 0.526 1 93.62 108 SER B CA 1
ATOM 5525 C C . SER B 1 108 ? -19.406 -12.93 0.826 1 93.62 108 SER B C 1
ATOM 5527 O O . SER B 1 108 ? -19.516 -12.352 1.907 1 93.62 108 SER B O 1
ATOM 5529 N N . MET B 1 109 ? -18.547 -12.578 -0.093 1 92.31 109 MET B N 1
ATOM 5530 C CA . MET B 1 109 ? -17.656 -11.438 0.141 1 92.31 109 MET B CA 1
ATOM 5531 C C . MET B 1 109 ? -18.453 -10.133 0.15 1 92.31 109 MET B C 1
ATOM 5533 O O . MET B 1 109 ? -18.109 -9.203 0.878 1 92.31 109 MET B O 1
ATOM 5537 N N . ARG B 1 110 ? -19.5 -10.086 -0.702 1 94.5 110 ARG B N 1
ATOM 5538 C CA . ARG B 1 110 ? -20.422 -8.961 -0.605 1 94.5 110 ARG B CA 1
ATOM 5539 C C . ARG B 1 110 ? -21.016 -8.852 0.795 1 94.5 110 ARG B C 1
ATOM 5541 O O . ARG B 1 110 ? -21.078 -7.766 1.372 1 94.5 110 ARG B O 1
ATOM 5548 N N . ASP B 1 111 ? -21.359 -9.953 1.338 1 95.19 111 ASP B N 1
ATOM 5549 C CA . ASP B 1 111 ? -21.969 -9.984 2.666 1 95.19 111 ASP B CA 1
ATOM 5550 C C . ASP B 1 111 ? -20.953 -9.586 3.738 1 95.19 111 ASP B C 1
ATOM 5552 O O . ASP B 1 111 ? -21.297 -8.914 4.707 1 95.19 111 ASP B O 1
ATOM 5556 N N . VAL B 1 112 ? -19.734 -10.008 3.58 1 94.5 112 VAL B N 1
ATOM 5557 C CA . VAL B 1 112 ? -18.688 -9.633 4.523 1 94.5 112 VAL B CA 1
ATOM 5558 C C . VAL B 1 112 ? -18.469 -8.125 4.488 1 94.5 112 VAL B C 1
ATOM 5560 O O . VAL B 1 112 ? -18.422 -7.473 5.535 1 94.5 112 VAL B O 1
ATOM 5563 N N . ARG B 1 113 ? -18.375 -7.613 3.287 1 95.88 113 ARG B N 1
ATOM 5564 C CA . ARG B 1 113 ? -18.141 -6.184 3.127 1 95.88 113 ARG B CA 1
ATOM 5565 C C . ARG B 1 113 ? -19.297 -5.375 3.701 1 95.88 113 ARG B C 1
ATOM 5567 O O . ARG B 1 113 ? -19.094 -4.402 4.426 1 95.88 113 ARG B O 1
ATOM 5574 N N . THR B 1 114 ? -20.484 -5.777 3.381 1 95.94 114 THR B N 1
ATOM 5575 C CA . THR B 1 114 ? -21.656 -5.066 3.857 1 95.94 114 THR B CA 1
ATOM 5576 C C . THR B 1 114 ? -21.734 -5.105 5.379 1 95.94 114 THR B C 1
ATOM 5578 O O . THR B 1 114 ? -22.031 -4.094 6.02 1 95.94 114 THR B O 1
ATOM 5581 N N . SER B 1 115 ? -21.5 -6.281 5.938 1 95.12 115 SER B N 1
ATOM 5582 C CA . SER B 1 115 ? -21.547 -6.426 7.387 1 95.12 115 SER B CA 1
ATOM 5583 C C . SER B 1 115 ? -20.453 -5.613 8.07 1 95.12 115 SER B C 1
ATOM 5585 O O . SER B 1 115 ? -20.688 -4.98 9.102 1 95.12 115 SER B O 1
ATOM 5587 N N . LEU B 1 116 ? -19.281 -5.68 7.473 1 95.12 116 LEU B N 1
ATOM 5588 C CA . LEU B 1 116 ? -18.156 -4.93 8.016 1 95.12 116 LEU B CA 1
ATOM 5589 C C . LEU B 1 116 ? -18.422 -3.428 7.949 1 95.12 116 LEU B C 1
ATOM 5591 O O . LEU B 1 116 ? -18.156 -2.703 8.914 1 95.12 116 LEU B O 1
ATOM 5595 N N . TYR B 1 117 ? -18.938 -3.008 6.828 1 96.25 117 TYR B N 1
ATOM 5596 C CA . TYR B 1 117 ? -19.25 -1.596 6.641 1 96.25 117 TYR B CA 1
ATOM 5597 C C . TYR B 1 117 ? -20.312 -1.14 7.625 1 96.25 117 TYR B C 1
ATOM 5599 O O . TYR B 1 117 ? -20.172 -0.093 8.266 1 96.25 117 TYR B O 1
ATOM 5607 N N . ARG B 1 118 ? -21.297 -1.872 7.75 1 95 118 ARG B N 1
ATOM 5608 C CA . ARG B 1 118 ? -22.375 -1.553 8.672 1 95 118 ARG B CA 1
ATOM 5609 C C . ARG B 1 118 ? -21.875 -1.499 10.109 1 95 118 ARG B C 1
ATOM 5611 O O . ARG B 1 118 ? -22.266 -0.611 10.875 1 95 118 ARG B O 1
ATOM 5618 N N . ARG B 1 119 ? -21.078 -2.439 10.414 1 94.81 119 ARG B N 1
ATOM 5619 C CA . ARG B 1 119 ? -20.5 -2.439 11.75 1 94.81 119 ARG B CA 1
ATOM 5620 C C . ARG B 1 119 ? -19.656 -1.19 11.984 1 94.81 119 ARG B C 1
ATOM 5622 O O . ARG B 1 119 ? -19.781 -0.538 13.023 1 94.81 119 ARG B O 1
ATOM 5629 N N . LEU B 1 120 ? -18.875 -0.823 11.055 1 95.38 120 LEU B N 1
ATOM 5630 C CA . LEU B 1 120 ? -17.969 0.317 11.172 1 95.38 120 LEU B CA 1
ATOM 5631 C C . LEU B 1 120 ? -18.75 1.61 11.375 1 95.38 120 LEU B C 1
ATOM 5633 O O . LEU B 1 120 ? -18.422 2.396 12.273 1 95.38 120 LEU B O 1
ATOM 5637 N N . VAL B 1 121 ? -19.797 1.784 10.594 1 94.94 121 VAL B N 1
ATOM 5638 C CA . VAL B 1 121 ? -20.547 3.037 10.648 1 94.94 121 VAL B CA 1
ATOM 5639 C C . VAL B 1 121 ? -21.281 3.143 11.984 1 94.94 121 VAL B C 1
ATOM 5641 O O . VAL B 1 121 ? -21.578 4.246 12.453 1 94.94 121 VAL B O 1
ATOM 5644 N N . HIS B 1 122 ? -21.453 2.02 12.711 1 94.12 122 HIS B N 1
ATOM 5645 C CA . HIS B 1 122 ? -22.219 2.029 13.961 1 94.12 122 HIS B CA 1
ATOM 5646 C C . HIS B 1 122 ? -21.297 1.952 15.172 1 94.12 122 HIS B C 1
ATOM 5648 O O . HIS B 1 122 ? -21.75 1.889 16.312 1 94.12 122 HIS B O 1
ATOM 5654 N N . LEU B 1 123 ? -20.016 1.959 14.945 1 94.12 123 LEU B N 1
ATOM 5655 C CA . LEU B 1 123 ? -19.062 1.93 16.047 1 94.12 123 LEU B CA 1
ATOM 5656 C C . LEU B 1 123 ? -18.922 3.311 16.688 1 94.12 123 LEU B C 1
ATOM 5658 O O . LEU B 1 123 ? -19.188 4.324 16.031 1 94.12 123 LEU B O 1
ATOM 5662 N N . PRO B 1 124 ? -18.562 3.342 17.953 1 93.06 124 PRO B N 1
ATOM 5663 C CA . PRO B 1 124 ? -18.422 4.633 18.625 1 93.06 124 PRO B CA 1
ATOM 5664 C C . PRO B 1 124 ? -17.219 5.43 18.156 1 93.06 124 PRO B C 1
ATOM 5666 O O . PRO B 1 124 ? -16.266 4.852 17.609 1 93.06 124 PRO B O 1
ATOM 5669 N N . MET B 1 125 ? -17.281 6.684 18.391 1 91.75 125 MET B N 1
ATOM 5670 C CA . MET B 1 125 ? -16.203 7.582 17.969 1 91.75 125 MET B CA 1
ATOM 5671 C C . MET B 1 125 ? -14.891 7.227 18.656 1 91.75 125 MET B C 1
ATOM 5673 O O . MET B 1 125 ? -13.82 7.453 18.094 1 91.75 125 MET B O 1
ATOM 5677 N N . SER B 1 126 ? -14.945 6.652 19.844 1 90.25 126 SER B N 1
ATOM 5678 C CA . SER B 1 126 ? -13.75 6.25 20.562 1 90.25 126 SER B CA 1
ATOM 5679 C C . SER B 1 126 ? -12.938 5.227 19.781 1 90.25 126 SER B C 1
ATOM 5681 O O . SER B 1 126 ? -11.703 5.203 19.875 1 90.25 126 SER B O 1
ATOM 5683 N N . PHE B 1 127 ? -13.672 4.469 19.047 1 91.12 127 PHE B N 1
ATOM 5684 C CA . PHE B 1 127 ? -13.016 3.475 18.203 1 91.12 127 PHE B CA 1
ATOM 5685 C C . PHE B 1 127 ? -12.188 4.148 17.109 1 91.12 127 PHE B C 1
ATOM 5687 O O . PHE B 1 127 ? -11.062 3.732 16.844 1 91.12 127 PHE B O 1
ATOM 5694 N N . PHE B 1 128 ? -12.695 5.145 16.5 1 90.69 128 PHE B N 1
ATOM 5695 C CA . PHE B 1 128 ? -12.062 5.828 15.383 1 90.69 128 PHE B CA 1
ATOM 5696 C C . PHE B 1 128 ? -10.906 6.703 15.859 1 90.69 128 PHE B C 1
ATOM 5698 O O . PHE B 1 128 ? -9.977 6.977 15.109 1 90.69 128 PHE B O 1
ATOM 5705 N N . ASP B 1 129 ? -10.969 7.082 17.109 1 87.25 129 ASP B N 1
ATOM 5706 C CA . ASP B 1 129 ? -9.898 7.891 17.688 1 87.25 129 ASP B CA 1
ATOM 5707 C C . ASP B 1 129 ? -8.617 7.074 17.844 1 87.25 129 ASP B C 1
ATOM 5709 O O . ASP B 1 129 ? -7.516 7.625 17.797 1 87.25 129 ASP B O 1
ATOM 5713 N N . LYS B 1 130 ? -8.82 5.832 18.031 1 84.88 130 LYS B N 1
ATOM 5714 C CA . LYS B 1 130 ? -7.699 4.953 18.344 1 84.88 130 LYS B CA 1
ATOM 5715 C C . LYS B 1 130 ? -7.07 4.383 17.078 1 84.88 130 LYS B C 1
ATOM 5717 O O . LYS B 1 130 ? -5.973 3.822 17.109 1 84.88 130 LYS B O 1
ATOM 5722 N N . ARG B 1 131 ? -7.793 4.543 16 1 85.81 131 ARG B N 1
ATOM 5723 C CA . ARG B 1 131 ? -7.328 3.883 14.789 1 85.81 131 ARG B CA 1
ATOM 5724 C C . ARG B 1 131 ? -7.18 4.887 13.648 1 85.81 131 ARG B C 1
ATOM 5726 O O . ARG B 1 131 ? -7.887 5.895 13.602 1 85.81 131 ARG B O 1
ATOM 5733 N N . ARG B 1 132 ? -6.332 4.539 12.758 1 83.56 132 ARG B N 1
ATOM 5734 C CA . ARG B 1 132 ? -6.152 5.371 11.57 1 83.56 132 ARG B CA 1
ATOM 5735 C C . ARG B 1 132 ? -7.195 5.047 10.508 1 83.56 132 ARG B C 1
ATOM 5737 O O . ARG B 1 132 ? -7.539 3.881 10.305 1 83.56 132 ARG B O 1
ATOM 5744 N N . THR B 1 133 ? -7.668 6.09 9.859 1 87.81 133 THR B N 1
ATOM 5745 C CA . THR B 1 133 ? -8.695 5.941 8.836 1 87.81 133 THR B CA 1
ATOM 5746 C C . THR B 1 133 ? -8.203 5.051 7.699 1 87.81 133 THR B C 1
ATOM 5748 O O . THR B 1 133 ? -8.945 4.191 7.211 1 87.81 133 THR B O 1
ATOM 5751 N N . GLY B 1 134 ? -6.984 5.227 7.293 1 83.19 134 GLY B N 1
ATOM 5752 C CA . GLY B 1 134 ? -6.41 4.414 6.23 1 83.19 134 GLY B CA 1
ATOM 5753 C C . GLY B 1 134 ? -6.395 2.934 6.555 1 83.19 134 GLY B C 1
ATOM 5754 O O . GLY B 1 134 ? -6.609 2.098 5.672 1 83.19 134 GLY B O 1
ATOM 5755 N N . GLU B 1 135 ? -6.117 2.631 7.781 1 86.06 135 GLU B N 1
ATOM 5756 C CA . GLU B 1 135 ? -6.117 1.242 8.227 1 86.06 135 GLU B CA 1
ATOM 5757 C C . GLU B 1 135 ? -7.496 0.611 8.078 1 86.06 135 GLU B C 1
ATOM 5759 O O . GLU B 1 135 ? -7.617 -0.52 7.605 1 86.06 135 GLU B O 1
ATOM 5764 N N . LEU B 1 136 ? -8.43 1.35 8.477 1 90.69 136 LEU B N 1
ATOM 5765 C CA . LEU B 1 136 ? -9.797 0.843 8.422 1 90.69 136 LEU B CA 1
ATOM 5766 C C . LEU B 1 136 ? -10.25 0.652 6.977 1 90.69 136 LEU B C 1
ATOM 5768 O O . LEU B 1 136 ? -10.914 -0.335 6.652 1 90.69 136 LEU B O 1
ATOM 5772 N N . ILE B 1 137 ? -9.883 1.588 6.148 1 91.06 137 ILE B N 1
ATOM 5773 C CA . ILE B 1 137 ? -10.18 1.479 4.723 1 91.06 137 ILE B CA 1
ATOM 5774 C C . ILE B 1 137 ? -9.508 0.233 4.148 1 91.06 137 ILE B C 1
ATOM 5776 O O . ILE B 1 137 ? -10.133 -0.532 3.41 1 91.06 137 ILE B O 1
ATOM 5780 N N . SER B 1 138 ? -8.289 -0.048 4.555 1 87.44 138 SER B N 1
ATOM 5781 C CA . SER B 1 138 ? -7.535 -1.197 4.066 1 87.44 138 SER B CA 1
ATOM 5782 C C . SER B 1 138 ? -8.188 -2.508 4.5 1 87.44 138 SER B C 1
ATOM 5784 O O . SER B 1 138 ? -8.164 -3.492 3.756 1 87.44 138 SER B O 1
ATOM 5786 N N . ARG B 1 139 ? -8.766 -2.555 5.621 1 89.44 139 ARG B N 1
ATOM 5787 C CA . ARG B 1 139 ? -9.422 -3.758 6.121 1 89.44 139 ARG B CA 1
ATOM 5788 C C . ARG B 1 139 ? -10.609 -4.141 5.242 1 89.44 139 ARG B C 1
ATOM 5790 O O . ARG B 1 139 ? -10.789 -5.312 4.914 1 89.44 139 ARG B O 1
ATOM 5797 N N . ILE B 1 140 ? -11.281 -3.139 4.816 1 91.88 140 ILE B N 1
ATOM 5798 C CA . ILE B 1 140 ? -12.5 -3.402 4.055 1 91.88 140 ILE B CA 1
ATOM 5799 C C . ILE B 1 140 ? -12.148 -3.621 2.584 1 91.88 140 ILE B C 1
ATOM 5801 O O . ILE B 1 140 ? -12.852 -4.352 1.875 1 91.88 140 ILE B O 1
ATOM 5805 N N . THR B 1 141 ? -11.102 -3.037 2.146 1 89.69 141 THR B N 1
ATOM 5806 C CA . THR B 1 141 ? -10.773 -3.111 0.726 1 89.69 141 THR B CA 1
ATOM 5807 C C . THR B 1 141 ? -9.766 -4.23 0.459 1 89.69 141 THR B C 1
ATOM 5809 O O . THR B 1 141 ? -10.141 -5.301 -0.022 1 89.69 141 THR B O 1
ATOM 5812 N N . SER B 1 142 ? -8.641 -4.172 1.061 1 85.56 142 SER B N 1
ATOM 5813 C CA . SER B 1 142 ? -7.543 -5.086 0.758 1 85.56 142 SER B CA 1
ATOM 5814 C C . SER B 1 142 ? -7.738 -6.43 1.452 1 85.56 142 SER B C 1
ATOM 5816 O O . SER B 1 142 ? -7.621 -7.484 0.823 1 85.56 142 SER B O 1
ATOM 5818 N N . ASP B 1 143 ? -8.031 -6.418 2.691 1 88.81 143 ASP B N 1
ATOM 5819 C CA . ASP B 1 143 ? -8.156 -7.656 3.457 1 88.81 143 ASP B CA 1
ATOM 5820 C C . ASP B 1 143 ? -9.312 -8.508 2.939 1 88.81 143 ASP B C 1
ATOM 5822 O O . ASP B 1 143 ? -9.18 -9.719 2.787 1 88.81 143 ASP B O 1
ATOM 5826 N N . VAL B 1 144 ? -10.398 -7.863 2.668 1 91 144 VAL B N 1
ATOM 5827 C CA . VAL B 1 144 ? -11.547 -8.617 2.189 1 91 144 VAL B CA 1
ATOM 5828 C C . VAL B 1 144 ? -11.273 -9.156 0.787 1 91 144 VAL B C 1
ATOM 5830 O O . VAL B 1 144 ? -11.695 -10.258 0.442 1 91 144 VAL B O 1
ATOM 5833 N N . THR B 1 145 ? -10.57 -8.406 0.022 1 89 145 THR B N 1
ATOM 5834 C CA . THR B 1 145 ? -10.195 -8.891 -1.303 1 89 145 THR B CA 1
ATOM 5835 C C . THR B 1 145 ? -9.297 -10.117 -1.197 1 89 145 THR B C 1
ATOM 5837 O O . THR B 1 145 ? -9.461 -11.078 -1.957 1 89 145 THR B O 1
ATOM 5840 N N . LEU B 1 146 ? -8.391 -10.062 -0.3 1 86.94 146 LEU B N 1
ATOM 5841 C CA . LEU B 1 146 ? -7.539 -11.219 -0.063 1 86.94 146 LEU B CA 1
ATOM 5842 C C . LEU B 1 146 ? -8.367 -12.438 0.346 1 86.94 146 LEU B C 1
ATOM 5844 O O . LEU B 1 146 ? -8.125 -13.547 -0.125 1 86.94 146 LEU B O 1
ATOM 5848 N N . LEU B 1 147 ? -9.32 -12.211 1.141 1 87.81 147 LEU B N 1
ATOM 5849 C CA . LEU B 1 147 ? -10.203 -13.289 1.565 1 87.81 147 LEU B CA 1
ATOM 5850 C C . LEU B 1 147 ? -11.031 -13.805 0.394 1 87.81 147 LEU B C 1
ATOM 5852 O O . LEU B 1 147 ? -11.281 -15.008 0.287 1 87.81 147 LEU B O 1
ATOM 5856 N N . GLN B 1 148 ? -11.398 -12.883 -0.411 1 86.88 148 GLN B N 1
ATOM 5857 C CA . GLN B 1 148 ? -12.156 -13.258 -1.599 1 86.88 148 GLN B CA 1
ATOM 5858 C C . GLN B 1 148 ? -11.352 -14.203 -2.492 1 86.88 148 GLN B C 1
ATOM 5860 O O . GLN B 1 148 ? -11.859 -15.227 -2.941 1 86.88 148 GLN B O 1
ATOM 5865 N N . ASP B 1 149 ? -10.164 -13.922 -2.67 1 82.81 149 ASP B N 1
ATOM 5866 C CA . ASP B 1 149 ? -9.289 -14.75 -3.49 1 82.81 149 ASP B CA 1
ATOM 5867 C C . ASP B 1 149 ? -9.062 -16.109 -2.842 1 82.81 149 ASP B C 1
ATOM 5869 O O . ASP B 1 149 ? -9.023 -17.141 -3.529 1 82.81 149 ASP B O 1
ATOM 5873 N N . THR B 1 150 ? -8.93 -16.109 -1.625 1 82.5 150 THR B N 1
ATOM 5874 C CA . THR B 1 150 ? -8.688 -17.344 -0.884 1 82.5 150 THR B CA 1
ATOM 5875 C C . THR B 1 150 ? -9.906 -18.266 -0.95 1 82.5 150 THR B C 1
ATOM 5877 O O . THR B 1 150 ? -9.773 -19.469 -1.217 1 82.5 150 THR B O 1
ATOM 5880 N N . PHE B 1 151 ? -11.023 -17.719 -0.849 1 80.12 151 PHE B N 1
ATOM 5881 C CA . PHE B 1 151 ? -12.234 -18.531 -0.811 1 80.12 151 PHE B CA 1
ATOM 5882 C C . PHE B 1 151 ? -12.641 -18.969 -2.215 1 80.12 151 PHE B C 1
ATOM 5884 O O . PHE B 1 151 ? -13.242 -20.031 -2.395 1 80.12 151 PHE B O 1
ATOM 5891 N N . SER B 1 152 ? -12.336 -18.141 -3.16 1 78.31 152 SER B N 1
ATOM 5892 C CA . SER B 1 152 ? -12.75 -18.438 -4.523 1 78.31 152 SER B CA 1
ATOM 5893 C C . SER B 1 152 ? -11.812 -19.438 -5.18 1 78.31 152 SER B C 1
ATOM 5895 O O . SER B 1 152 ? -12.258 -20.438 -5.758 1 78.31 152 SER B O 1
ATOM 5897 N N . VAL B 1 153 ? -10.57 -19.219 -4.996 1 78.62 153 VAL B N 1
ATOM 5898 C CA . VAL B 1 153 ? -9.625 -19.984 -5.805 1 78.62 153 VAL B CA 1
ATOM 5899 C C . VAL B 1 153 ? -8.836 -20.938 -4.91 1 78.62 153 VAL B C 1
ATOM 5901 O O . VAL B 1 153 ? -8.781 -22.141 -5.18 1 78.62 153 VAL B O 1
ATOM 5904 N N . THR B 1 154 ? -8.375 -20.469 -3.801 1 82.31 154 THR B N 1
ATOM 5905 C CA . THR B 1 154 ? -7.434 -21.203 -2.979 1 82.31 154 THR B CA 1
ATOM 5906 C C . THR B 1 154 ? -8.109 -22.422 -2.336 1 82.31 154 THR B C 1
ATOM 5908 O O . THR B 1 154 ? -7.562 -23.516 -2.357 1 82.31 154 THR B O 1
ATOM 5911 N N . LEU B 1 155 ? -9.266 -22.234 -1.898 1 83.25 155 LEU B N 1
ATOM 5912 C CA . LEU B 1 155 ? -9.953 -23.328 -1.226 1 83.25 155 LEU B CA 1
ATOM 5913 C C . LEU B 1 155 ? -10.336 -24.422 -2.219 1 83.25 155 LEU B C 1
ATOM 5915 O O . LEU B 1 155 ? -10.203 -25.609 -1.926 1 83.25 155 LEU B O 1
ATOM 5919 N N . ALA B 1 156 ? -10.906 -24 -3.275 1 86.62 156 ALA B N 1
ATOM 5920 C CA . ALA B 1 156 ? -11.242 -24.969 -4.316 1 86.62 156 ALA B CA 1
ATOM 5921 C C . ALA B 1 156 ? -10.008 -25.75 -4.758 1 86.62 156 ALA B C 1
ATOM 5923 O O . ALA B 1 156 ? -10.062 -26.969 -4.953 1 86.62 156 ALA B O 1
ATOM 5924 N N . GLU B 1 157 ? -8.922 -25.062 -4.891 1 87.75 157 GLU B N 1
ATOM 5925 C CA . GLU B 1 157 ? -7.668 -25.688 -5.297 1 87.75 157 GLU B CA 1
ATOM 5926 C C . GLU B 1 157 ? -7.16 -26.656 -4.227 1 87.75 157 GLU B C 1
ATOM 5928 O O . GLU B 1 157 ? -6.617 -27.719 -4.543 1 87.75 157 GLU B O 1
ATOM 5933 N N . LEU B 1 158 ? -7.301 -26.234 -3.033 1 88.38 158 LEU B N 1
ATOM 5934 C CA . LEU B 1 158 ? -6.902 -27.094 -1.925 1 88.38 158 LEU B CA 1
ATOM 5935 C C . LEU B 1 158 ? -7.656 -28.422 -1.968 1 88.38 158 LEU B C 1
ATOM 5937 O O . LEU B 1 158 ? -7.047 -29.484 -1.906 1 88.38 158 LEU B O 1
ATOM 5941 N N . PHE B 1 159 ? -8.953 -28.391 -2.143 1 89.88 159 PHE B N 1
ATOM 5942 C CA . PHE B 1 159 ? -9.758 -29.609 -2.195 1 89.88 159 PHE B CA 1
ATOM 5943 C C . PHE B 1 159 ? -9.398 -30.438 -3.416 1 89.88 159 PHE B C 1
ATOM 5945 O O . PHE B 1 159 ? -9.32 -31.672 -3.33 1 89.88 159 PHE B O 1
ATOM 5952 N N . ARG B 1 160 ? -9.242 -29.75 -4.43 1 89.94 160 ARG B N 1
ATOM 5953 C CA . ARG B 1 160 ? -8.867 -30.453 -5.652 1 89.94 160 ARG B CA 1
ATOM 5954 C C . ARG B 1 160 ? -7.555 -31.203 -5.473 1 89.94 160 ARG B C 1
ATOM 5956 O O . ARG B 1 160 ? -7.445 -32.375 -5.844 1 89.94 160 ARG B O 1
ATOM 5963 N N . GLN B 1 161 ? -6.582 -30.531 -4.91 1 88.12 161 GLN B N 1
ATOM 5964 C CA . GLN B 1 161 ? -5.27 -31.125 -4.703 1 88.12 161 GLN B CA 1
ATOM 5965 C C . GLN B 1 161 ? -5.344 -32.312 -3.729 1 88.12 161 GLN B C 1
ATOM 5967 O O . GLN B 1 161 ? -4.707 -33.344 -3.939 1 88.12 161 GLN B O 1
ATOM 5972 N N . VAL B 1 162 ? -6.102 -32.188 -2.732 1 90.56 162 VAL B N 1
ATOM 5973 C CA . VAL B 1 162 ? -6.258 -33.219 -1.738 1 90.56 162 VAL B CA 1
ATOM 5974 C C . VAL B 1 162 ? -6.938 -34.438 -2.373 1 90.56 162 VAL B C 1
ATOM 5976 O O . VAL B 1 162 ? -6.52 -35.594 -2.158 1 90.56 162 VAL B O 1
ATOM 5979 N N . ILE B 1 163 ? -7.941 -34.188 -3.174 1 92.19 163 ILE B N 1
ATOM 5980 C CA . ILE B 1 163 ? -8.648 -35.281 -3.854 1 92.19 163 ILE B CA 1
ATOM 5981 C C . ILE B 1 163 ? -7.699 -35.969 -4.824 1 92.19 163 ILE B C 1
ATOM 5983 O O . ILE B 1 163 ? -7.645 -37.219 -4.867 1 92.19 163 ILE B O 1
ATOM 5987 N N . THR B 1 164 ? -6.973 -35.188 -5.555 1 90.44 164 THR B N 1
ATOM 5988 C CA . THR B 1 164 ? -6.031 -35.75 -6.512 1 90.44 164 THR B CA 1
ATOM 5989 C C . THR B 1 164 ? -4.984 -36.594 -5.801 1 90.44 164 THR B C 1
ATOM 5991 O O . THR B 1 164 ? -4.637 -37.688 -6.266 1 90.44 164 THR B O 1
ATOM 5994 N N . LEU B 1 165 ? -4.496 -36.125 -4.719 1 89.25 165 LEU B N 1
ATOM 5995 C CA . LEU B 1 165 ? -3.482 -36.812 -3.951 1 89.25 165 LEU B CA 1
ATOM 5996 C C . LEU B 1 165 ? -4.043 -38.125 -3.389 1 89.25 165 LEU B C 1
ATOM 5998 O O . LEU B 1 165 ? -3.449 -39.188 -3.57 1 89.25 165 LEU B O 1
ATOM 6002 N N . LEU B 1 166 ? -5.188 -38.094 -2.777 1 91.94 166 LEU B N 1
ATOM 6003 C CA . LEU B 1 166 ? -5.766 -39.25 -2.121 1 91.94 166 LEU B CA 1
ATOM 6004 C C . LEU B 1 166 ? -6.312 -40.25 -3.146 1 91.94 166 LEU B C 1
ATOM 6006 O O . LEU B 1 166 ? -5.977 -41.438 -3.113 1 91.94 166 LEU B O 1
ATOM 6010 N N . ALA B 1 167 ? -7.152 -39.719 -4.02 1 91.94 167 ALA B N 1
ATOM 6011 C CA . ALA B 1 167 ? -7.738 -40.594 -5.031 1 91.94 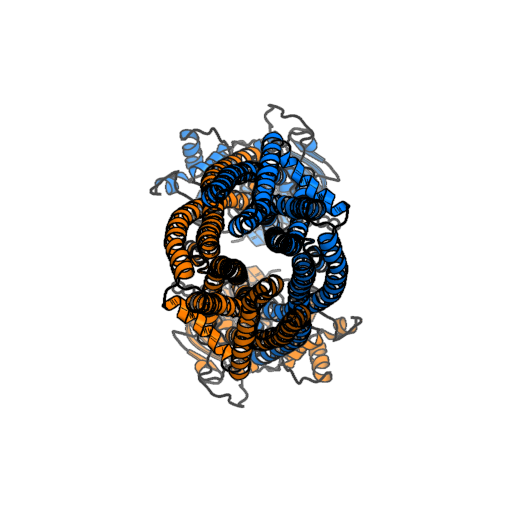167 ALA B CA 1
ATOM 6012 C C . ALA B 1 167 ? -6.668 -41.156 -5.953 1 91.94 167 ALA B C 1
ATOM 6014 O O . ALA B 1 167 ? -6.727 -42.312 -6.34 1 91.94 167 ALA B O 1
ATOM 6015 N N . GLY B 1 168 ? -5.707 -40.281 -6.34 1 90.38 168 GLY B N 1
ATOM 6016 C CA . GLY B 1 168 ? -4.613 -40.75 -7.16 1 90.38 168 GLY B CA 1
ATOM 6017 C C . GLY B 1 168 ? -3.803 -41.844 -6.488 1 90.38 168 GLY B C 1
ATOM 6018 O O . GLY B 1 168 ? -3.492 -42.875 -7.109 1 90.38 168 GLY B O 1
ATOM 6019 N N . THR B 1 169 ? -3.51 -41.75 -5.254 1 90.5 169 THR B N 1
ATOM 6020 C CA . THR B 1 169 ? -2.732 -42.719 -4.508 1 90.5 169 THR B CA 1
ATOM 6021 C C . THR B 1 169 ? -3.525 -44 -4.324 1 90.5 169 THR B C 1
ATOM 6023 O O . THR B 1 169 ? -2.975 -45.125 -4.445 1 90.5 169 THR B O 1
ATOM 6026 N N . VAL B 1 170 ? -4.797 -43.875 -4.055 1 91.56 170 VAL B N 1
ATOM 6027 C CA . VAL B 1 170 ? -5.652 -45.031 -3.877 1 91.56 170 VAL B CA 1
ATOM 6028 C C . VAL B 1 170 ? -5.727 -45.844 -5.184 1 91.56 170 VAL B C 1
ATOM 6030 O O . VAL B 1 170 ? -5.613 -47.062 -5.188 1 91.56 170 VAL B O 1
ATOM 6033 N N . PHE B 1 171 ? -5.871 -45.094 -6.273 1 90.56 171 PHE B N 1
ATOM 6034 C CA . PHE B 1 171 ? -5.938 -45.75 -7.574 1 90.56 171 PHE B CA 1
ATOM 6035 C C . PHE B 1 171 ? -4.641 -46.5 -7.875 1 90.56 171 PHE B C 1
ATOM 6037 O O . PHE B 1 171 ? -4.664 -47.625 -8.391 1 90.56 171 PHE B O 1
ATOM 6044 N N . LEU B 1 172 ? -3.531 -45.906 -7.602 1 90.38 172 LEU B N 1
ATOM 6045 C CA . LEU B 1 172 ? -2.238 -46.531 -7.844 1 90.38 172 LEU B CA 1
ATOM 6046 C C . LEU B 1 172 ? -2.051 -47.75 -6.949 1 90.38 172 LEU B C 1
ATOM 6048 O O . LEU B 1 172 ? -1.482 -48.75 -7.379 1 90.38 172 LEU B O 1
ATOM 6052 N N . PHE B 1 173 ? -2.525 -47.688 -5.793 1 91 173 PHE B N 1
ATOM 6053 C CA . PHE B 1 173 ? -2.395 -48.781 -4.855 1 91 173 PHE B CA 1
ATOM 6054 C C . PHE B 1 173 ? -3.215 -50 -5.312 1 91 173 PHE B C 1
ATOM 6056 O O . PHE B 1 173 ? -2.812 -51.156 -5.113 1 91 173 PHE B O 1
ATOM 6063 N N . VAL B 1 174 ? -4.344 -49.781 -5.938 1 89.44 174 VAL B N 1
ATOM 6064 C CA . VAL B 1 174 ? -5.227 -50.844 -6.387 1 89.44 174 VAL B CA 1
ATOM 6065 C C . VAL B 1 174 ? -4.672 -51.469 -7.668 1 89.44 174 VAL B C 1
ATOM 6067 O O . VAL B 1 174 ? -4.754 -52.688 -7.863 1 89.44 174 VAL B O 1
ATOM 6070 N N . THR B 1 175 ? -4.051 -50.719 -8.539 1 85.38 175 THR B N 1
ATOM 6071 C CA . THR B 1 175 ? -3.594 -51.219 -9.836 1 85.38 175 THR B CA 1
ATOM 6072 C C . THR B 1 175 ? -2.213 -51.844 -9.719 1 85.38 175 THR B C 1
ATOM 6074 O O . THR B 1 175 ? -1.968 -52.938 -10.266 1 85.38 175 THR B O 1
ATOM 6077 N N . THR B 1 176 ? -1.307 -51.031 -9.039 1 89.56 176 THR B N 1
ATOM 6078 C CA . THR B 1 176 ? 0.057 -51.531 -8.898 1 89.56 176 THR B CA 1
ATOM 6079 C C . THR B 1 176 ? 0.57 -51.312 -7.48 1 89.56 176 THR B C 1
ATOM 6081 O O . THR B 1 176 ? 1.395 -50.438 -7.246 1 89.56 176 THR B O 1
ATOM 6084 N N . PRO B 1 177 ? 0.246 -52.125 -6.539 1 90.75 177 PRO B N 1
ATOM 6085 C CA . PRO B 1 177 ? 0.562 -51.906 -5.125 1 90.75 177 PRO B CA 1
ATOM 6086 C C . PRO B 1 177 ? 2.062 -51.938 -4.844 1 90.75 177 PRO B C 1
ATOM 6088 O O . PRO B 1 177 ? 2.561 -51.156 -4.031 1 90.75 177 PRO B O 1
ATOM 6091 N N . ARG B 1 178 ? 2.828 -52.906 -5.52 1 90.19 178 ARG B N 1
ATOM 6092 C CA . ARG B 1 178 ? 4.258 -53.031 -5.262 1 90.19 178 ARG B CA 1
ATOM 6093 C C . ARG B 1 178 ? 5 -51.75 -5.652 1 90.19 178 ARG B C 1
ATOM 6095 O O . ARG B 1 178 ? 5.809 -51.219 -4.879 1 90.19 178 ARG B O 1
ATOM 6102 N N . LEU B 1 179 ? 4.613 -51.25 -6.828 1 90.62 179 LEU B N 1
ATOM 6103 C CA . LEU B 1 179 ? 5.25 -50.031 -7.312 1 90.62 179 LEU B CA 1
ATOM 6104 C C . LEU B 1 179 ? 4.816 -48.844 -6.484 1 90.62 179 LEU B C 1
ATOM 6106 O O . LEU B 1 179 ? 5.609 -47.938 -6.254 1 90.62 179 LEU B O 1
ATOM 6110 N N . THR B 1 180 ? 3.6 -48.812 -6.051 1 91.81 180 THR B N 1
ATOM 6111 C CA . THR B 1 180 ? 3.068 -47.719 -5.254 1 91.81 180 THR B CA 1
ATOM 6112 C C . THR B 1 180 ? 3.762 -47.656 -3.898 1 91.81 180 THR B C 1
ATOM 6114 O O . THR B 1 180 ? 4.098 -46.562 -3.424 1 91.81 180 THR B O 1
ATOM 6117 N N . LEU B 1 181 ? 3.963 -48.75 -3.283 1 90.56 181 LEU B N 1
ATOM 6118 C CA . LEU B 1 181 ? 4.66 -48.781 -2.004 1 90.56 181 LEU B CA 1
ATOM 6119 C C . LEU B 1 181 ? 6.09 -48.281 -2.146 1 90.56 181 LEU B C 1
ATOM 6121 O O . LEU B 1 181 ? 6.605 -47.594 -1.246 1 90.56 181 LEU B O 1
ATOM 6125 N N . PHE B 1 182 ? 6.656 -48.594 -3.283 1 88.12 182 PHE B N 1
ATOM 6126 C CA . PHE B 1 182 ? 7.996 -48.125 -3.566 1 88.12 182 PHE B CA 1
ATOM 6127 C C . PHE B 1 182 ? 7.996 -46.594 -3.693 1 88.12 182 PHE B C 1
ATOM 6129 O O . PHE B 1 182 ? 8.875 -45.906 -3.152 1 88.12 182 PHE B O 1
ATOM 6136 N N . MET B 1 183 ? 7.027 -46.062 -4.406 1 87.56 183 MET B N 1
ATOM 6137 C CA . MET B 1 183 ? 6.902 -44.625 -4.59 1 87.56 183 MET B CA 1
ATOM 6138 C C . MET B 1 183 ? 6.637 -43.938 -3.258 1 87.56 183 MET B C 1
ATOM 6140 O O . MET B 1 183 ? 7.227 -42.906 -2.965 1 87.56 183 MET B O 1
ATOM 6144 N N . LEU B 1 184 ? 5.785 -44.438 -2.418 1 86.94 184 LEU B N 1
ATOM 6145 C CA . LEU B 1 184 ? 5.41 -43.844 -1.141 1 86.94 184 LEU B CA 1
ATOM 6146 C C . LEU B 1 184 ? 6.586 -43.875 -0.167 1 86.94 184 LEU B C 1
ATOM 6148 O O . LEU B 1 184 ? 6.691 -43 0.699 1 86.94 184 LEU B O 1
ATOM 6152 N N . ALA B 1 185 ? 7.461 -44.812 -0.314 1 85.56 185 ALA B N 1
ATOM 6153 C CA . ALA B 1 185 ? 8.633 -44.906 0.55 1 85.56 185 ALA B CA 1
ATOM 6154 C C . ALA B 1 185 ? 9.633 -43.781 0.249 1 85.56 185 ALA B C 1
ATOM 6156 O O . ALA B 1 185 ? 10.406 -43.375 1.125 1 85.56 185 ALA B O 1
ATOM 6157 N N . THR B 1 186 ? 9.633 -43.25 -0.901 1 79.94 186 THR B N 1
ATOM 6158 C CA . THR B 1 186 ? 10.578 -42.219 -1.294 1 79.94 186 THR B CA 1
ATOM 6159 C C . THR B 1 186 ? 10.07 -40.844 -0.867 1 79.94 186 THR B C 1
ATOM 6161 O O . THR B 1 186 ? 10.867 -39.906 -0.676 1 79.94 186 THR B O 1
ATOM 6164 N N . PHE B 1 187 ? 8.82 -40.719 -0.628 1 77.56 187 PHE B N 1
ATOM 6165 C CA . PHE B 1 187 ? 8.172 -39.438 -0.416 1 77.56 187 PHE B CA 1
ATOM 6166 C C . PHE B 1 187 ? 8.531 -38.875 0.953 1 77.56 187 PHE B C 1
ATOM 6168 O O . PHE B 1 187 ? 8.883 -37.688 1.071 1 77.56 187 PHE B O 1
ATOM 6175 N N . PRO B 1 188 ? 8.469 -39.625 2.068 1 78 188 PRO B N 1
ATOM 6176 C CA . PRO B 1 188 ? 8.805 -39.094 3.389 1 78 188 PRO B CA 1
ATOM 6177 C C . PRO B 1 188 ? 10.234 -38.562 3.471 1 78 188 PRO B C 1
ATOM 6179 O O . PRO B 1 188 ? 10.484 -37.531 4.105 1 78 188 PRO B O 1
ATOM 6182 N N . VAL B 1 189 ? 11.156 -39.25 2.818 1 78.75 189 VAL B N 1
ATOM 6183 C CA . VAL B 1 189 ? 12.555 -38.812 2.824 1 78.75 189 VAL B CA 1
ATOM 6184 C C . VAL B 1 189 ? 12.688 -37.469 2.131 1 78.75 189 VAL B C 1
ATOM 6186 O O . VAL B 1 189 ? 13.375 -36.562 2.625 1 78.75 189 VAL B O 1
ATOM 6189 N N . LEU B 1 190 ? 11.953 -37.25 1.063 1 81.12 190 LEU B N 1
ATOM 6190 C CA . LEU B 1 190 ? 11.969 -36 0.323 1 81.12 190 LEU B CA 1
ATOM 6191 C C . LEU B 1 190 ? 11.367 -34.875 1.155 1 81.12 190 LEU B C 1
ATOM 6193 O O . LEU B 1 190 ? 11.914 -33.75 1.189 1 81.12 190 LEU B O 1
ATOM 6197 N N . VAL B 1 191 ? 10.375 -35.188 1.855 1 78.19 191 VAL B N 1
ATOM 6198 C CA . VAL B 1 191 ? 9.664 -34.156 2.637 1 78.19 191 VAL B CA 1
ATOM 6199 C C . VAL B 1 191 ? 10.523 -33.719 3.816 1 78.19 191 VAL B C 1
ATOM 6201 O O . VAL B 1 191 ? 10.617 -32.531 4.109 1 78.19 191 VAL B O 1
ATOM 6204 N N . ILE B 1 192 ? 11.156 -34.625 4.48 1 83.12 192 ILE B N 1
ATOM 6205 C CA . ILE B 1 192 ? 11.977 -34.312 5.648 1 83.12 192 ILE B CA 1
ATOM 6206 C C . ILE B 1 192 ? 13.148 -33.438 5.234 1 83.12 192 ILE B C 1
ATOM 6208 O O . ILE B 1 192 ? 13.422 -32.438 5.883 1 83.12 192 ILE B O 1
ATOM 6212 N N . ILE B 1 193 ? 13.797 -33.719 4.113 1 83.81 193 ILE B N 1
ATOM 6213 C CA . ILE B 1 193 ? 14.938 -32.938 3.654 1 83.81 193 ILE B CA 1
ATOM 6214 C C . ILE B 1 193 ? 14.469 -31.562 3.205 1 83.81 193 ILE B C 1
ATOM 6216 O O . ILE B 1 193 ? 15.117 -30.562 3.488 1 83.81 193 ILE B O 1
ATOM 6220 N N . ALA B 1 194 ? 13.352 -31.562 2.621 1 81.62 194 ALA B N 1
ATOM 6221 C CA . ALA B 1 194 ? 12.773 -30.281 2.184 1 81.62 194 ALA B CA 1
ATOM 6222 C C . ALA B 1 194 ? 12.453 -29.391 3.377 1 81.62 194 ALA B C 1
ATOM 6224 O O . ALA B 1 194 ? 12.68 -28.172 3.326 1 81.62 194 ALA B O 1
ATOM 6225 N N . MET B 1 195 ? 12.07 -29.969 4.457 1 82.25 195 MET B N 1
ATOM 6226 C CA . MET B 1 195 ? 11.719 -29.203 5.648 1 82.25 195 MET B CA 1
ATOM 6227 C C . MET B 1 195 ? 12.961 -28.609 6.297 1 82.25 195 MET B C 1
ATOM 6229 O O . MET B 1 195 ? 12.93 -27.469 6.781 1 82.25 195 MET B O 1
ATOM 6233 N N . VAL B 1 196 ? 13.977 -29.375 6.285 1 85.62 196 VAL B N 1
ATOM 6234 C CA . VAL B 1 196 ? 15.227 -28.906 6.879 1 85.62 196 VAL B CA 1
ATOM 6235 C C . VAL B 1 196 ? 15.773 -27.734 6.074 1 85.62 196 VAL B C 1
ATOM 6237 O O . VAL B 1 196 ? 16.094 -26.688 6.637 1 85.62 196 VAL B O 1
ATOM 6240 N N . PHE B 1 197 ? 15.844 -27.812 4.766 1 85.12 197 PHE B N 1
ATOM 6241 C CA . PHE B 1 197 ? 16.297 -26.734 3.902 1 85.12 197 PHE B CA 1
ATOM 6242 C C . PHE B 1 197 ? 15.359 -25.531 3.992 1 85.12 197 PHE B C 1
ATOM 6244 O O . PHE B 1 197 ? 15.805 -24.391 4.02 1 85.12 197 PHE B O 1
ATOM 6251 N N . GLY B 1 198 ? 14.125 -25.875 4.094 1 82.69 198 GLY B N 1
ATOM 6252 C CA . GLY B 1 198 ? 13.117 -24.828 4.184 1 82.69 198 GLY B CA 1
ATOM 6253 C C . GLY B 1 198 ? 13.273 -23.953 5.41 1 82.69 198 GLY B C 1
ATOM 6254 O O . GLY B 1 198 ? 13.141 -22.734 5.328 1 82.69 198 GLY B O 1
ATOM 6255 N N . LYS B 1 199 ? 13.625 -24.531 6.496 1 85.62 199 LYS B N 1
ATOM 6256 C CA . LYS B 1 199 ? 13.82 -23.797 7.742 1 85.62 199 LYS B CA 1
ATOM 6257 C C . LYS B 1 199 ? 15 -22.844 7.629 1 85.62 199 LYS B C 1
ATOM 6259 O O . LYS B 1 199 ? 14.93 -21.703 8.086 1 85.62 199 LYS B O 1
ATOM 6264 N N . PHE B 1 200 ? 15.984 -23.312 6.996 1 88.31 200 PHE B N 1
ATOM 6265 C CA . PHE B 1 200 ? 17.188 -22.484 6.855 1 88.31 200 PHE B CA 1
ATOM 6266 C C . PHE B 1 200 ? 16.922 -21.328 5.906 1 88.31 200 PHE B C 1
ATOM 6268 O O . PHE B 1 200 ? 17.344 -20.203 6.168 1 88.31 200 PHE B O 1
ATOM 6275 N N . ILE B 1 201 ? 16.281 -21.594 4.898 1 88.81 201 ILE B N 1
ATOM 6276 C CA . ILE B 1 201 ? 15.969 -20.562 3.91 1 88.81 201 ILE B CA 1
ATOM 6277 C C . ILE B 1 201 ? 15.062 -19.5 4.531 1 88.81 201 ILE B C 1
ATOM 6279 O O . ILE B 1 201 ? 15.266 -18.312 4.32 1 88.81 201 ILE B O 1
ATOM 6283 N N . ARG B 1 202 ? 14.188 -19.969 5.293 1 85.62 202 ARG B N 1
ATOM 6284 C CA . ARG B 1 202 ? 13.266 -19.062 5.949 1 85.62 202 ARG B CA 1
ATOM 6285 C C . ARG B 1 202 ? 14 -18.125 6.906 1 85.62 202 ARG B C 1
ATOM 6287 O O . ARG B 1 202 ? 13.727 -16.922 6.941 1 85.62 202 ARG B O 1
ATOM 6294 N N . LYS B 1 203 ? 14.844 -18.672 7.637 1 90.75 203 LYS B N 1
ATOM 6295 C CA . LYS B 1 203 ? 15.617 -17.891 8.594 1 90.75 203 LYS B CA 1
ATOM 6296 C C . LYS B 1 203 ? 16.453 -16.828 7.879 1 90.75 203 LYS B C 1
ATOM 6298 O O . LYS B 1 203 ? 16.469 -15.664 8.273 1 90.75 203 LYS B O 1
ATOM 6303 N N . LEU B 1 204 ? 17.125 -17.219 6.867 1 91.5 204 LEU B N 1
ATOM 6304 C CA . LEU B 1 204 ? 18 -16.312 6.141 1 91.5 204 LEU B CA 1
ATOM 6305 C C . LEU B 1 204 ? 17.188 -15.281 5.363 1 91.5 204 LEU B C 1
ATOM 6307 O O . LEU B 1 204 ? 17.609 -14.133 5.219 1 91.5 204 LEU B O 1
ATOM 6311 N N . SER B 1 205 ? 16.031 -15.672 4.895 1 89.81 205 SER B N 1
ATOM 6312 C CA . SER B 1 205 ? 15.148 -14.742 4.211 1 89.81 205 SER B CA 1
ATOM 6313 C C . SER B 1 205 ? 14.633 -13.664 5.16 1 89.81 205 SER B C 1
ATOM 6315 O O . SER B 1 205 ? 14.57 -12.484 4.797 1 89.81 205 SER B O 1
ATOM 6317 N N . LYS B 1 206 ? 14.328 -14.086 6.324 1 89.75 206 LYS B N 1
ATOM 6318 C CA . LYS B 1 206 ? 13.898 -13.125 7.34 1 89.75 206 LYS B CA 1
ATOM 6319 C C . LYS B 1 206 ? 15.016 -12.148 7.68 1 89.75 206 LYS B C 1
ATOM 6321 O O . LYS B 1 206 ? 14.781 -10.945 7.805 1 89.75 206 LYS B O 1
ATOM 6326 N N . GLU B 1 207 ? 16.125 -12.703 7.773 1 93.62 207 GLU B N 1
ATOM 6327 C CA . GLU B 1 207 ? 17.266 -11.852 8.062 1 93.62 207 GLU B CA 1
ATOM 6328 C C . GLU B 1 207 ? 17.5 -10.844 6.938 1 93.62 207 GLU B C 1
ATOM 6330 O O . GLU B 1 207 ? 17.844 -9.688 7.195 1 93.62 207 GLU B O 1
ATOM 6335 N N . THR B 1 208 ? 17.391 -11.266 5.738 1 93 208 THR B N 1
ATOM 6336 C CA . THR B 1 208 ? 17.531 -10.375 4.59 1 93 208 THR B CA 1
ATOM 6337 C C . THR B 1 208 ? 16.484 -9.266 4.641 1 93 208 THR B C 1
ATOM 6339 O O . THR B 1 208 ? 16.797 -8.094 4.402 1 93 208 THR B O 1
ATOM 6342 N N . GLN B 1 209 ? 15.305 -9.617 4.992 1 90.44 209 GLN B N 1
ATOM 6343 C CA . GLN B 1 209 ? 14.211 -8.656 5.074 1 90.44 209 GLN B CA 1
ATOM 6344 C C . GLN B 1 209 ? 14.445 -7.656 6.203 1 90.44 209 GLN B C 1
ATOM 6346 O O . GLN B 1 209 ? 14.141 -6.469 6.062 1 90.44 209 GLN B O 1
ATOM 6351 N N . ASP B 1 210 ? 14.961 -8.117 7.258 1 91.44 210 ASP B N 1
ATOM 6352 C CA . ASP B 1 210 ? 15.258 -7.238 8.383 1 91.44 210 ASP B CA 1
ATOM 6353 C C . ASP B 1 210 ? 16.328 -6.215 8.016 1 91.44 210 ASP B C 1
ATOM 6355 O O . ASP B 1 210 ? 16.203 -5.031 8.352 1 91.44 210 ASP B O 1
ATOM 6359 N N . GLU B 1 211 ? 17.312 -6.688 7.352 1 94.31 211 GLU B N 1
ATOM 6360 C CA . GLU B 1 211 ? 18.375 -5.781 6.91 1 94.31 211 GLU B CA 1
ATOM 6361 C C . GLU B 1 211 ? 17.844 -4.773 5.895 1 94.31 211 GLU B C 1
ATOM 6363 O O . GLU B 1 211 ? 18.234 -3.604 5.914 1 94.31 211 GLU B O 1
ATOM 6368 N N . LEU B 1 212 ? 17.016 -5.215 5.043 1 92.94 212 LEU B N 1
ATOM 6369 C CA . LEU B 1 212 ? 16.422 -4.324 4.051 1 92.94 212 LEU B CA 1
ATOM 6370 C C . LEU B 1 212 ? 15.516 -3.295 4.719 1 92.94 212 LEU B C 1
ATOM 6372 O O . LEU B 1 212 ? 15.5 -2.127 4.32 1 92.94 212 LEU B O 1
ATOM 6376 N N . ALA B 1 213 ? 14.828 -3.742 5.691 1 88.94 213 ALA B N 1
ATOM 6377 C CA . ALA B 1 213 ? 13.977 -2.834 6.453 1 88.94 213 ALA B CA 1
ATOM 6378 C C . ALA B 1 213 ? 14.805 -1.744 7.129 1 88.94 213 ALA B C 1
ATOM 6380 O O . ALA B 1 213 ? 14.422 -0.573 7.125 1 88.94 213 ALA B O 1
ATOM 6381 N N . SER B 1 214 ? 15.867 -2.133 7.656 1 91.94 214 SER B N 1
ATOM 6382 C CA . SER B 1 214 ? 16.781 -1.178 8.289 1 91.94 214 SER B CA 1
ATOM 6383 C C . SER B 1 214 ? 17.312 -0.172 7.273 1 91.94 214 SER B C 1
ATOM 6385 O O . SER B 1 214 ? 17.438 1.016 7.578 1 91.94 214 SER B O 1
ATOM 6387 N N . ALA B 1 215 ? 17.625 -0.652 6.129 1 93.69 215 ALA B N 1
ATOM 6388 C CA . ALA B 1 215 ? 18.094 0.237 5.066 1 93.69 215 ALA B CA 1
ATOM 6389 C C . ALA B 1 215 ? 16.984 1.183 4.613 1 93.69 215 ALA B C 1
ATOM 6391 O O . ALA B 1 215 ? 17.25 2.355 4.328 1 93.69 215 ALA B O 1
ATOM 6392 N N . ASN B 1 216 ? 15.797 0.688 4.555 1 92.38 216 ASN B N 1
ATOM 6393 C CA . ASN B 1 216 ? 14.656 1.493 4.145 1 92.38 216 ASN B CA 1
ATOM 6394 C C . ASN B 1 216 ? 14.367 2.611 5.141 1 92.38 216 ASN B C 1
ATOM 6396 O O . ASN B 1 216 ? 13.875 3.676 4.766 1 92.38 216 ASN B O 1
ATOM 6400 N N . ILE B 1 217 ? 14.727 2.406 6.359 1 89.56 217 ILE B N 1
ATOM 6401 C CA . ILE B 1 217 ? 14.562 3.432 7.383 1 89.56 217 ILE B CA 1
ATOM 6402 C C . ILE B 1 217 ? 15.438 4.641 7.043 1 89.56 217 ILE B C 1
ATOM 6404 O O . ILE B 1 217 ? 15.016 5.785 7.223 1 89.56 217 ILE B O 1
ATOM 6408 N N . ILE B 1 218 ? 16.547 4.406 6.555 1 92.25 218 ILE B N 1
ATOM 6409 C CA . ILE B 1 218 ? 17.453 5.48 6.164 1 92.25 218 ILE B CA 1
ATOM 6410 C C . ILE B 1 218 ? 16.812 6.316 5.055 1 92.25 218 ILE B C 1
ATOM 6412 O O . ILE B 1 218 ? 16.844 7.547 5.098 1 92.25 218 ILE B O 1
ATOM 6416 N N . VAL B 1 219 ? 16.172 5.621 4.102 1 94.12 219 VAL B N 1
ATOM 6417 C CA . VAL B 1 219 ? 15.5 6.301 2.998 1 94.12 219 VAL B CA 1
ATOM 6418 C C . VAL B 1 219 ? 14.359 7.156 3.535 1 94.12 219 VAL B C 1
ATOM 6420 O O . VAL B 1 219 ? 14.211 8.32 3.146 1 94.12 219 VAL B O 1
ATOM 6423 N N . GLU B 1 220 ? 13.633 6.617 4.375 1 91.5 220 GLU B N 1
ATOM 6424 C CA . GLU B 1 220 ? 12.477 7.312 4.945 1 91.5 220 GLU B CA 1
ATOM 6425 C C . GLU B 1 220 ? 12.914 8.539 5.742 1 91.5 220 GLU B C 1
ATOM 6427 O O . GLU B 1 220 ? 12.352 9.625 5.578 1 91.5 220 GLU B O 1
ATOM 6432 N N . GLU B 1 221 ? 13.938 8.406 6.531 1 88.94 221 GLU B N 1
ATOM 6433 C CA . GLU B 1 221 ? 14.469 9.508 7.332 1 88.94 221 GLU B CA 1
ATOM 6434 C C . GLU B 1 221 ? 15.008 10.625 6.445 1 88.94 221 GLU B C 1
ATOM 6436 O O . GLU B 1 221 ? 14.742 11.805 6.688 1 88.94 221 GLU B O 1
ATOM 6441 N N . THR B 1 222 ? 15.742 10.242 5.496 1 92.81 222 THR B N 1
ATOM 6442 C CA . THR B 1 222 ? 16.406 11.211 4.629 1 92.81 222 THR B CA 1
ATOM 6443 C C . THR B 1 222 ? 15.375 11.992 3.812 1 92.81 222 THR B C 1
ATOM 6445 O O . THR B 1 222 ? 15.453 13.219 3.719 1 92.81 222 THR B O 1
ATOM 6448 N N . LEU B 1 223 ? 14.398 11.328 3.305 1 92.56 223 LEU B N 1
ATOM 6449 C CA . LEU B 1 223 ? 13.422 11.992 2.445 1 92.56 223 LEU B CA 1
ATOM 6450 C C . LEU B 1 223 ? 12.461 12.844 3.266 1 92.56 223 LEU B C 1
ATOM 6452 O O . LEU B 1 223 ? 12.008 13.891 2.803 1 92.56 223 LEU B O 1
ATOM 6456 N N . GLN B 1 224 ? 12.25 12.445 4.457 1 88.12 224 GLN B N 1
ATOM 6457 C CA . GLN B 1 224 ? 11.414 13.242 5.34 1 88.12 224 GLN B CA 1
ATOM 6458 C C . GLN B 1 224 ? 12.141 14.508 5.785 1 88.12 224 GLN B C 1
ATOM 6460 O O . GLN B 1 224 ? 11.5 15.531 6.062 1 88.12 224 GLN B O 1
ATOM 6465 N N . SER B 1 225 ? 13.422 14.383 5.871 1 89.94 225 SER B N 1
ATOM 6466 C CA . SER B 1 225 ? 14.227 15.516 6.32 1 89.94 225 SER B CA 1
ATOM 6467 C C . SER B 1 225 ? 15.164 16 5.219 1 89.94 225 SER B C 1
ATOM 6469 O O . SER B 1 225 ? 16.328 16.328 5.484 1 89.94 225 SER B O 1
ATOM 6471 N N . ILE B 1 226 ? 14.688 16 3.992 1 92.62 226 ILE B N 1
ATOM 6472 C CA . ILE B 1 226 ? 15.523 16.281 2.836 1 92.62 226 ILE B CA 1
ATOM 6473 C C . ILE B 1 226 ? 16.078 17.719 2.938 1 92.62 226 ILE B C 1
ATOM 6475 O O . ILE B 1 226 ? 17.203 17.984 2.543 1 92.62 226 ILE B O 1
ATOM 6479 N N . SER B 1 227 ? 15.281 18.656 3.48 1 91.06 227 SER B N 1
ATOM 6480 C CA . SER B 1 227 ? 15.727 20.031 3.652 1 91.06 227 SER B CA 1
ATOM 6481 C C . SER B 1 227 ? 16.922 20.109 4.605 1 91.06 227 SER B C 1
ATOM 6483 O O . SER B 1 227 ? 17.859 20.875 4.367 1 91.06 227 SER B O 1
ATOM 6485 N N . THR B 1 228 ? 16.859 19.328 5.641 1 90.19 228 THR B N 1
ATOM 6486 C CA . THR B 1 228 ? 17.953 19.297 6.613 1 90.19 228 THR B CA 1
ATOM 6487 C C . THR B 1 228 ? 19.203 18.672 6 1 90.19 228 THR B C 1
ATOM 6489 O O . THR B 1 228 ? 20.312 19.188 6.199 1 90.19 228 THR B O 1
ATOM 6492 N N . VAL B 1 229 ? 19.062 17.672 5.277 1 92.94 229 VAL B N 1
ATOM 6493 C CA . VAL B 1 229 ? 20.188 17 4.633 1 92.94 229 VAL B CA 1
ATOM 6494 C C . VAL B 1 229 ? 20.906 17.969 3.699 1 92.94 229 VAL B C 1
ATOM 6496 O O . VAL B 1 229 ? 22.125 18.078 3.725 1 92.94 229 VAL B O 1
ATOM 6499 N N . LYS B 1 230 ? 20.125 18.734 2.998 1 91.94 230 LYS B N 1
ATOM 6500 C CA . LYS B 1 230 ? 20.703 19.688 2.039 1 91.94 230 LYS B CA 1
ATOM 6501 C C . LYS B 1 230 ? 21.328 20.875 2.75 1 91.94 230 LYS B C 1
ATOM 6503 O O . LYS B 1 230 ? 22.375 21.375 2.34 1 91.94 230 LYS B O 1
ATOM 6508 N N . SER B 1 231 ? 20.703 21.297 3.764 1 91.06 231 SER B N 1
ATOM 6509 C CA . SER B 1 231 ? 21.188 22.469 4.492 1 91.06 231 SER B CA 1
ATOM 6510 C C . SER B 1 231 ? 22.531 22.172 5.156 1 91.06 231 SER B C 1
ATOM 6512 O O . SER B 1 231 ? 23.344 23.078 5.367 1 91.06 231 SER B O 1
ATOM 6514 N N . PHE B 1 232 ? 22.781 20.891 5.379 1 89.88 232 PHE B N 1
ATOM 6515 C CA . PHE B 1 232 ? 24.031 20.516 6.016 1 89.88 232 PHE B CA 1
ATOM 6516 C C . PHE B 1 232 ? 24.984 19.875 5.012 1 89.88 232 PHE B C 1
ATOM 6518 O O . PHE B 1 232 ? 26.031 19.344 5.387 1 89.88 232 PHE B O 1
ATOM 6525 N N . ALA B 1 233 ? 24.656 19.859 3.748 1 88.56 233 ALA B N 1
ATOM 6526 C CA . ALA B 1 233 ? 25.453 19.25 2.693 1 88.56 233 ALA B CA 1
ATOM 6527 C C . ALA B 1 233 ? 25.844 17.812 3.049 1 88.56 233 ALA B C 1
ATOM 6529 O O . ALA B 1 233 ? 27 17.422 2.926 1 88.56 233 ALA B O 1
ATOM 6530 N N . GLY B 1 234 ? 24.844 17.109 3.592 1 89.94 234 GLY B N 1
ATOM 6531 C CA . GLY B 1 234 ? 25.078 15.758 4.062 1 89.94 234 GLY B CA 1
ATOM 6532 C C . GLY B 1 234 ? 24.75 14.695 3.027 1 89.94 234 GLY B C 1
ATOM 6533 O O . GLY B 1 234 ? 24.578 13.523 3.365 1 89.94 234 GLY B O 1
ATOM 6534 N N . GLU B 1 235 ? 24.656 15.07 1.741 1 92.56 235 GLU B N 1
ATOM 6535 C CA . GLU B 1 235 ? 24.219 14.148 0.693 1 92.56 235 GLU B CA 1
ATOM 6536 C C . GLU B 1 235 ? 25.172 12.969 0.562 1 92.56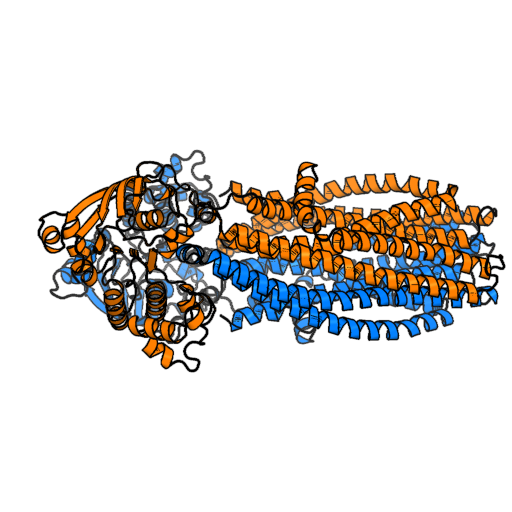 235 GLU B C 1
ATOM 6538 O O . GLU B 1 235 ? 24.734 11.812 0.49 1 92.56 235 GLU B O 1
ATOM 6543 N N . GLU B 1 236 ? 26.469 13.219 0.611 1 91.44 236 GLU B N 1
ATOM 6544 C CA . GLU B 1 236 ? 27.453 12.148 0.448 1 91.44 236 GLU B CA 1
ATOM 6545 C C . GLU B 1 236 ? 27.484 11.242 1.672 1 91.44 236 GLU B C 1
ATOM 6547 O O . GLU B 1 236 ? 27.641 10.023 1.543 1 91.44 236 GLU B O 1
ATOM 6552 N N . TYR B 1 237 ? 27.344 11.859 2.756 1 91.38 237 TYR B N 1
ATOM 6553 C CA . TYR B 1 237 ? 27.312 11.078 3.988 1 91.38 237 TYR B CA 1
ATOM 6554 C C . TYR B 1 237 ? 26.141 10.102 3.994 1 91.38 237 TYR B C 1
ATOM 6556 O O . TYR B 1 237 ? 26.328 8.914 4.289 1 91.38 237 TYR B O 1
ATOM 6564 N N . GLU B 1 238 ? 25.016 10.617 3.715 1 93.5 238 GLU B N 1
ATOM 6565 C CA . GLU B 1 238 ? 23.812 9.781 3.715 1 93.5 238 GLU B CA 1
ATOM 6566 C C . GLU B 1 238 ? 23.891 8.711 2.635 1 93.5 238 GLU B C 1
ATOM 6568 O O . GLU B 1 238 ? 23.438 7.582 2.844 1 93.5 238 GLU B O 1
ATOM 6573 N N . SER B 1 239 ? 24.453 9.039 1.488 1 95.25 239 SER B N 1
ATOM 6574 C CA . SER B 1 239 ? 24.625 8.062 0.419 1 95.25 239 SER B CA 1
ATOM 6575 C C . SER B 1 239 ? 25.547 6.922 0.849 1 95.25 239 SER B C 1
ATOM 6577 O O . SER B 1 239 ? 25.266 5.754 0.573 1 95.25 239 SER B O 1
ATOM 6579 N N . ALA B 1 240 ? 26.578 7.242 1.537 1 94.31 240 ALA B N 1
ATOM 6580 C CA . ALA B 1 240 ? 27.516 6.227 2.021 1 94.31 240 ALA B CA 1
ATOM 6581 C C . ALA B 1 240 ? 26.859 5.352 3.092 1 94.31 240 ALA B C 1
ATOM 6583 O O . ALA B 1 240 ? 27.078 4.137 3.123 1 94.31 240 ALA B O 1
ATOM 6584 N N . ARG B 1 241 ? 26.094 5.977 3.906 1 92.88 241 ARG B N 1
ATOM 6585 C CA . ARG B 1 241 ? 25.391 5.258 4.957 1 92.88 241 ARG B CA 1
ATOM 6586 C C . ARG B 1 241 ? 24.406 4.246 4.363 1 92.88 241 ARG B C 1
ATOM 6588 O O . ARG B 1 241 ? 24.359 3.098 4.809 1 92.88 241 ARG B O 1
ATOM 6595 N N . TYR B 1 242 ? 23.719 4.66 3.352 1 95.69 242 TYR B N 1
ATOM 6596 C CA . TYR B 1 242 ? 22.766 3.781 2.684 1 95.69 242 TYR B CA 1
ATOM 6597 C C . TYR B 1 242 ? 23.484 2.648 1.961 1 95.69 242 TYR B C 1
ATOM 6599 O O . TYR B 1 242 ? 23.047 1.496 2.01 1 95.69 242 TYR B O 1
ATOM 6607 N N . GLU B 1 243 ? 24.547 2.984 1.327 1 96.5 243 GLU B N 1
ATOM 6608 C CA . GLU B 1 243 ? 25.328 1.983 0.597 1 96.5 243 GLU B CA 1
ATOM 6609 C C . GLU B 1 243 ? 25.844 0.901 1.534 1 96.5 243 GLU B C 1
ATOM 6611 O O . GLU B 1 243 ? 25.828 -0.284 1.192 1 96.5 243 GLU B O 1
ATOM 6616 N N . ARG B 1 244 ? 26.297 1.306 2.672 1 95 244 ARG B N 1
ATOM 6617 C CA . ARG B 1 244 ? 26.766 0.34 3.658 1 95 244 ARG B CA 1
ATOM 6618 C C . ARG B 1 244 ? 25.641 -0.585 4.105 1 95 244 ARG B C 1
ATOM 6620 O O . ARG B 1 244 ? 25.844 -1.789 4.27 1 95 244 ARG B O 1
ATOM 6627 N N . GLY B 1 245 ? 24.516 -0.014 4.332 1 95.38 245 GLY B N 1
ATOM 6628 C CA . GLY B 1 245 ? 23.359 -0.815 4.684 1 95.38 245 GLY B CA 1
ATOM 6629 C C . GLY B 1 245 ? 22.969 -1.816 3.611 1 95.38 245 GLY B C 1
ATOM 6630 O O . GLY B 1 245 ? 22.672 -2.975 3.912 1 95.38 245 GLY B O 1
ATOM 6631 N N . LEU B 1 246 ? 23.078 -1.388 2.389 1 96.62 246 LEU B N 1
ATOM 6632 C CA . LEU B 1 246 ? 22.703 -2.25 1.271 1 96.62 246 LEU B CA 1
ATOM 6633 C C . LEU B 1 246 ? 23.734 -3.373 1.098 1 96.62 246 LEU B C 1
ATOM 6635 O O . LEU B 1 246 ? 23.375 -4.484 0.695 1 96.62 246 LEU B O 1
ATOM 6639 N N . ASN B 1 247 ? 24.969 -3.057 1.392 1 96.94 247 ASN B N 1
ATOM 6640 C CA . ASN B 1 247 ? 26 -4.09 1.296 1 96.94 247 ASN B CA 1
ATOM 6641 C C . ASN B 1 247 ? 25.75 -5.223 2.283 1 96.94 247 ASN B C 1
ATOM 6643 O O . ASN B 1 247 ? 26 -6.391 1.973 1 96.94 247 ASN B O 1
ATOM 6647 N N . LYS B 1 248 ? 25.25 -4.93 3.41 1 96.19 248 LYS B N 1
ATOM 6648 C CA . LYS B 1 248 ? 24.875 -5.957 4.383 1 96.19 248 LYS B CA 1
ATOM 6649 C C . LYS B 1 248 ? 23.719 -6.805 3.871 1 96.19 248 LYS B C 1
ATOM 6651 O O . LYS B 1 248 ? 23.703 -8.023 4.059 1 96.19 248 LYS B O 1
ATOM 6656 N N . VAL B 1 249 ? 22.797 -6.168 3.219 1 95.69 249 VAL B N 1
ATOM 6657 C CA . VAL B 1 249 ? 21.656 -6.867 2.648 1 95.69 249 VAL B CA 1
ATOM 6658 C C . VAL B 1 249 ? 22.125 -7.879 1.609 1 95.69 249 VAL B C 1
ATOM 6660 O O . VAL B 1 249 ? 21.719 -9.039 1.639 1 95.69 249 VAL B O 1
ATOM 6663 N N . VAL B 1 250 ? 23.031 -7.414 0.737 1 96.19 250 VAL B N 1
ATOM 6664 C CA . VAL B 1 250 ? 23.516 -8.258 -0.353 1 96.19 250 VAL B CA 1
ATOM 6665 C C . VAL B 1 250 ? 24.266 -9.461 0.214 1 96.19 250 VAL B C 1
ATOM 6667 O O . VAL B 1 250 ? 24.109 -10.586 -0.267 1 96.19 250 VAL B O 1
ATOM 6670 N N . LYS B 1 251 ? 25.031 -9.234 1.239 1 96.5 251 LYS B N 1
ATOM 6671 C CA . LYS B 1 251 ? 25.812 -10.297 1.841 1 96.5 251 LYS B CA 1
ATOM 6672 C C . LYS B 1 251 ? 24.922 -11.414 2.383 1 96.5 251 LYS B C 1
ATOM 6674 O O . LYS B 1 251 ? 25.141 -12.586 2.094 1 96.5 251 LYS B O 1
ATOM 6679 N N . VAL B 1 252 ? 23.891 -11.094 3.074 1 95.5 252 VAL B N 1
ATOM 6680 C CA . VAL B 1 252 ? 22.984 -12.07 3.656 1 95.5 252 VAL B CA 1
ATOM 6681 C C . VAL B 1 252 ? 22.125 -12.695 2.557 1 95.5 252 VAL B C 1
ATOM 6683 O O . VAL B 1 252 ? 21.859 -13.898 2.582 1 95.5 252 VAL B O 1
ATOM 6686 N N . ALA B 1 253 ? 21.719 -11.93 1.629 1 93.94 253 ALA B N 1
ATOM 6687 C CA . ALA B 1 253 ? 20.891 -12.414 0.528 1 93.94 253 ALA B CA 1
ATOM 6688 C C . ALA B 1 253 ? 21.625 -13.453 -0.306 1 93.94 253 ALA B C 1
ATOM 6690 O O . ALA B 1 253 ? 21.031 -14.438 -0.752 1 93.94 253 ALA B O 1
ATOM 6691 N N . LEU B 1 254 ? 22.953 -13.211 -0.524 1 94.88 254 LEU B N 1
ATOM 6692 C CA . LEU B 1 254 ? 23.734 -14.156 -1.308 1 94.88 254 LEU B CA 1
ATOM 6693 C C . LEU B 1 254 ? 23.922 -15.477 -0.554 1 94.88 254 LEU B C 1
ATOM 6695 O O . LEU B 1 254 ? 23.922 -16.547 -1.161 1 94.88 254 LEU B O 1
ATOM 6699 N N . LYS B 1 255 ? 24.031 -15.414 0.729 1 94.94 255 LYS B N 1
ATOM 6700 C CA . LYS B 1 255 ? 24.078 -16.641 1.532 1 94.94 255 LYS B CA 1
ATOM 6701 C C . LYS B 1 255 ? 22.766 -17.422 1.42 1 94.94 255 LYS B C 1
ATOM 6703 O O . LYS B 1 255 ? 22.781 -18.641 1.25 1 94.94 255 LYS B O 1
ATOM 6708 N N . ALA B 1 256 ? 21.688 -16.703 1.465 1 92.38 256 ALA B N 1
ATOM 6709 C CA . ALA B 1 256 ? 20.375 -17.312 1.308 1 92.38 256 ALA B CA 1
ATOM 6710 C C . ALA B 1 256 ? 20.219 -17.938 -0.08 1 92.38 256 ALA B C 1
ATOM 6712 O O . ALA B 1 256 ? 19.641 -19.016 -0.227 1 92.38 256 ALA B O 1
ATOM 6713 N N . ALA B 1 257 ? 20.75 -17.234 -1.061 1 90.62 257 ALA B N 1
ATOM 6714 C CA . ALA B 1 257 ? 20.656 -17.719 -2.438 1 90.62 257 ALA B CA 1
ATOM 6715 C C . ALA B 1 257 ? 21.422 -19.016 -2.619 1 90.62 257 ALA B C 1
ATOM 6717 O O . ALA B 1 257 ? 21.016 -19.891 -3.389 1 90.62 257 ALA B O 1
ATOM 6718 N N . GLY B 1 258 ? 22.516 -19.156 -1.922 1 92.81 258 GLY B N 1
ATOM 6719 C CA . GLY B 1 258 ? 23.266 -20.406 -1.953 1 92.81 258 GLY B CA 1
ATOM 6720 C C . GLY B 1 258 ? 22.469 -21.594 -1.438 1 92.81 258 GLY B C 1
ATOM 6721 O O . GLY B 1 258 ? 22.422 -22.641 -2.078 1 92.81 258 GLY B O 1
ATOM 6722 N N . PHE B 1 259 ? 21.812 -21.406 -0.413 1 90.56 259 PHE B N 1
ATOM 6723 C CA . PHE B 1 259 ? 20.984 -22.453 0.155 1 90.56 259 PHE B CA 1
ATOM 6724 C C . PHE B 1 259 ? 19.75 -22.703 -0.716 1 90.56 259 PHE B C 1
ATOM 6726 O O . PHE B 1 259 ? 19.312 -23.844 -0.855 1 90.56 259 PHE B O 1
ATOM 6733 N N . ARG B 1 260 ? 19.219 -21.688 -1.224 1 89.19 260 ARG B N 1
ATOM 6734 C CA . ARG B 1 260 ? 18.094 -21.844 -2.135 1 89.19 260 ARG B CA 1
ATOM 6735 C C . ARG B 1 260 ? 18.484 -22.641 -3.371 1 89.19 260 ARG B C 1
ATOM 6737 O O . ARG B 1 260 ? 17.734 -23.5 -3.832 1 89.19 260 ARG B O 1
ATOM 6744 N N . GLY B 1 261 ? 19.688 -22.25 -3.975 1 90 261 GLY B N 1
ATOM 6745 C CA . GLY B 1 261 ? 20.188 -23.031 -5.098 1 90 261 GLY B CA 1
ATOM 6746 C C . GLY B 1 261 ? 20.375 -24.5 -4.773 1 90 261 GLY B C 1
ATOM 6747 O O . GLY B 1 261 ? 19.984 -25.359 -5.562 1 90 261 GLY B O 1
ATOM 6748 N N . ALA B 1 262 ? 20.875 -24.766 -3.621 1 91.88 262 ALA B N 1
ATOM 6749 C CA . ALA B 1 262 ? 21.047 -26.156 -3.18 1 91.88 262 ALA B CA 1
ATOM 6750 C C . ALA B 1 262 ? 19.703 -26.844 -3.01 1 91.88 262 ALA B C 1
ATOM 6752 O O . ALA B 1 262 ? 19.578 -28.031 -3.322 1 91.88 262 ALA B O 1
ATOM 6753 N N . PHE B 1 263 ? 18.781 -26.172 -2.555 1 87.62 263 PHE B N 1
ATOM 6754 C CA . PHE B 1 263 ? 17.453 -26.734 -2.334 1 87.62 263 PHE B CA 1
ATOM 6755 C C . PHE B 1 263 ? 16.781 -27.062 -3.66 1 87.62 263 PHE B C 1
ATOM 6757 O O . PHE B 1 263 ? 16.219 -28.141 -3.83 1 87.62 263 PHE B O 1
ATOM 6764 N N . ILE B 1 264 ? 16.812 -26.094 -4.496 1 87 264 ILE B N 1
ATOM 6765 C CA . ILE B 1 264 ? 16.203 -26.297 -5.801 1 87 264 ILE B CA 1
ATOM 6766 C C . ILE B 1 264 ? 16.859 -27.484 -6.5 1 87 264 ILE B C 1
ATOM 6768 O O . ILE B 1 264 ? 16.188 -28.359 -7.039 1 87 264 ILE B O 1
ATOM 6772 N N . SER B 1 265 ? 18.188 -27.531 -6.477 1 89.94 265 SER B N 1
ATOM 6773 C CA . SER B 1 265 ? 18.922 -28.641 -7.051 1 89.94 265 SER B CA 1
ATOM 6774 C C . SER B 1 265 ? 18.531 -29.969 -6.41 1 89.94 265 SER B C 1
ATOM 6776 O O . SER B 1 265 ? 18.359 -30.984 -7.098 1 89.94 265 SER B O 1
ATOM 6778 N N . PHE B 1 266 ? 18.344 -29.953 -5.199 1 88.12 266 PHE B N 1
ATOM 6779 C CA . PHE B 1 266 ? 17.953 -31.156 -4.473 1 88.12 266 PHE B CA 1
ATOM 6780 C C . PHE B 1 266 ? 16.547 -31.594 -4.863 1 88.12 266 PHE B C 1
ATOM 6782 O O . PHE B 1 266 ? 16.297 -32.781 -5.078 1 88.12 266 PHE B O 1
ATOM 6789 N N . ILE B 1 267 ? 15.648 -30.688 -4.922 1 83.81 267 ILE B N 1
ATOM 6790 C CA . ILE B 1 267 ? 14.266 -31 -5.25 1 83.81 267 ILE B CA 1
ATOM 6791 C C . ILE B 1 267 ? 14.188 -31.594 -6.656 1 83.81 267 ILE B C 1
ATOM 6793 O O . ILE B 1 267 ? 13.508 -32.594 -6.875 1 83.81 267 ILE B O 1
ATOM 6797 N N . ILE B 1 268 ? 14.883 -30.969 -7.57 1 84.81 268 ILE B N 1
ATOM 6798 C CA . ILE B 1 268 ? 14.891 -31.484 -8.938 1 84.81 268 ILE B CA 1
ATOM 6799 C C . ILE B 1 268 ? 15.461 -32.906 -8.953 1 84.81 268 ILE B C 1
ATOM 6801 O O . ILE B 1 268 ? 14.859 -33.812 -9.531 1 84.81 268 ILE B O 1
ATOM 6805 N N . PHE B 1 269 ? 16.531 -33.125 -8.289 1 88.25 269 PHE B N 1
ATOM 6806 C CA . PHE B 1 269 ? 17.188 -34.438 -8.227 1 88.25 269 PHE B CA 1
ATOM 6807 C C . PHE B 1 269 ? 16.281 -35.438 -7.562 1 88.25 269 PHE B C 1
ATOM 6809 O O . PHE B 1 269 ? 16.141 -36.562 -8.055 1 88.25 269 PHE B O 1
ATOM 6816 N N . ALA B 1 270 ? 15.734 -35 -6.508 1 83.94 270 ALA B N 1
ATOM 6817 C CA . ALA B 1 270 ? 14.938 -35.938 -5.719 1 83.94 270 ALA B CA 1
ATOM 6818 C C . ALA B 1 270 ? 13.617 -36.25 -6.414 1 83.94 270 ALA B C 1
ATOM 6820 O O . ALA B 1 270 ? 13.172 -37.406 -6.43 1 83.94 270 ALA B O 1
ATOM 6821 N N . LEU B 1 271 ? 12.938 -35.281 -6.949 1 80.56 271 LEU B N 1
ATOM 6822 C CA . LEU B 1 271 ? 11.656 -35.5 -7.613 1 80.56 271 LEU B CA 1
ATOM 6823 C C . LEU B 1 271 ? 11.828 -36.312 -8.891 1 80.56 271 LEU B C 1
ATOM 6825 O O . LEU B 1 271 ? 11.18 -37.312 -9.07 1 80.56 271 LEU B O 1
ATOM 6829 N N . PHE B 1 272 ? 12.688 -35.875 -9.797 1 84.38 272 PHE B N 1
ATOM 6830 C CA . PHE B 1 272 ? 12.922 -36.594 -11.047 1 84.38 272 PHE B CA 1
ATOM 6831 C C . PHE B 1 272 ? 13.625 -37.906 -10.781 1 84.38 272 PHE B C 1
ATOM 6833 O O . PHE B 1 272 ? 13.398 -38.906 -11.484 1 84.38 272 PHE B O 1
ATOM 6840 N N . GLY B 1 273 ? 14.531 -37.844 -9.75 1 84.19 273 GLY B N 1
ATOM 6841 C CA . GLY B 1 273 ? 15.133 -39.094 -9.336 1 84.19 273 GLY B CA 1
ATOM 6842 C C . GLY B 1 273 ? 14.117 -40.125 -8.867 1 84.19 273 GLY B C 1
ATOM 6843 O O . GLY B 1 273 ? 14.258 -41.312 -9.141 1 84.19 273 GLY B O 1
ATOM 6844 N N . GLY B 1 274 ? 13.148 -39.625 -8.109 1 82.69 274 GLY B N 1
ATOM 6845 C CA . GLY B 1 274 ? 12.055 -40.5 -7.715 1 82.69 274 GLY B CA 1
ATOM 6846 C C . GLY B 1 274 ? 11.305 -41.094 -8.898 1 82.69 274 GLY B C 1
ATOM 6847 O O . GLY B 1 274 ? 10.969 -42.281 -8.891 1 82.69 274 GLY B O 1
ATOM 6848 N N . ILE B 1 275 ? 11.062 -40.312 -9.914 1 83.5 275 ILE B N 1
ATOM 6849 C CA . ILE B 1 275 ? 10.391 -40.781 -11.125 1 83.5 275 ILE B CA 1
ATOM 6850 C C . ILE B 1 275 ? 11.258 -41.844 -11.82 1 83.5 275 ILE B C 1
ATOM 6852 O O . ILE B 1 275 ? 10.75 -42.844 -12.281 1 83.5 275 ILE B O 1
ATOM 6856 N N . VAL B 1 276 ? 12.57 -41.594 -11.883 1 87.5 276 VAL B N 1
ATOM 6857 C CA . VAL B 1 276 ? 13.5 -42.562 -12.492 1 87.5 276 VAL B CA 1
ATOM 6858 C C . VAL B 1 276 ? 13.469 -43.875 -11.727 1 87.5 276 VAL B C 1
ATOM 6860 O O . VAL B 1 276 ? 13.477 -44.938 -12.328 1 87.5 276 VAL B O 1
ATOM 6863 N N . ALA B 1 277 ? 13.469 -43.75 -10.422 1 87.31 277 ALA B N 1
ATOM 6864 C CA . ALA B 1 277 ? 13.43 -44.938 -9.594 1 87.31 277 ALA B CA 1
ATOM 6865 C C . ALA B 1 277 ? 12.172 -45.75 -9.859 1 87.31 277 ALA B C 1
ATOM 6867 O O . ALA B 1 277 ? 12.227 -47 -9.984 1 87.31 277 ALA B O 1
ATOM 6868 N N . VAL B 1 278 ? 11.094 -45.125 -9.992 1 85.62 278 VAL B N 1
ATOM 6869 C CA . VAL B 1 278 ? 9.812 -45.781 -10.25 1 85.62 278 VAL B CA 1
ATOM 6870 C C . VAL B 1 278 ? 9.82 -46.375 -11.656 1 85.62 278 VAL B C 1
ATOM 6872 O O . VAL B 1 278 ? 9.352 -47.5 -11.859 1 85.62 278 VAL B O 1
ATOM 6875 N N . MET B 1 279 ? 10.305 -45.656 -12.609 1 88.5 279 MET B N 1
ATOM 6876 C CA . MET B 1 279 ? 10.375 -46.125 -13.977 1 88.5 279 MET B CA 1
ATOM 6877 C C . MET B 1 279 ? 11.305 -47.344 -14.078 1 88.5 279 MET B C 1
ATOM 6879 O O . MET B 1 279 ? 11.031 -48.281 -14.828 1 88.5 279 MET B O 1
ATOM 6883 N N . TRP B 1 280 ? 12.43 -47.25 -13.367 1 90.06 280 TRP B N 1
ATOM 6884 C CA . TRP B 1 280 ? 13.383 -48.375 -13.344 1 90.06 280 TRP B CA 1
ATOM 6885 C C . TRP B 1 280 ? 12.734 -49.625 -12.781 1 90.06 280 TRP B C 1
ATOM 6887 O O . TRP B 1 280 ? 12.766 -50.688 -13.414 1 90.06 280 TRP B O 1
ATOM 6897 N N . TYR B 1 281 ? 12.164 -49.438 -11.648 1 89.75 281 TYR B N 1
ATOM 6898 C CA . TYR B 1 281 ? 11.5 -50.594 -11.023 1 89.75 281 TYR B CA 1
ATOM 6899 C C . TYR B 1 281 ? 10.328 -51.062 -11.867 1 89.75 281 TYR B C 1
ATOM 6901 O O . TYR B 1 281 ? 10.094 -52.25 -11.992 1 89.75 281 TYR B O 1
ATOM 6909 N N . GLY B 1 282 ? 9.539 -50.188 -12.383 1 90 282 GLY B N 1
ATOM 6910 C CA . GLY B 1 282 ? 8.453 -50.531 -13.281 1 90 282 GLY B CA 1
ATOM 6911 C C . GLY B 1 282 ? 8.914 -51.281 -14.523 1 90 282 GLY B C 1
ATOM 6912 O O . GLY B 1 282 ? 8.289 -52.25 -14.953 1 90 282 GLY B O 1
ATOM 6913 N N . ALA B 1 283 ? 10 -50.812 -15.117 1 90.06 283 ALA B N 1
ATOM 6914 C CA . ALA B 1 283 ? 10.562 -51.469 -16.297 1 90.06 283 ALA B CA 1
ATOM 6915 C C . ALA B 1 283 ? 11.016 -52.906 -15.984 1 90.06 283 ALA B C 1
ATOM 6917 O O . ALA B 1 283 ? 10.859 -53.812 -16.812 1 90.06 283 ALA B O 1
ATOM 6918 N N . MET B 1 284 ? 11.602 -53.062 -14.828 1 90.06 284 MET B N 1
ATOM 6919 C CA . MET B 1 284 ? 11.992 -54.375 -14.391 1 90.06 284 MET B CA 1
ATOM 6920 C C . MET B 1 284 ? 10.781 -55.312 -14.266 1 90.06 284 MET B C 1
ATOM 6922 O O . MET B 1 284 ? 10.836 -56.469 -14.641 1 90.06 284 MET B O 1
ATOM 6926 N N . MET B 1 285 ? 9.695 -54.781 -13.789 1 90.5 285 MET B N 1
ATOM 6927 C CA . MET B 1 285 ? 8.461 -55.531 -13.641 1 90.5 285 MET B CA 1
ATOM 6928 C C . MET B 1 285 ? 7.855 -55.875 -15 1 90.5 285 MET B C 1
ATOM 6930 O O . MET B 1 285 ? 7.258 -56.938 -15.18 1 90.5 285 MET B O 1
ATOM 6934 N N . VAL B 1 286 ? 7.969 -55 -15.93 1 88.25 286 VAL B N 1
ATOM 6935 C CA . VAL B 1 286 ? 7.473 -55.25 -17.281 1 88.25 286 VAL B CA 1
ATOM 6936 C C . VAL B 1 286 ? 8.305 -56.344 -17.953 1 88.25 286 VAL B C 1
ATOM 6938 O O . VAL B 1 286 ? 7.758 -57.219 -18.625 1 88.25 286 VAL B O 1
ATOM 6941 N N . SER B 1 287 ? 9.664 -56.281 -17.812 1 87.56 287 SER B N 1
ATOM 6942 C CA . SER B 1 287 ? 10.555 -57.25 -18.422 1 87.56 287 SER B CA 1
ATOM 6943 C C . SER B 1 287 ? 10.289 -58.656 -17.875 1 87.56 287 SER B C 1
ATOM 6945 O O . SER B 1 287 ? 10.484 -59.625 -18.594 1 87.56 287 SER B O 1
ATOM 6947 N N . THR B 1 288 ? 9.836 -58.719 -16.625 1 88.62 288 THR B N 1
ATOM 6948 C CA . THR B 1 288 ? 9.562 -60.031 -16.031 1 88.62 288 THR B CA 1
ATOM 6949 C C . THR B 1 288 ? 8.117 -60.438 -16.297 1 88.62 288 THR B C 1
ATOM 6951 O O . THR B 1 288 ? 7.715 -61.562 -15.93 1 88.62 288 THR B O 1
ATOM 6954 N N . GLY B 1 289 ? 7.258 -59.531 -16.875 1 86.25 289 GLY B N 1
ATOM 6955 C CA . GLY B 1 289 ? 5.887 -59.875 -17.234 1 86.25 289 GLY B CA 1
ATOM 6956 C C . GLY B 1 289 ? 4.898 -59.594 -16.125 1 86.25 289 GLY B C 1
ATOM 6957 O O . GLY B 1 289 ? 3.707 -59.875 -16.25 1 86.25 289 GLY B O 1
ATOM 6958 N N . ALA B 1 290 ? 5.355 -59.031 -15.07 1 87.62 290 ALA B N 1
ATOM 6959 C CA . ALA B 1 290 ? 4.512 -58.781 -13.898 1 87.62 290 ALA B CA 1
ATOM 6960 C C . ALA B 1 290 ? 3.621 -57.562 -14.109 1 87.62 290 ALA B C 1
ATOM 6962 O O . ALA B 1 290 ? 2.611 -57.406 -13.422 1 87.62 290 ALA B O 1
ATOM 6963 N N . MET B 1 291 ? 3.965 -56.688 -15.047 1 88.12 291 MET B N 1
ATOM 6964 C CA . MET B 1 291 ? 3.219 -55.469 -15.312 1 88.12 291 MET B CA 1
ATOM 6965 C C . MET B 1 291 ? 3.193 -55.156 -16.797 1 88.12 291 MET B C 1
ATOM 6967 O O . MET B 1 291 ? 4.113 -55.531 -17.531 1 88.12 291 MET B O 1
ATOM 6971 N N . SER B 1 292 ? 2.062 -54.531 -17.203 1 88.69 292 SER B N 1
ATOM 6972 C CA . SER B 1 292 ? 1.99 -54.156 -18.609 1 88.69 292 SER B CA 1
ATOM 6973 C C . SER B 1 292 ? 2.631 -52.781 -18.844 1 88.69 292 SER B C 1
ATOM 6975 O O . SER B 1 292 ? 2.84 -52.031 -17.891 1 88.69 292 SER B O 1
ATOM 6977 N N . ILE B 1 293 ? 2.953 -52.531 -20.078 1 86.62 293 ILE B N 1
ATOM 6978 C CA . ILE B 1 293 ? 3.535 -51.219 -20.438 1 86.62 293 ILE B CA 1
ATOM 6979 C C . ILE B 1 293 ? 2.506 -50.125 -20.219 1 86.62 293 ILE B C 1
ATOM 6981 O O . ILE B 1 293 ? 2.854 -49.031 -19.781 1 86.62 293 ILE B O 1
ATOM 6985 N N . GLY B 1 294 ? 1.309 -50.438 -20.531 1 86.88 294 GLY B N 1
ATOM 6986 C CA . GLY B 1 294 ? 0.243 -49.469 -20.297 1 86.88 294 GLY B CA 1
ATOM 6987 C C . GLY B 1 294 ? 0.108 -49.094 -18.828 1 86.88 294 GLY B C 1
ATOM 6988 O O . GLY B 1 294 ? -0.097 -47.906 -18.5 1 86.88 294 GLY B O 1
ATOM 6989 N N . ASP B 1 295 ? 0.248 -50.031 -17.969 1 89.62 295 ASP B N 1
ATOM 6990 C CA . ASP B 1 295 ? 0.188 -49.781 -16.531 1 89.62 295 ASP B CA 1
ATOM 6991 C C . ASP B 1 295 ? 1.352 -48.906 -16.078 1 89.62 295 ASP B C 1
ATOM 6993 O O . ASP B 1 295 ? 1.196 -48.062 -15.188 1 89.62 295 ASP B O 1
ATOM 6997 N N . LEU B 1 296 ? 2.459 -49.125 -16.672 1 87.44 296 LEU B N 1
ATOM 6998 C CA . LEU B 1 296 ? 3.621 -48.312 -16.328 1 87.44 296 LEU B CA 1
ATOM 6999 C C . LEU B 1 296 ? 3.414 -46.844 -16.766 1 87.44 296 LEU B C 1
ATOM 7001 O O . LEU B 1 296 ? 3.717 -45.938 -16.016 1 87.44 296 LEU B O 1
ATOM 7005 N N . VAL B 1 297 ? 2.902 -46.656 -17.969 1 85.69 297 VAL B N 1
ATOM 7006 C CA . VAL B 1 297 ? 2.637 -45.344 -18.469 1 85.69 297 VAL B CA 1
ATOM 7007 C C . VAL B 1 297 ? 1.594 -44.625 -17.594 1 85.69 297 VAL B C 1
ATOM 7009 O O . VAL B 1 297 ? 1.755 -43.469 -17.234 1 85.69 297 VAL B O 1
ATOM 7012 N N . SER B 1 298 ? 0.601 -45.344 -17.281 1 88.94 298 SER B N 1
ATOM 7013 C CA . SER B 1 298 ? -0.408 -44.812 -16.375 1 88.94 298 SER B CA 1
ATOM 7014 C C . SER B 1 298 ? 0.209 -44.406 -15.047 1 88.94 298 SER B C 1
ATOM 7016 O O . SER B 1 298 ? -0.125 -43.344 -14.5 1 88.94 298 SER B O 1
ATOM 7018 N N . PHE B 1 299 ? 1.044 -45.25 -14.523 1 88.88 299 PHE B N 1
ATOM 7019 C CA . PHE B 1 299 ? 1.68 -44.969 -13.242 1 88.88 299 PHE B CA 1
ATOM 7020 C C . PHE B 1 299 ? 2.502 -43.688 -13.297 1 88.88 299 PHE B C 1
ATOM 7022 O O . PHE B 1 299 ? 2.445 -42.875 -12.375 1 88.88 299 PHE B O 1
ATOM 7029 N N . VAL B 1 300 ? 3.209 -43.5 -14.344 1 83.81 300 VAL B N 1
ATOM 7030 C CA . VAL B 1 300 ? 4.051 -42.312 -14.508 1 83.81 300 VAL B CA 1
ATOM 7031 C C . VAL B 1 300 ? 3.18 -41.062 -14.594 1 83.81 300 VAL B C 1
ATOM 7033 O O . VAL B 1 300 ? 3.482 -40.031 -13.977 1 83.81 300 VAL B O 1
ATOM 7036 N N . LEU B 1 301 ? 2.133 -41.094 -15.352 1 85.44 301 LEU B N 1
ATOM 7037 C CA . LEU B 1 301 ? 1.223 -39.969 -15.484 1 85.44 301 LEU B CA 1
ATOM 7038 C C . LEU B 1 301 ? 0.58 -39.625 -14.148 1 85.44 301 LEU B C 1
ATOM 7040 O O . LEU B 1 301 ? 0.507 -38.438 -13.773 1 85.44 301 LEU B O 1
ATOM 7044 N N . TYR B 1 302 ? 0.131 -40.688 -13.391 1 87.88 302 TYR B N 1
ATOM 7045 C CA . TYR B 1 302 ? -0.448 -40.469 -12.07 1 87.88 302 TYR B CA 1
ATOM 7046 C C . TYR B 1 302 ? 0.565 -39.812 -11.133 1 87.88 302 TYR B C 1
ATOM 7048 O O . TYR B 1 302 ? 0.227 -38.875 -10.383 1 87.88 302 TYR B O 1
ATOM 7056 N N . THR B 1 303 ? 1.737 -40.312 -11.188 1 82.81 303 THR B N 1
ATOM 7057 C CA . THR B 1 303 ? 2.785 -39.781 -10.32 1 82.81 303 THR B CA 1
ATOM 7058 C C . THR B 1 303 ? 3.047 -38.312 -10.625 1 82.81 303 THR B C 1
ATOM 7060 O O . THR B 1 303 ? 3.305 -37.5 -9.711 1 82.81 303 THR B O 1
ATOM 7063 N N . THR B 1 304 ? 3 -37.906 -11.906 1 80 304 THR B N 1
ATOM 7064 C CA . THR B 1 304 ? 3.176 -36.5 -12.289 1 80 304 THR B CA 1
ATOM 7065 C C . THR B 1 304 ? 2.043 -35.656 -11.734 1 80 304 THR B C 1
ATOM 7067 O O . THR B 1 304 ? 2.279 -34.531 -11.234 1 80 304 THR B O 1
ATOM 7070 N N . PHE B 1 305 ? 0.822 -36.156 -11.836 1 84.75 305 PHE B N 1
ATOM 7071 C CA . PHE B 1 305 ? -0.328 -35.438 -11.289 1 84.75 305 PHE B CA 1
ATOM 7072 C C . PHE B 1 305 ? -0.199 -35.281 -9.781 1 84.75 305 PHE B C 1
ATOM 7074 O O . PHE B 1 305 ? -0.431 -34.188 -9.25 1 84.75 305 PHE B O 1
ATOM 7081 N N . ILE B 1 306 ? 0.19 -36.344 -9.117 1 83.81 306 ILE B N 1
ATOM 7082 C CA . ILE B 1 306 ? 0.331 -36.312 -7.664 1 83.81 306 ILE B CA 1
ATOM 7083 C C . ILE B 1 306 ? 1.467 -35.375 -7.262 1 83.81 306 ILE B C 1
ATOM 7085 O O . ILE B 1 306 ? 1.334 -34.594 -6.309 1 83.81 306 ILE B O 1
ATOM 7089 N N . GLY B 1 307 ? 2.572 -35.5 -7.953 1 77.5 307 GLY B N 1
ATOM 7090 C CA . GLY B 1 307 ? 3.672 -34.594 -7.695 1 77.5 307 GLY B CA 1
ATOM 7091 C C . GLY B 1 307 ? 3.281 -33.125 -7.844 1 77.5 307 GLY B C 1
ATOM 7092 O O . GLY B 1 307 ? 3.68 -32.281 -7.035 1 77.5 307 GLY B O 1
ATOM 7093 N N . GLY B 1 308 ? 2.531 -32.781 -8.898 1 76.94 308 GLY B N 1
ATOM 7094 C CA . GLY B 1 308 ? 2.018 -31.438 -9.078 1 76.94 308 GLY B CA 1
ATOM 7095 C C . GLY B 1 308 ? 1.131 -30.984 -7.934 1 76.94 308 GLY B C 1
ATOM 7096 O O . GLY B 1 308 ? 1.179 -29.828 -7.523 1 76.94 308 GLY B O 1
ATOM 7097 N N . SER B 1 309 ? 0.38 -31.875 -7.43 1 82.19 309 SER B N 1
ATOM 7098 C CA . SER B 1 309 ? -0.511 -31.578 -6.312 1 82.19 309 SER B CA 1
ATOM 7099 C C . SER B 1 309 ? 0.277 -31.234 -5.055 1 82.19 309 SER B C 1
ATOM 7101 O O . SER B 1 309 ? -0.086 -30.312 -4.316 1 82.19 309 SER B O 1
ATOM 7103 N N . ILE B 1 310 ? 1.315 -31.922 -4.84 1 76.81 310 ILE B N 1
ATOM 7104 C CA . ILE B 1 310 ? 2.139 -31.688 -3.66 1 76.81 310 ILE B CA 1
ATOM 7105 C C . ILE B 1 310 ? 2.812 -30.328 -3.766 1 76.81 310 ILE B C 1
ATOM 7107 O O . ILE B 1 310 ? 2.844 -29.562 -2.795 1 76.81 310 ILE B O 1
ATOM 7111 N N . ALA B 1 311 ? 3.354 -30.047 -4.938 1 71.94 311 ALA B N 1
ATOM 7112 C CA . ALA B 1 311 ? 3.977 -28.734 -5.156 1 71.94 311 ALA B CA 1
ATOM 7113 C C . ALA B 1 311 ? 2.973 -27.609 -4.949 1 71.94 311 ALA B C 1
ATOM 7115 O O . ALA B 1 311 ? 3.309 -26.562 -4.379 1 71.94 311 ALA B O 1
ATOM 7116 N N . GLY B 1 312 ? 1.766 -27.859 -5.398 1 76.56 312 GLY B N 1
ATOM 7117 C CA . GLY B 1 312 ? 0.712 -26.859 -5.258 1 76.56 312 GLY B CA 1
ATOM 7118 C C . GLY B 1 312 ? 0.297 -26.625 -3.818 1 76.56 312 GLY B C 1
ATOM 7119 O O . GLY B 1 312 ? -0.035 -25.5 -3.438 1 76.56 312 GLY B O 1
ATOM 7120 N N . LEU B 1 313 ? 0.333 -27.625 -2.982 1 79.62 313 LEU B N 1
ATOM 7121 C CA . LEU B 1 313 ? -0.09 -27.531 -1.59 1 79.62 313 LEU B CA 1
ATOM 7122 C C . LEU B 1 313 ? 0.826 -26.594 -0.808 1 79.62 313 LEU B C 1
ATOM 7124 O O . LEU B 1 313 ? 0.381 -25.906 0.118 1 79.62 313 LEU B O 1
ATOM 7128 N N . GLY B 1 314 ? 2.105 -26.562 -1.188 1 70.75 314 GLY B N 1
ATOM 7129 C CA . GLY B 1 314 ? 3.02 -25.641 -0.531 1 70.75 314 GLY B CA 1
ATOM 7130 C C . GLY B 1 314 ? 2.633 -24.188 -0.71 1 70.75 314 GLY B C 1
ATOM 7131 O O . GLY B 1 314 ? 2.641 -23.422 0.251 1 70.75 314 GLY B O 1
ATOM 7132 N N . ASP B 1 315 ? 2.24 -23.859 -1.89 1 74.88 315 ASP B N 1
ATOM 7133 C CA . ASP B 1 315 ? 1.818 -22.5 -2.197 1 74.88 315 ASP B CA 1
ATOM 7134 C C . ASP B 1 315 ? 0.516 -22.156 -1.482 1 74.88 315 ASP B C 1
ATOM 7136 O O . ASP B 1 315 ? 0.352 -21.031 -0.987 1 74.88 315 ASP B O 1
ATOM 7140 N N . ILE B 1 316 ? -0.359 -23.062 -1.406 1 82 316 ILE B N 1
ATOM 7141 C CA . ILE B 1 316 ? -1.67 -22.875 -0.796 1 82 316 ILE B CA 1
ATOM 7142 C C . ILE B 1 316 ? -1.511 -22.609 0.699 1 82 316 ILE B C 1
ATOM 7144 O O . ILE B 1 316 ? -2.238 -21.797 1.272 1 82 316 ILE B O 1
ATOM 7148 N N . TYR B 1 317 ? -0.563 -23.25 1.218 1 78.38 317 TYR B N 1
ATOM 7149 C CA . TYR B 1 317 ? -0.308 -23.062 2.641 1 78.38 317 TYR B CA 1
ATOM 7150 C C . TYR B 1 317 ? 0.006 -21.594 2.943 1 78.38 317 TYR B C 1
ATOM 7152 O O . TYR B 1 317 ? -0.527 -21.031 3.898 1 78.38 317 TYR B O 1
ATOM 7160 N N . GLY B 1 318 ? 0.802 -21.016 2.211 1 73.94 318 GLY B N 1
ATOM 7161 C CA . GLY B 1 318 ? 1.128 -19.609 2.377 1 73.94 318 GLY B CA 1
ATOM 7162 C C . GLY B 1 318 ? -0.074 -18.703 2.219 1 73.94 318 GLY B C 1
ATOM 7163 O O . GLY B 1 318 ? -0.243 -17.75 2.986 1 73.94 318 GLY B O 1
ATOM 7164 N N . GLN B 1 319 ? -0.893 -18.984 1.313 1 82.25 319 GLN B N 1
ATOM 7165 C CA . GLN B 1 319 ? -2.076 -18.172 1.05 1 82.25 319 GLN B CA 1
ATOM 7166 C C . GLN B 1 319 ? -3.08 -18.281 2.195 1 82.25 319 GLN B C 1
ATOM 7168 O O . GLN B 1 319 ? -3.689 -17.281 2.584 1 82.25 319 GLN B O 1
ATOM 7173 N N . VAL B 1 320 ? -3.164 -19.453 2.703 1 82.69 320 VAL B N 1
ATOM 7174 C CA . VAL B 1 320 ? -4.098 -19.672 3.803 1 82.69 320 VAL B CA 1
ATOM 7175 C C . VAL B 1 320 ? -3.625 -18.922 5.043 1 82.69 320 VAL B C 1
ATOM 7177 O O . VAL B 1 320 ? -4.438 -18.359 5.781 1 82.69 320 VAL B O 1
ATOM 7180 N N . GLN B 1 321 ? -2.381 -18.906 5.242 1 80.62 321 GLN B N 1
ATOM 7181 C CA . GLN B 1 321 ? -1.829 -18.188 6.379 1 80.62 321 GLN B CA 1
ATOM 7182 C C . GLN B 1 321 ? -2.125 -16.688 6.273 1 80.62 321 GLN B C 1
ATOM 7184 O O . GLN B 1 321 ? -2.484 -16.047 7.266 1 80.62 321 GLN B O 1
ATOM 7189 N N . LYS B 1 322 ? -1.956 -16.188 5.117 1 81.56 322 LYS B N 1
ATOM 7190 C CA . LYS B 1 322 ? -2.266 -14.781 4.902 1 81.56 322 LYS B CA 1
ATOM 7191 C C . LYS B 1 322 ? -3.748 -14.508 5.133 1 81.56 322 LYS B C 1
ATOM 7193 O O . LYS B 1 322 ? -4.109 -13.477 5.715 1 81.56 322 LYS B O 1
ATOM 7198 N N . ALA B 1 323 ? -4.555 -15.43 4.699 1 85.81 323 ALA B N 1
ATOM 7199 C CA . ALA B 1 323 ? -6 -15.297 4.844 1 85.81 323 ALA B CA 1
ATOM 7200 C C . ALA B 1 323 ? -6.41 -15.32 6.312 1 85.81 323 ALA B C 1
ATOM 7202 O O . ALA B 1 323 ? -7.355 -14.633 6.711 1 85.81 323 ALA B O 1
ATOM 7203 N N . ILE B 1 324 ? -5.695 -16.078 7.113 1 86.19 324 ILE B N 1
ATOM 7204 C CA . ILE B 1 324 ? -5.973 -16.141 8.539 1 86.19 324 ILE B CA 1
ATOM 7205 C C . ILE B 1 324 ? -5.711 -14.781 9.18 1 86.19 324 ILE B C 1
ATOM 7207 O O . ILE B 1 324 ? -6.516 -14.297 9.977 1 86.19 324 ILE B O 1
ATOM 7211 N N . GLY B 1 325 ? -4.66 -14.172 8.844 1 84.44 325 GLY B N 1
ATOM 7212 C CA . GLY B 1 325 ? -4.363 -12.836 9.352 1 84.44 325 GLY B CA 1
ATOM 7213 C C . GLY B 1 325 ? -5.426 -11.812 8.992 1 84.44 325 GLY B C 1
ATOM 7214 O O . GLY B 1 325 ? -5.867 -11.047 9.852 1 84.44 325 GLY B O 1
ATOM 7215 N N . SER B 1 326 ? -5.82 -11.836 7.746 1 88.69 326 SER B N 1
ATOM 7216 C CA . SER B 1 326 ? -6.852 -10.906 7.289 1 88.69 326 SER B CA 1
ATOM 7217 C C . SER B 1 326 ? -8.188 -11.188 7.969 1 88.69 326 SER B C 1
ATOM 7219 O O . SER B 1 326 ? -8.914 -10.258 8.32 1 88.69 326 SER B O 1
ATOM 7221 N N . SER B 1 327 ? -8.438 -12.461 8.109 1 89.62 327 SER B N 1
ATOM 7222 C CA . SER B 1 327 ? -9.68 -12.859 8.766 1 89.62 327 SER B CA 1
ATOM 7223 C C . SER B 1 327 ? -9.719 -12.367 10.211 1 89.62 327 SER B C 1
ATOM 7225 O O . SER B 1 327 ? -10.766 -11.93 10.695 1 89.62 327 SER B O 1
ATOM 7227 N N . GLU B 1 328 ? -8.656 -12.453 10.852 1 88.69 328 GLU B N 1
ATOM 7228 C CA . GLU B 1 328 ? -8.562 -12 12.234 1 88.69 328 GLU B CA 1
ATOM 7229 C C . GLU B 1 328 ? -8.844 -10.508 12.344 1 88.69 328 GLU B C 1
ATOM 7231 O O . GLU B 1 328 ? -9.57 -10.07 13.234 1 88.69 328 GLU B O 1
ATOM 7236 N N . ARG B 1 329 ? -8.312 -9.797 11.461 1 89.19 329 ARG B N 1
ATOM 7237 C CA . ARG B 1 329 ? -8.492 -8.344 11.484 1 89.19 329 ARG B CA 1
ATOM 7238 C C . ARG B 1 329 ? -9.93 -7.961 11.172 1 89.19 329 ARG B C 1
ATOM 7240 O O . ARG B 1 329 ? -10.492 -7.062 11.805 1 89.19 329 ARG B O 1
ATOM 7247 N N . VAL B 1 330 ? -10.484 -8.602 10.281 1 92 330 VAL B N 1
ATOM 7248 C CA . VAL B 1 330 ? -11.867 -8.336 9.906 1 92 330 VAL B CA 1
ATOM 7249 C C . VAL B 1 330 ? -12.797 -8.727 11.047 1 92 330 VAL B C 1
ATOM 7251 O O . VAL B 1 330 ? -13.711 -7.977 11.398 1 92 330 VAL B O 1
ATOM 7254 N N . LEU B 1 331 ? -12.547 -9.867 11.672 1 91.38 331 LEU B N 1
ATOM 7255 C CA . LEU B 1 331 ? -13.398 -10.359 12.75 1 91.38 331 LEU B CA 1
ATOM 7256 C C . LEU B 1 331 ? -13.266 -9.477 13.992 1 91.38 331 LEU B C 1
ATOM 7258 O O . LEU B 1 331 ? -14.242 -9.289 14.727 1 91.38 331 LEU B O 1
ATOM 7262 N N . GLU B 1 332 ? -12.094 -8.969 14.188 1 90.94 332 GLU B N 1
ATOM 7263 C CA . GLU B 1 332 ? -11.891 -8.055 15.305 1 90.94 332 GLU B CA 1
ATOM 7264 C C . GLU B 1 332 ? -12.844 -6.867 15.227 1 90.94 332 GLU B C 1
ATOM 7266 O O . GLU B 1 332 ? -13.422 -6.457 16.234 1 90.94 332 GLU B O 1
ATOM 7271 N N . ILE B 1 333 ? -13.023 -6.391 14.047 1 92.94 333 ILE B N 1
ATOM 7272 C CA . ILE B 1 333 ? -13.914 -5.246 13.852 1 92.94 333 ILE B CA 1
ATOM 7273 C C . ILE B 1 333 ? -15.367 -5.695 14 1 92.94 333 ILE B C 1
ATOM 7275 O O . ILE B 1 333 ? -16.172 -5.008 14.625 1 92.94 333 ILE B O 1
ATOM 7279 N N . LEU B 1 334 ? -15.703 -6.844 13.484 1 93 334 LEU B N 1
ATOM 7280 C CA . LEU B 1 334 ? -17.078 -7.352 13.523 1 93 334 LEU B CA 1
ATOM 7281 C C . LEU B 1 334 ? -17.484 -7.691 14.953 1 93 334 LEU B C 1
ATOM 7283 O O . LEU B 1 334 ? -18.672 -7.664 15.281 1 93 334 LEU B O 1
ATOM 7287 N N . GLU B 1 335 ? -16.5 -7.953 15.773 1 91.62 335 GLU B N 1
ATOM 7288 C CA . GLU B 1 335 ? -16.797 -8.336 17.156 1 91.62 335 GLU B CA 1
ATOM 7289 C C . GLU B 1 335 ? -16.875 -7.109 18.062 1 91.62 335 GLU B C 1
ATOM 7291 O O . GLU B 1 335 ? -17.344 -7.199 19.188 1 91.62 335 GLU B O 1
ATOM 7296 N N . GLU B 1 336 ? -16.438 -5.973 17.531 1 92.38 336 GLU B N 1
ATOM 7297 C CA . GLU B 1 336 ? -16.562 -4.742 18.312 1 92.38 336 GLU B CA 1
ATOM 7298 C C . GLU B 1 336 ? -18.016 -4.391 18.578 1 92.38 336 GLU B C 1
ATOM 7300 O O . GLU B 1 336 ? -18.891 -4.625 17.719 1 92.38 336 GLU B O 1
ATOM 7305 N N . LYS B 1 337 ? -18.281 -3.83 19.719 1 91.62 337 LYS B N 1
ATOM 7306 C CA . LYS B 1 337 ? -19.641 -3.482 20.078 1 91.62 337 LYS B CA 1
ATOM 7307 C C . LYS B 1 337 ? -20.047 -2.139 19.484 1 91.62 337 LYS B C 1
ATOM 7309 O O . LYS B 1 337 ? -19.359 -1.134 19.688 1 91.62 337 LYS B O 1
ATOM 7314 N N . PRO B 1 338 ? -21.125 -2.182 18.703 1 91.69 338 PRO B N 1
ATOM 7315 C CA . PRO B 1 338 ? -21.609 -0.914 18.156 1 91.69 338 PRO B CA 1
ATOM 7316 C C . PRO B 1 338 ? -22.188 0.005 19.234 1 91.69 338 PRO B C 1
ATOM 7318 O O . PRO B 1 338 ? -22.375 -0.42 20.375 1 91.69 338 PRO B O 1
ATOM 7321 N N . GLU B 1 339 ? -22.344 1.26 18.781 1 89 339 GLU B N 1
ATOM 7322 C CA . GLU B 1 339 ? -23.031 2.209 19.656 1 89 339 GLU B CA 1
ATOM 7323 C C . GLU B 1 339 ? -24.484 1.828 19.828 1 89 339 GLU B C 1
ATOM 7325 O O . GLU B 1 339 ? -25.203 1.575 18.859 1 89 339 GLU B O 1
ATOM 7330 N N . GLU B 1 340 ? -24.875 1.447 21.016 1 78.69 340 GLU B N 1
ATOM 7331 C CA . GLU B 1 340 ? -26.25 0.994 21.234 1 78.69 340 GLU B CA 1
ATOM 7332 C C . GLU B 1 340 ? -27.094 2.102 21.844 1 78.69 340 GLU B C 1
ATOM 7334 O O . GLU B 1 340 ? -26.609 2.918 22.625 1 78.69 340 GLU B O 1
ATOM 7339 N N . SER B 1 341 ? -28.266 2.102 21.188 1 79.56 341 SER B N 1
ATOM 7340 C CA . SER B 1 341 ? -29.266 2.957 21.812 1 79.56 341 SER B CA 1
ATOM 7341 C C . SER B 1 341 ? -29.938 2.26 22.984 1 79.56 341 SER B C 1
ATOM 7343 O O . SER B 1 341 ? -30.344 1.104 22.891 1 79.56 341 SER B O 1
ATOM 7345 N N . LEU B 1 342 ? -29.734 2.854 24.156 1 72.56 342 LEU B N 1
ATOM 7346 C CA . LEU B 1 342 ? -30.328 2.266 25.344 1 72.56 342 LEU B CA 1
ATOM 7347 C C . LEU B 1 342 ? -31.844 2.445 25.344 1 72.56 342 LEU B C 1
ATOM 7349 O O . LEU B 1 342 ? -32.562 1.707 26.016 1 72.56 342 LEU B O 1
ATOM 7353 N N . ALA B 1 343 ? -32.312 3.414 24.484 1 76.31 343 ALA B N 1
ATOM 7354 C CA . ALA B 1 343 ? -33.75 3.703 24.469 1 76.31 343 ALA B CA 1
ATOM 7355 C C . ALA B 1 343 ? -34.344 3.482 23.062 1 76.31 343 ALA B C 1
ATOM 7357 O O . ALA B 1 343 ? -33.594 3.529 22.078 1 76.31 343 ALA B O 1
ATOM 7358 N N . ASP B 1 344 ? -35.594 3.105 23.062 1 78.12 344 ASP B N 1
ATOM 7359 C CA . ASP B 1 344 ? -36.312 2.939 21.797 1 78.12 344 ASP B CA 1
ATOM 7360 C C . ASP B 1 344 ? -36.625 4.289 21.156 1 78.12 344 ASP B C 1
ATOM 7362 O O . ASP B 1 344 ? -36.625 5.316 21.844 1 78.12 344 ASP B O 1
ATOM 7366 N N . TYR B 1 345 ? -36.688 4.289 19.875 1 77.38 345 TYR B N 1
ATOM 7367 C CA . TYR B 1 345 ? -37.031 5.504 19.141 1 77.38 345 TYR B CA 1
ATOM 7368 C C . TYR B 1 345 ? -38.406 6.023 19.547 1 77.38 345 TYR B C 1
ATOM 7370 O O . TYR B 1 345 ? -39.375 5.273 19.547 1 77.38 345 TYR B O 1
ATOM 7378 N N . GLN B 1 346 ? -38.312 7.176 20.219 1 73.19 346 GLN B N 1
ATOM 7379 C CA . GLN B 1 346 ? -39.562 7.816 20.625 1 73.19 346 GLN B CA 1
ATOM 7380 C C . GLN B 1 346 ? -39.969 8.906 19.641 1 73.19 346 GLN B C 1
ATOM 7382 O O . GLN B 1 346 ? -39.094 9.586 19.078 1 73.19 346 GLN B O 1
ATOM 7387 N N . GLN B 1 347 ? -41.062 8.891 19.078 1 67.88 347 GLN B N 1
ATOM 7388 C CA . GLN B 1 347 ? -41.531 9.906 18.141 1 67.88 347 GLN B CA 1
ATOM 7389 C C . GLN B 1 347 ? -41.844 11.219 18.859 1 67.88 347 GLN B C 1
ATOM 7391 O O . GLN B 1 347 ? -43 11.625 18.984 1 67.88 347 GLN B O 1
ATOM 7396 N N . ALA B 1 348 ? -41.031 11.594 19.859 1 70.12 348 ALA B N 1
ATOM 7397 C CA . ALA B 1 348 ? -41.25 12.859 20.547 1 70.12 348 ALA B CA 1
ATOM 7398 C C . ALA B 1 348 ? -40.281 13.93 20.094 1 70.12 348 ALA B C 1
ATOM 7400 O O . ALA B 1 348 ? -39.094 13.625 19.812 1 70.12 348 ALA B O 1
ATOM 7401 N N . LYS B 1 349 ? -40.875 15.109 19.844 1 77.88 349 LYS B N 1
ATOM 7402 C CA . LYS B 1 349 ? -40.031 16.234 19.438 1 77.88 349 LYS B CA 1
ATOM 7403 C C . LYS B 1 349 ? -39.25 16.781 20.609 1 77.88 349 LYS B C 1
ATOM 7405 O O . LYS B 1 349 ? -39.75 16.875 21.734 1 77.88 349 LYS B O 1
ATOM 7410 N N . ILE B 1 350 ? -38.062 16.984 20.531 1 90.44 350 ILE B N 1
ATOM 7411 C CA . ILE B 1 350 ? -37.188 17.594 21.516 1 90.44 350 ILE B CA 1
ATOM 7412 C C . ILE B 1 350 ? -37.406 19.109 21.562 1 90.44 350 ILE B C 1
ATOM 7414 O O . ILE B 1 350 ? -37.438 19.766 20.516 1 90.44 350 ILE B O 1
ATOM 7418 N N . LYS B 1 351 ? -37.688 19.672 22.703 1 92.5 351 LYS B N 1
ATOM 7419 C CA . LYS B 1 351 ? -37.938 21.094 22.859 1 92.5 351 LYS B CA 1
ATOM 7420 C C . LYS B 1 351 ? -36.625 21.906 22.75 1 92.5 351 LYS B C 1
ATOM 7422 O O . LYS B 1 351 ? -36.656 23.016 22.25 1 92.5 351 LYS B O 1
ATOM 7427 N N . GLY B 1 352 ? -35.594 21.328 23.234 1 94.94 352 GLY B N 1
ATOM 7428 C CA . GLY B 1 352 ? -34.312 21.984 23.047 1 94.94 352 GLY B CA 1
ATOM 7429 C C . GLY B 1 352 ? -33.719 22.5 24.328 1 94.94 352 GLY B C 1
ATOM 7430 O O . GLY B 1 352 ? -32.812 23.375 24.312 1 94.94 352 GLY B O 1
ATOM 7431 N N . GLN B 1 353 ? -34.188 22.109 25.516 1 96.75 353 GLN B N 1
ATOM 7432 C CA . GLN B 1 353 ? -33.531 22.453 26.781 1 96.75 353 GLN B CA 1
ATOM 7433 C C . GLN B 1 353 ? -32.281 21.594 27 1 96.75 353 GLN B C 1
ATOM 7435 O O . GLN B 1 353 ? -32.312 20.375 26.844 1 96.75 353 GLN B O 1
ATOM 7440 N N . VAL B 1 354 ? -31.203 22.203 27.312 1 97.44 354 VAL B N 1
ATOM 7441 C CA . VAL B 1 354 ? -29.938 21.5 27.531 1 97.44 354 VAL B CA 1
ATOM 7442 C C . VAL B 1 354 ? -29.406 21.812 28.938 1 97.44 354 VAL B C 1
ATOM 7444 O O . VAL B 1 354 ? -29.391 22.969 29.344 1 97.44 354 VAL B O 1
ATOM 7447 N N . GLY B 1 355 ? -29 20.766 29.656 1 97.31 355 GLY B N 1
ATOM 7448 C CA . GLY B 1 355 ? -28.438 20.953 30.984 1 97.31 355 GLY B CA 1
ATOM 7449 C C . GLY B 1 355 ? -27.172 20.156 31.219 1 97.31 355 GLY B C 1
ATOM 7450 O O . GLY B 1 355 ? -27.109 18.969 30.859 1 97.31 355 GLY B O 1
ATOM 7451 N N . PHE B 1 356 ? -26.141 20.828 31.641 1 97.25 356 PHE B N 1
ATOM 7452 C CA . PHE B 1 356 ? -24.938 20.203 32.156 1 97.25 356 PHE B CA 1
ATOM 7453 C C . PHE B 1 356 ? -24.859 20.312 33.656 1 97.25 356 PHE B C 1
ATOM 7455 O O . PHE B 1 356 ? -24.969 21.406 34.219 1 97.25 356 PHE B O 1
ATOM 7462 N N . GLU B 1 357 ? -24.703 19.188 34.344 1 96.88 357 GLU B N 1
ATOM 7463 C CA . GLU B 1 357 ? -24.609 19.172 35.781 1 96.88 357 GLU B CA 1
ATOM 7464 C C . GLU B 1 357 ? -23.312 18.531 36.25 1 96.88 357 GLU B C 1
ATOM 7466 O O . GLU B 1 357 ? -23.219 17.297 36.375 1 96.88 357 GLU B O 1
ATOM 7471 N N . LYS B 1 358 ? -22.328 19.344 36.688 1 96.44 358 LYS B N 1
ATOM 7472 C CA . LYS B 1 358 ? -21.047 18.938 37.25 1 96.44 358 LYS B CA 1
ATOM 7473 C C . LYS B 1 358 ? -20.375 17.875 36.375 1 96.44 358 LYS B C 1
ATOM 7475 O O . LYS B 1 358 ? -19.984 16.812 36.875 1 96.44 358 LYS B O 1
ATOM 7480 N N . VAL B 1 359 ? -20.328 18.203 35.188 1 96.69 359 VAL B N 1
ATOM 7481 C CA . VAL B 1 359 ? -19.812 17.234 34.188 1 96.69 359 VAL B CA 1
ATOM 7482 C C . VAL B 1 359 ? -18.297 17.266 34.219 1 96.69 359 VAL B C 1
ATOM 7484 O O . VAL B 1 359 ? -17.672 18.328 34.125 1 96.69 359 VAL B O 1
ATOM 7487 N N . ASN B 1 360 ? -17.656 16.109 34.406 1 95.75 360 ASN B N 1
ATOM 7488 C CA . ASN B 1 360 ? -16.234 15.852 34.219 1 95.75 360 ASN B CA 1
ATOM 7489 C C . ASN B 1 360 ? -15.961 14.875 33.094 1 95.75 360 ASN B C 1
ATOM 7491 O O . ASN B 1 360 ? -16.703 13.906 32.906 1 95.75 360 ASN B O 1
ATOM 7495 N N . PHE B 1 361 ? -14.898 15.203 32.312 1 94.69 361 PHE B N 1
ATOM 7496 C CA . PHE B 1 361 ? -14.695 14.32 31.172 1 94.69 361 PHE B CA 1
ATOM 7497 C C . PHE B 1 361 ? -13.219 14.219 30.828 1 94.69 361 PHE B C 1
ATOM 7499 O O . PHE B 1 361 ? -12.484 15.203 30.906 1 94.69 361 PHE B O 1
ATOM 7506 N N . ASN B 1 362 ? -12.859 12.992 30.547 1 92.19 362 ASN B N 1
ATOM 7507 C CA . ASN B 1 362 ? -11.578 12.633 29.953 1 92.19 362 ASN B CA 1
ATOM 7508 C C . ASN B 1 362 ? -11.75 11.758 28.719 1 92.19 362 ASN B C 1
ATOM 7510 O O . ASN B 1 362 ? -12.594 10.859 28.703 1 92.19 362 ASN B O 1
ATOM 7514 N N . TYR B 1 363 ? -11.031 12.117 27.719 1 88.44 363 TYR B N 1
ATOM 7515 C CA . TYR B 1 363 ? -11.086 11.242 26.547 1 88.44 363 TYR B CA 1
ATOM 7516 C C . TYR B 1 363 ? -10.57 9.852 26.891 1 88.44 363 TYR B C 1
ATOM 7518 O O . TYR B 1 363 ? -9.602 9.703 27.625 1 88.44 363 TYR B O 1
ATOM 7526 N N . PRO B 1 364 ? -11.164 8.875 26.312 1 84.62 364 PRO B N 1
ATOM 7527 C CA . PRO B 1 364 ? -10.703 7.512 26.578 1 84.62 364 PRO B CA 1
ATOM 7528 C C . PRO B 1 364 ? -9.258 7.281 26.141 1 84.62 364 PRO B C 1
ATOM 7530 O O . PRO B 1 364 ? -8.555 6.445 26.703 1 84.62 364 PRO B O 1
ATOM 7533 N N . THR B 1 365 ? -8.82 7.992 25.172 1 78.38 365 THR B N 1
ATOM 7534 C CA . THR B 1 365 ? -7.461 7.855 24.656 1 78.38 365 THR B CA 1
ATOM 7535 C C . THR B 1 365 ? -6.457 8.531 25.578 1 78.38 365 THR B C 1
ATOM 7537 O O . THR B 1 365 ? -5.266 8.211 25.547 1 78.38 365 THR B O 1
ATOM 7540 N N . ARG B 1 366 ? -6.922 9.492 26.344 1 81.38 366 ARG B N 1
ATOM 7541 C CA . ARG B 1 366 ? -6.09 10.188 27.312 1 81.38 366 ARG B CA 1
ATOM 7542 C C . ARG B 1 366 ? -6.785 10.25 28.672 1 81.38 366 ARG B C 1
ATOM 7544 O O . ARG B 1 366 ? -7.148 11.336 29.141 1 81.38 366 ARG B O 1
ATOM 7551 N N . PRO B 1 367 ? -6.742 9.219 29.391 1 81.75 367 PRO B N 1
ATOM 7552 C CA . PRO B 1 367 ? -7.512 9.156 30.625 1 81.75 367 PRO B CA 1
ATOM 7553 C C . PRO B 1 367 ? -6.914 10.023 31.734 1 81.75 367 PRO B C 1
ATOM 7555 O O . PRO B 1 367 ? -7.629 10.438 32.656 1 81.75 367 PRO B O 1
ATOM 7558 N N . ASP B 1 368 ? -5.707 10.375 31.578 1 80.38 368 ASP B N 1
ATOM 7559 C CA . ASP B 1 368 ? -5.039 11.109 32.656 1 80.38 368 ASP B CA 1
ATOM 7560 C C . ASP B 1 368 ? -5.207 12.617 32.469 1 80.38 368 ASP B C 1
ATOM 7562 O O . ASP B 1 368 ? -4.922 13.391 33.375 1 80.38 368 ASP B O 1
ATOM 7566 N N . ALA B 1 369 ? -5.699 12.969 31.375 1 81.81 369 ALA B N 1
ATOM 7567 C CA . ALA B 1 369 ? -5.875 14.391 31.109 1 81.81 369 ALA B CA 1
ATOM 7568 C C . ALA B 1 369 ? -7.344 14.797 31.219 1 81.81 369 ALA B C 1
ATOM 7570 O O . ALA B 1 369 ? -8.148 14.484 30.328 1 81.81 369 ALA B O 1
ATOM 7571 N N . VAL B 1 370 ? -7.609 15.516 32.312 1 87.62 370 VAL B N 1
ATOM 7572 C CA . VAL B 1 370 ? -8.984 15.984 32.469 1 87.62 370 VAL B CA 1
ATOM 7573 C C . VAL B 1 370 ? -9.234 17.188 31.562 1 87.62 370 VAL B C 1
ATOM 7575 O O . VAL B 1 370 ? -8.547 18.203 31.656 1 87.62 370 VAL B O 1
ATOM 7578 N N . VAL B 1 371 ? -10.164 17.031 30.703 1 91.12 371 VAL B N 1
ATOM 7579 C CA . VAL B 1 371 ? -10.43 18.062 29.703 1 91.12 371 VAL B CA 1
ATOM 7580 C C . VAL B 1 371 ? -11.531 18.984 30.219 1 91.12 371 VAL B C 1
ATOM 7582 O O . VAL B 1 371 ? -11.461 20.203 30.031 1 91.12 371 VAL B O 1
ATOM 7585 N N . LEU B 1 372 ? -12.609 18.438 30.781 1 95.12 372 LEU B N 1
ATOM 7586 C CA . LEU B 1 372 ? -13.672 19.219 31.406 1 95.12 372 LEU B CA 1
ATOM 7587 C C . LEU B 1 372 ? -13.719 18.969 32.906 1 95.12 372 LEU B C 1
ATOM 7589 O O . LEU B 1 372 ? -13.672 17.812 33.344 1 95.12 372 LEU B O 1
ATOM 7593 N N . LYS B 1 373 ? -13.781 20.078 33.688 1 95.44 373 LYS B N 1
ATOM 7594 C CA . LYS B 1 373 ? -13.773 20 35.125 1 95.44 373 LYS B CA 1
ATOM 7595 C C . LYS B 1 373 ? -15.031 20.641 35.719 1 95.44 373 LYS B C 1
ATOM 7597 O O . LYS B 1 373 ? -15.141 21.859 35.781 1 95.44 373 LYS B O 1
ATOM 7602 N N . ASN B 1 374 ? -15.906 19.875 36.156 1 94.81 374 ASN B N 1
ATOM 7603 C CA . ASN B 1 374 ? -17.078 20.312 36.906 1 94.81 374 ASN B CA 1
ATOM 7604 C C . ASN B 1 374 ? -17.875 21.359 36.125 1 94.81 374 ASN B C 1
ATOM 7606 O O . ASN B 1 374 ? -18.156 22.438 36.656 1 94.81 374 ASN B O 1
ATOM 7610 N N . ILE B 1 375 ? -18.219 21.078 34.969 1 96.12 375 ILE B N 1
ATOM 7611 C CA . ILE B 1 375 ? -18.938 22 34.094 1 96.12 375 ILE B CA 1
ATOM 7612 C C . ILE B 1 375 ? -20.422 21.953 34.438 1 96.12 375 ILE B C 1
ATOM 7614 O O . ILE B 1 375 ? -21.047 20.891 34.375 1 96.12 375 ILE B O 1
ATOM 7618 N N . SER B 1 376 ? -20.969 23.094 34.75 1 96.69 376 SER B N 1
ATOM 7619 C CA . SER B 1 376 ? -22.406 23.203 35 1 96.69 376 SER B CA 1
ATOM 7620 C C . SER B 1 376 ? -23 24.438 34.312 1 96.69 376 SER B C 1
ATOM 7622 O O . SER B 1 376 ? -22.469 25.547 34.469 1 96.69 376 SER B O 1
ATOM 7624 N N . PHE B 1 377 ? -24.047 24.25 33.5 1 96.12 377 PHE B N 1
ATOM 7625 C CA . PHE B 1 377 ? -24.797 25.359 32.906 1 96.12 377 PHE B CA 1
ATOM 7626 C C . PHE B 1 377 ? -26.141 24.859 32.375 1 96.12 377 PHE B C 1
ATOM 7628 O O . PHE B 1 377 ? -26.359 23.641 32.25 1 96.12 377 PHE B O 1
ATOM 7635 N N . ASN B 1 378 ? -27.016 25.734 32.125 1 96 378 ASN B N 1
ATOM 7636 C CA . ASN B 1 378 ? -28.344 25.422 31.594 1 96 378 ASN B CA 1
ATOM 7637 C C . ASN B 1 378 ? -28.734 26.359 30.469 1 96 378 ASN B C 1
ATOM 7639 O O . ASN B 1 378 ? -28.469 27.562 30.531 1 96 378 ASN B O 1
ATOM 7643 N N . ILE B 1 379 ? -29.359 25.734 29.484 1 97.06 379 ILE B N 1
ATOM 7644 C CA . ILE B 1 379 ? -29.844 26.484 28.344 1 97.06 379 ILE B CA 1
ATOM 7645 C C . ILE B 1 379 ? -31.344 26.266 28.172 1 97.06 379 ILE B C 1
ATOM 7647 O O . ILE B 1 379 ? -31.797 25.125 28.062 1 97.06 379 ILE B O 1
ATOM 7651 N N . GLN B 1 380 ? -32.031 27.344 28.109 1 96.44 380 GLN B N 1
ATOM 7652 C CA . GLN B 1 380 ? -33.469 27.266 27.891 1 96.44 380 GLN B CA 1
ATOM 7653 C C . GLN B 1 380 ? -33.812 27.094 26.422 1 96.44 380 GLN B C 1
ATOM 7655 O O . GLN B 1 380 ? -33 27.469 25.547 1 96.44 380 GLN B O 1
ATOM 7660 N N . PRO B 1 381 ? -35.031 26.484 26.156 1 96.38 381 PRO B N 1
ATOM 7661 C CA . PRO B 1 381 ? -35.406 26.344 24.75 1 96.38 381 PRO B CA 1
ATOM 7662 C C . PRO B 1 381 ? -35.469 27.688 24 1 96.38 381 PRO B C 1
ATOM 7664 O O . PRO B 1 381 ? -36.031 28.656 24.5 1 96.38 381 PRO B O 1
ATOM 7667 N N . GLY B 1 382 ? -34.719 27.734 22.891 1 94.69 382 GLY B N 1
ATOM 7668 C CA . GLY B 1 382 ? -34.719 28.922 22.062 1 94.69 382 GLY B CA 1
ATOM 7669 C C . GLY B 1 382 ? -33.625 29.906 22.438 1 94.69 382 GLY B C 1
ATOM 7670 O O . GLY B 1 382 ? -33.375 30.891 21.734 1 94.69 382 GLY B O 1
ATOM 7671 N N . GLU B 1 383 ? -32.938 29.594 23.531 1 95.94 383 GLU B N 1
ATOM 7672 C CA . GLU B 1 383 ? -31.891 30.469 24 1 95.94 383 GLU B CA 1
ATOM 7673 C C . GLU B 1 383 ? -30.625 30.297 23.172 1 95.94 383 GLU B C 1
ATOM 7675 O O . GLU B 1 383 ? -30.312 29.188 22.719 1 95.94 383 GLU B O 1
ATOM 7680 N N . LYS B 1 384 ? -29.984 31.422 22.938 1 95.81 384 LYS B N 1
ATOM 7681 C CA . LYS B 1 384 ? -28.719 31.406 22.219 1 95.81 384 LYS B CA 1
ATOM 7682 C C . LYS B 1 384 ? -27.547 31.688 23.156 1 95.81 384 LYS B C 1
ATOM 7684 O O . LYS B 1 384 ? -27.5 32.75 23.797 1 95.81 384 LYS B O 1
ATOM 7689 N N . ILE B 1 385 ? -26.625 30.719 23.188 1 95.38 385 ILE B N 1
ATOM 7690 C CA . ILE B 1 385 ? -25.484 30.922 24.078 1 95.38 385 ILE B CA 1
ATOM 7691 C C . ILE B 1 385 ? -24.188 30.812 23.281 1 95.38 385 ILE B C 1
ATOM 7693 O O . ILE B 1 385 ? -24.156 30.219 22.203 1 95.38 385 ILE B O 1
ATOM 7697 N N . ALA B 1 386 ? -23.109 31.422 23.828 1 93.94 386 ALA B N 1
ATOM 7698 C CA . ALA B 1 386 ? -21.781 31.344 23.234 1 93.94 386 ALA B CA 1
ATOM 7699 C C . ALA B 1 386 ? -20.781 30.766 24.219 1 93.94 386 ALA B C 1
ATOM 7701 O O . ALA B 1 386 ? -20.844 31.031 25.422 1 93.94 386 ALA B O 1
ATOM 7702 N N . LEU B 1 387 ? -19.969 29.922 23.703 1 92.38 387 LEU B N 1
ATOM 7703 C CA . LEU B 1 387 ? -18.812 29.438 24.438 1 92.38 387 LEU B CA 1
ATOM 7704 C C . LEU B 1 387 ? -17.547 30.156 23.984 1 92.38 387 LEU B C 1
ATOM 7706 O O . LEU B 1 387 ? -17.141 30.031 22.828 1 92.38 387 LEU B O 1
ATOM 7710 N N . ALA B 1 388 ? -17 30.922 24.859 1 87.62 388 ALA B N 1
ATOM 7711 C CA . ALA B 1 388 ? -15.781 31.672 24.531 1 87.62 388 ALA B CA 1
ATOM 7712 C C . ALA B 1 388 ? -14.609 31.188 25.391 1 87.62 388 ALA B C 1
ATOM 7714 O O . ALA B 1 388 ? -14.797 30.75 26.531 1 87.62 388 ALA B O 1
ATOM 7715 N N . GLY B 1 389 ? -13.477 31.172 24.828 1 82.56 389 GLY B N 1
ATOM 7716 C CA . GLY B 1 389 ? -12.266 30.766 25.516 1 82.56 389 GLY B CA 1
ATOM 7717 C C . GLY B 1 389 ? -11.117 30.453 24.562 1 82.56 389 GLY B C 1
ATOM 7718 O O . GLY B 1 389 ? -11.305 30.438 23.344 1 82.56 389 GLY B O 1
ATOM 7719 N N . HIS B 1 390 ? -10.031 30.188 25.141 1 76.56 390 HIS B N 1
ATOM 7720 C CA . HIS B 1 390 ? -8.852 29.891 24.344 1 76.56 390 HIS B CA 1
ATOM 7721 C C . HIS B 1 390 ? -8.969 28.5 23.703 1 76.56 390 HIS B C 1
ATOM 7723 O O . HIS B 1 390 ? -9.836 27.719 24.062 1 76.56 390 HIS B O 1
ATOM 7729 N N . SER B 1 391 ? -8.156 28.328 22.656 1 76.06 391 SER B N 1
ATOM 7730 C CA . SER B 1 391 ? -8.086 26.984 22.062 1 76.06 391 SER B CA 1
ATOM 7731 C C . SER B 1 391 ? -7.688 25.938 23.109 1 76.06 391 SER B C 1
ATOM 7733 O O . SER B 1 391 ? -6.801 26.172 23.922 1 76.06 391 SER B O 1
ATOM 7735 N N . GLY B 1 392 ? -8.391 24.891 23.172 1 78 392 GLY B N 1
ATOM 7736 C CA . GLY B 1 392 ? -8.094 23.828 24.109 1 78 392 GLY B CA 1
ATOM 7737 C C . GLY B 1 392 ? -8.844 23.969 25.422 1 78 392 GLY B C 1
ATOM 7738 O O . GLY B 1 392 ? -8.68 23.141 26.328 1 78 392 GLY B O 1
ATOM 7739 N N . ALA B 1 393 ? -9.648 24.969 25.453 1 84.5 393 ALA B N 1
ATOM 7740 C CA . ALA B 1 393 ? -10.352 25.234 26.703 1 84.5 393 ALA B CA 1
ATOM 7741 C C . ALA B 1 393 ? -11.445 24.188 26.938 1 84.5 393 ALA B C 1
ATOM 7743 O O . ALA B 1 393 ? -11.977 24.078 28.047 1 84.5 393 ALA B O 1
ATOM 7744 N N . GLY B 1 394 ? -11.805 23.359 25.953 1 89.75 394 GLY B N 1
ATOM 7745 C CA . GLY B 1 394 ? -12.789 22.312 26.125 1 89.75 394 GLY B CA 1
ATOM 7746 C C . GLY B 1 394 ? -14.086 22.578 25.375 1 89.75 394 GLY B C 1
ATOM 7747 O O . GLY B 1 394 ? -15.047 21.828 25.5 1 89.75 394 GLY B O 1
ATOM 7748 N N . LYS B 1 395 ? -14.164 23.609 24.625 1 91.19 395 LYS B N 1
ATOM 7749 C CA . LYS B 1 395 ? -15.375 24.031 23.938 1 91.19 395 LYS B CA 1
ATOM 7750 C C . LYS B 1 395 ? -15.875 22.938 23 1 91.19 395 LYS B C 1
ATOM 7752 O O . LYS B 1 395 ? -17.047 22.562 23.031 1 91.19 395 LYS B O 1
ATOM 7757 N N . SER B 1 396 ? -14.961 22.359 22.188 1 90.19 396 SER B N 1
ATOM 7758 C CA . SER B 1 396 ? -15.328 21.328 21.219 1 90.19 396 SER B CA 1
ATOM 7759 C C . SER B 1 396 ? -15.758 20.047 21.922 1 90.19 396 SER B C 1
ATOM 7761 O O . SER B 1 396 ? -16.594 19.297 21.422 1 90.19 396 SER B O 1
ATOM 7763 N N . THR B 1 397 ? -15.18 19.812 23.062 1 93 397 THR B N 1
ATOM 7764 C CA . THR B 1 397 ? -15.531 18.625 23.844 1 93 397 THR B CA 1
ATOM 7765 C C . THR B 1 397 ? -16.984 18.672 24.297 1 93 397 THR B C 1
ATOM 7767 O O . THR B 1 397 ? -17.672 17.656 24.297 1 93 397 THR B O 1
ATOM 7770 N N . ILE B 1 398 ? -17.406 19.859 24.641 1 94.56 398 ILE B N 1
ATOM 7771 C CA . ILE B 1 398 ? -18.797 20.031 25.047 1 94.56 398 ILE B CA 1
ATOM 7772 C C . ILE B 1 398 ? -19.734 19.641 23.906 1 94.56 398 ILE B C 1
ATOM 7774 O O . ILE B 1 398 ? -20.734 18.938 24.141 1 94.56 398 ILE B O 1
ATOM 7778 N N . ILE B 1 399 ? -19.375 19.984 22.719 1 93.06 399 ILE B N 1
ATOM 7779 C CA . ILE B 1 399 ? -20.172 19.672 21.547 1 93.06 399 ILE B CA 1
ATOM 7780 C C . ILE B 1 399 ? -20.188 18.172 21.312 1 93.06 399 ILE B C 1
ATOM 7782 O O . ILE B 1 399 ? -21.25 17.594 21.031 1 93.06 399 ILE B O 1
ATOM 7786 N N . GLN B 1 400 ? -19.125 17.531 21.469 1 93.12 400 GLN B N 1
ATOM 7787 C CA . GLN B 1 400 ? -19 16.094 21.25 1 93.12 400 GLN B CA 1
ATOM 7788 C C . GLN B 1 400 ? -19.844 15.32 22.25 1 93.12 400 GLN B C 1
ATOM 7790 O O . GLN B 1 400 ? -20.438 14.297 21.922 1 93.12 400 GLN B O 1
ATOM 7795 N N . LEU B 1 401 ? -19.859 15.836 23.453 1 94.62 401 LEU B N 1
ATOM 7796 C CA . LEU B 1 401 ? -20.641 15.18 24.5 1 94.62 401 LEU B CA 1
ATOM 7797 C C . LEU B 1 401 ? -22.141 15.359 24.25 1 94.62 401 LEU B C 1
ATOM 7799 O O . LEU B 1 401 ? -22.922 14.445 24.5 1 94.62 401 LEU B O 1
ATOM 7803 N N . LEU B 1 402 ? -22.438 16.516 23.797 1 94.38 402 LEU B N 1
ATOM 7804 C CA . LEU B 1 402 ? -23.844 16.797 23.484 1 94.38 402 LEU B CA 1
ATOM 7805 C C . LEU B 1 402 ? -24.344 15.883 22.375 1 94.38 402 LEU B C 1
ATOM 7807 O O . LEU B 1 402 ? -25.516 15.508 22.359 1 94.38 402 LEU B O 1
ATOM 7811 N N . MET B 1 403 ? -23.469 15.508 21.469 1 93.69 403 MET B N 1
ATOM 7812 C CA . MET B 1 403 ? -23.797 14.609 20.375 1 93.69 403 MET B CA 1
ATOM 7813 C C . MET B 1 403 ? -23.734 13.148 20.828 1 93.69 403 MET B C 1
ATOM 7815 O O . MET B 1 403 ? -23.969 12.242 20.031 1 93.69 403 MET B O 1
ATOM 7819 N N . LYS B 1 404 ? -23.344 12.93 22.047 1 93.31 404 LYS B N 1
ATOM 7820 C CA . LYS B 1 404 ? -23.219 11.609 22.641 1 93.31 404 LYS B CA 1
ATOM 7821 C C . LYS B 1 404 ? -22.188 10.766 21.891 1 93.31 404 LYS B C 1
ATOM 7823 O O . LYS B 1 404 ? -22.391 9.562 21.688 1 93.31 404 LYS B O 1
ATOM 7828 N N . PHE B 1 405 ? -21.188 11.438 21.453 1 92.69 405 PHE B N 1
ATOM 7829 C CA . PHE B 1 405 ? -20.078 10.711 20.812 1 92.69 405 PHE B CA 1
ATOM 7830 C C . PHE B 1 405 ? -19.281 9.945 21.859 1 92.69 405 PHE B C 1
ATOM 7832 O O . PHE B 1 405 ? -18.641 8.93 21.531 1 92.69 405 PHE B O 1
ATOM 7839 N N . TYR B 1 406 ? -19.281 10.477 23.109 1 92.12 406 TYR B N 1
ATOM 7840 C CA . TYR B 1 406 ? -18.578 9.859 24.234 1 92.12 406 TYR B CA 1
ATOM 7841 C C . TYR B 1 406 ? -19.469 9.758 25.453 1 92.12 406 TYR B C 1
ATOM 7843 O O . TYR B 1 406 ? -20.328 10.609 25.688 1 92.12 406 TYR B O 1
ATOM 7851 N N . PRO B 1 407 ? -19.219 8.75 26.203 1 88.94 407 PRO B N 1
ATOM 7852 C CA . PRO B 1 407 ? -19.984 8.641 27.438 1 88.94 407 PRO B CA 1
ATOM 7853 C C . PRO B 1 407 ? -19.469 9.57 28.547 1 88.94 407 PRO B C 1
ATOM 7855 O O . PRO B 1 407 ? -18.25 9.805 28.625 1 88.94 407 PRO B O 1
ATOM 7858 N N . VAL B 1 408 ? -20.438 10.055 29.219 1 89.44 408 VAL B N 1
ATOM 7859 C CA . VAL B 1 408 ? -20.078 10.898 30.359 1 89.44 408 VAL B CA 1
ATOM 7860 C C . VAL B 1 408 ? -19.875 10.031 31.594 1 89.44 408 VAL B C 1
ATOM 7862 O O . VAL B 1 408 ? -20.766 9.25 31.969 1 89.44 408 VAL B O 1
ATOM 7865 N N . LEU B 1 409 ? -18.703 10.156 32.219 1 82.25 409 LEU B N 1
ATOM 7866 C CA . LEU B 1 409 ? -18.375 9.297 33.375 1 82.25 409 LEU B CA 1
ATOM 7867 C C . LEU B 1 409 ? -18.859 9.922 34.656 1 82.25 409 LEU B C 1
ATOM 7869 O O . LEU B 1 409 ? -19.391 9.234 35.531 1 82.25 409 LEU B O 1
ATOM 7873 N N . LEU B 1 410 ? -18.531 11.211 34.844 1 91.88 410 LEU B N 1
ATOM 7874 C CA . LEU B 1 410 ? -18.938 11.914 36.062 1 91.88 410 LEU B CA 1
ATOM 7875 C C . LEU B 1 410 ? -19.828 13.109 35.719 1 91.88 410 LEU B C 1
ATOM 7877 O O . LEU B 1 410 ? -19.531 13.875 34.781 1 91.88 410 LEU B O 1
ATOM 7881 N N . GLY B 1 411 ? -20.938 13.195 36.406 1 94.88 411 GLY B N 1
ATOM 7882 C CA . GLY B 1 411 ? -21.922 14.219 36.125 1 94.88 411 GLY B CA 1
ATOM 7883 C C . GLY B 1 411 ? -23.016 13.734 35.188 1 94.88 411 GLY B C 1
ATOM 7884 O O . GLY B 1 411 ? -23.156 12.531 34.969 1 94.88 411 GLY B O 1
ATOM 7885 N N . GLU B 1 412 ? -23.844 14.758 34.75 1 95.81 412 GLU B N 1
ATOM 7886 C CA . GLU B 1 412 ? -24.938 14.359 33.875 1 95.81 412 GLU B CA 1
ATOM 7887 C C . GLU B 1 412 ? -25.297 15.461 32.875 1 95.81 412 GLU B C 1
ATOM 7889 O O . GLU B 1 412 ? -25.203 16.656 33.219 1 95.81 412 GLU B O 1
ATOM 7894 N N . ILE B 1 413 ? -25.625 15.016 31.75 1 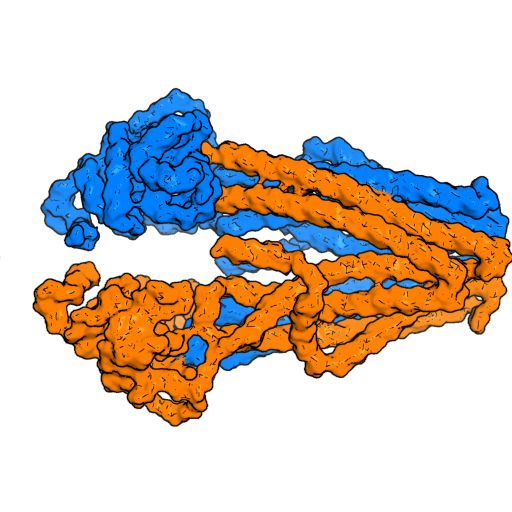96.75 413 ILE B N 1
ATOM 7895 C CA . ILE B 1 413 ? -26.156 15.898 30.719 1 96.75 413 ILE B CA 1
ATOM 7896 C C . ILE B 1 413 ? -27.609 15.57 30.453 1 96.75 413 ILE B C 1
ATOM 7898 O O . ILE B 1 413 ? -27.969 14.398 30.266 1 96.75 413 ILE B O 1
ATOM 7902 N N . THR B 1 414 ? -28.391 16.609 30.5 1 96.5 414 THR B N 1
ATOM 7903 C CA . THR B 1 414 ? -29.812 16.375 30.281 1 96.5 414 THR B CA 1
ATOM 7904 C C . THR B 1 414 ? -30.312 17.188 29.078 1 96.5 414 THR B C 1
ATOM 7906 O O . THR B 1 414 ? -29.812 18.281 28.812 1 96.5 414 THR B O 1
ATOM 7909 N N . ILE B 1 415 ? -31.266 16.594 28.375 1 95.31 415 ILE B N 1
ATOM 7910 C CA . ILE B 1 415 ? -32.031 17.234 27.312 1 95.31 415 ILE B CA 1
ATOM 7911 C C . ILE B 1 415 ? -33.5 17.188 27.609 1 95.31 415 ILE B C 1
ATOM 7913 O O . ILE B 1 415 ? -34.094 16.094 27.719 1 95.31 415 ILE B O 1
ATOM 7917 N N . ASP B 1 416 ? -34.094 18.281 27.734 1 94.88 416 ASP B N 1
ATOM 7918 C CA . ASP B 1 416 ? -35.5 18.406 28.125 1 94.88 416 ASP B CA 1
ATOM 7919 C C . ASP B 1 416 ? -35.75 17.656 29.422 1 94.88 416 ASP B C 1
ATOM 7921 O O . ASP B 1 416 ? -36.75 16.906 29.531 1 94.88 416 ASP B O 1
ATOM 7925 N N . GLY B 1 417 ? -34.75 17.75 30.25 1 92.5 417 GLY B N 1
ATOM 7926 C CA . GLY B 1 417 ? -34.906 17.188 31.578 1 92.5 417 GLY B CA 1
ATOM 7927 C C . GLY B 1 417 ? -34.594 15.703 31.641 1 92.5 417 GLY B C 1
ATOM 7928 O O . GLY B 1 417 ? -34.531 15.125 32.719 1 92.5 417 GLY B O 1
ATOM 7929 N N . LYS B 1 418 ? -34.375 15.094 30.578 1 92.38 418 LYS B N 1
ATOM 7930 C CA . LYS B 1 418 ? -34.062 13.672 30.516 1 92.38 418 LYS B CA 1
ATOM 7931 C C . LYS B 1 418 ? -32.562 13.461 30.281 1 92.38 418 LYS B C 1
ATOM 7933 O O . LYS B 1 418 ? -31.969 14.141 29.438 1 92.38 418 LYS B O 1
ATOM 7938 N N . PRO B 1 419 ? -32.062 12.484 31.031 1 92.88 419 PRO B N 1
ATOM 7939 C CA . PRO B 1 419 ? -30.656 12.203 30.781 1 92.88 419 PRO B CA 1
ATOM 7940 C C . PRO B 1 419 ? -30.359 11.812 29.344 1 92.88 419 PRO B C 1
ATOM 7942 O O . PRO B 1 419 ? -31.156 11.102 28.719 1 92.88 419 PRO B O 1
ATOM 7945 N N . ILE B 1 420 ? -29.266 12.266 28.812 1 92.25 420 ILE B N 1
ATOM 7946 C CA . ILE B 1 420 ? -28.906 12.117 27.406 1 92.25 420 ILE B CA 1
ATOM 7947 C C . ILE B 1 420 ? -28.797 10.633 27.062 1 92.25 420 ILE B C 1
ATOM 7949 O O . ILE B 1 420 ? -29.094 10.234 25.938 1 92.25 420 ILE B O 1
ATOM 7953 N N . ASN B 1 421 ? -28.438 9.773 28.062 1 88.88 421 ASN B N 1
ATOM 7954 C CA . ASN B 1 421 ? -28.281 8.336 27.844 1 88.88 421 ASN B CA 1
ATOM 7955 C C . ASN B 1 421 ? -29.625 7.645 27.625 1 88.88 421 ASN B C 1
ATOM 7957 O O . ASN B 1 421 ? -29.672 6.527 27.109 1 88.88 421 ASN B O 1
ATOM 7961 N N . GLN B 1 422 ? -30.672 8.297 27.906 1 88.69 422 GLN B N 1
ATOM 7962 C CA . GLN B 1 422 ? -32 7.699 27.797 1 88.69 422 GLN B CA 1
ATOM 7963 C C . GLN B 1 422 ? -32.688 8.086 26.484 1 88.69 422 GLN B C 1
ATOM 7965 O O . GLN B 1 422 ? -33.812 7.668 26.219 1 88.69 422 GLN B O 1
ATOM 7970 N N . TRP B 1 423 ? -32 8.781 25.688 1 89.69 423 TRP B N 1
ATOM 7971 C CA . TRP B 1 423 ? -32.531 9.117 24.359 1 89.69 423 TRP B CA 1
ATOM 7972 C C . TRP B 1 423 ? -32 8.133 23.312 1 89.69 423 TRP B C 1
ATOM 7974 O O . TRP B 1 423 ? -30.875 7.652 23.406 1 89.69 423 TRP B O 1
ATOM 7984 N N . ASN B 1 424 ? -32.938 7.84 22.453 1 90.88 424 ASN B N 1
ATOM 7985 C CA . ASN B 1 424 ? -32.469 7.102 21.281 1 90.88 424 ASN B CA 1
ATOM 7986 C C . ASN B 1 424 ? -31.469 7.91 20.469 1 90.88 424 ASN B C 1
ATOM 7988 O O . ASN B 1 424 ? -31.672 9.102 20.234 1 90.88 424 ASN B O 1
ATOM 7992 N N . LEU B 1 425 ? -30.484 7.258 20.047 1 89.69 425 LEU B N 1
ATOM 7993 C CA . LEU B 1 425 ? -29.375 7.941 19.375 1 89.69 425 LEU B CA 1
ATOM 7994 C C . LEU B 1 425 ? -29.844 8.617 18.094 1 89.69 425 LEU B C 1
ATOM 7996 O O . LEU B 1 425 ? -29.469 9.758 17.812 1 89.69 425 LEU B O 1
ATOM 8000 N N . GLN B 1 426 ? -30.578 7.938 17.344 1 88.62 426 GLN B N 1
ATOM 8001 C CA . GLN B 1 426 ? -31.078 8.492 16.078 1 88.62 426 GLN B CA 1
ATOM 8002 C C . GLN B 1 426 ? -32 9.688 16.328 1 88.62 426 GLN B C 1
ATOM 8004 O O . GLN B 1 426 ? -31.922 10.695 15.617 1 88.62 426 GLN B O 1
ATOM 8009 N N . GLN B 1 427 ? -32.781 9.547 17.328 1 89.31 427 GLN B N 1
ATOM 8010 C CA . GLN B 1 427 ? -33.688 10.625 17.672 1 89.31 427 GLN B CA 1
ATOM 8011 C C . GLN B 1 427 ? -32.938 11.852 18.188 1 89.31 427 GLN B C 1
ATOM 8013 O O . GLN B 1 427 ? -33.25 12.977 17.797 1 89.31 427 GLN B O 1
ATOM 8018 N N . LEU B 1 428 ? -32.062 11.555 18.984 1 91.88 428 LEU B N 1
ATOM 8019 C CA . LEU B 1 428 ? -31.266 12.648 19.547 1 91.88 428 LEU B CA 1
ATOM 8020 C C . LEU B 1 428 ? -30.516 13.406 18.453 1 91.88 428 LEU B C 1
ATOM 8022 O O . LEU B 1 428 ? -30.656 14.625 18.328 1 91.88 428 LEU B O 1
ATOM 8026 N N . ARG B 1 429 ? -29.844 12.711 17.656 1 91.88 429 ARG B N 1
ATOM 8027 C CA . ARG B 1 429 ? -28.969 13.328 16.656 1 91.88 429 ARG B CA 1
ATOM 8028 C C . ARG B 1 429 ? -29.781 13.922 15.508 1 91.88 429 ARG B C 1
ATOM 8030 O O . ARG B 1 429 ? -29.344 14.875 14.867 1 91.88 429 ARG B O 1
ATOM 8037 N N . SER B 1 430 ? -30.969 13.422 15.281 1 90 430 SER B N 1
ATOM 8038 C CA . SER B 1 430 ? -31.828 14.008 14.258 1 90 430 SER B CA 1
ATOM 8039 C C . SER B 1 430 ? -32.375 15.367 14.695 1 90 430 SER B C 1
ATOM 8041 O O . SER B 1 430 ? -32.75 16.188 13.852 1 90 430 SER B O 1
ATOM 8043 N N . ASN B 1 431 ? -32.25 15.617 15.961 1 92.56 431 ASN B N 1
ATOM 8044 C CA . ASN B 1 431 ? -32.781 16.875 16.5 1 92.56 431 ASN B CA 1
ATOM 8045 C C . ASN B 1 431 ? -31.672 17.859 16.797 1 92.56 431 ASN B C 1
ATOM 8047 O O . ASN B 1 431 ? -31.922 18.953 17.297 1 92.56 431 ASN B O 1
ATOM 8051 N N . ILE B 1 432 ? -30.531 17.391 16.547 1 93.69 432 ILE B N 1
ATOM 8052 C CA . ILE B 1 432 ? -29.375 18.266 16.734 1 93.69 432 ILE B CA 1
ATOM 8053 C C . ILE B 1 432 ? -28.703 18.531 15.398 1 93.69 432 ILE B C 1
ATOM 8055 O O . ILE B 1 432 ? -28.406 17.594 14.648 1 93.69 432 ILE B O 1
ATOM 8059 N N . GLY B 1 433 ? -28.562 19.781 15.039 1 93.19 433 GLY B N 1
ATOM 8060 C CA . GLY B 1 433 ? -27.812 20.188 13.852 1 93.19 433 GLY B CA 1
ATOM 8061 C C . GLY B 1 433 ? -26.453 20.781 14.164 1 93.19 433 GLY B C 1
ATOM 8062 O O . GLY B 1 433 ? -26.312 21.516 15.141 1 93.19 433 GLY B O 1
ATOM 8063 N N . ILE B 1 434 ? -25.484 20.422 13.336 1 92.44 434 ILE B N 1
ATOM 8064 C CA . ILE B 1 434 ? -24.141 20.938 13.586 1 92.44 434 ILE B CA 1
ATOM 8065 C C . ILE B 1 434 ? -23.578 21.547 12.305 1 92.44 434 ILE B C 1
ATOM 8067 O O . ILE B 1 434 ? -23.766 21 11.211 1 92.44 434 ILE B O 1
ATOM 8071 N N . VAL B 1 435 ? -23.047 22.703 12.43 1 91.19 435 VAL B N 1
ATOM 8072 C CA . VAL B 1 435 ? -22.188 23.297 11.414 1 91.19 435 VAL B CA 1
ATOM 8073 C C . VAL B 1 435 ? -20.75 23.328 11.898 1 91.19 435 VAL B C 1
ATOM 8075 O O . VAL B 1 435 ? -20.359 24.203 12.688 1 91.19 435 VAL B O 1
ATOM 8078 N N . PRO B 1 436 ? -19.969 22.438 11.383 1 88.12 436 PRO B N 1
ATOM 8079 C CA . PRO B 1 436 ? -18.609 22.281 11.898 1 88.12 436 PRO B CA 1
ATOM 8080 C C . PRO B 1 436 ? -17.656 23.344 11.375 1 88.12 436 PRO B C 1
ATOM 8082 O O . PRO B 1 436 ? -18 24.094 10.461 1 88.12 436 PRO B O 1
ATOM 8085 N N . GLN B 1 437 ? -16.484 23.297 12.086 1 80.75 437 GLN B N 1
ATOM 8086 C CA . GLN B 1 437 ? -15.43 24.219 11.672 1 80.75 437 GLN B CA 1
ATOM 8087 C C . GLN B 1 437 ? -14.914 23.859 10.281 1 80.75 437 GLN B C 1
ATOM 8089 O O . GLN B 1 437 ? -14.797 24.75 9.422 1 80.75 437 GLN B O 1
ATOM 8094 N N . GLU B 1 438 ? -14.656 22.594 10.125 1 81.38 438 GLU B N 1
ATOM 8095 C CA . GLU B 1 438 ? -14.258 22.078 8.82 1 81.38 438 GLU B CA 1
ATOM 8096 C C . GLU B 1 438 ? -15.383 21.281 8.18 1 81.38 438 GLU B C 1
ATOM 8098 O O . GLU B 1 438 ? -15.812 20.25 8.719 1 81.38 438 GLU B O 1
ATOM 8103 N N . VAL B 1 439 ? -15.781 21.875 7.016 1 86 439 VAL B N 1
ATOM 8104 C CA . VAL B 1 439 ? -16.906 21.234 6.34 1 86 439 VAL B CA 1
ATOM 8105 C C . VAL B 1 439 ? -16.375 20.203 5.34 1 86 439 VAL B C 1
ATOM 8107 O O . VAL B 1 439 ? -15.578 20.531 4.461 1 86 439 VAL B O 1
ATOM 8110 N N . LEU B 1 440 ? -16.828 19 5.566 1 84.75 440 LEU B N 1
ATOM 8111 C CA . LEU B 1 440 ? -16.516 17.938 4.605 1 84.75 440 LEU B CA 1
ATOM 8112 C C . LEU B 1 440 ? -17.766 17.516 3.85 1 84.75 440 LEU B C 1
ATOM 8114 O O . LEU B 1 440 ? -18.766 17.109 4.461 1 84.75 440 LEU B O 1
ATOM 8118 N N . LEU B 1 441 ? -17.719 17.734 2.562 1 88.25 441 LEU B N 1
ATOM 8119 C CA . LEU B 1 441 ? -18.828 17.328 1.723 1 88.25 441 LEU B CA 1
ATOM 8120 C C . LEU B 1 441 ? -18.578 15.945 1.112 1 88.25 441 LEU B C 1
ATOM 8122 O O . LEU B 1 441 ? -17.422 15.555 0.914 1 88.25 441 LEU B O 1
ATOM 8126 N N . PHE B 1 442 ? -19.641 15.305 0.867 1 88.19 442 PHE B N 1
ATOM 8127 C CA . PHE B 1 442 ? -19.562 14.016 0.193 1 88.19 442 PHE B CA 1
ATOM 8128 C C . PHE B 1 442 ? -19.359 14.203 -1.308 1 88.19 442 PHE B C 1
ATOM 8130 O O . PHE B 1 442 ? -19.766 15.227 -1.868 1 88.19 442 PHE B O 1
ATOM 8137 N N . GLY B 1 443 ? -18.781 13.25 -2.051 1 84.75 443 GLY B N 1
ATOM 8138 C CA . GLY B 1 443 ? -18.406 13.359 -3.449 1 84.75 443 GLY B CA 1
ATOM 8139 C C . GLY B 1 443 ? -19.594 13.359 -4.395 1 84.75 443 GLY B C 1
ATOM 8140 O O . GLY B 1 443 ? -19.422 13.398 -5.613 1 84.75 443 GLY B O 1
ATOM 8141 N N . GLY B 1 444 ? -20.719 13.453 -4.012 1 86.94 444 GLY B N 1
ATOM 8142 C CA . GLY B 1 444 ? -21.906 13.477 -4.859 1 86.94 444 GLY B CA 1
ATOM 8143 C C . GLY B 1 444 ? -22.281 14.875 -5.312 1 86.94 444 GLY B C 1
ATOM 8144 O O . GLY B 1 444 ? -21.422 15.758 -5.41 1 86.94 444 GLY B O 1
ATOM 8145 N N . SER B 1 445 ? -23.516 15.055 -5.68 1 92.94 445 SER B N 1
ATOM 8146 C CA . SER B 1 445 ? -24.031 16.328 -6.168 1 92.94 445 SER B CA 1
ATOM 8147 C C . SER B 1 445 ? -24.375 17.266 -5.016 1 92.94 445 SER B C 1
ATOM 8149 O O . SER B 1 445 ? -24.438 16.844 -3.859 1 92.94 445 SER B O 1
ATOM 8151 N N . ILE B 1 446 ? -24.547 18.531 -5.375 1 95.25 446 ILE B N 1
ATOM 8152 C CA . ILE B 1 446 ? -25 19.516 -4.395 1 95.25 446 ILE B CA 1
ATOM 8153 C C . ILE B 1 446 ? -26.359 19.094 -3.842 1 95.25 446 ILE B C 1
ATOM 8155 O O . ILE B 1 446 ? -26.594 19.172 -2.635 1 95.25 446 ILE B O 1
ATOM 8159 N N . ARG B 1 447 ? -27.156 18.531 -4.695 1 95 447 ARG B N 1
ATOM 8160 C CA . ARG B 1 447 ? -28.469 18.031 -4.312 1 95 447 ARG B CA 1
ATOM 8161 C C . ARG B 1 447 ? -28.359 16.953 -3.234 1 95 447 ARG B C 1
ATOM 8163 O O . ARG B 1 447 ? -29.031 17.031 -2.207 1 95 447 ARG B O 1
ATOM 8170 N N . GLU B 1 448 ? -27.531 16.078 -3.441 1 91.88 448 GLU B N 1
ATOM 8171 C CA . GLU B 1 448 ? -27.359 14.953 -2.525 1 91.88 448 GLU B CA 1
ATOM 8172 C C . GLU B 1 448 ? -26.781 15.414 -1.188 1 91.88 448 GLU B C 1
ATOM 8174 O O . GLU B 1 448 ? -27.141 14.883 -0.136 1 91.88 448 GLU B O 1
ATOM 8179 N N . ASN B 1 449 ? -25.891 16.375 -1.28 1 93.75 449 ASN B N 1
ATOM 8180 C CA . ASN B 1 449 ? -25.281 16.875 -0.06 1 93.75 449 ASN B CA 1
ATOM 8181 C C . ASN B 1 449 ? -26.297 17.625 0.806 1 93.75 449 ASN B C 1
ATOM 8183 O O . ASN B 1 449 ? -26.297 17.484 2.029 1 93.75 449 ASN B O 1
ATOM 8187 N N . ILE B 1 450 ? -27.141 18.391 0.172 1 95.19 450 ILE B N 1
ATOM 8188 C CA . ILE B 1 450 ? -28.156 19.125 0.921 1 95.19 450 ILE B CA 1
ATOM 8189 C C . ILE B 1 450 ? -29.219 18.156 1.419 1 95.19 450 ILE B C 1
ATOM 8191 O O . ILE B 1 450 ? -29.609 18.203 2.588 1 95.19 450 ILE B O 1
ATOM 8195 N N . ALA B 1 451 ? -29.594 17.25 0.577 1 94 451 ALA B N 1
ATOM 8196 C CA . ALA B 1 451 ? -30.672 16.297 0.886 1 94 451 ALA B CA 1
ATOM 8197 C C . ALA B 1 451 ? -30.203 15.258 1.899 1 94 451 ALA B C 1
ATOM 8199 O O . ALA B 1 451 ? -31.016 14.492 2.42 1 94 451 ALA B O 1
ATOM 8200 N N . TYR B 1 452 ? -28.953 15.273 2.264 1 91.19 452 TYR B N 1
ATOM 8201 C CA . TYR B 1 452 ? -28.391 14.297 3.195 1 91.19 452 TYR B CA 1
ATOM 8202 C C . TYR B 1 452 ? -29.094 14.375 4.547 1 91.19 452 TYR B C 1
ATOM 8204 O O . TYR B 1 452 ? -29.203 13.375 5.262 1 91.19 452 TYR B O 1
ATOM 8212 N N . ALA B 1 453 ? -29.578 15.578 4.883 1 90.06 453 ALA B N 1
ATOM 8213 C CA . ALA B 1 453 ? -30.25 15.82 6.156 1 90.06 453 ALA B CA 1
ATOM 8214 C C . ALA B 1 453 ? -31.656 15.25 6.148 1 90.06 453 ALA B C 1
ATOM 8216 O O . ALA B 1 453 ? -32.219 14.93 7.203 1 90.06 453 ALA B O 1
ATOM 8217 N N . LYS B 1 454 ? -32.281 15.203 5.055 1 90.94 454 LYS B N 1
ATOM 8218 C CA . LYS B 1 454 ? -33.625 14.695 4.82 1 90.94 454 LYS B CA 1
ATOM 8219 C C . LYS B 1 454 ? -33.719 13.977 3.477 1 90.94 454 LYS B C 1
ATOM 8221 O O . LYS B 1 454 ? -33.938 14.609 2.447 1 90.94 454 LYS B O 1
ATOM 8226 N N . GLN B 1 455 ? -33.75 12.672 3.516 1 86.38 455 GLN B N 1
ATOM 8227 C CA . GLN B 1 455 ? -33.594 11.867 2.307 1 86.38 455 GLN B CA 1
ATOM 8228 C C . GLN B 1 455 ? -34.844 11.992 1.417 1 86.38 455 GLN B C 1
ATOM 8230 O O . GLN B 1 455 ? -34.719 11.883 0.193 1 86.38 455 GLN B O 1
ATOM 8235 N N . ASP B 1 456 ? -35.938 12.281 2.002 1 89 456 ASP B N 1
ATOM 8236 C CA . ASP B 1 456 ? -37.188 12.375 1.231 1 89 456 ASP B CA 1
ATOM 8237 C C . ASP B 1 456 ? -37.531 13.828 0.915 1 89 456 ASP B C 1
ATOM 8239 O O . ASP B 1 456 ? -38.656 14.141 0.593 1 89 456 ASP B O 1
ATOM 8243 N N . ALA B 1 457 ? -36.5 14.641 1 1 93.81 457 ALA B N 1
ATOM 8244 C CA . ALA B 1 457 ? -36.75 16.062 0.742 1 93.81 457 ALA B CA 1
ATOM 8245 C C . ALA B 1 457 ? -37.125 16.281 -0.721 1 93.81 457 ALA B C 1
ATOM 8247 O O . ALA B 1 457 ? -36.562 15.664 -1.618 1 93.81 457 ALA B O 1
ATOM 8248 N N . THR B 1 458 ? -38.094 17.125 -0.947 1 95.81 458 THR B N 1
ATOM 8249 C CA . THR B 1 458 ? -38.469 17.516 -2.299 1 95.81 458 THR B CA 1
ATOM 8250 C C . THR B 1 458 ? -37.5 18.562 -2.859 1 95.81 458 THR B C 1
ATOM 8252 O O . THR B 1 458 ? -36.781 19.188 -2.107 1 95.81 458 THR B O 1
ATOM 8255 N N . GLU B 1 459 ? -37.531 18.688 -4.105 1 95.19 459 GLU B N 1
ATOM 8256 C CA . GLU B 1 459 ? -36.688 19.672 -4.75 1 95.19 459 GLU B CA 1
ATOM 8257 C C . GLU B 1 459 ? -37 21.078 -4.266 1 95.19 459 GLU B C 1
ATOM 8259 O O . GLU B 1 459 ? -36.094 21.906 -4.105 1 95.19 459 GLU B O 1
ATOM 8264 N N . GLU B 1 460 ? -38.219 21.266 -4.012 1 96.19 460 GLU B N 1
ATOM 8265 C CA . GLU B 1 460 ? -38.625 22.578 -3.523 1 96.19 460 GLU B CA 1
ATOM 8266 C C . GLU B 1 460 ? -38.031 22.875 -2.148 1 96.19 460 GLU B C 1
ATOM 8268 O O . GLU B 1 460 ? -37.562 23.984 -1.886 1 96.19 460 GLU B O 1
ATOM 8273 N N . GLU B 1 461 ? -38 21.906 -1.354 1 96.44 461 GLU B N 1
ATOM 8274 C CA . GLU B 1 461 ? -37.438 22.062 -0.016 1 96.44 461 GLU B CA 1
ATOM 8275 C C . GLU B 1 461 ? -35.938 22.297 -0.075 1 96.44 461 GLU B C 1
ATOM 8277 O O . GLU B 1 461 ? -35.406 23.109 0.695 1 96.44 461 GLU B O 1
ATOM 8282 N N . ILE B 1 462 ? -35.344 21.641 -0.975 1 97.12 462 ILE B N 1
ATOM 8283 C CA . ILE B 1 462 ? -33.875 21.766 -1.133 1 97.12 462 ILE B CA 1
ATOM 8284 C C . ILE B 1 462 ? -33.531 23.172 -1.629 1 97.12 462 ILE B C 1
ATOM 8286 O O . ILE B 1 462 ? -32.625 23.812 -1.109 1 97.12 462 ILE B O 1
ATOM 8290 N N . VAL B 1 463 ? -34.312 23.641 -2.568 1 97.19 463 VAL B N 1
ATOM 8291 C CA . VAL B 1 463 ? -34.062 24.969 -3.137 1 97.19 463 VAL B CA 1
ATOM 8292 C C . VAL B 1 463 ? -34.312 26.031 -2.076 1 97.19 463 VAL B C 1
ATOM 8294 O O . VAL B 1 463 ? -33.562 27.016 -1.969 1 97.19 463 VAL B O 1
ATOM 8297 N N . GLU B 1 464 ? -35.344 25.844 -1.325 1 96.69 464 GLU B N 1
ATOM 8298 C CA . GLU B 1 464 ? -35.656 26.781 -0.259 1 96.69 464 GLU B CA 1
ATOM 8299 C C . GLU B 1 464 ? -34.531 26.844 0.781 1 96.69 464 GLU B C 1
ATOM 8301 O O . GLU B 1 464 ? -34.156 27.922 1.228 1 96.69 464 GLU B O 1
ATOM 8306 N N . ALA B 1 465 ? -34.094 25.703 1.154 1 96.81 465 ALA B N 1
ATOM 8307 C CA . ALA B 1 465 ? -33 25.656 2.111 1 96.81 465 ALA B CA 1
ATOM 8308 C C . ALA B 1 465 ? -31.734 26.328 1.548 1 96.81 465 ALA B C 1
ATOM 8310 O O . ALA B 1 465 ? -31.031 27.031 2.264 1 96.81 465 ALA B O 1
ATOM 8311 N N . ALA B 1 466 ? -31.516 26.125 0.299 1 97.31 466 ALA B N 1
ATOM 8312 C CA . ALA B 1 466 ? -30.375 26.734 -0.365 1 97.31 466 ALA B CA 1
ATOM 8313 C C . ALA B 1 466 ? -30.5 28.25 -0.42 1 97.31 466 ALA B C 1
ATOM 8315 O O . ALA B 1 466 ? -29.516 28.969 -0.26 1 97.31 466 ALA B O 1
ATOM 8316 N N . LYS B 1 467 ? -31.672 28.703 -0.646 1 96.94 467 LYS B N 1
ATOM 8317 C CA . LYS B 1 467 ? -31.922 30.141 -0.68 1 96.94 467 LYS B CA 1
ATOM 8318 C C . LYS B 1 467 ? -31.688 30.766 0.692 1 96.94 467 LYS B C 1
ATOM 8320 O O . LYS B 1 467 ? -31.016 31.797 0.809 1 96.94 467 LYS B O 1
ATOM 8325 N N . LYS B 1 468 ? -32.156 30.109 1.673 1 95.75 468 LYS B N 1
ATOM 8326 C CA . LYS B 1 468 ? -32.031 30.609 3.039 1 95.75 468 LYS B CA 1
ATOM 8327 C C . LYS B 1 468 ? -30.562 30.641 3.469 1 95.75 468 LYS B C 1
ATOM 8329 O O . LYS B 1 468 ? -30.156 31.484 4.27 1 95.75 468 LYS B O 1
ATOM 8334 N N . ALA B 1 469 ? -29.844 29.734 2.898 1 96.19 469 ALA B N 1
ATOM 8335 C CA . ALA B 1 469 ? -28.422 29.641 3.244 1 96.19 469 ALA B CA 1
ATOM 8336 C C . ALA B 1 469 ? -27.578 30.5 2.316 1 96.19 469 ALA B C 1
ATOM 8338 O O . ALA B 1 469 ? -26.344 30.453 2.359 1 96.19 469 ALA B O 1
ATOM 8339 N N . ASN B 1 470 ? -28.188 31.234 1.436 1 95.06 470 ASN B N 1
ATOM 8340 C CA . ASN B 1 470 ? -27.5 32.062 0.444 1 95.06 470 ASN B CA 1
ATOM 8341 C C . ASN B 1 470 ? -26.625 31.219 -0.479 1 95.06 470 ASN B C 1
ATOM 8343 O O . ASN B 1 470 ? -25.531 31.641 -0.864 1 95.06 470 ASN B O 1
ATOM 8347 N N . ALA B 1 471 ? -27 30.031 -0.675 1 95.25 471 ALA B N 1
ATOM 8348 C CA . ALA B 1 471 ? -26.219 29.125 -1.525 1 95.25 471 ALA B CA 1
ATOM 8349 C C . ALA B 1 471 ? -26.812 29.047 -2.928 1 95.25 471 ALA B C 1
ATOM 8351 O O . ALA B 1 471 ? -26.125 28.688 -3.883 1 95.25 471 ALA B O 1
ATOM 8352 N N . TRP B 1 472 ? -28.031 29.453 -3.076 1 95.12 472 TRP B N 1
ATOM 8353 C CA . TRP B 1 472 ? -28.734 29.266 -4.34 1 95.12 472 TRP B CA 1
ATOM 8354 C C . TRP B 1 472 ? -28.109 30.125 -5.438 1 95.12 472 TRP B C 1
ATOM 8356 O O . TRP B 1 472 ? -28.062 29.719 -6.602 1 95.12 472 TRP B O 1
ATOM 8366 N N . GLN B 1 473 ? -27.719 31.25 -5.105 1 91.12 473 GLN B N 1
ATOM 8367 C CA . GLN B 1 473 ? -27.172 32.188 -6.086 1 91.12 473 GLN B CA 1
ATOM 8368 C C . GLN B 1 473 ? -26.031 31.562 -6.871 1 91.12 473 GLN B C 1
ATOM 8370 O O . GLN B 1 473 ? -25.969 31.672 -8.094 1 91.12 473 GLN B O 1
ATOM 8375 N N . PHE B 1 474 ? -25.094 30.906 -6.113 1 91.38 474 PHE B N 1
ATOM 8376 C CA . PHE B 1 474 ? -23.984 30.328 -6.84 1 91.38 474 PHE B CA 1
ATOM 8377 C C . PHE B 1 474 ? -24.359 28.969 -7.438 1 91.38 474 PHE B C 1
ATOM 8379 O O . PHE B 1 474 ? -23.828 28.578 -8.477 1 91.38 474 PHE B O 1
ATOM 8386 N N . ILE B 1 475 ? -25.312 28.266 -6.852 1 95.19 475 ILE B N 1
ATOM 8387 C CA . ILE B 1 475 ? -25.75 26.969 -7.363 1 95.19 475 ILE B CA 1
ATOM 8388 C C . ILE B 1 475 ? -26.422 27.156 -8.719 1 95.19 475 ILE B C 1
ATOM 8390 O O . ILE B 1 475 ? -26.188 26.391 -9.648 1 95.19 475 ILE B O 1
ATOM 8394 N N . ALA B 1 476 ? -27.172 28.172 -8.773 1 91.5 476 ALA B N 1
ATOM 8395 C CA . ALA B 1 476 ? -27.922 28.453 -9.992 1 91.5 476 ALA B CA 1
ATOM 8396 C C . ALA B 1 476 ? -26.984 28.859 -11.125 1 91.5 476 ALA B C 1
ATOM 8398 O O . ALA B 1 476 ? -27.328 28.719 -12.305 1 91.5 476 ALA B O 1
ATOM 8399 N N . LYS B 1 477 ? -25.859 29.312 -10.82 1 90.19 477 LYS B N 1
ATOM 8400 C CA . LYS B 1 477 ? -24.906 29.766 -11.82 1 90.19 477 LYS B CA 1
ATOM 8401 C C . LYS B 1 477 ? -24.109 28.594 -12.391 1 90.19 477 LYS B C 1
ATOM 8403 O O . LYS B 1 477 ? -23.484 28.719 -13.453 1 90.19 477 LYS B O 1
ATOM 8408 N N . PHE B 1 478 ? -24.109 27.547 -11.656 1 91.81 478 PHE B N 1
ATOM 8409 C CA . PHE B 1 478 ? -23.422 26.375 -12.164 1 91.81 478 PHE B CA 1
ATOM 8410 C C . PHE B 1 478 ? -24.188 25.766 -13.336 1 91.81 478 PHE B C 1
ATOM 8412 O O . PHE B 1 478 ? -25.422 25.719 -13.328 1 91.81 478 PHE B O 1
ATOM 8419 N N . PRO B 1 479 ? -23.547 25.203 -14.336 1 89.69 479 PRO B N 1
ATOM 8420 C CA . PRO B 1 479 ? -24.203 24.609 -15.508 1 89.69 479 PRO B CA 1
ATOM 8421 C C . PRO B 1 479 ? -25.141 23.453 -15.141 1 89.69 479 PRO B C 1
ATOM 8423 O O . PRO B 1 479 ? -26.219 23.328 -15.711 1 89.69 479 PRO B O 1
ATOM 8426 N N . GLU B 1 480 ? -24.812 22.688 -14.156 1 93.31 480 GLU B N 1
ATOM 8427 C CA . GLU B 1 480 ? -25.625 21.531 -13.781 1 93.31 480 GLU B CA 1
ATOM 8428 C C . GLU B 1 480 ? -26.5 21.828 -12.562 1 93.31 480 GLU B C 1
ATOM 8430 O O . GLU B 1 480 ? -27.172 20.938 -12.047 1 93.31 480 GLU B O 1
ATOM 8435 N N . GLY B 1 481 ? -26.359 23.016 -12.102 1 93.44 481 GLY B N 1
ATOM 8436 C CA . GLY B 1 481 ? -27.188 23.422 -10.977 1 93.44 481 GLY B CA 1
ATOM 8437 C C . GLY B 1 481 ? -27 22.531 -9.758 1 93.44 481 GLY B C 1
ATOM 8438 O O . GLY B 1 481 ? -25.875 22.297 -9.32 1 93.44 481 GLY B O 1
ATOM 8439 N N . LEU B 1 482 ? -28.141 21.969 -9.367 1 94.19 482 LEU B N 1
ATOM 8440 C CA . LEU B 1 482 ? -28.156 21.109 -8.188 1 94.19 482 LEU B CA 1
ATOM 8441 C C . LEU B 1 482 ? -27.422 19.797 -8.445 1 94.19 482 LEU B C 1
ATOM 8443 O O . LEU B 1 482 ? -26.953 19.141 -7.512 1 94.19 482 LEU B O 1
ATOM 8447 N N . ASP B 1 483 ? -27.266 19.531 -9.586 1 93.31 483 ASP B N 1
ATOM 8448 C CA . ASP B 1 483 ? -26.688 18.234 -9.922 1 93.31 483 ASP B CA 1
ATOM 8449 C C . ASP B 1 483 ? -25.172 18.359 -10.164 1 93.31 483 ASP B C 1
ATOM 8451 O O . ASP B 1 483 ? -24.531 17.391 -10.57 1 93.31 483 ASP B O 1
ATOM 8455 N N . THR B 1 484 ? -24.672 19.5 -9.852 1 92.06 484 THR B N 1
ATOM 8456 C CA . THR B 1 484 ? -23.234 19.703 -9.969 1 92.06 484 THR B CA 1
ATOM 8457 C C . THR B 1 484 ? -22.484 18.812 -9 1 92.06 484 THR B C 1
ATOM 8459 O O . THR B 1 484 ? -22.812 18.75 -7.812 1 92.06 484 THR B O 1
ATOM 8462 N N . LEU B 1 485 ? -21.469 18.172 -9.461 1 89.38 485 LEU B N 1
ATOM 8463 C CA . LEU B 1 485 ? -20.641 17.312 -8.633 1 89.38 485 LEU B CA 1
ATOM 8464 C C . LEU B 1 485 ? -19.609 18.125 -7.863 1 89.38 485 LEU B C 1
ATOM 8466 O O . LEU B 1 485 ? -18.891 18.953 -8.445 1 89.38 485 LEU B O 1
ATOM 8470 N N . VAL B 1 486 ? -19.516 17.922 -6.605 1 87.88 486 VAL B N 1
ATOM 8471 C CA . VAL B 1 486 ? -18.656 18.75 -5.762 1 87.88 486 VAL B CA 1
ATOM 8472 C C . VAL B 1 486 ? -17.266 18.141 -5.676 1 87.88 486 VAL B C 1
ATOM 8474 O O . VAL B 1 486 ? -16.281 18.828 -5.367 1 87.88 486 VAL B O 1
ATOM 8477 N N . GLY B 1 487 ? -17.109 16.953 -6.02 1 78.06 487 GLY B N 1
ATOM 8478 C CA . GLY B 1 487 ? -15.82 16.297 -5.926 1 78.06 487 GLY B CA 1
ATOM 8479 C C . GLY B 1 487 ? -15.508 15.773 -4.531 1 78.06 487 GLY B C 1
ATOM 8480 O O . GLY B 1 487 ? -16.297 15.977 -3.602 1 78.06 487 GLY B O 1
ATOM 8481 N N . GLU B 1 488 ? -14.266 15.25 -4.387 1 76.12 488 GLU B N 1
ATOM 8482 C CA . GLU B 1 488 ? -13.844 14.719 -3.094 1 76.12 488 GLU B CA 1
ATOM 8483 C C . GLU B 1 488 ? -13.672 15.836 -2.068 1 76.12 488 GLU B C 1
ATOM 8485 O O . GLU B 1 488 ? -13.023 16.844 -2.348 1 76.12 488 GLU B O 1
ATOM 8490 N N . ARG B 1 489 ? -14.32 15.688 -0.951 1 72.94 489 ARG B N 1
ATOM 8491 C CA . ARG B 1 489 ? -14.258 16.641 0.153 1 72.94 489 ARG B CA 1
ATOM 8492 C C . ARG B 1 489 ? -14.672 18.031 -0.305 1 72.94 489 ARG B C 1
ATOM 8494 O O . ARG B 1 489 ? -14.25 19.031 0.28 1 72.94 489 ARG B O 1
ATOM 8501 N N . GLY B 1 490 ? -15.391 18.125 -1.428 1 76.44 490 GLY B N 1
ATOM 8502 C CA . GLY B 1 490 ? -15.875 19.406 -1.916 1 76.44 490 GLY B CA 1
ATOM 8503 C C . GLY B 1 490 ? -14.781 20.281 -2.502 1 76.44 490 GLY B C 1
ATOM 8504 O O . GLY B 1 490 ? -14.891 21.5 -2.498 1 76.44 490 GLY B O 1
ATOM 8505 N N . VAL B 1 491 ? -13.789 19.672 -3 1 70.31 491 VAL B N 1
ATOM 8506 C CA . VAL B 1 491 ? -12.586 20.391 -3.418 1 70.31 491 VAL B CA 1
ATOM 8507 C C . VAL B 1 491 ? -12.922 21.328 -4.578 1 70.31 491 VAL B C 1
ATOM 8509 O O . VAL B 1 491 ? -12.242 22.344 -4.781 1 70.31 491 VAL B O 1
ATOM 8512 N N . LYS B 1 492 ? -14.016 21.188 -5.18 1 76.81 492 LYS B N 1
ATOM 8513 C CA . LYS B 1 492 ? -14.367 21.984 -6.344 1 76.81 492 LYS B CA 1
ATOM 8514 C C . LYS B 1 492 ? -15.062 23.281 -5.93 1 76.81 492 LYS B C 1
ATOM 8516 O O . LYS B 1 492 ? -15.297 24.156 -6.762 1 76.81 492 LYS B O 1
ATOM 8521 N N . LEU B 1 493 ? -15.414 23.406 -4.645 1 83.75 493 LEU B N 1
ATOM 8522 C CA . LEU B 1 493 ? -16.109 24.578 -4.117 1 83.75 493 LEU B CA 1
ATOM 8523 C C . LEU B 1 493 ? -15.188 25.422 -3.238 1 83.75 493 LEU B C 1
ATOM 8525 O O . LEU B 1 493 ? -14.227 24.891 -2.668 1 83.75 493 LEU B O 1
ATOM 8529 N N . SER B 1 494 ? -15.477 26.656 -3.215 1 81.75 494 SER B N 1
ATOM 8530 C CA . SER B 1 494 ? -14.742 27.516 -2.295 1 81.75 494 SER B CA 1
ATOM 8531 C C . SER B 1 494 ? -15.141 27.25 -0.848 1 81.75 494 SER B C 1
ATOM 8533 O O . SER B 1 494 ? -16.141 26.578 -0.588 1 81.75 494 SER B O 1
ATOM 8535 N N . GLY B 1 495 ? -14.266 27.672 0.069 1 84 495 GLY B N 1
ATOM 8536 C CA . GLY B 1 495 ? -14.562 27.5 1.481 1 84 495 GLY B CA 1
ATOM 8537 C C . GLY B 1 495 ? -15.914 28.047 1.878 1 84 495 GLY B C 1
ATOM 8538 O O . GLY B 1 495 ? -16.672 27.391 2.596 1 84 495 GLY B O 1
ATOM 8539 N N . GLY B 1 496 ? -16.203 29.25 1.403 1 86.81 496 GLY B N 1
ATOM 8540 C CA . GLY B 1 496 ? -17.484 29.875 1.692 1 86.81 496 GLY B CA 1
ATOM 8541 C C . GLY B 1 496 ? -18.656 29.125 1.096 1 86.81 496 GLY B C 1
ATOM 8542 O O . GLY B 1 496 ? -19.719 29.031 1.718 1 86.81 496 GLY B O 1
ATOM 8543 N N . GLN B 1 497 ? -18.516 28.641 -0.116 1 89.69 497 GLN B N 1
ATOM 8544 C CA . GLN B 1 497 ? -19.562 27.859 -0.77 1 89.69 497 GLN B CA 1
ATOM 8545 C C . GLN B 1 497 ? -19.844 26.578 -0.006 1 89.69 497 GLN B C 1
ATOM 8547 O O . GLN B 1 497 ? -21 26.203 0.196 1 89.69 497 GLN B O 1
ATOM 8552 N N . ARG B 1 498 ? -18.812 25.938 0.421 1 92.19 498 ARG B N 1
ATOM 8553 C CA . ARG B 1 498 ? -18.969 24.719 1.188 1 92.19 498 ARG B CA 1
ATOM 8554 C C . ARG B 1 498 ? -19.734 24.969 2.482 1 92.19 498 ARG B C 1
ATOM 8556 O O . ARG B 1 498 ? -20.594 24.172 2.861 1 92.19 498 ARG B O 1
ATOM 8563 N N . GLN B 1 499 ? -19.359 26.062 3.1 1 92 499 GLN B N 1
ATOM 8564 C CA . GLN B 1 499 ? -20.016 26.406 4.355 1 92 499 GLN B CA 1
ATOM 8565 C C . GLN B 1 499 ? -21.516 26.672 4.141 1 92 499 GLN B C 1
ATOM 8567 O O . GLN B 1 499 ? -22.344 26.234 4.945 1 92 499 GLN B O 1
ATOM 8572 N N . ARG B 1 500 ? -21.828 27.344 3.109 1 93.88 500 ARG B N 1
ATOM 8573 C CA . ARG B 1 500 ? -23.219 27.672 2.828 1 93.88 500 ARG B CA 1
ATOM 8574 C C . ARG B 1 500 ? -24.016 26.422 2.48 1 93.88 500 ARG B C 1
ATOM 8576 O O . ARG B 1 500 ? -25.203 26.328 2.795 1 93.88 500 ARG B O 1
ATOM 8583 N N . ILE B 1 501 ? -23.422 25.469 1.875 1 94.06 501 ILE B N 1
ATOM 8584 C CA . ILE B 1 501 ? -24.062 24.188 1.616 1 94.06 501 ILE B CA 1
ATOM 8585 C C . ILE B 1 501 ? -24.297 23.469 2.936 1 94.06 501 ILE B C 1
ATOM 8587 O O . ILE B 1 501 ? -25.359 22.859 3.135 1 94.06 501 ILE B O 1
ATOM 8591 N N . ALA B 1 502 ? -23.297 23.5 3.807 1 93.38 502 ALA B N 1
ATOM 8592 C CA . ALA B 1 502 ? -23.453 22.891 5.121 1 93.38 502 ALA B CA 1
ATOM 8593 C C . ALA B 1 502 ? -24.594 23.531 5.898 1 93.38 502 ALA B C 1
ATOM 8595 O O . ALA B 1 502 ? -25.344 22.844 6.605 1 93.38 502 ALA B O 1
ATOM 8596 N N . ILE B 1 503 ? -24.672 24.828 5.766 1 94.81 503 ILE B N 1
ATOM 8597 C CA . ILE B 1 503 ? -25.75 25.531 6.434 1 94.81 503 ILE B CA 1
ATOM 8598 C C . ILE B 1 503 ? -27.094 25.125 5.828 1 94.81 503 ILE B C 1
ATOM 8600 O O . ILE B 1 503 ? -28.078 24.922 6.555 1 94.81 503 ILE B O 1
ATOM 8604 N N . ALA B 1 504 ? -27.141 25 4.496 1 95.94 504 ALA B N 1
ATOM 8605 C CA . ALA B 1 504 ? -28.359 24.547 3.828 1 95.94 504 ALA B CA 1
ATOM 8606 C C . ALA B 1 504 ? -28.781 23.172 4.34 1 95.94 504 ALA B C 1
ATOM 8608 O O . ALA B 1 504 ? -29.969 22.922 4.539 1 95.94 504 ALA B O 1
ATOM 8609 N N . ARG B 1 505 ? -27.875 22.359 4.504 1 94.56 505 ARG B N 1
ATOM 8610 C CA . ARG B 1 505 ? -28.109 21.031 5.047 1 94.56 505 ARG B CA 1
ATOM 8611 C C . ARG B 1 505 ? -28.734 21.109 6.438 1 94.56 505 ARG B C 1
ATOM 8613 O O . ARG B 1 505 ? -29.688 20.391 6.738 1 94.56 505 ARG B O 1
ATOM 8620 N N . ALA B 1 506 ? -28.172 21.938 7.23 1 94 506 ALA B N 1
ATOM 8621 C CA . ALA B 1 506 ? -28.672 22.109 8.594 1 94 506 ALA B CA 1
ATOM 8622 C C . ALA B 1 506 ? -30.078 22.703 8.586 1 94 506 ALA B C 1
ATOM 8624 O O . ALA B 1 506 ? -30.922 22.328 9.414 1 94 506 ALA B O 1
ATOM 8625 N N . ILE B 1 507 ? -30.328 23.625 7.711 1 95.19 507 ILE B N 1
ATOM 8626 C CA . ILE B 1 507 ? -31.641 24.25 7.594 1 95.19 507 ILE B CA 1
ATOM 8627 C C . ILE B 1 507 ? -32.688 23.188 7.223 1 95.19 507 ILE B C 1
ATOM 8629 O O . ILE B 1 507 ? -33.75 23.125 7.816 1 95.19 507 ILE B O 1
ATOM 8633 N N . LEU B 1 508 ? -32.312 22.391 6.254 1 94.81 508 LEU B N 1
ATOM 8634 C CA . LEU B 1 508 ? -33.219 21.344 5.785 1 94.81 508 LEU B CA 1
ATOM 8635 C C . LEU B 1 508 ? -33.531 20.359 6.898 1 94.81 508 LEU B C 1
ATOM 8637 O O . LEU B 1 508 ? -34.656 19.844 6.98 1 94.81 508 LEU B O 1
ATOM 8641 N N . LYS B 1 509 ? -32.625 20.078 7.723 1 92.31 509 LYS B N 1
ATOM 8642 C CA . LYS B 1 509 ? -32.812 19.172 8.844 1 92.31 509 LYS B CA 1
ATOM 8643 C C . LYS B 1 509 ? -33.812 19.719 9.852 1 92.31 509 LYS B C 1
ATOM 8645 O O . LYS B 1 509 ? -34.531 18.953 10.508 1 92.31 509 LYS B O 1
ATOM 8650 N N . ASN B 1 510 ? -33.844 21.031 10.016 1 92.06 510 ASN B N 1
ATOM 8651 C CA . ASN B 1 510 ? -34.75 21.734 10.93 1 92.06 510 ASN B CA 1
ATOM 8652 C C . ASN B 1 510 ? -34.594 21.203 12.359 1 92.06 510 ASN B C 1
ATOM 8654 O O . ASN B 1 510 ? -35.594 20.797 12.961 1 92.06 510 ASN B O 1
ATOM 8658 N N . PRO B 1 511 ? -33.438 21.297 12.961 1 93.75 511 PRO B N 1
ATOM 8659 C CA . PRO B 1 511 ? -33.188 20.797 14.305 1 93.75 511 PRO B CA 1
ATOM 8660 C C . PRO B 1 511 ? -33.719 21.703 15.398 1 93.75 511 PRO B C 1
ATOM 8662 O O . PRO B 1 511 ? -34 22.891 15.148 1 93.75 511 PRO B O 1
ATOM 8665 N N . SER B 1 512 ? -33.875 21.188 16.594 1 95.44 512 SER B N 1
ATOM 8666 C CA . SER B 1 512 ? -34.281 21.953 17.766 1 95.44 512 SER B CA 1
ATOM 8667 C C . SER B 1 512 ? -33.094 22.594 18.453 1 95.44 512 SER B C 1
ATOM 8669 O O . SER B 1 512 ? -33.188 23.656 19.062 1 95.44 512 SER B O 1
ATOM 8671 N N . ILE B 1 513 ? -32.031 21.891 18.328 1 96.06 513 ILE B N 1
ATOM 8672 C CA . ILE B 1 513 ? -30.781 22.359 18.906 1 96.06 513 ILE B CA 1
ATOM 8673 C C . ILE B 1 513 ? -29.75 22.562 17.812 1 96.06 513 ILE B C 1
ATOM 8675 O O . ILE B 1 513 ? -29.531 21.656 16.984 1 96.06 513 ILE B O 1
ATOM 8679 N N . LEU B 1 514 ? -29.188 23.719 17.781 1 95.5 514 LEU B N 1
ATOM 8680 C CA . LEU B 1 514 ? -28.203 24.062 16.75 1 95.5 514 LEU B CA 1
ATOM 8681 C C . LEU B 1 514 ? -26.828 24.312 17.375 1 95.5 514 LEU B C 1
ATOM 8683 O O . LEU B 1 514 ? -26.719 25.016 18.375 1 95.5 514 LEU B O 1
ATOM 8687 N N . ILE B 1 515 ? -25.844 23.656 16.781 1 95.31 515 ILE B N 1
ATOM 8688 C CA . ILE B 1 515 ? -24.469 23.844 17.219 1 95.31 515 ILE B CA 1
ATOM 8689 C C . ILE B 1 515 ? -23.656 24.484 16.094 1 95.31 515 ILE B C 1
ATOM 8691 O O . ILE B 1 515 ? -23.609 23.953 14.977 1 95.31 515 ILE B O 1
ATOM 8695 N N . LEU B 1 516 ? -23.047 25.609 16.375 1 92.62 516 LEU B N 1
ATOM 8696 C CA . LEU B 1 516 ? -22.188 26.297 15.414 1 92.62 516 LEU B CA 1
ATOM 8697 C C . LEU B 1 516 ? -20.734 26.297 15.898 1 92.62 516 LEU B C 1
ATOM 8699 O O . LEU B 1 516 ? -20.391 27 16.844 1 92.62 516 LEU B O 1
ATOM 8703 N N . ASP B 1 517 ? -19.891 25.5 15.281 1 89.12 517 ASP B N 1
ATOM 8704 C CA . ASP B 1 517 ? -18.484 25.391 15.672 1 89.12 517 ASP B CA 1
ATOM 8705 C C . ASP B 1 517 ? -17.578 26.203 14.75 1 89.12 517 ASP B C 1
ATOM 8707 O O . ASP B 1 517 ? -17.078 25.688 13.758 1 89.12 517 ASP B O 1
ATOM 8711 N N . GLU B 1 518 ? -17.219 27.406 15.117 1 79.19 518 GLU B N 1
ATOM 8712 C CA . GLU B 1 518 ? -16.359 28.344 14.391 1 79.19 518 GLU B CA 1
ATOM 8713 C C . GLU B 1 518 ? -16.719 28.375 12.906 1 79.19 518 GLU B C 1
ATOM 8715 O O . GLU B 1 518 ? -15.836 28.281 12.055 1 79.19 518 GLU B O 1
ATOM 8720 N N . ALA B 1 519 ? -17.859 28.625 12.523 1 74.25 519 ALA B N 1
ATOM 8721 C CA . ALA B 1 519 ? -18.406 28.438 11.188 1 74.25 519 ALA B CA 1
ATOM 8722 C C . ALA B 1 519 ? -17.938 29.547 10.242 1 74.25 519 ALA B C 1
ATOM 8724 O O . ALA B 1 519 ? -18.094 29.438 9.023 1 74.25 519 ALA B O 1
ATOM 8725 N N . THR B 1 520 ? -17.328 30.547 10.719 1 69.38 520 THR B N 1
ATOM 8726 C CA . THR B 1 520 ? -16.953 31.656 9.859 1 69.38 520 THR B CA 1
ATOM 8727 C C . THR B 1 520 ? -15.438 31.828 9.82 1 69.38 520 THR B C 1
ATOM 8729 O O . THR B 1 520 ? -14.922 32.781 9.242 1 69.38 520 THR B O 1
ATOM 8732 N N . SER B 1 521 ? -14.805 30.797 10.352 1 66.25 521 SER B N 1
ATOM 8733 C CA . SER B 1 521 ? -13.352 30.938 10.406 1 66.25 521 SER B CA 1
ATOM 8734 C C . SER B 1 521 ? -12.727 30.719 9.031 1 66.25 521 SER B C 1
ATOM 8736 O O . SER B 1 521 ? -13.266 29.984 8.203 1 66.25 521 SER B O 1
ATOM 8738 N N . SER B 1 522 ? -11.773 31.516 8.688 1 62.03 522 SER B N 1
ATOM 8739 C CA . SER B 1 522 ? -10.914 31.344 7.523 1 62.03 522 SER B CA 1
ATOM 8740 C C . SER B 1 522 ? -11.633 31.734 6.238 1 62.03 522 SER B C 1
ATOM 8742 O O . SER B 1 522 ? -11.359 31.188 5.172 1 62.03 522 SER B O 1
ATOM 8744 N N . LEU B 1 523 ? -12.688 32.5 6.336 1 68.12 523 LEU B N 1
ATOM 8745 C CA . LEU B 1 523 ? -13.43 32.938 5.156 1 68.12 523 LEU B CA 1
ATOM 8746 C C . LEU B 1 523 ? -13.062 34.375 4.793 1 68.12 523 LEU B C 1
ATOM 8748 O O . LEU B 1 523 ? -12.641 35.156 5.652 1 68.12 523 LEU B O 1
ATOM 8752 N N . ASP B 1 524 ? -13.188 34.688 3.518 1 64.38 524 ASP B N 1
ATOM 8753 C CA . ASP B 1 524 ? -13.07 36.062 3.092 1 64.38 524 ASP B CA 1
ATOM 8754 C C . ASP B 1 524 ? -14.273 36.875 3.566 1 64.38 524 ASP B C 1
ATOM 8756 O O . ASP B 1 524 ? -15.32 36.344 3.889 1 64.38 524 ASP B O 1
ATOM 8760 N N . ALA B 1 525 ? -14.055 38.219 3.553 1 64.25 525 ALA B N 1
ATOM 8761 C CA . ALA B 1 525 ? -15.031 39.125 4.137 1 64.25 525 ALA B CA 1
ATOM 8762 C C . ALA B 1 525 ? -16.391 39 3.459 1 64.25 525 ALA B C 1
ATOM 8764 O O . ALA B 1 525 ? -17.422 39 4.129 1 64.25 525 ALA B O 1
ATOM 8765 N N . GLU B 1 526 ? -16.375 38.875 2.189 1 72 526 GLU B N 1
ATOM 8766 C CA . GLU B 1 526 ? -17.641 38.75 1.47 1 72 526 GLU B CA 1
ATOM 8767 C C . GLU B 1 526 ? -18.359 37.438 1.814 1 72 526 GLU B C 1
ATOM 8769 O O . GLU B 1 526 ? -19.547 37.469 2.121 1 72 526 GLU B O 1
ATOM 8774 N N . SER B 1 527 ? -17.672 36.469 1.7 1 80.19 527 SER B N 1
ATOM 8775 C CA . SER B 1 527 ? -18.234 35.156 2.035 1 80.19 527 SER B CA 1
ATOM 8776 C C . SER B 1 527 ? -18.688 35.094 3.492 1 80.19 527 SER B C 1
ATOM 8778 O O . SER B 1 527 ? -19.703 34.469 3.812 1 80.19 527 SER B O 1
ATOM 8780 N N . GLU B 1 528 ? -17.906 35.844 4.285 1 81.44 528 GLU B N 1
ATOM 8781 C CA . GLU B 1 528 ? -18.219 35.875 5.711 1 81.44 528 GLU B CA 1
ATOM 8782 C C . GLU B 1 528 ? -19.578 36.5 5.957 1 81.44 528 GLU B C 1
ATOM 8784 O O . GLU B 1 528 ? -20.359 36.031 6.793 1 81.44 528 GLU B O 1
ATOM 8789 N N . SER B 1 529 ? -19.812 37.531 5.266 1 83.94 529 SER B N 1
ATOM 8790 C CA . SER B 1 529 ? -21.094 38.25 5.43 1 83.94 529 SER B CA 1
ATOM 8791 C C . SER B 1 529 ? -22.266 37.344 5.012 1 83.94 529 SER B C 1
ATOM 8793 O O . SER B 1 529 ? -23.266 37.281 5.719 1 83.94 529 SER B O 1
ATOM 8795 N N . LEU B 1 530 ? -22.109 36.688 3.889 1 87.88 530 LEU B N 1
ATOM 8796 C CA . LEU B 1 530 ? -23.172 35.812 3.387 1 87.88 530 LEU B CA 1
ATOM 8797 C C . LEU B 1 530 ? -23.406 34.625 4.344 1 87.88 530 LEU B C 1
ATOM 8799 O O . LEU B 1 530 ? -24.562 34.25 4.594 1 87.88 530 LEU B O 1
ATOM 8803 N N . VAL B 1 531 ? -22.359 34.156 4.84 1 89.75 531 VAL B N 1
ATOM 8804 C CA . VAL B 1 531 ? -22.438 33.031 5.773 1 89.75 531 VAL B CA 1
ATOM 8805 C C . VAL B 1 531 ? -23.094 33.5 7.074 1 89.75 531 VAL B C 1
ATOM 8807 O O . VAL B 1 531 ? -23.938 32.781 7.641 1 89.75 531 VAL B O 1
ATOM 8810 N N . GLN B 1 532 ? -22.703 34.688 7.52 1 87.44 532 GLN B N 1
ATOM 8811 C CA . GLN B 1 532 ? -23.266 35.219 8.75 1 87.44 532 GLN B CA 1
ATOM 8812 C C . GLN B 1 532 ? -24.781 35.438 8.617 1 87.44 532 GLN B C 1
ATOM 8814 O O . GLN B 1 532 ? -25.531 35.125 9.547 1 87.44 532 GLN B O 1
ATOM 8819 N N . GLU B 1 533 ? -25.172 35.938 7.535 1 89.94 533 GLU B N 1
ATOM 8820 C CA . GLU B 1 533 ? -26.594 36.125 7.281 1 89.94 533 GLU B CA 1
ATOM 8821 C C . GLU B 1 533 ? -27.344 34.812 7.32 1 89.94 533 GLU B C 1
ATOM 8823 O O . GLU B 1 533 ? -28.438 34.719 7.887 1 89.94 533 GLU B O 1
ATOM 8828 N N . ALA B 1 534 ? -26.781 33.875 6.676 1 92.19 534 ALA B N 1
ATOM 8829 C CA . ALA B 1 534 ? -27.391 32.531 6.656 1 92.19 534 ALA B CA 1
ATOM 8830 C C . ALA B 1 534 ? -27.484 31.969 8.062 1 92.19 534 ALA B C 1
ATOM 8832 O O . ALA B 1 534 ? -28.484 31.328 8.414 1 92.19 534 ALA B O 1
ATOM 8833 N N . LEU B 1 535 ? -26.5 32.188 8.844 1 91.38 535 LEU B N 1
ATOM 8834 C CA . LEU B 1 535 ? -26.484 31.703 10.219 1 91.38 535 LEU B CA 1
ATOM 8835 C C . LEU B 1 535 ? -27.562 32.375 11.055 1 91.38 535 LEU B C 1
ATOM 8837 O O . LEU B 1 535 ? -28.188 31.75 11.898 1 91.38 535 LEU B O 1
ATOM 8841 N N . ASP B 1 536 ? -27.734 33.656 10.805 1 90.38 536 ASP B N 1
ATOM 8842 C CA . ASP B 1 536 ? -28.766 34.406 11.523 1 90.38 536 ASP B CA 1
ATOM 8843 C C . ASP B 1 536 ? -30.141 33.812 11.273 1 90.38 536 ASP B C 1
ATOM 8845 O O . ASP B 1 536 ? -30.953 33.719 12.195 1 90.38 536 ASP B O 1
ATOM 8849 N N . ILE B 1 537 ? -30.297 33.469 10.062 1 91.81 537 ILE B N 1
ATOM 8850 C CA . ILE B 1 537 ? -31.578 32.844 9.695 1 91.81 537 ILE B CA 1
ATOM 8851 C C . ILE B 1 537 ? -31.703 31.469 10.359 1 91.81 537 ILE B C 1
ATOM 8853 O O . ILE B 1 537 ? -32.75 31.141 10.898 1 91.81 537 ILE B O 1
ATOM 8857 N N . LEU B 1 538 ? -30.703 30.75 10.344 1 91.38 538 LEU B N 1
ATOM 8858 C CA . LEU B 1 538 ? -30.672 29.391 10.883 1 91.38 538 LEU B CA 1
ATOM 8859 C C . LEU B 1 538 ? -30.891 29.406 12.391 1 91.38 538 LEU B C 1
ATOM 8861 O O . LEU B 1 538 ? -31.516 28.484 12.938 1 91.38 538 LEU B O 1
ATOM 8865 N N . MET B 1 539 ? -30.422 30.391 13.031 1 92.81 539 MET B N 1
ATOM 8866 C CA . MET B 1 539 ? -30.453 30.453 14.492 1 92.81 539 MET B CA 1
ATOM 8867 C C . MET B 1 539 ? -31.828 30.859 14.992 1 92.81 539 MET B C 1
ATOM 8869 O O . MET B 1 539 ? -32.125 30.719 16.188 1 92.81 539 MET B O 1
ATOM 8873 N N . LYS B 1 540 ? -32.656 31.328 14.141 1 91.56 540 LYS B N 1
ATOM 8874 C CA . LYS B 1 540 ? -33.938 31.844 14.562 1 91.56 540 LYS B CA 1
ATOM 8875 C C . LYS B 1 540 ? -34.781 30.75 15.195 1 91.56 540 LYS B C 1
ATOM 8877 O O . LYS B 1 540 ? -34.969 29.688 14.617 1 91.56 540 LYS B O 1
ATOM 8882 N N . ASP B 1 541 ? -35.281 30.984 16.406 1 90.25 541 ASP B N 1
ATOM 8883 C CA . ASP B 1 541 ? -36.281 30.188 17.141 1 90.25 541 ASP B CA 1
ATOM 8884 C C . ASP B 1 541 ? -35.688 28.812 17.484 1 90.25 541 ASP B C 1
ATOM 8886 O O . ASP B 1 541 ? -36.406 27.812 17.422 1 90.25 541 ASP B O 1
ATOM 8890 N N . ARG B 1 542 ? -34.406 28.672 17.672 1 94.31 542 ARG B N 1
ATOM 8891 C CA . ARG B 1 542 ? -33.75 27.422 18.031 1 94.31 542 ARG B CA 1
ATOM 8892 C C . ARG B 1 542 ? -32.75 27.625 19.172 1 94.31 542 ARG B C 1
ATOM 8894 O O . ARG B 1 542 ? -32.188 28.703 19.328 1 94.31 542 ARG B O 1
ATOM 8901 N N . THR B 1 543 ? -32.688 26.578 20 1 96.5 543 THR B N 1
ATOM 8902 C CA . THR B 1 543 ? -31.594 26.578 20.969 1 96.5 543 THR B CA 1
ATOM 8903 C C . THR B 1 543 ? -30.25 26.5 20.266 1 96.5 543 THR B C 1
ATOM 8905 O O . THR B 1 543 ? -29.984 25.562 19.5 1 96.5 543 THR B O 1
ATOM 8908 N N . THR B 1 544 ? -29.438 27.5 20.484 1 95.94 544 THR B N 1
ATOM 8909 C CA . THR B 1 544 ? -28.219 27.578 19.688 1 95.94 544 THR B CA 1
ATOM 8910 C C . THR B 1 544 ? -26.984 27.688 20.594 1 95.94 544 THR B C 1
ATOM 8912 O O . THR B 1 544 ? -26.984 28.469 21.547 1 95.94 544 THR B O 1
ATOM 8915 N N . ILE B 1 545 ? -26.047 26.812 20.359 1 95.5 545 ILE B N 1
ATOM 8916 C CA . ILE B 1 545 ? -24.734 26.875 21 1 95.5 545 ILE B CA 1
ATOM 8917 C C . ILE B 1 545 ? -23.672 27.281 19.969 1 95.5 545 ILE B C 1
ATOM 8919 O O . ILE B 1 545 ? -23.438 26.562 19 1 95.5 545 ILE B O 1
ATOM 8923 N N . VAL B 1 546 ? -23 28.391 20.25 1 93.31 546 VAL B N 1
ATOM 8924 C CA . VAL B 1 546 ? -22.062 28.938 19.281 1 93.31 546 VAL B CA 1
ATOM 8925 C C . VAL B 1 546 ? -20.656 28.984 19.906 1 93.31 546 VAL B C 1
ATOM 8927 O O . VAL B 1 546 ? -20.484 29.469 21.016 1 93.31 546 VAL B O 1
ATOM 8930 N N . ILE B 1 547 ? -19.766 28.328 19.25 1 89.06 547 ILE B N 1
ATOM 8931 C CA . ILE B 1 547 ? -18.359 28.547 19.516 1 89.06 547 ILE B CA 1
ATOM 8932 C C . ILE B 1 547 ? -17.797 29.594 18.547 1 89.06 547 ILE B C 1
ATOM 8934 O O . ILE B 1 547 ? -17.688 29.328 17.344 1 89.06 547 ILE B O 1
ATOM 8938 N N . ALA B 1 548 ? -17.656 30.844 18.953 1 74.38 548 ALA B N 1
ATOM 8939 C CA . ALA B 1 548 ? -17.266 31.875 18.016 1 74.38 548 ALA B CA 1
ATOM 8940 C C . ALA B 1 548 ? -15.984 32.594 18.469 1 74.38 548 ALA B C 1
ATOM 8942 O O . ALA B 1 548 ? -15.742 32.75 19.672 1 74.38 548 ALA B O 1
ATOM 8943 N N . HIS B 1 549 ? -15.336 32.875 17.5 1 64.19 549 HIS B N 1
ATOM 8944 C CA . HIS B 1 549 ? -14.172 33.719 17.719 1 64.19 549 HIS B CA 1
ATOM 8945 C C . HIS B 1 549 ? -14.406 35.125 17.188 1 64.19 549 HIS B C 1
ATOM 8947 O O . HIS B 1 549 ? -13.617 36.031 17.469 1 64.19 549 HIS B O 1
ATOM 8953 N N . ARG B 1 550 ? -15.586 35.25 16.609 1 68.38 550 ARG B N 1
ATOM 8954 C CA . ARG B 1 550 ? -15.883 36.531 16.031 1 68.38 550 ARG B CA 1
ATOM 8955 C C . ARG B 1 550 ? -16.859 37.312 16.906 1 68.38 550 ARG B C 1
ATOM 8957 O O . ARG B 1 550 ? -17.844 36.75 17.391 1 68.38 550 ARG B O 1
ATOM 8964 N N . LEU B 1 551 ? -16.656 38.594 16.969 1 71 551 LEU B N 1
ATOM 8965 C CA . LEU B 1 551 ? -17.422 39.469 17.844 1 71 551 LEU B CA 1
ATOM 8966 C C . LEU B 1 551 ? -18.844 39.625 17.344 1 71 551 LEU B C 1
ATOM 8968 O O . LEU B 1 551 ? -19.797 39.688 18.141 1 71 551 LEU B O 1
ATOM 8972 N N . ALA B 1 552 ? -18.984 39.688 16.062 1 71.12 552 ALA B N 1
ATOM 8973 C CA . ALA B 1 552 ? -20.312 39.906 15.477 1 71.12 552 ALA B CA 1
ATOM 8974 C C . ALA B 1 552 ? -21.281 38.812 15.883 1 71.12 552 ALA B C 1
ATOM 8976 O O . ALA B 1 552 ? -22.469 39.062 16.094 1 71.12 552 ALA B O 1
ATOM 8977 N N . THR B 1 553 ? -20.859 37.656 16.062 1 76.69 553 THR B N 1
ATOM 8978 C CA . THR B 1 553 ? -21.688 36.531 16.438 1 76.69 553 THR B CA 1
ATOM 8979 C C . THR B 1 553 ? -21.922 36.5 17.938 1 76.69 553 THR B C 1
ATOM 8981 O O . THR B 1 553 ? -23.031 36.219 18.391 1 76.69 553 THR B O 1
ATOM 8984 N N . ILE B 1 554 ? -20.953 36.875 18.656 1 80.62 554 ILE B N 1
ATOM 8985 C CA . ILE B 1 554 ? -21 36.812 20.109 1 80.62 554 ILE B CA 1
ATOM 8986 C C . ILE B 1 554 ? -21.953 37.875 20.656 1 80.62 554 ILE B C 1
ATOM 8988 O O . ILE B 1 554 ? -22.625 37.656 21.656 1 80.62 554 ILE B O 1
ATOM 8992 N N . ARG B 1 555 ? -22.047 38.969 19.953 1 82.44 555 ARG B N 1
ATOM 8993 C CA . ARG B 1 555 ? -22.875 40.094 20.422 1 82.44 555 ARG B CA 1
ATOM 8994 C C . ARG B 1 555 ? -24.359 39.75 20.297 1 82.44 555 ARG B C 1
ATOM 8996 O O . ARG B 1 555 ? -25.203 40.312 20.984 1 82.44 555 ARG B O 1
ATOM 9003 N N . LYS B 1 556 ? -24.672 38.781 19.547 1 82.69 556 LYS B N 1
ATOM 9004 C CA . LYS B 1 556 ? -26.062 38.469 19.25 1 82.69 556 LYS B CA 1
ATOM 9005 C C . LYS B 1 556 ? -26.594 37.375 20.156 1 82.69 556 LYS B C 1
ATOM 9007 O O . LYS B 1 556 ? -27.781 37.031 20.094 1 82.69 556 LYS B O 1
ATOM 9012 N N . VAL B 1 557 ? -25.828 36.906 21 1 91.56 557 VAL B N 1
ATOM 9013 C CA . VAL B 1 557 ? -26.281 35.781 21.844 1 91.56 557 VAL B CA 1
ATOM 9014 C C . VAL B 1 557 ? -26.844 36.312 23.156 1 91.56 557 VAL B C 1
ATOM 9016 O O . VAL B 1 557 ? -26.594 37.469 23.531 1 91.56 557 VAL B O 1
ATOM 9019 N N . ASP B 1 558 ? -27.578 35.469 23.828 1 93.31 558 ASP B N 1
ATOM 9020 C CA . ASP B 1 558 ? -28.234 35.844 25.078 1 93.31 558 ASP B CA 1
ATOM 9021 C C . ASP B 1 558 ? -27.281 35.75 26.266 1 93.31 558 ASP B C 1
ATOM 9023 O O . ASP B 1 558 ? -27.344 36.531 27.203 1 93.31 558 ASP B O 1
ATOM 9027 N N . LYS B 1 559 ? -26.484 34.781 26.219 1 94.69 559 LYS B N 1
ATOM 9028 C CA . LYS B 1 559 ? -25.562 34.5 27.328 1 94.69 559 LYS B CA 1
ATOM 9029 C C . LYS B 1 559 ? -24.234 33.938 26.812 1 94.69 559 LYS B C 1
ATOM 9031 O O . LYS B 1 559 ? -24.203 33.188 25.844 1 94.69 559 LYS B O 1
ATOM 9036 N N . ILE B 1 560 ? -23.172 34.375 27.516 1 94.38 560 ILE B N 1
ATOM 9037 C CA . ILE B 1 560 ? -21.844 33.938 27.156 1 94.38 560 ILE B CA 1
ATOM 9038 C C . ILE B 1 560 ? -21.234 33.156 28.328 1 94.38 560 ILE B C 1
ATOM 9040 O O . ILE B 1 560 ? -21.266 33.625 29.469 1 94.38 560 ILE B O 1
ATOM 9044 N N . TYR B 1 561 ? -20.75 32 28.047 1 94.5 561 TYR B N 1
ATOM 9045 C CA . TYR B 1 561 ? -19.969 31.234 29.016 1 94.5 561 TYR B CA 1
ATOM 9046 C C . TYR B 1 561 ? -18.484 31.25 28.641 1 94.5 561 TYR B C 1
ATOM 9048 O O . TYR B 1 561 ? -18.109 30.766 27.578 1 94.5 561 TYR B O 1
ATOM 9056 N N . VAL B 1 562 ? -17.656 31.797 29.516 1 93 562 VAL B N 1
ATOM 9057 C CA . VAL B 1 562 ? -16.234 31.891 29.25 1 93 562 VAL B CA 1
ATOM 9058 C C . VAL B 1 562 ? -15.516 30.703 29.906 1 93 562 VAL B C 1
ATOM 9060 O O . VAL B 1 562 ? -15.641 30.484 31.109 1 93 562 VAL B O 1
ATOM 9063 N N . MET B 1 563 ? -14.797 30 29 1 91.81 563 MET B N 1
ATOM 9064 C CA . MET B 1 563 ? -14.133 28.781 29.453 1 91.81 563 MET B CA 1
ATOM 9065 C C . MET B 1 563 ? -12.625 28.969 29.516 1 91.81 563 MET B C 1
ATOM 9067 O O . MET B 1 563 ? -12.039 29.594 28.625 1 91.81 563 MET B O 1
ATOM 9071 N N . LYS B 1 564 ? -12.055 28.438 30.594 1 89.31 564 LYS B N 1
ATOM 9072 C CA . LYS B 1 564 ? -10.609 28.406 30.781 1 89.31 564 LYS B CA 1
ATOM 9073 C C . LYS B 1 564 ? -10.164 27.094 31.422 1 89.31 564 LYS B C 1
ATOM 9075 O O . LYS B 1 564 ? -10.688 26.703 32.469 1 89.31 564 LYS B O 1
ATOM 9080 N N . ASP B 1 565 ? -9.258 26.406 30.828 1 89.12 565 ASP B N 1
ATOM 9081 C CA . ASP B 1 565 ? -8.641 25.188 31.344 1 89.12 565 ASP B CA 1
ATOM 9082 C C . ASP B 1 565 ? -9.695 24.172 31.766 1 89.12 565 ASP B C 1
ATOM 9084 O O . ASP B 1 565 ? -9.594 23.562 32.844 1 89.12 565 ASP B O 1
ATOM 9088 N N . GLY B 1 566 ? -10.766 24.141 31.047 1 93.06 566 GLY B N 1
ATOM 9089 C CA . GLY B 1 566 ? -11.773 23.109 31.25 1 93.06 566 GLY B CA 1
ATOM 9090 C C . GLY B 1 566 ? -12.836 23.516 32.25 1 93.06 566 GLY B C 1
ATOM 9091 O O . GLY B 1 566 ? -13.68 22.703 32.625 1 93.06 566 GLY B O 1
ATOM 9092 N N . GLU B 1 567 ? -12.82 24.812 32.719 1 95.12 567 GLU B N 1
ATOM 9093 C CA . GLU B 1 567 ? -13.797 25.312 33.688 1 95.12 567 GLU B CA 1
ATOM 9094 C C . GLU B 1 567 ? -14.477 26.578 33.156 1 95.12 567 GLU B C 1
ATOM 9096 O O . GLU B 1 567 ? -13.914 27.297 32.344 1 95.12 567 GLU B O 1
ATOM 9101 N N . ILE B 1 568 ? -15.68 26.766 33.625 1 95.25 568 ILE B N 1
ATOM 9102 C CA . ILE B 1 568 ? -16.359 28.016 33.344 1 95.25 568 ILE B CA 1
ATOM 9103 C C . ILE B 1 568 ? -15.961 29.062 34.406 1 95.25 568 ILE B C 1
ATOM 9105 O O . ILE B 1 568 ? -16.266 28.891 35.594 1 95.25 568 ILE B O 1
ATOM 9109 N N . VAL B 1 569 ? -15.453 30.188 33.969 1 93.94 569 VAL B N 1
ATOM 9110 C CA . VAL B 1 569 ? -14.891 31.141 34.906 1 93.94 569 VAL B CA 1
ATOM 9111 C C . VAL B 1 569 ? -15.773 32.375 34.969 1 93.94 569 VAL B C 1
ATOM 9113 O O . VAL B 1 569 ? -15.758 33.125 35.938 1 93.94 569 VAL B O 1
ATOM 9116 N N . GLU B 1 570 ? -16.359 32.719 33.781 1 94.19 570 GLU B N 1
ATOM 9117 C CA . GLU B 1 570 ? -17.234 33.875 33.719 1 94.19 570 GLU B CA 1
ATOM 9118 C C . GLU B 1 570 ? -18.516 33.562 32.938 1 94.19 570 GLU B C 1
ATOM 9120 O O . GLU B 1 570 ? -18.516 32.656 32.094 1 94.19 570 GLU B O 1
ATOM 9125 N N . GLU B 1 571 ? -19.641 34.188 33.312 1 94.69 571 GLU B N 1
ATOM 9126 C CA . GLU B 1 571 ? -20.891 34.062 32.594 1 94.69 571 GLU B CA 1
ATOM 9127 C C . GLU B 1 571 ? -21.656 35.375 32.562 1 94.69 571 GLU B C 1
ATOM 9129 O O . GLU B 1 571 ? -21.656 36.125 33.562 1 94.69 571 GLU B O 1
ATOM 9134 N N . GLY B 1 572 ? -22.219 35.688 31.453 1 93.38 572 GLY B N 1
ATOM 9135 C CA . GLY B 1 572 ? -23 36.906 31.344 1 93.38 572 GLY B CA 1
ATOM 9136 C C . GLY B 1 572 ? -23.172 37.375 29.906 1 93.38 572 GLY B C 1
ATOM 9137 O O . GLY B 1 572 ? -22.938 36.594 28.969 1 93.38 572 GLY B O 1
ATOM 9138 N N . SER B 1 573 ? -23.719 38.531 29.734 1 91.81 573 SER B N 1
ATOM 9139 C CA . SER B 1 573 ? -23.891 39.094 28.406 1 91.81 573 SER B CA 1
ATOM 9140 C C . SER B 1 573 ? -22.609 39.781 27.922 1 91.81 573 SER B C 1
ATOM 9142 O O . SER B 1 573 ? -21.688 40 28.719 1 91.81 573 SER B O 1
ATOM 9144 N N . HIS B 1 574 ? -22.594 40.062 26.703 1 89.75 574 HIS B N 1
ATOM 9145 C CA . HIS B 1 574 ? -21.422 40.719 26.125 1 89.75 574 HIS B CA 1
ATOM 9146 C C . HIS B 1 574 ? -21.125 42.031 26.812 1 89.75 574 HIS B C 1
ATOM 9148 O O . HIS B 1 574 ? -19.969 42.312 27.156 1 89.75 574 HIS B O 1
ATOM 9154 N N . GLU B 1 575 ? -22.156 42.75 27.094 1 88.38 575 GLU B N 1
ATOM 9155 C CA . GLU B 1 575 ? -22 44.062 27.672 1 88.38 575 GLU B CA 1
ATOM 9156 C C . GLU B 1 575 ? -21.469 44 29.109 1 88.38 575 GLU B C 1
ATOM 9158 O O . GLU B 1 575 ? -20.547 44.719 29.469 1 88.38 575 GLU B O 1
ATOM 9163 N N . VAL B 1 576 ? -21.953 43.031 29.75 1 91.69 576 VAL B N 1
ATOM 9164 C CA . VAL B 1 576 ? -21.578 42.875 31.156 1 91.69 576 VAL B CA 1
ATOM 9165 C C . VAL B 1 576 ? -20.141 42.344 31.266 1 91.69 576 VAL B C 1
ATOM 9167 O O . VAL B 1 576 ? -19.344 42.875 32.062 1 91.69 576 VAL B O 1
ATOM 9170 N N . LEU B 1 577 ? -19.828 41.406 30.438 1 90.88 577 LEU B N 1
ATOM 9171 C CA . LEU B 1 577 ? -18.531 40.75 30.547 1 90.88 577 LEU B CA 1
ATOM 9172 C C . LEU B 1 577 ? -17.422 41.625 29.984 1 90.88 577 LEU B C 1
ATOM 9174 O O . LEU B 1 577 ? -16.297 41.594 30.469 1 90.88 577 LEU B O 1
ATOM 9178 N N . SER B 1 578 ? -17.781 42.406 29 1 87.69 578 SER B N 1
ATOM 9179 C CA . SER B 1 578 ? -16.781 43.281 28.422 1 87.69 578 SER B CA 1
ATOM 9180 C C . SER B 1 578 ? -16.453 44.438 29.375 1 87.69 578 SER B C 1
ATOM 9182 O O . SER B 1 578 ? -15.344 45 29.328 1 87.69 578 SER B O 1
ATOM 9184 N N . ALA B 1 579 ? -17.391 44.781 30.234 1 86.5 579 ALA B N 1
ATOM 9185 C CA . ALA B 1 579 ? -17.234 45.906 31.156 1 86.5 579 ALA B CA 1
ATOM 9186 C C . ALA B 1 579 ? -16.5 45.469 32.438 1 86.5 579 ALA B C 1
ATOM 9188 O O . ALA B 1 579 ? -16.031 46.312 33.188 1 86.5 579 ALA B O 1
ATOM 9189 N N . MET B 1 580 ? -16.391 44.219 32.531 1 87.94 580 MET B N 1
ATOM 9190 C CA . MET B 1 580 ? -15.719 43.719 33.719 1 87.94 580 MET B CA 1
ATOM 9191 C C . MET B 1 580 ? -14.211 43.938 33.625 1 87.94 580 MET B C 1
ATOM 9193 O O . MET B 1 580 ? -13.516 43.219 32.938 1 87.94 580 MET B O 1
ATOM 9197 N N . GLU B 1 581 ? -13.672 44.875 34.438 1 80.94 581 GLU B N 1
ATOM 9198 C CA . GLU B 1 581 ? -12.242 45.156 34.438 1 80.94 581 GLU B CA 1
ATOM 9199 C C . GLU B 1 581 ? -11.43 43.969 34.938 1 80.94 581 GLU B C 1
ATOM 9201 O O . GLU B 1 581 ? -11.719 43.438 36 1 80.94 581 GLU B O 1
ATOM 9206 N N . GLY B 1 582 ? -10.477 43.469 34.188 1 79.44 582 GLY B N 1
ATOM 9207 C CA . GLY B 1 582 ? -9.617 42.344 34.562 1 79.44 582 GLY B CA 1
ATOM 9208 C C . GLY B 1 582 ? -10.227 41 34.281 1 79.44 582 GLY B C 1
ATOM 9209 O O . GLY B 1 582 ? -9.672 39.969 34.656 1 79.44 582 GLY B O 1
ATOM 9210 N N . GLY B 1 583 ? -11.352 41.125 33.688 1 86.06 583 GLY B N 1
ATOM 9211 C CA . GLY B 1 583 ? -12.023 39.875 33.375 1 86.06 583 GLY B CA 1
ATOM 9212 C C . GLY B 1 583 ? -11.359 39.125 32.25 1 86.06 583 GLY B C 1
ATOM 9213 O O . GLY B 1 583 ? -10.633 39.688 31.438 1 86.06 583 GLY B O 1
ATOM 9214 N N . PHE B 1 584 ? -11.523 37.812 32.312 1 83.81 584 PHE B N 1
ATOM 9215 C CA . PHE B 1 584 ? -10.93 36.938 31.281 1 83.81 584 PHE B CA 1
ATOM 9216 C C . PHE B 1 584 ? -11.531 37.219 29.906 1 83.81 584 PHE B C 1
ATOM 9218 O O . PHE B 1 584 ? -10.805 37.281 28.922 1 83.81 584 PHE B O 1
ATOM 9225 N N . TYR B 1 585 ? -12.758 37.469 29.875 1 86.88 585 TYR B N 1
ATOM 9226 C CA . TYR B 1 585 ? -13.453 37.75 28.625 1 86.88 585 TYR B CA 1
ATOM 9227 C C . TYR B 1 585 ? -13.008 39.094 28.047 1 86.88 585 TYR B C 1
ATOM 9229 O O . TYR B 1 585 ? -12.781 39.219 26.844 1 86.88 585 TYR B O 1
ATOM 9237 N N . ALA B 1 586 ? -12.992 40 28.844 1 83.5 586 ALA B N 1
ATOM 9238 C CA . ALA B 1 586 ? -12.562 41.344 28.438 1 83.5 586 ALA B CA 1
ATOM 9239 C C . ALA B 1 586 ? -11.164 41.312 27.828 1 83.5 586 ALA B C 1
ATOM 9241 O O . ALA B 1 586 ? -10.891 41.969 26.828 1 83.5 586 ALA B O 1
ATOM 9242 N N . ASN B 1 587 ? -10.414 40.5 28.422 1 74.75 587 ASN B N 1
ATOM 9243 C CA . ASN B 1 587 ? -9.055 40.344 27.906 1 74.75 587 ASN B CA 1
ATOM 9244 C C . ASN B 1 587 ? -9.031 39.656 26.562 1 74.75 587 ASN B C 1
ATOM 9246 O O . ASN B 1 587 ? -8.227 39.969 25.703 1 74.75 587 ASN B O 1
ATOM 9250 N N . LEU B 1 588 ? -9.891 38.688 26.5 1 73.81 588 LEU B N 1
ATOM 9251 C CA . LEU B 1 588 ? -9.984 37.938 25.25 1 73.81 588 LEU B CA 1
ATOM 9252 C C . LEU B 1 588 ? -10.43 38.875 24.109 1 73.81 588 LEU B C 1
ATOM 9254 O O . LEU B 1 588 ? -9.922 38.75 23 1 73.81 588 LEU B O 1
ATOM 9258 N N . VAL B 1 589 ? -11.406 39.688 24.375 1 73 589 VAL B N 1
ATOM 9259 C CA . VAL B 1 589 ? -11.977 40.594 23.375 1 73 589 VAL B CA 1
ATOM 9260 C C . VAL B 1 589 ? -10.914 41.594 22.938 1 73 589 VAL B C 1
ATOM 9262 O O . VAL B 1 589 ? -10.82 41.938 21.766 1 73 589 VAL B O 1
ATOM 9265 N N . LYS B 1 590 ? -10.203 42.031 23.875 1 62.66 590 LYS B N 1
ATOM 9266 C CA . LYS B 1 590 ? -9.148 43 23.562 1 62.66 590 LYS B CA 1
ATOM 9267 C C . LYS B 1 590 ? -8.094 42.375 22.656 1 62.66 590 LYS B C 1
ATOM 9269 O O . LYS B 1 590 ? -7.574 43.031 21.75 1 62.66 590 LYS B O 1
ATOM 9274 N N . LEU B 1 591 ? -7.957 41.125 22.953 1 51.25 591 LEU B N 1
ATOM 9275 C CA . LEU B 1 591 ? -6.93 40.438 22.188 1 51.25 591 LEU B CA 1
ATOM 9276 C C . LEU B 1 591 ? -7.445 40.062 20.797 1 51.25 591 LEU B C 1
ATOM 9278 O O . LEU B 1 591 ? -6.715 40.156 19.812 1 51.25 591 LEU B O 1
ATOM 9282 N N . GLN B 1 592 ? -8.531 39.438 20.781 1 53.69 592 GLN B N 1
ATOM 9283 C CA . GLN B 1 592 ? -9.031 38.812 19.562 1 53.69 592 GLN B CA 1
ATOM 9284 C C . GLN B 1 592 ? -9.812 39.812 18.703 1 53.69 592 GLN B C 1
ATOM 9286 O O . GLN B 1 592 ? -9.781 39.75 17.469 1 53.69 592 GLN B O 1
ATOM 9291 N N . PHE B 1 593 ? -10.695 40.719 19.406 1 47.47 593 PHE B N 1
ATOM 9292 C CA . PHE B 1 593 ? -11.703 41.469 18.672 1 47.47 593 PHE B CA 1
ATOM 9293 C C . PHE B 1 593 ? -11.234 42.906 18.422 1 47.47 593 PHE B C 1
ATOM 9295 O O . PHE B 1 593 ? -11.953 43.688 17.812 1 47.47 593 PHE B O 1
ATOM 9302 N N . ALA B 1 594 ? -10.125 43.344 18.969 1 41.94 594 ALA B N 1
ATOM 9303 C CA . ALA B 1 594 ? -9.688 44.688 18.688 1 41.94 594 ALA B CA 1
ATOM 9304 C C . ALA B 1 594 ? -9.406 44.906 17.203 1 41.94 594 ALA B C 1
ATOM 9306 O O . ALA B 1 594 ? -9.023 46 16.781 1 41.94 594 ALA B O 1
ATOM 9307 N N . ASP B 1 595 ? -9.438 44.062 16.359 1 37 595 ASP B N 1
ATOM 9308 C CA . ASP B 1 595 ? -9.398 44.5 14.969 1 37 595 ASP B CA 1
ATOM 9309 C C . ASP B 1 595 ? -10.758 45.062 14.539 1 37 595 ASP B C 1
ATOM 9311 O O . ASP B 1 595 ? -11.797 44.469 14.852 1 37 595 ASP B O 1
#

Organism: NCBI:txid346377

Radius of gyration: 37.99 Å; Cα contacts (8 Å, |Δi|>4): 1850; chains: 2; bounding box: 80×116×76 Å

Secondary structure (DSSP, 8-state):
-HHHHHHHHGGGG----HHHHHHHHHHHGGGGGGHHHHHHHHHHHHHHHHHHHHHHHHHHHHHHHHTT---SS--HHHHHHHHHHHHHHHHHHHHHHHHHHHHHHHHHHHHHHHHHHHHHHTS-HHHHHHS-HHHHHHIIIIIHHHHHHIIIIIHHHHHHHHHHHHHHHHHHHHH-HHHHHHHHHHHHHHHHHHHHHHHHHHHHHHHHHHHHHHHHHHHHHHHHTHHHHHHTT-HHHHHHHHHHHHHHHHHHHHHHHHHHHHHHHHHHHHHHHHHHHHHHHHHHHHHTTSS-HHHHHHHHHHHHHHHHHHHHHHHHHHHHHHHHHHHHHHHHHHHSPP---SS----PPP---EEEEEEEEE-TT-TTSEEEEEEEEEE-TT-EEEEEE-TTSSHHHHHHHHTTSS--SEEEEEETTEEGGGS-HHHHHHTEEEE-SS----SSBHHHHHHTT-TT--HHHHHHHHHHTT-HHHHHHSTTGGG-B--GGGTTS-HHHHHHHHHHHHHHH--SEEEEESTTTT--HHHHHHHHHHHHHHHTTSEEEEE---HHHHTTSSEEEEEETTEEEEEE-HHHHHHSTT-HHHHHHHHHT--/-HHHHHHHHHGGG----HHHHHHHHHHHGGGGGGHHHHHHHHHHHHHHHHHHHHHHHHHHHHHHHHTT---SS--HHHHHHHHHHHHHHHHHHHHHHHHHHHHHHHHHHHHHHHHHHHHHHTS-HHHHHHS-HHHHHHIIIIIHHHHHHIIIIIHHHHHHHHHHHHHHHHHHHHH-HHHHHHHHHHHHHHHHHHHHHHHHHHHHHHHHHHHHHHHHHHHHHHHHTHHHHHHTT-HHHHHHHHHHHHHHHHHHHHHHHHHHHHHHHHHHHHHHHHHHHHHHHHHHHHHTTSS-HHHHHHHHHHHHHHHHHHHHHHHHHHHHHHHHHHHHHHHHHHHSPP---SS----PPP---EEEEEEEEE-TT-TTSEEEEEEEEEE-TT-EEEEEE-TTSSHHHHHHHHTTSS--SEEEEEETTEEGGGS-HHHHHHTEEEE-SS----SSBHHHHHHTT-TT--HHHHHHHHHHTT-HHHHHHSTTGGG-B--GGGTTS-HHHHHHHHHHHHHHH--SEEEEESTTTT--HHHHHHHHHHHHHHHTTSEEEEE---HHHHTTSSEEEEEETTEEEEEE-HHHHHHSTT-HHHHHHHHHT--